Protein 7SVE (pdb70)

Radius of gyration: 34.38 Å; Cα contacts (8 Å, |Δi|>4): 3340; chains: 4; bounding box: 91×62×94 Å

InterPro domains:
  IPR029055 Nucleophile aminohydrolases, N-terminal [SSF56235] (2-325)
  IPR029132 Choloylglycine hydrolase/NAAA C-terminal [PF02275] (2-313)
  IPR047711 Conjugated bile acid hydrolase [NF038245] (1-311)
  IPR052193 Peptidase C59 family enzymes [PTHR35527] (1-323)

Solvent-accessible surface area: 45154 Å² total; per-residue (Å²): 3,0,0,0,3,5,53,17,66,30,32,2,4,2,2,0,5,3,53,48,104,35,175,25,19,12,0,0,0,0,0,62,49,34,26,0,143,18,115,98,47,106,53,30,146,132,13,60,0,0,0,0,0,0,52,89,49,98,116,22,0,15,24,40,4,4,2,1,47,87,1,0,0,0,0,6,0,46,0,52,69,27,20,38,32,35,74,89,93,177,143,84,8,14,0,0,7,34,2,0,9,1,14,0,0,3,59,2,22,56,12,74,76,0,85,98,29,0,75,136,3,10,1,0,89,32,46,40,42,170,181,67,125,33,68,37,35,0,2,0,0,0,6,94,98,23,69,2,0,0,0,0,0,4,150,119,21,54,60,63,52,93,11,93,6,4,0,2,0,11,7,3,48,3,42,37,1,49,39,19,5,14,16,45,9,24,3,8,13,106,73,35,159,61,63,0,10,136,145,8,151,28,46,60,18,5,89,2,7,4,0,36,44,3,15,2,0,5,0,0,8,2,2,0,1,15,0,0,0,3,23,37,28,12,46,97,25,172,63,38,87,89,3,0,14,14,0,5,8,3,0,24,16,0,6,0,16,65,5,0,1,37,50,19,135,96,36,53,10,40,2,10,0,2,1,0,4,0,5,56,102,8,29,2,10,0,1,5,18,27,4,22,13,18,0,4,0,20,0,93,124,35,90,16,81,27,63,106,29,35,54,55,108,15,37,65,125,34,68,52,36,131,37,58,4,0,0,0,5,7,48,15,117,27,30,2,3,3,0,0,6,2,47,50,126,48,81,61,18,34,0,0,0,0,0,61,49,21,39,0,137,20,112,98,52,105,43,27,147,128,13,68,0,0,0,0,0,0,37,57,53,132,95,27,0,20,22,38,4,4,2,1,36,87,0,0,0,0,0,5,0,46,0,56,70,33,20,35,29,28,151,93,81,169,103,72,26,14,0,0,6,34,3,0,8,1,14,0,0,2,69,3,22,54,11,84,79,0,88,77,14,2,66,106,7,6,1,0,92,26,66,46,54,121,108,73,81,27,64,36,35,0,1,0,0,0,7,87,103,26,66,3,0,0,0,0,0,10,153,122,22,53,55,65,51,93,11,93,6,5,0,1,0,12,6,3,60,3,45,38,1,48,46,17,4,14,18,42,10,26,3,7,14,119,77,43,70,56,65,0,12,137,142,5,142,27,43,57,18,5,84,2,10,7,0,37,52,2,16,2,0,5,0,0,9,2,2,0,0,16,0,0,0,4,24,32,28,13,56,98,24,123,62,40,98,88,2,0,18,15,0,6,10,3,0,22,15,0,6,0,13,62,3,1,1,29,48,18,128,100,37,59,12,27,3,8,1,2,1,0,4,0,5,58,107,6,31,2,10,0,1,5,16,26,8,26,28,11,0,6,0,42,0,87,115,27,90,14,79,28,62,110,28,35,64,48,103,18,66,68,166,38,123,24,41,133,39,52,4,0,0,0,3,8,52,16,105,28,31,1,3,3,0,0,7,2,54,63,114,34,167,45,23,50,0,0,0,0,0,65,44,18,53,0,144,19,117,92,50,104,48,31,155,114,14,61,0,0,0,0,0,0,44,39,66,128,99,20,0,20,21,50,4,3,3,2,50,92,0,0,0,0,0,6,0,39,0,52,81,41,20,44,30,28,150,94,93,164,153,82,7,16,0,0,7,36,1,0,8,1,12,0,0,3,63,2,25,52,14,86,80,0,90,101,26,1,74,129,3,5,1,0,91,28,50,26,47,102,98,58,112,35,65,36,37,0,2,0,0,0,6,90,99,25,66,3,0,0,0,0,0,3,93,120,23,56,58,68,50,97,12,95,5,4,0,1,0,12,7,3,51,3,45,41,1,50,43,18,4,14,12,42,8,24,3,6,15,120,78,39,148,46,47,0,12,142,139,8,132,28,39,59,20,5,90,3,9,5,0,39,52,2,15,2,0,5,0,0,8,2,2,0,0,15,0,0,0,3,23,32,29,13,56,115,21,119,49,43,94,91,1,0,16,17,0,6,9,3,0,22,16,0,5,0,15,66,5,1,0,30,46,21,122,143,31,64,10,33,3,9,1,2,1,0,3,0,6,52,107,9,29,2,10,0,1,4,17,26,9,22,17,11,0,8,0,24,1,87,141,33,91,18,78,35,58,108,29,36,56,52,95,17,61,53,157,35,45,44,45,88,38,3,165,4,0,0,0,3,6,51,17,118,22,33,1,4,2,0,0,6,2,58,52,102,38,160,56,19,42,0,0,0,0,0,60,52,26,45,0,152,17,114,99,48,107,40,28,144,129,11,63,0,0,0,0,0,0,36,55,68,139,113,20,0,21,22,42,4,3,3,1,52,85,2,0,0,0,0,5,0,47,0,54,84,42,22,45,30,29,144,95,81,169,101,74,26,14,0,0,6,34,1,0,8,0,11,0,0,4,71,3,22,56,11,83,77,0,87,80,11,2,70,107,9,6,1,1,88,30,52,35,44,100,102,35,125,33,62,36,34,0,2,0,0,0,5,93,99,26,65,4,0,0,0,0,0,3,91,120,21,56,59,66,50,93,12,96,6,5,0,1,0,13,6,3,50,4,47,39,2,46,42,16,5,15,18,42,11,36,2,9,12,109,80,41,67,56,67,0,11,139,128,11,136,28,44,57,19,5,84,2,9,5,0,38,48,3,15,2,0,5,0,0,8,2,2,0,0,16,0,0,0,3,24,37,29,13,57,94,18,125,63,41,99,90,2,0,19,19,0,7,10,3,0,21,17,0,6,0,15,60,3,1,1,35,50,21,133,137,31,44,12,25,2,10,0,4,2,0,4,0,7,57,104,9,30,2,10,0,2,6,15,30,8,24,12,10,1,5,0,25,1,91,144,32,93,17,85,34,56,108,35,37,56,51,94,18,65,60,158,36,103,54,47,89,37,65

Structure (mmCIF, N/CA/C/O backbone):
data_7SVE
#
_entry.id   7SVE
#
_cell.length_a   84.561
_cell.length_b   92.953
_cell.length_c   87.057
_cell.angle_alpha   90.000
_cell.angle_beta   107.220
_cell.angle_gamma   90.000
#
_symmetry.space_group_name_H-M   'P 1 21 1'
#
loop_
_entity.id
_entity.type
_entity.pdbx_description
1 polymer 'Choloylglycine hydrolase'
2 water water
#
loop_
_atom_site.group_PDB
_atom_site.id
_atom_site.type_symbol
_atom_site.label_atom_id
_atom_site.label_alt_id
_atom_site.label_comp_id
_atom_site.label_asym_id
_atom_site.label_entity_id
_atom_site.label_seq_id
_atom_site.pdbx_PDB_ins_code
_atom_site.Cartn_x
_atom_site.Cartn_y
_atom_site.Cartn_z
_atom_site.occupancy
_atom_site.B_iso_or_equiv
_atom_site.auth_seq_id
_atom_site.auth_comp_id
_atom_site.auth_asym_id
_atom_site.auth_atom_id
_atom_site.pdbx_PDB_model_num
ATOM 1 N N . CYS A 1 2 ? 21.44706 64.78900 45.47028 1.000 21.95226 2 CYS A N 1
ATOM 2 C CA . CYS A 1 2 ? 22.60973 64.18328 46.13893 1.000 25.40909 2 CYS A CA 1
ATOM 3 C C . CYS A 1 2 ? 22.45889 62.67791 46.20467 1.000 24.69192 2 CYS A C 1
ATOM 4 O O . CYS A 1 2 ? 21.35238 62.16755 46.39885 1.000 26.65883 2 CYS A O 1
ATOM 7 N N . THR A 1 3 ? 23.57330 61.97737 46.04056 1.000 17.93315 3 THR A N 1
ATOM 8 C CA . THR A 1 3 ? 23.63756 60.52783 46.17053 1.000 20.25043 3 THR A CA 1
ATOM 9 C C . THR A 1 3 ? 24.83868 60.17643 47.03065 1.000 25.85513 3 THR A C 1
ATOM 10 O O . THR A 1 3 ? 25.94617 60.65294 46.76261 1.000 23.82420 3 THR A O 1
ATOM 14 N N . SER A 1 4 ? 24.64638 59.32535 48.03139 1.000 22.50784 4 SER A N 1
ATOM 15 C CA . SER A 1 4 ? 25.76772 58.89726 48.85338 1.000 27.46651 4 SER A CA 1
ATOM 16 C C . SER A 1 4 ? 25.76436 57.37782 48.95792 1.000 22.41453 4 SER A C 1
ATOM 17 O O . SER A 1 4 ? 24.70389 56.75429 49.03505 1.000 22.98025 4 SER A O 1
ATOM 20 N N . ILE A 1 5 ? 26.95479 56.78060 48.92735 1.000 19.37420 5 ILE A N 1
ATOM 21 C CA . ILE A 1 5 ? 27.10038 55.32867 48.97822 1.000 23.89116 5 ILE A CA 1
ATOM 22 C C . ILE A 1 5 ? 28.28111 54.95698 49.86889 1.000 28.28435 5 ILE A C 1
ATOM 23 O O . ILE A 1 5 ? 29.16845 55.76781 50.13899 1.000 25.12962 5 ILE A O 1
ATOM 28 N N . ILE A 1 6 ? 28.29112 53.69898 50.30753 1.000 25.27884 6 ILE A N 1
ATOM 29 C CA . ILE A 1 6 ? 29.52850 53.01686 50.65326 1.000 26.88122 6 ILE A CA 1
ATOM 30 C C . ILE A 1 6 ? 29.71274 51.84877 49.68796 1.000 30.71347 6 ILE A C 1
ATOM 31 O O . ILE A 1 6 ? 28.75961 51.12717 49.36942 1.000 25.94514 6 ILE A O 1
ATOM 36 N N . PHE A 1 7 ? 30.94632 51.68315 49.21278 1.000 28.69339 7 PHE A N 1
ATOM 37 C CA . PHE A 1 7 ? 31.30807 50.68935 48.21290 1.000 25.73258 7 PHE A CA 1
ATOM 38 C C . PHE A 1 7 ? 32.46965 49.88691 48.77971 1.000 26.12455 7 PHE A C 1
ATOM 39 O O . PHE A 1 7 ? 33.50460 50.46067 49.12623 1.000 27.85623 7 PHE A O 1
ATOM 47 N N . SER A 1 8 ? 32.31531 48.56771 48.84687 1.000 28.36285 8 SER A N 1
ATOM 48 C CA . SER A 1 8 ? 33.18638 47.71412 49.65742 1.000 28.35652 8 SER A CA 1
ATOM 49 C C . SER A 1 8 ? 33.79855 46.57304 48.84394 1.000 26.39628 8 SER A C 1
ATOM 50 O O . SER A 1 8 ? 33.62077 45.40178 49.17890 1.000 31.07608 8 SER A O 1
ATOM 53 N N . PRO A 1 9 ? 34.56768 46.87626 47.78859 1.000 29.61155 9 PRO A N 1
ATOM 54 C CA . PRO A 1 9 ? 35.18481 45.77753 47.01921 1.000 26.65859 9 PRO A CA 1
ATOM 55 C C . PRO A 1 9 ? 36.27135 45.03084 47.78277 1.000 35.08310 9 PRO A C 1
ATOM 56 O O . PRO A 1 9 ? 36.34046 43.79701 47.71527 1.000 38.14289 9 PRO A O 1
ATOM 60 N N . LYS A 1 10 ? 37.15597 45.74936 48.46923 1.000 32.79755 10 LYS A N 1
ATOM 61 C CA . LYS A 1 10 ? 38.23219 45.15340 49.24765 1.000 29.99990 10 LYS A CA 1
ATOM 62 C C . LYS A 1 10 ? 38.47385 46.09509 50.42216 1.000 29.40089 10 LYS A C 1
ATOM 63 O O . LYS A 1 10 ? 38.11427 45.78232 51.55885 1.000 33.00964 10 LYS A O 1
ATOM 65 N N . ASP A 1 11 ? 39.05396 47.26385 50.15101 1.000 30.49259 11 ASP A N 1
ATOM 66 C CA . ASP A 1 11 ? 38.90975 48.39174 51.05585 1.000 30.91782 11 ASP A CA 1
ATOM 67 C C . ASP A 1 11 ? 37.49285 48.96390 50.93365 1.000 31.34731 11 ASP A C 1
ATOM 68 O O . ASP A 1 11 ? 36.67220 48.52051 50.12357 1.000 27.41295 11 ASP A O 1
ATOM 73 N N . HIS A 1 12 ? 37.19617 49.96741 51.74515 1.000 31.59285 12 HIS A N 1
ATOM 74 C CA . HIS A 1 12 ? 35.84797 50.49681 51.84942 1.000 32.80925 12 HIS A CA 1
ATOM 75 C C . HIS A 1 12 ? 35.87791 51.97591 51.51477 1.000 31.46730 12 HIS A C 1
ATOM 76 O O . HIS A 1 12 ? 36.70291 52.71288 52.05131 1.000 26.77148 12 HIS A O 1
ATOM 83 N N . TYR A 1 13 ? 34.98843 52.39934 50.61615 1.000 28.61511 13 TYR A N 1
ATOM 84 C CA . TYR A 1 13 ? 35.02290 53.73383 50.03747 1.000 26.11923 13 TYR A CA 1
ATOM 85 C C . TYR A 1 13 ? 33.69167 54.42700 50.28870 1.000 27.50032 13 TYR A C 1
ATOM 86 O O . TYR A 1 13 ? 32.63195 53.89374 49.94028 1.000 25.17183 13 TYR A O 1
ATOM 95 N N . PHE A 1 14 ? 33.74545 55.60890 50.89410 1.000 23.48046 14 PHE A N 1
ATOM 96 C CA . PHE A 1 14 ? 32.53630 56.32865 51.27255 1.000 28.52226 14 PHE A CA 1
ATOM 97 C C . PHE A 1 14 ? 32.56903 57.74914 50.72593 1.000 25.67205 14 PHE A C 1
ATOM 98 O O . PHE A 1 14 ? 33.58773 58.43660 50.83419 1.000 26.38428 14 PHE A O 1
ATOM 106 N N . GLY A 1 15 ? 31.44070 58.19520 50.17961 1.000 25.54163 15 GLY A N 1
ATOM 107 C CA . GLY A 1 15 ? 31.33825 59.56545 49.71086 1.000 23.56402 15 GLY A CA 1
ATOM 108 C C . GLY A 1 15 ? 30.01033 59.82618 49.02009 1.000 26.16364 15 GLY A C 1
ATOM 109 O O . GLY A 1 15 ? 29.03736 59.10116 49.21681 1.000 25.59297 15 GLY A O 1
ATOM 110 N N . ARG A 1 16 ? 29.98483 60.88261 48.21384 1.000 28.01072 16 ARG A N 1
ATOM 111 C CA . ARG A 1 16 ? 28.70157 61.34402 47.70643 1.000 25.23400 16 ARG A CA 1
ATOM 112 C C . ARG A 1 16 ? 28.90323 62.23602 46.49263 1.000 23.95006 16 ARG A C 1
ATOM 113 O O . ARG A 1 16 ? 29.97565 62.81127 46.29079 1.000 25.00511 16 ARG A O 1
ATOM 121 N N . ASN A 1 17 ? 27.84570 62.33182 45.68558 1.000 21.79674 17 ASN A N 1
ATOM 122 C CA . ASN A 1 17 ? 27.63989 63.43939 44.76782 1.000 21.47702 17 ASN A CA 1
ATOM 123 C C . ASN A 1 17 ? 26.92302 64.55590 45.51252 1.000 23.21518 17 ASN A C 1
ATOM 124 O O . ASN A 1 17 ? 25.97631 64.29923 46.25897 1.000 20.93587 17 ASN A O 1
ATOM 129 N N . LEU A 1 18 ? 27.36378 65.79341 45.30038 1.000 20.16828 18 LEU A N 1
ATOM 130 C CA . LEU A 1 18 ? 26.64806 66.96874 45.78764 1.000 24.16277 18 LEU A CA 1
ATOM 131 C C . LEU A 1 18 ? 25.92159 67.59059 44.60407 1.000 25.80605 18 LEU A C 1
ATOM 132 O O . LEU A 1 18 ? 26.56468 68.04067 43.64764 1.000 27.69255 18 LEU A O 1
ATOM 137 N N . ASP A 1 19 ? 24.59060 67.59688 44.66253 1.000 28.82839 19 ASP A N 1
ATOM 138 C CA . ASP A 1 19 ? 23.73528 68.10565 43.59422 1.000 24.31425 19 ASP A CA 1
ATOM 139 C C . ASP A 1 19 ? 23.06946 69.39643 44.06668 1.000 31.93596 19 ASP A C 1
ATOM 140 O O . ASP A 1 19 ? 22.30433 69.37760 45.03471 1.000 29.22318 19 ASP A O 1
ATOM 145 N N . LEU A 1 20 ? 23.35073 70.50888 43.38617 1.000 29.67503 20 LEU A N 1
ATOM 146 C CA . LEU A 1 20 ? 22.77783 71.80084 43.75771 1.000 32.51273 20 LEU A CA 1
ATOM 147 C C . LEU A 1 20 ? 22.58069 72.63229 42.50304 1.000 30.35634 20 LEU A C 1
ATOM 148 O O . LEU A 1 20 ? 23.22214 72.39818 41.47827 1.000 27.86044 20 LEU A O 1
ATOM 153 N N . GLU A 1 21 ? 21.69412 73.62928 42.59741 1.000 39.03464 21 GLU A N 1
ATOM 154 C CA . GLU A 1 21 ? 21.44437 74.50314 41.45419 1.000 41.98374 21 GLU A CA 1
ATOM 155 C C . GLU A 1 21 ? 22.37747 75.70420 41.41454 1.000 40.10077 21 GLU A C 1
ATOM 156 O O . GLU A 1 21 ? 22.49762 76.34194 40.36112 1.000 43.55055 21 GLU A O 1
ATOM 162 N N . ILE A 1 22 ? 23.03938 76.02493 42.52309 1.000 33.44634 22 ILE A N 1
ATOM 163 C CA . ILE A 1 22 ? 24.00107 77.12309 42.55403 1.000 42.54561 22 ILE A CA 1
ATOM 164 C C . ILE A 1 22 ? 25.01822 76.84790 43.65170 1.000 40.03257 22 ILE A C 1
ATOM 165 O O . ILE A 1 22 ? 24.65606 76.45919 44.76473 1.000 42.12597 22 ILE A O 1
ATOM 170 N N . THR A 1 23 ? 26.29190 77.00664 43.31192 1.000 42.42823 23 THR A N 1
ATOM 171 C CA . THR A 1 23 ? 27.40435 76.92800 44.24779 1.000 47.67578 23 THR A CA 1
ATOM 172 C C . THR A 1 23 ? 27.72125 78.30101 44.82778 1.000 50.38397 23 THR A C 1
ATOM 173 O O . THR A 1 23 ? 27.50124 79.33233 44.18762 1.000 56.20951 23 THR A O 1
ATOM 177 N N . PHE A 1 24 ? 28.27927 78.30575 46.03760 1.000 46.38199 24 PHE A N 1
ATOM 178 C CA . PHE A 1 24 ? 28.90886 79.49970 46.58662 1.000 47.46389 24 PHE A CA 1
ATOM 179 C C . PHE A 1 24 ? 30.35370 79.22474 46.97912 1.000 45.46401 24 PHE A C 1
ATOM 180 O O . PHE A 1 24 ? 30.93486 79.95135 47.79288 1.000 43.60327 24 PHE A O 1
ATOM 188 N N . GLY A 1 25 ? 30.94715 78.19333 46.39482 1.000 43.38468 25 GLY A N 1
ATOM 189 C CA . GLY A 1 25 ? 32.29744 77.80855 46.73195 1.000 39.83882 25 GLY A CA 1
ATOM 190 C C . GLY A 1 25 ? 32.32856 76.72658 47.79076 1.000 41.28819 25 GLY A C 1
ATOM 191 O O . GLY A 1 25 ? 31.51031 76.71008 48.72157 1.000 40.74021 25 GLY A O 1
ATOM 192 N N . GLN A 1 26 ? 33.26395 75.79918 47.63788 1.000 32.74998 26 GLN A N 1
ATOM 193 C CA . GLN A 1 26 ? 33.57558 74.84598 48.68678 1.000 39.86617 26 GLN A CA 1
ATOM 194 C C . GLN A 1 26 ? 35.05624 74.51348 48.56934 1.000 32.70207 26 GLN A C 1
ATOM 195 O O . GLN A 1 26 ? 35.72777 74.93273 47.62676 1.000 36.88205 26 GLN A O 1
ATOM 201 N N . GLN A 1 27 ? 35.55707 73.75341 49.53830 1.000 26.59062 27 GLN A N 1
ATOM 202 C CA . GLN A 1 27 ? 36.98575 73.48275 49.64792 1.000 35.02729 27 GLN A CA 1
ATOM 203 C C . GLN A 1 27 ? 37.18731 72.19778 50.44040 1.000 32.13025 27 GLN A C 1
ATOM 204 O O . GLN A 1 27 ? 36.32071 71.78766 51.21790 1.000 29.09915 27 GLN A O 1
ATOM 210 N N . VAL A 1 28 ? 38.34057 71.56378 50.23138 1.000 28.04176 28 VAL A N 1
ATOM 211 C CA . VAL A 1 28 ? 38.73655 70.40776 51.03444 1.000 27.44820 28 VAL A CA 1
ATOM 212 C C . VAL A 1 28 ? 39.27673 70.90836 52.36537 1.000 31.29546 28 VAL A C 1
ATOM 213 O O . VAL A 1 28 ? 40.10179 71.82926 52.39797 1.000 27.35410 28 VAL A O 1
ATOM 217 N N . VAL A 1 29 ? 38.82625 70.30486 53.46718 1.000 30.42914 29 VAL A N 1
ATOM 218 C CA . VAL A 1 29 ? 39.24368 70.73395 54.80383 1.000 28.58632 29 VAL A CA 1
ATOM 219 C C . VAL A 1 29 ? 39.60889 69.52314 55.65035 1.000 27.54947 29 VAL A C 1
ATOM 220 O O . VAL A 1 29 ? 38.76147 68.65809 55.91261 1.000 26.86551 29 VAL A O 1
ATOM 224 N N . ILE A 1 30 ? 40.85332 69.48638 56.10760 1.000 27.21012 30 ILE A N 1
ATOM 225 C CA . ILE A 1 30 ? 41.26977 68.59304 57.17820 1.000 25.07393 30 ILE A CA 1
ATOM 226 C C . ILE A 1 30 ? 41.10361 69.33474 58.49759 1.000 29.82630 30 ILE A C 1
ATOM 227 O O . ILE A 1 30 ? 41.68591 70.41080 58.68970 1.000 27.69787 30 ILE A O 1
ATOM 232 N N . THR A 1 31 ? 40.31509 68.76544 59.41150 1.000 27.24859 31 THR A N 1
ATOM 233 C CA . THR A 1 31 ? 40.27689 69.28700 60.76922 1.000 25.50606 31 THR A CA 1
ATOM 234 C C . THR A 1 31 ? 41.20238 68.44777 61.63783 1.000 28.46022 31 THR A C 1
ATOM 235 O O . THR A 1 31 ? 40.92095 67.25901 61.86192 1.000 25.71253 31 THR A O 1
ATOM 239 N N . PRO A 1 32 ? 42.30928 68.99881 62.12957 1.000 29.60633 32 PRO A N 1
ATOM 240 C CA . PRO A 1 32 ? 43.24400 68.19830 62.92909 1.000 30.26126 32 PRO A CA 1
ATOM 241 C C . PRO A 1 32 ? 42.67179 67.89559 64.30829 1.000 29.48356 32 PRO A C 1
ATOM 242 O O . PRO A 1 32 ? 41.61376 68.38688 64.70481 1.000 30.09271 32 PRO A O 1
ATOM 246 N N . ARG A 1 33 ? 43.41715 67.07446 65.05270 1.000 32.23905 33 ARG A N 1
ATOM 247 C CA . ARG A 1 33 ? 42.94235 66.56654 66.33652 1.000 32.15262 33 ARG A CA 1
ATOM 248 C C . ARG A 1 33 ? 42.74552 67.66371 67.37441 1.000 29.64167 33 ARG A C 1
ATOM 249 O O . ARG A 1 33 ? 41.86738 67.54830 68.23685 1.000 29.93571 33 ARG A O 1
ATOM 257 N N . ASN A 1 34 ? 43.54573 68.72193 67.31936 1.000 33.11632 34 ASN A N 1
ATOM 258 C CA . ASN A 1 34 ? 43.55318 69.72632 68.36988 1.000 36.60838 34 ASN A CA 1
ATOM 259 C C . ASN A 1 34 ? 42.83158 71.00417 67.96836 1.000 35.88917 34 ASN A C 1
ATOM 260 O O . ASN A 1 34 ? 42.92179 72.00045 68.69004 1.000 36.77497 34 ASN A O 1
ATOM 265 N N . TYR A 1 35 ? 42.10530 70.99173 66.84825 1.000 31.07485 35 TYR A N 1
ATOM 266 C CA . TYR A 1 35 ? 41.18212 72.07636 66.53762 1.000 29.31650 35 TYR A CA 1
ATOM 267 C C . TYR A 1 35 ? 39.96543 71.94440 67.44318 1.000 32.94368 35 TYR A C 1
ATOM 268 O O . TYR A 1 35 ? 39.20085 70.98189 67.32205 1.000 34.69789 35 TYR A O 1
ATOM 277 N N . THR A 1 36 ? 39.77467 72.90265 68.34454 1.000 35.06362 36 THR A N 1
ATOM 278 C CA . THR A 1 36 ? 38.66281 72.83233 69.28516 1.000 38.22393 36 THR A CA 1
ATOM 279 C C . THR A 1 36 ? 37.33562 72.98455 68.55361 1.000 31.02096 36 THR A C 1
ATOM 280 O O . THR A 1 36 ? 37.10077 73.99033 67.87702 1.000 35.75598 36 THR A O 1
ATOM 284 N N . PHE A 1 37 ? 36.47170 71.97942 68.69175 1.000 36.65935 37 PHE A N 1
ATOM 285 C CA . PHE A 1 37 ? 35.08561 72.05425 68.22975 1.000 34.28939 37 PHE A CA 1
ATOM 286 C C . PHE A 1 37 ? 34.24839 72.75300 69.29822 1.000 33.62238 37 PHE A C 1
ATOM 287 O O . PHE A 1 37 ? 34.05624 72.20704 70.38672 1.000 39.84165 37 PHE A O 1
ATOM 295 N N . LYS A 1 38 ? 33.74745 73.95338 69.00351 1.000 35.30327 38 LYS A N 1
ATOM 296 C CA . LYS A 1 38 ? 32.80778 74.63103 69.89099 1.000 30.32051 38 LYS A CA 1
ATOM 297 C C . LYS A 1 38 ? 31.37533 74.23967 69.53591 1.000 34.37857 38 LYS A C 1
ATOM 298 O O . LYS A 1 38 ? 31.05533 73.98993 68.36826 1.000 34.15550 38 LYS A O 1
ATOM 304 N N . PHE A 1 39 ? 30.50167 74.21548 70.55134 1.000 36.47110 39 PHE A N 1
ATOM 305 C CA . PHE A 1 39 ? 29.10573 73.82287 70.37008 1.000 30.92360 39 PHE A CA 1
ATOM 306 C C . PHE A 1 39 ? 28.18698 74.80056 71.09211 1.000 37.11806 39 PHE A C 1
ATOM 307 O O . PHE A 1 39 ? 28.48572 75.24399 72.20604 1.000 30.36912 39 PHE A O 1
ATOM 315 N N . ARG A 1 40 ? 27.06102 75.13213 70.45042 1.000 29.66394 40 ARG A N 1
ATOM 316 C CA . ARG A 1 40 ? 26.16588 76.13173 71.01671 1.000 35.60601 40 ARG A CA 1
ATOM 317 C C . ARG A 1 40 ? 25.65221 75.70327 72.38828 1.000 36.30526 40 ARG A C 1
ATOM 318 O O . ARG A 1 40 ? 25.56627 76.52374 73.30835 1.000 36.18465 40 ARG A O 1
ATOM 326 N N . LYS A 1 41 ? 25.33457 74.41351 72.55805 1.000 37.16747 41 LYS A N 1
ATOM 327 C CA . LYS A 1 41 ? 24.65135 73.95240 73.76172 1.000 34.61110 41 LYS A CA 1
ATOM 328 C C . LYS A 1 41 ? 25.36304 72.79540 74.45331 1.000 35.47188 41 LYS A C 1
ATOM 329 O O . LYS A 1 41 ? 24.76822 72.15129 75.32875 1.000 37.58977 41 LYS A O 1
ATOM 335 N N . MET A 1 42 ? 26.61210 72.52067 74.10580 1.000 33.27461 42 MET A N 1
ATOM 336 C CA . MET A 1 42 ? 27.36666 71.44328 74.72170 1.000 33.70357 42 MET A CA 1
ATOM 337 C C . MET A 1 42 ? 28.79629 71.90841 74.95217 1.000 33.98922 42 MET A C 1
ATOM 338 O O . MET A 1 42 ? 29.27959 72.80285 74.24945 1.000 40.47228 42 MET A O 1
ATOM 343 N N . PRO A 1 43 ? 29.48840 71.33689 75.93538 1.000 36.82923 43 PRO A N 1
ATOM 344 C CA . PRO A 1 43 ? 30.89987 71.68614 76.13564 1.000 35.54147 43 PRO A CA 1
ATOM 345 C C . PRO A 1 43 ? 31.72896 71.36981 74.89788 1.000 42.48866 43 PRO A C 1
ATOM 346 O O . PRO A 1 43 ? 31.40088 70.47764 74.11024 1.000 39.31330 43 PRO A O 1
ATOM 350 N N . SER A 1 44 ? 32.82673 72.10897 74.74956 1.000 40.53015 44 SER A N 1
ATOM 351 C CA . SER A 1 44 ? 33.70551 71.98093 73.59578 1.000 38.76693 44 SER A CA 1
ATOM 352 C C . SER A 1 44 ? 34.44422 70.64570 73.60070 1.000 40.03485 44 SER A C 1
ATOM 353 O O . SER A 1 44 ? 34.72156 70.07246 74.65362 1.000 42.08927 44 SER A O 1
ATOM 356 N N . LEU A 1 45 ? 34.76724 70.15147 72.40081 1.000 36.12545 45 LEU A N 1
ATOM 357 C CA . LEU A 1 45 ? 35.69297 69.03142 72.22551 1.000 36.95723 45 LEU A CA 1
ATOM 358 C C . LEU A 1 45 ? 37.05428 69.64548 71.93899 1.000 37.00756 45 LEU A C 1
ATOM 359 O O . LEU A 1 45 ? 37.31087 70.10859 70.82240 1.000 34.52082 45 LEU A O 1
ATOM 364 N N . LYS A 1 46 ? 37.91289 69.67430 72.96228 1.000 34.20440 46 LYS A N 1
ATOM 365 C CA . LYS A 1 46 ? 39.23954 70.26639 72.82522 1.000 31.77697 46 LYS A CA 1
ATOM 366 C C . LYS A 1 46 ? 40.14964 69.37874 72.00372 1.000 36.01481 46 LYS A C 1
ATOM 367 O O . LYS A 1 46 ? 41.01605 69.87983 71.27872 1.000 35.01822 46 LYS A O 1
ATOM 373 N N . LYS A 1 47 ? 39.98873 68.06145 72.13445 1.000 37.80385 47 LYS A N 1
ATOM 374 C CA . LYS A 1 47 ? 40.71225 67.08011 71.34514 1.000 32.80426 47 LYS A CA 1
ATOM 375 C C . LYS A 1 47 ? 39.71675 66.03501 70.86109 1.000 38.34111 47 LYS A C 1
ATOM 376 O O . LYS A 1 47 ? 38.76367 65.70591 71.57286 1.000 36.40293 47 LYS A O 1
ATOM 382 N N . HIS A 1 48 ? 39.92978 65.52993 69.64543 1.000 34.52013 48 HIS A N 1
ATOM 383 C CA . HIS A 1 48 ? 39.00135 64.61754 68.98240 1.000 28.86369 48 HIS A CA 1
ATOM 384 C C . HIS A 1 48 ? 39.74619 63.96193 67.82454 1.000 29.79885 48 HIS A C 1
ATOM 385 O O . HIS A 1 48 ? 40.89226 64.31162 67.52458 1.000 28.79328 48 HIS A O 1
ATOM 392 N N . TYR A 1 49 ? 39.06866 63.03951 67.14217 1.000 34.60479 49 TYR A N 1
ATOM 393 C CA . TYR A 1 49 ? 39.61722 62.45016 65.92205 1.000 29.31838 49 TYR A CA 1
ATOM 394 C C . TYR A 1 49 ? 39.75818 63.49872 64.82011 1.000 30.64214 49 TYR A C 1
ATOM 395 O O . TYR A 1 49 ? 38.92220 64.39369 64.67317 1.000 29.67913 49 TYR A O 1
ATOM 404 N N . ALA A 1 50 ? 40.81950 63.37232 64.02984 1.000 26.84443 50 ALA A N 1
ATOM 405 C CA . ALA A 1 50 ? 40.95872 64.17814 62.83429 1.000 26.89144 50 ALA A CA 1
ATOM 406 C C . ALA A 1 50 ? 39.99307 63.68717 61.75308 1.000 30.53216 50 ALA A C 1
ATOM 407 O O . ALA A 1 50 ? 39.60553 62.51385 61.71655 1.000 22.87946 50 ALA A O 1
ATOM 409 N N . MET A 1 51 ? 39.60654 64.59625 60.86253 1.000 27.96636 51 MET A N 1
ATOM 410 C CA . MET A 1 51 ? 38.68226 64.23272 59.79842 1.000 28.96010 51 MET A CA 1
ATOM 411 C C . MET A 1 51 ? 38.98423 65.05092 58.55378 1.000 27.92834 51 MET A C 1
ATOM 412 O O . MET A 1 51 ? 39.63680 66.09786 58.61718 1.000 27.37911 51 MET A O 1
ATOM 417 N N . ILE A 1 52 ? 38.49682 64.55151 57.41645 1.000 23.71407 52 ILE A N 1
ATOM 418 C CA . ILE A 1 52 ? 38.70819 65.17625 56.11753 1.000 23.47746 52 ILE A CA 1
ATOM 419 C C . ILE A 1 52 ? 37.41751 65.10080 55.31973 1.000 22.37790 52 ILE A C 1
ATOM 420 O O . ILE A 1 52 ? 36.73572 64.07185 55.30858 1.000 23.87422 52 ILE A O 1
ATOM 425 N N . GLY A 1 53 ? 37.08650 66.19545 54.64984 1.000 25.04153 53 GLY A N 1
ATOM 426 C CA . GLY A 1 53 ? 35.91535 66.22450 53.80159 1.000 25.50991 53 GLY A CA 1
ATOM 427 C C . GLY A 1 53 ? 35.86925 67.52895 53.04577 1.000 31.96768 53 GLY A C 1
ATOM 428 O O . GLY A 1 53 ? 36.84561 68.27718 53.00001 1.000 27.09831 53 GLY A O 1
ATOM 429 N N . ILE A 1 54 ? 34.71632 67.79771 52.45069 1.000 25.62497 54 ILE A N 1
ATOM 430 C CA . ILE A 1 54 ? 34.48432 69.04376 51.74500 1.000 26.21467 54 ILE A CA 1
ATOM 431 C C . ILE A 1 54 ? 33.48585 69.85381 52.55686 1.000 30.64276 54 ILE A C 1
ATOM 432 O O . ILE A 1 54 ? 32.46219 69.32535 53.01485 1.000 28.73964 54 ILE A O 1
ATOM 437 N N . SER A 1 55 ? 33.80634 71.12277 52.77908 1.000 27.92660 55 SER A N 1
ATOM 438 C CA . SER A 1 55 ? 32.96523 72.01083 53.55544 1.000 29.25513 55 SER A CA 1
ATOM 439 C C . SER A 1 55 ? 32.71635 73.27243 52.74483 1.000 33.77377 55 SER A C 1
ATOM 440 O O . SER A 1 55 ? 33.24135 73.43940 51.64302 1.000 30.38212 55 SER A O 1
ATOM 443 N N . LEU A 1 56 ? 31.92270 74.17435 53.31091 1.000 33.10912 56 LEU A N 1
ATOM 444 C CA . LEU A 1 56 ? 31.76177 75.49324 52.72498 1.000 34.77049 56 LEU A CA 1
ATOM 445 C C . LEU A 1 56 ? 33.09353 76.24375 52.73673 1.000 37.35150 56 LEU A C 1
ATOM 446 O O . LEU A 1 56 ? 33.98331 75.97158 53.55120 1.000 38.20484 56 LEU A O 1
ATOM 451 N N . ASP A 1 57 ? 33.22214 77.20236 51.81316 1.000 37.19720 57 ASP A N 1
ATOM 452 C CA . ASP A 1 57 ? 34.45369 77.97193 51.64246 1.000 39.70215 57 ASP A CA 1
ATOM 453 C C . ASP A 1 57 ? 34.61084 79.04773 52.72022 1.000 45.12386 57 ASP A C 1
ATOM 454 O O . ASP A 1 57 ? 34.78643 80.23352 52.41137 1.000 48.75413 57 ASP A O 1
ATOM 459 N N . MET A 1 58 ? 34.53642 78.63911 53.98898 1.000 42.67566 58 MET A N 1
ATOM 460 C CA . MET A 1 58 ? 34.79693 79.49244 55.14100 1.000 40.83175 58 MET A CA 1
ATOM 461 C C . MET A 1 58 ? 35.82555 78.81494 56.02346 1.000 43.78402 58 MET A C 1
ATOM 462 O O . MET A 1 58 ? 35.87845 77.58228 56.10455 1.000 44.19016 58 MET A O 1
ATOM 467 N N . ASP A 1 59 ? 36.62306 79.62272 56.71459 1.000 35.90220 59 ASP A N 1
ATOM 468 C CA . ASP A 1 59 ? 37.59749 79.08648 57.65964 1.000 39.78682 59 ASP A CA 1
ATOM 469 C C . ASP A 1 59 ? 37.26140 79.45340 59.10967 1.000 44.04165 59 ASP A C 1
ATOM 470 O O . ASP A 1 59 ? 38.05205 79.17271 60.01754 1.000 47.49204 59 ASP A O 1
ATOM 475 N N . ASP A 1 60 ? 36.09828 80.07633 59.33850 1.000 39.89737 60 ASP A N 1
ATOM 476 C CA . ASP A 1 60 ? 35.56383 80.24132 60.68922 1.000 43.50047 60 ASP A CA 1
ATOM 477 C C . ASP A 1 60 ? 35.40910 78.90257 61.39910 1.000 46.05755 60 ASP A C 1
ATOM 478 O O . ASP A 1 60 ? 35.70105 78.77461 62.59533 1.000 46.30825 60 ASP A O 1
ATOM 483 N N . TYR A 1 61 ? 34.92925 77.91213 60.68231 1.000 42.47960 61 TYR A N 1
ATOM 484 C CA . TYR A 1 61 ? 34.38206 76.68692 61.22690 1.000 33.49909 61 TYR A CA 1
ATOM 485 C C . TYR A 1 61 ? 34.21998 75.72865 60.05489 1.000 35.51811 61 TYR A C 1
ATOM 486 O O . TYR A 1 61 ? 33.80910 76.15612 58.96164 1.000 29.61535 61 TYR A O 1
ATOM 495 N N . PRO A 1 62 ? 34.56016 74.45704 60.20755 1.000 29.34650 62 PRO A N 1
ATOM 496 C CA . PRO A 1 62 ? 34.38024 73.53116 59.08178 1.000 29.77236 62 PRO A CA 1
ATOM 497 C C . PRO A 1 62 ? 32.93289 73.09387 58.98391 1.000 29.92233 62 PRO A C 1
ATOM 498 O O . PRO A 1 62 ? 32.49216 72.22478 59.74433 1.000 30.73517 62 PRO A O 1
ATOM 502 N N . LEU A 1 63 ? 32.18234 73.72245 58.07368 1.000 30.36763 63 LEU A N 1
ATOM 503 C CA . LEU A 1 63 ? 30.78546 73.36053 57.79639 1.000 31.45030 63 LEU A CA 1
ATOM 504 C C . LEU A 1 63 ? 30.75797 72.29047 56.70510 1.000 31.14932 63 LEU A C 1
ATOM 505 O O . LEU A 1 63 ? 30.51988 72.55889 55.52643 1.000 32.25103 63 LEU A O 1
ATOM 510 N N . TYR A 1 64 ? 30.99537 71.05140 57.12385 1.000 25.85112 64 TYR A N 1
ATOM 511 C CA . TYR A 1 64 ? 31.11709 69.93064 56.20267 1.000 24.23955 64 TYR A CA 1
ATOM 512 C C . TYR A 1 64 ? 29.80335 69.61381 55.49750 1.000 22.33752 64 TYR A C 1
ATOM 513 O O . TYR A 1 64 ? 28.73685 69.57024 56.11720 1.000 26.03536 64 TYR A O 1
ATOM 522 N N . PHE A 1 65 ? 29.89137 69.38890 54.18549 1.000 25.39701 65 PHE A N 1
ATOM 523 C CA . PHE A 1 65 ? 28.83687 68.66674 53.47132 1.000 25.68127 65 PHE A CA 1
ATOM 524 C C . PHE A 1 65 ? 28.87999 67.17420 53.77387 1.000 24.43541 65 PHE A C 1
ATOM 525 O O . PHE A 1 65 ? 27.83654 66.50262 53.74952 1.000 25.21767 65 PHE A O 1
ATOM 533 N N . ASP A 1 66 ? 30.07791 66.64690 54.03633 1.000 19.46762 66 ASP A N 1
ATOM 534 C CA . ASP A 1 66 ? 30.39688 65.24190 54.24338 1.000 24.95891 66 ASP A CA 1
ATOM 535 C C . ASP A 1 66 ? 31.85126 65.17376 54.68954 1.000 26.63989 66 ASP A C 1
ATOM 536 O O . ASP A 1 66 ? 32.65048 66.05167 54.35045 1.000 25.50027 66 ASP A O 1
ATOM 541 N N . ALA A 1 67 ? 32.19294 64.11491 55.42050 1.000 26.45347 67 ALA A N 1
ATOM 542 C CA . ALA A 1 67 ? 33.54798 63.96958 55.94098 1.000 28.59425 67 ALA A CA 1
ATOM 543 C C . ALA A 1 67 ? 33.74364 62.53840 56.42721 1.000 26.61299 67 ALA A C 1
ATOM 544 O O . ALA A 1 67 ? 32.78743 61.77399 56.57690 1.000 29.17012 67 ALA A O 1
ATOM 546 N N . THR A 1 68 ? 35.00792 62.20118 56.68770 1.000 22.21265 68 THR A N 1
ATOM 547 C CA . THR A 1 68 ? 35.45587 60.88710 57.12946 1.000 29.10117 68 THR A CA 1
ATOM 548 C C . THR A 1 68 ? 36.56939 61.07961 58.14150 1.000 26.36711 68 THR A C 1
ATOM 549 O O . THR A 1 68 ? 37.49991 61.84087 57.87622 1.000 28.90861 68 THR A O 1
ATOM 553 N N . ASN A 1 69 ? 36.51107 60.39282 59.27749 1.000 29.38939 69 ASN A N 1
ATOM 554 C CA . ASN A 1 69 ? 37.52865 60.63083 60.29131 1.000 27.58408 69 ASN A CA 1
ATOM 555 C C . ASN A 1 69 ? 38.64574 59.59162 60.16594 1.000 29.43045 69 ASN A C 1
ATOM 556 O O . ASN A 1 69 ? 38.58861 58.66300 59.35337 1.000 25.05338 69 ASN A O 1
ATOM 561 N N . GLU A 1 70 ? 39.69223 59.77303 60.97257 1.000 26.48582 70 GLU A N 1
ATOM 562 C CA . GLU A 1 70 ? 40.88327 58.93912 60.87971 1.000 27.77924 70 GLU A CA 1
ATOM 563 C C . GLU A 1 70 ? 40.65627 57.50430 61.33828 1.000 29.16743 70 GLU A C 1
ATOM 564 O O . GLU A 1 70 ? 41.55319 56.67099 61.16372 1.000 33.19105 70 GLU A O 1
ATOM 570 N N . LYS A 1 71 ? 39.50336 57.19551 61.92877 1.000 28.71624 71 LYS A N 1
ATOM 571 C CA . LYS A 1 71 ? 39.16887 55.83055 62.32207 1.000 31.38521 71 LYS A CA 1
ATOM 572 C C . LYS A 1 71 ? 38.37011 55.08593 61.25972 1.000 33.83887 71 LYS A C 1
ATOM 573 O O . LYS A 1 71 ? 37.95307 53.95357 61.50760 1.000 29.91966 71 LYS A O 1
ATOM 579 N N . GLY A 1 72 ? 38.13095 55.68530 60.09627 1.000 28.83047 72 GLY A N 1
ATOM 580 C CA . GLY A 1 72 ? 37.34659 54.99809 59.08509 1.000 29.86382 72 GLY A CA 1
ATOM 581 C C . GLY A 1 72 ? 35.84522 55.13451 59.21867 1.000 30.16506 72 GLY A C 1
ATOM 582 O O . GLY A 1 72 ? 35.10709 54.31980 58.65249 1.000 34.48480 72 GLY A O 1
ATOM 583 N N . LEU A 1 73 ? 35.36280 56.15586 59.92052 1.000 28.68207 73 LEU A N 1
ATOM 584 C CA . LEU A 1 73 ? 33.93176 56.44359 60.01716 1.000 31.54250 73 LEU A CA 1
ATOM 585 C C . LEU A 1 73 ? 33.58710 57.62453 59.11123 1.000 29.69839 73 LEU A C 1
ATOM 586 O O . LEU A 1 73 ? 34.25275 58.66045 59.16399 1.000 27.11747 73 LEU A O 1
ATOM 591 N N . GLY A 1 74 ? 32.56108 57.45999 58.27669 1.000 31.83548 74 GLY A N 1
ATOM 592 C CA . GLY A 1 74 ? 32.18228 58.47016 57.30599 1.000 28.37192 74 GLY A CA 1
ATOM 593 C C . GLY A 1 74 ? 30.74001 58.90384 57.49116 1.000 30.16331 74 GLY A C 1
ATOM 594 O O . GLY A 1 74 ? 29.88607 58.11592 57.90533 1.000 28.30846 74 GLY A O 1
ATOM 595 N N . MET A 1 75 ? 30.46739 60.16644 57.15700 1.000 26.71831 75 MET A N 1
ATOM 596 C CA . MET A 1 75 ? 29.14526 60.74124 57.36328 1.000 25.70591 75 MET A CA 1
ATOM 597 C C . MET A 1 75 ? 28.88183 61.82222 56.31623 1.000 27.18982 75 MET A C 1
ATOM 598 O O . MET A 1 75 ? 29.76066 62.64010 56.03375 1.000 24.51155 75 MET A O 1
ATOM 603 N N . ALA A 1 76 ? 27.66714 61.83212 55.74722 1.000 22.11137 76 ALA A N 1
ATOM 604 C CA . ALA A 1 76 ? 27.30295 62.82941 54.74672 1.000 23.97215 76 ALA A CA 1
ATOM 605 C C . ALA A 1 76 ? 25.86983 63.28211 54.96483 1.000 27.23136 76 ALA A C 1
ATOM 606 O O . ALA A 1 76 ? 24.98353 62.45986 55.21874 1.000 22.58107 76 ALA A O 1
ATOM 608 N N . GLY A 1 77 ? 25.64821 64.59062 54.84838 1.000 23.35757 77 GLY A N 1
ATOM 609 C CA . GLY A 1 77 ? 24.31697 65.15833 54.91974 1.000 23.19549 77 GLY A CA 1
ATOM 610 C C . GLY A 1 77 ? 23.80738 65.48442 53.52668 1.000 26.15514 77 GLY A C 1
ATOM 611 O O . GLY A 1 77 ? 24.47687 66.17193 52.75151 1.000 26.20543 77 GLY A O 1
ATOM 612 N N . LEU A 1 78 ? 22.61332 64.98577 53.22737 1.000 22.92245 78 LEU A N 1
ATOM 613 C CA . LEU A 1 78 ? 22.02094 65.06159 51.89440 1.000 23.15904 78 LEU A CA 1
ATOM 614 C C . LEU A 1 78 ? 20.65870 65.74374 51.96981 1.000 26.27083 78 LEU A C 1
ATOM 615 O O . LEU A 1 78 ? 19.90455 65.54002 52.93283 1.000 26.15257 78 LEU A O 1
ATOM 620 N N . ASN A 1 79 ? 20.33445 66.53462 50.94344 1.000 27.38840 79 ASN A N 1
ATOM 621 C CA . ASN A 1 79 ? 19.09947 67.31031 50.95186 1.000 25.15069 79 ASN A CA 1
ATOM 622 C C . ASN A 1 79 ? 17.88799 66.42215 51.24101 1.000 25.34798 79 ASN A C 1
ATOM 623 O O . ASN A 1 79 ? 17.74349 65.32191 50.69396 1.000 21.35449 79 ASN A O 1
ATOM 628 N N . TYR A 1 80 ? 17.04108 66.90484 52.14897 1.000 27.25550 80 TYR A N 1
ATOM 629 C CA . TYR A 1 80 ? 15.84999 66.19956 52.61915 1.000 22.78531 80 TYR A CA 1
ATOM 630 C C . TYR A 1 80 ? 14.68969 67.19357 52.62025 1.000 27.60291 80 TYR A C 1
ATOM 631 O O . TYR A 1 80 ? 14.09639 67.47181 53.66473 1.000 25.39376 80 TYR A O 1
ATOM 640 N N . PRO A 1 81 ? 14.35539 67.77047 51.45778 1.000 30.84634 81 PRO A N 1
ATOM 641 C CA . PRO A 1 81 ? 13.55783 69.00966 51.45328 1.000 30.82084 81 PRO A CA 1
ATOM 642 C C . PRO A 1 81 ? 12.14619 68.77054 51.96487 1.000 32.46696 81 PRO A C 1
ATOM 643 O O . PRO A 1 81 ? 11.47666 67.82385 51.55498 1.000 30.29541 81 PRO A O 1
ATOM 647 N N . GLY A 1 82 ? 11.70867 69.62933 52.88778 1.000 33.57051 82 GLY A N 1
ATOM 648 C CA . GLY A 1 82 ? 10.37726 69.55171 53.43629 1.000 28.67472 82 GLY A CA 1
ATOM 649 C C . GLY A 1 82 ? 10.17959 68.49874 54.49552 1.000 37.57346 82 GLY A C 1
ATOM 650 O O . GLY A 1 82 ? 9.24970 68.62382 55.29663 1.000 41.99027 82 GLY A O 1
ATOM 651 N N . ASN A 1 83 ? 11.01790 67.45689 54.53196 1.000 36.09296 83 ASN A N 1
ATOM 652 C CA . ASN A 1 83 ? 10.87363 66.41060 55.54243 1.000 34.93755 83 ASN A CA 1
ATOM 653 C C . ASN A 1 83 ? 11.69025 66.69161 56.79034 1.000 33.23286 83 ASN A C 1
ATOM 654 O O . ASN A 1 83 ? 11.27234 66.31852 57.89463 1.000 34.04455 83 ASN A O 1
ATOM 659 N N . ALA A 1 84 ? 12.84888 67.32477 56.63542 1.000 27.37757 84 ALA A N 1
ATOM 660 C CA . ALA A 1 84 ? 13.75740 67.48318 57.75761 1.000 30.63798 84 ALA A CA 1
ATOM 661 C C . ALA A 1 84 ? 13.14887 68.41176 58.79716 1.000 28.77268 84 ALA A C 1
ATOM 662 O O . ALA A 1 84 ? 12.70634 69.51714 58.47236 1.000 29.73190 84 ALA A O 1
ATOM 664 N N . THR A 1 85 ? 13.11353 67.94626 60.04364 1.000 28.53997 85 THR A N 1
ATOM 665 C CA . THR A 1 85 ? 12.56258 68.69328 61.16593 1.000 31.26684 85 THR A CA 1
ATOM 666 C C . THR A 1 85 ? 13.60978 68.73470 62.26638 1.000 30.84554 85 THR A C 1
ATOM 667 O O . THR A 1 85 ? 14.10265 67.68677 62.69741 1.000 30.38102 85 THR A O 1
ATOM 671 N N . TYR A 1 86 ? 13.96080 69.93002 62.71143 1.000 26.65468 86 TYR A N 1
ATOM 672 C CA . TYR A 1 86 ? 14.86325 70.07064 63.83785 1.000 24.99713 86 TYR A CA 1
ATOM 673 C C . TYR A 1 86 ? 14.05602 70.56295 65.03205 1.000 29.99368 86 TYR A C 1
ATOM 674 O O . TYR A 1 86 ? 13.08284 71.30304 64.88137 1.000 26.71687 86 TYR A O 1
ATOM 683 N N . TYR A 1 87 ? 14.44346 70.10650 66.21349 1.000 28.79597 87 TYR A N 1
ATOM 684 C CA . TYR A 1 87 ? 13.57572 70.13333 67.38112 1.000 30.23210 87 TYR A CA 1
ATOM 685 C C . TYR A 1 87 ? 13.96416 71.22815 68.36832 1.000 32.73912 87 TYR A C 1
ATOM 686 O O . TYR A 1 87 ? 15.08353 71.75753 68.35656 1.000 26.57443 87 TYR A O 1
ATOM 695 N N . GLU A 1 88 ? 12.98715 71.60098 69.19485 1.000 34.23921 88 GLU A N 1
ATOM 696 C CA . GLU A 1 88 ? 13.25174 72.47550 70.32733 1.000 35.68591 88 GLU A CA 1
ATOM 697 C C . GLU A 1 88 ? 14.28042 71.82485 71.24703 1.000 35.77322 88 GLU A C 1
ATOM 698 O O . GLU A 1 88 ? 14.38752 70.59686 71.31968 1.000 33.91470 88 GLU A O 1
ATOM 700 N N . GLU A 1 89 ? 15.04805 72.65713 71.94901 1.000 32.55565 89 GLU A N 1
ATOM 701 C CA . GLU A 1 89 ? 16.01086 72.14067 72.91843 1.000 35.57358 89 GLU A CA 1
ATOM 702 C C . GLU A 1 89 ? 15.33306 71.25660 73.96596 1.000 36.74932 89 GLU A C 1
ATOM 703 O O . GLU A 1 89 ? 14.26149 71.58395 74.48343 1.000 41.30419 89 GLU A O 1
ATOM 709 N N . LYS A 1 90 ? 15.97555 70.13264 74.27821 1.000 30.97450 90 LYS A N 1
ATOM 710 C CA . LYS A 1 90 ? 15.48803 69.15588 75.24623 1.000 37.25172 90 LYS A CA 1
ATOM 711 C C . LYS A 1 90 ? 16.45383 69.09936 76.42394 1.000 37.58282 90 LYS A C 1
ATOM 712 O O . LYS A 1 90 ? 17.66884 68.97308 76.23042 1.000 36.30898 90 LYS A O 1
ATOM 718 N N . GLU A 1 91 ? 15.91727 69.17926 77.64336 1.000 39.79109 91 GLU A N 1
ATOM 719 C CA . GLU A 1 91 ? 16.78025 69.19982 78.82378 1.000 40.86381 91 GLU A CA 1
ATOM 720 C C . GLU A 1 91 ? 17.55752 67.89631 78.97686 1.000 36.82906 91 GLU A C 1
ATOM 721 O O . GLU A 1 91 ? 18.75015 67.90931 79.30940 1.000 37.62767 91 GLU A O 1
ATOM 727 N N . ASN A 1 92 ? 16.91354 66.76211 78.71739 1.000 32.96294 92 ASN A N 1
ATOM 728 C CA . ASN A 1 92 ? 17.53497 65.45797 78.94800 1.000 34.86485 92 ASN A CA 1
ATOM 729 C C . ASN A 1 92 ? 18.14099 64.85717 77.68102 1.000 33.79428 92 ASN A C 1
ATOM 730 O O . ASN A 1 92 ? 18.09537 63.63933 77.48408 1.000 30.89223 92 ASN A O 1
ATOM 735 N N . LYS A 1 93 ? 18.73888 65.69810 76.82854 1.000 34.14928 93 LYS A N 1
ATOM 736 C CA . LYS A 1 93 ? 19.46767 65.27707 75.63583 1.000 31.02568 93 LYS A CA 1
ATOM 737 C C . LYS A 1 93 ? 20.67876 66.17605 75.42821 1.000 30.00309 93 LYS A C 1
ATOM 738 O O . LYS A 1 93 ? 20.75744 67.27515 75.97706 1.000 33.78367 93 LYS A O 1
ATOM 744 N N . ASP A 1 94 ? 21.62263 65.69940 74.61660 1.000 28.53084 94 ASP A N 1
ATOM 745 C CA . ASP A 1 94 ? 22.69073 66.54559 74.08136 1.000 26.99469 94 ASP A CA 1
ATOM 746 C C . ASP A 1 94 ? 22.12423 67.30744 72.89004 1.000 27.48465 94 ASP A C 1
ATOM 747 O O . ASP A 1 94 ? 21.77292 66.70526 71.86699 1.000 32.20933 94 ASP A O 1
ATOM 752 N N . ASN A 1 95 ? 21.99854 68.62160 73.01039 1.000 30.73510 95 ASN A N 1
ATOM 753 C CA . ASN A 1 95 ? 21.37971 69.41411 71.95116 1.000 30.26809 95 ASN A CA 1
ATOM 754 C C . ASN A 1 95 ? 22.45326 69.82163 70.95108 1.000 28.48014 95 ASN A C 1
ATOM 755 O O . ASN A 1 95 ? 23.38144 70.56238 71.28702 1.000 31.04832 95 ASN A O 1
ATOM 760 N N . ILE A 1 96 ? 22.32901 69.32599 69.72529 1.000 30.68625 96 ILE A N 1
ATOM 761 C CA . ILE A 1 96 ? 23.35456 69.47380 68.69837 1.000 28.47503 96 ILE A CA 1
ATOM 762 C C . ILE A 1 96 ? 22.69024 70.00918 67.44163 1.000 29.94388 96 ILE A C 1
ATOM 763 O O . ILE A 1 96 ? 21.67958 69.45766 66.99019 1.000 29.65603 96 ILE A O 1
ATOM 768 N N . ALA A 1 97 ? 23.23844 71.09095 66.89494 1.000 26.97864 97 ALA A N 1
ATOM 769 C CA . ALA A 1 97 ? 22.70125 71.66966 65.67141 1.000 28.35856 97 ALA A CA 1
ATOM 770 C C . ALA A 1 97 ? 22.96556 70.75993 64.47575 1.000 26.85093 97 ALA A C 1
ATOM 771 O O . ALA A 1 97 ? 23.89242 69.94809 64.47376 1.000 29.59005 97 ALA A O 1
ATOM 773 N N . SER A 1 98 ? 22.13530 70.91407 63.43718 1.000 22.89051 98 SER A N 1
ATOM 774 C CA . SER A 1 98 ? 22.34048 70.14572 62.21468 1.000 27.08584 98 SER A CA 1
ATOM 775 C C . SER A 1 98 ? 23.73168 70.38644 61.63164 1.000 26.65956 98 SER A C 1
ATOM 776 O O . SER A 1 98 ? 24.34097 69.46702 61.07163 1.000 26.42169 98 SER A O 1
ATOM 779 N N . PHE A 1 99 ? 24.25152 71.61293 61.74955 1.000 23.57503 99 PHE A N 1
ATOM 780 C CA . PHE A 1 99 ? 25.56994 71.92842 61.20367 1.000 27.54503 99 PHE A CA 1
ATOM 781 C C . PHE A 1 99 ? 26.70054 71.52692 62.14230 1.000 28.33142 99 PHE A C 1
ATOM 782 O O . PHE A 1 99 ? 27.86967 71.59283 61.74057 1.000 28.71526 99 PHE A O 1
ATOM 790 N N . GLU A 1 100 ? 26.38065 71.14084 63.38290 1.000 28.04448 100 GLU A N 1
ATOM 791 C CA . GLU A 1 100 ? 27.34547 70.56327 64.31337 1.000 29.91722 100 GLU A CA 1
ATOM 792 C C . GLU A 1 100 ? 27.29892 69.03886 64.33386 1.000 28.35486 100 GLU A C 1
ATOM 793 O O . GLU A 1 100 ? 28.12997 68.42164 65.00176 1.000 29.29672 100 GLU A O 1
ATOM 799 N N . PHE A 1 101 ? 26.34238 68.42842 63.62898 1.000 24.48843 101 PHE A N 1
ATOM 800 C CA . PHE A 1 101 ? 26.15779 66.97799 63.67580 1.000 26.83232 101 PHE A CA 1
ATOM 801 C C . PHE A 1 101 ? 27.42811 66.22743 63.25549 1.000 27.59464 101 PHE A C 1
ATOM 802 O O . PHE A 1 101 ? 27.90664 65.34708 63.97841 1.000 27.16472 101 PHE A O 1
ATOM 810 N N . ILE A 1 102 ? 28.00094 66.55671 62.09438 1.000 25.78937 102 ILE A N 1
ATOM 811 C CA . ILE A 1 102 ? 29.19169 65.82533 61.63709 1.000 26.64555 102 ILE A CA 1
ATOM 812 C C . ILE A 1 102 ? 30.35758 65.95519 62.61858 1.000 27.12827 102 ILE A C 1
ATOM 813 O O . ILE A 1 102 ? 30.91609 64.92008 63.01819 1.000 28.14282 102 ILE A O 1
ATOM 818 N N . PRO A 1 103 ? 30.75814 67.15289 63.06683 1.000 29.09548 103 PRO A N 1
ATOM 819 C CA . PRO A 1 103 ? 31.83963 67.20861 64.06796 1.000 27.89914 103 PRO A CA 1
ATOM 820 C C . PRO A 1 103 ? 31.52587 66.45388 65.34820 1.000 30.82472 103 PRO A C 1
ATOM 821 O O . PRO A 1 103 ? 32.41606 65.79386 65.91051 1.000 26.87423 103 PRO A O 1
ATOM 825 N N . TRP A 1 104 ? 30.27800 66.53987 65.82508 1.000 27.10422 104 TRP A N 1
ATOM 826 C CA . TRP A 1 104 ? 29.89413 65.86366 67.05959 1.000 26.56600 104 TRP A CA 1
ATOM 827 C C . TRP A 1 104 ? 30.07701 64.35636 66.94194 1.000 29.67904 104 TRP A C 1
ATOM 828 O O . TRP A 1 104 ? 30.63957 63.71032 67.83839 1.000 29.26247 104 TRP A O 1
ATOM 839 N N . ILE A 1 105 ? 29.59017 63.78010 65.84346 1.000 29.27451 105 ILE A N 1
ATOM 840 C CA . ILE A 1 105 ? 29.64958 62.33367 65.63623 1.000 21.71578 105 ILE A CA 1
ATOM 841 C C . ILE A 1 105 ? 31.06181 61.90409 65.26961 1.000 27.89027 105 ILE A C 1
ATOM 842 O O . ILE A 1 105 ? 31.67085 61.05491 65.93162 1.000 30.99363 105 ILE A O 1
ATOM 847 N N . LEU A 1 106 ? 31.59824 62.48429 64.19666 1.000 27.37764 106 LEU A N 1
ATOM 848 C CA . LEU A 1 106 ? 32.88436 62.04170 63.67924 1.000 28.99852 106 LEU A CA 1
ATOM 849 C C . LEU A 1 106 ? 34.02365 62.38664 64.61515 1.000 28.84618 106 LEU A C 1
ATOM 850 O O . LEU A 1 106 ? 35.07076 61.73470 64.55930 1.000 27.86913 106 LEU A O 1
ATOM 855 N N . GLY A 1 107 ? 33.84407 63.39468 65.46822 1.000 29.22294 107 GLY A N 1
ATOM 856 C CA . GLY A 1 107 ? 34.88247 63.74244 66.41606 1.000 29.04648 107 GLY A CA 1
ATOM 857 C C . GLY A 1 107 ? 35.06179 62.73452 67.52707 1.000 28.43292 107 GLY A C 1
ATOM 858 O O . GLY A 1 107 ? 36.15188 62.65744 68.10653 1.000 29.37160 107 GLY A O 1
ATOM 859 N N . GLN A 1 108 ? 34.02546 61.94921 67.83549 1.000 28.59513 108 GLN A N 1
ATOM 860 C CA . GLN A 1 108 ? 34.06195 61.08270 69.00481 1.000 29.68263 108 GLN A CA 1
ATOM 861 C C . GLN A 1 108 ? 33.84657 59.59997 68.72287 1.000 33.10954 108 GLN A C 1
ATOM 862 O O . GLN A 1 108 ? 34.06875 58.78956 69.62844 1.000 33.70935 108 GLN A O 1
ATOM 868 N N . CYS A 1 109 ? 33.43043 59.21360 67.51751 1.000 29.02168 109 CYS A N 1
ATOM 869 C CA . CYS A 1 109 ? 32.96161 57.85753 67.25327 1.000 29.02502 109 CYS A CA 1
ATOM 870 C C . CYS A 1 109 ? 33.84751 57.17729 66.22614 1.000 28.61204 109 CYS A C 1
ATOM 871 O O . CYS A 1 109 ? 34.32073 57.81166 65.27610 1.000 28.10360 109 CYS A O 1
ATOM 874 N N . SER A 1 110 ? 34.03623 55.86507 66.40634 1.000 30.93887 110 SER A N 1
ATOM 875 C CA . SER A 1 110 ? 34.84682 55.06054 65.50050 1.000 30.55801 110 SER A CA 1
ATOM 876 C C . SER A 1 110 ? 34.06899 53.98311 64.77945 1.000 31.30436 110 SER A C 1
ATOM 877 O O . SER A 1 110 ? 34.53560 53.49884 63.74379 1.000 36.80150 110 SER A O 1
ATOM 880 N N . THR A 1 111 ? 32.93588 53.56253 65.31382 1.000 26.89922 111 THR A N 1
ATOM 881 C CA . THR A 1 111 ? 32.18191 52.44553 64.79009 1.000 29.97975 111 THR A CA 1
ATOM 882 C C . THR A 1 111 ? 30.72797 52.85813 64.73335 1.000 29.92263 111 THR A C 1
ATOM 883 O O . THR A 1 111 ? 30.32207 53.84510 65.35193 1.000 33.77511 111 THR A O 1
ATOM 887 N N . ILE A 1 112 ? 29.93976 52.07322 63.99777 1.000 28.07160 112 ILE A N 1
ATOM 888 C CA . ILE A 1 112 ? 28.50363 52.29805 63.97141 1.000 26.50676 112 ILE A CA 1
ATOM 889 C C . ILE A 1 112 ? 27.90469 52.09394 65.36188 1.000 32.05768 112 ILE A C 1
ATOM 890 O O . ILE A 1 112 ? 26.94459 52.77466 65.74478 1.000 31.49474 112 ILE A O 1
ATOM 895 N N . SER A 1 113 ? 28.46494 51.17404 66.14382 1.000 28.59255 113 SER A N 1
ATOM 896 C CA . SER A 1 113 ? 27.91227 50.89965 67.46648 1.000 32.61652 113 SER A CA 1
ATOM 897 C C . SER A 1 113 ? 28.05174 52.10564 68.39270 1.000 32.80245 113 SER A C 1
ATOM 898 O O . SER A 1 113 ? 27.11866 52.43870 69.13519 1.000 27.34297 113 SER A O 1
ATOM 901 N N . GLU A 1 114 ? 29.20694 52.77772 68.35338 1.000 31.07781 114 GLU A N 1
ATOM 902 C CA . GLU A 1 114 ? 29.38971 54.00542 69.12313 1.000 30.55476 114 GLU A CA 1
ATOM 903 C C . GLU A 1 114 ? 28.49598 55.12493 68.60673 1.000 30.62380 114 GLU A C 1
ATOM 904 O O . GLU A 1 114 ? 28.01249 55.94918 69.38991 1.000 30.87721 114 GLU A O 1
ATOM 910 N N . VAL A 1 115 ? 28.26917 55.18081 67.29254 1.000 29.82145 115 VAL A N 1
ATOM 911 C CA . VAL A 1 115 ? 27.35773 56.18668 66.74936 1.000 31.51370 115 VAL A CA 1
ATOM 912 C C . VAL A 1 115 ? 25.97132 56.02741 67.36586 1.000 27.17273 115 VAL A C 1
ATOM 913 O O . VAL A 1 115 ? 25.35865 57.00008 67.82743 1.000 31.10688 115 VAL A O 1
ATOM 917 N N . LYS A 1 116 ? 25.46538 54.79221 67.39610 1.000 28.69292 116 LYS A N 1
ATOM 918 C CA . LYS A 1 116 ? 24.13710 54.53682 67.95369 1.000 30.62517 116 LYS A CA 1
ATOM 919 C C . LYS A 1 116 ? 24.05903 54.92355 69.42813 1.000 30.42876 116 LYS A C 1
ATOM 920 O O . LYS A 1 116 ? 23.03872 55.45323 69.88396 1.000 27.55494 116 LYS A O 1
ATOM 926 N N . ASP A 1 117 ? 25.12497 54.67149 70.19298 1.000 32.52869 117 ASP A N 1
ATOM 927 C CA . ASP A 1 117 ? 25.10994 55.04809 71.60552 1.000 29.33687 117 ASP A CA 1
ATOM 928 C C . ASP A 1 117 ? 24.99254 56.55503 71.76714 1.000 30.63262 117 ASP A C 1
ATOM 929 O O . ASP A 1 117 ? 24.18188 57.04499 72.56349 1.000 29.70526 117 ASP A O 1
ATOM 934 N N . LEU A 1 118 ? 25.77678 57.30802 70.99167 1.000 27.85218 118 LEU A N 1
ATOM 935 C CA . LEU A 1 118 ? 25.68272 58.76341 71.01847 1.000 25.81784 118 LEU A CA 1
ATOM 936 C C . LEU A 1 118 ? 24.33308 59.24638 70.48804 1.000 30.59836 118 LEU A C 1
ATOM 937 O O . LEU A 1 118 ? 23.77683 60.23636 70.98393 1.000 28.13134 118 LEU A O 1
ATOM 942 N N . LEU A 1 119 ? 23.77310 58.55291 69.49358 1.000 27.50476 119 LEU A N 1
ATOM 943 C CA . LEU A 1 119 ? 22.50634 59.00848 68.92659 1.000 24.10458 119 LEU A CA 1
ATOM 944 C C . LEU A 1 119 ? 21.35316 58.82723 69.90787 1.000 28.79276 119 LEU A C 1
ATOM 945 O O . LEU A 1 119 ? 20.37043 59.58191 69.86151 1.000 29.05615 119 LEU A O 1
ATOM 950 N N . SER A 1 120 ? 21.45230 57.84042 70.80380 1.000 30.66095 120 SER A N 1
ATOM 951 C CA . SER A 1 120 ? 20.38793 57.59698 71.77261 1.000 38.08747 120 SER A CA 1
ATOM 952 C C . SER A 1 120 ? 20.21244 58.74692 72.74868 1.000 32.47790 120 SER A C 1
ATOM 953 O O . SER A 1 120 ? 19.14087 58.87221 73.35357 1.000 31.61292 120 SER A O 1
ATOM 956 N N . ARG A 1 121 ? 21.22944 59.58626 72.92320 1.000 28.20906 121 ARG A N 1
ATOM 957 C CA . ARG A 1 121 ? 21.12212 60.72639 73.82581 1.000 34.32305 121 ARG A CA 1
ATOM 958 C C . ARG A 1 121 ? 21.19906 62.06573 73.10068 1.000 31.38184 121 ARG A C 1
ATOM 959 O O . ARG A 1 121 ? 21.37085 63.10072 73.75832 1.000 31.01656 121 ARG A O 1
ATOM 967 N N . ILE A 1 122 ? 21.07370 62.07647 71.76971 1.000 29.48005 122 ILE A N 1
ATOM 968 C CA . ILE A 1 122 ? 21.21521 63.30057 70.98819 1.000 29.98158 122 ILE A CA 1
ATOM 969 C C . ILE A 1 122 ? 19.84165 63.89897 70.73902 1.000 28.31436 122 ILE A C 1
ATOM 970 O O . ILE A 1 122 ? 18.82237 63.20196 70.72182 1.000 28.77645 122 ILE A O 1
ATOM 975 N N . ASN A 1 123 ? 19.82056 65.22142 70.54267 1.000 28.09363 123 ASN A N 1
ATOM 976 C CA . ASN A 1 123 ? 18.65368 65.93219 70.02823 1.000 31.63446 123 ASN A CA 1
ATOM 977 C C . ASN A 1 123 ? 19.14570 66.91717 68.97511 1.000 28.07323 123 ASN A C 1
ATOM 978 O O . ASN A 1 123 ? 19.88066 67.85578 69.30187 1.000 25.40098 123 ASN A O 1
ATOM 983 N N . ILE A 1 124 ? 18.74014 66.71785 67.72116 1.000 27.98374 124 ILE A N 1
ATOM 984 C CA . ILE A 1 124 ? 19.14018 67.61641 66.63402 1.000 25.94418 124 ILE A CA 1
ATOM 985 C C . ILE A 1 124 ? 18.30390 68.88662 66.76996 1.000 23.35801 124 ILE A C 1
ATOM 986 O O . ILE A 1 124 ? 17.13831 68.92867 66.37673 1.000 23.60706 124 ILE A O 1
ATOM 991 N N . ALA A 1 125 ? 18.89917 69.92330 67.33118 1.000 25.50180 125 ALA A N 1
ATOM 992 C CA . ALA A 1 125 ? 18.16817 71.11302 67.73485 1.000 30.93774 125 ALA A CA 1
ATOM 993 C C . ALA A 1 125 ? 18.05070 72.08806 66.57484 1.000 31.56969 125 ALA A C 1
ATOM 994 O O . ALA A 1 125 ? 18.92575 72.15255 65.70384 1.000 29.75394 125 ALA A O 1
ATOM 996 N N . ASP A 1 126 ? 16.96595 72.86919 66.58733 1.000 28.01271 126 ASP A N 1
ATOM 997 C CA . ASP A 1 126 ? 16.69262 73.86510 65.54596 1.000 31.72188 126 ASP A CA 1
ATOM 998 C C . ASP A 1 126 ? 17.49886 75.14069 65.81725 1.000 40.05329 126 ASP A C 1
ATOM 999 O O . ASP A 1 126 ? 16.97389 76.21077 66.12954 1.000 38.79571 126 ASP A O 1
ATOM 1004 N N . LEU A 1 127 ? 18.81717 75.01203 65.69604 1.000 34.59189 127 LEU A N 1
ATOM 1005 C CA . LEU A 1 127 ? 19.72489 76.13999 65.83787 1.000 31.02192 127 LEU A CA 1
ATOM 1006 C C . LEU A 1 127 ? 20.34119 76.46073 64.48117 1.000 35.22535 127 LEU A C 1
ATOM 1007 O O . LEU A 1 127 ? 20.62916 75.55443 63.69454 1.000 33.28554 127 LEU A O 1
ATOM 1012 N N . ASN A 1 128 ? 20.53961 77.74802 64.20853 1.000 37.60436 128 ASN A N 1
ATOM 1013 C CA . ASN A 1 128 ? 21.07933 78.21681 62.93935 1.000 33.25328 128 ASN A CA 1
ATOM 1014 C C . ASN A 1 128 ? 22.50461 78.70656 63.13378 1.000 34.01252 128 ASN A C 1
ATOM 1015 O O . ASN A 1 128 ? 22.82906 79.27385 64.18351 1.000 33.35481 128 ASN A O 1
ATOM 1020 N N . PHE A 1 129 ? 23.36482 78.45744 62.13103 1.000 27.32446 129 PHE A N 1
ATOM 1021 C CA . PHE A 1 129 ? 24.75581 78.90102 62.23448 1.000 30.89676 129 PHE A CA 1
ATOM 1022 C C . PHE A 1 129 ? 24.83337 80.41555 62.40489 1.000 31.32099 129 PHE A C 1
ATOM 1023 O O . PHE A 1 129 ? 25.68925 80.92569 63.13486 1.000 32.01111 129 PHE A O 1
ATOM 1031 N N . SER A 1 130 ? 23.95146 81.14515 61.72962 1.000 32.97727 130 SER A N 1
ATOM 1032 C CA . SER A 1 130 ? 23.81794 82.58451 61.88949 1.000 32.25167 130 SER A CA 1
ATOM 1033 C C . SER A 1 130 ? 22.39957 82.94059 61.48697 1.000 31.99914 130 SER A C 1
ATOM 1034 O O . SER A 1 130 ? 21.69100 82.13055 60.88758 1.000 35.21806 130 SER A O 1
ATOM 1037 N N . GLU A 1 131 ? 21.97987 84.16229 61.81659 1.000 32.94624 131 GLU A N 1
ATOM 1038 C CA . GLU A 1 131 ? 20.64236 84.58250 61.41034 1.000 41.86999 131 GLU A CA 1
ATOM 1039 C C . GLU A 1 131 ? 20.50253 84.59248 59.89223 1.000 37.78537 131 GLU A C 1
ATOM 1040 O O . GLU A 1 131 ? 19.40465 84.37851 59.36592 1.000 38.86066 131 GLU A O 1
ATOM 1046 N N . LYS A 1 132 ? 21.60065 84.82153 59.17226 1.000 36.54533 132 LYS A N 1
ATOM 1047 C CA . LYS A 1 132 ? 21.54636 84.81734 57.71443 1.000 35.32353 132 LYS A CA 1
ATOM 1048 C C . LYS A 1 132 ? 21.64155 83.40402 57.14824 1.000 37.01956 132 LYS A C 1
ATOM 1049 O O . LYS A 1 132 ? 20.98905 83.08971 56.14651 1.000 38.21219 132 LYS A O 1
ATOM 1055 N N . MET A 1 133 ? 22.46206 82.54564 57.76128 1.000 36.66894 133 MET A N 1
ATOM 1056 C CA . MET A 1 133 ? 22.69009 81.18792 57.26322 1.000 29.98494 133 MET A CA 1
ATOM 1057 C C . MET A 1 133 ? 21.74230 80.23040 57.98632 1.000 34.94912 133 MET A C 1
ATOM 1058 O O . MET A 1 133 ? 22.10326 79.53604 58.94154 1.000 31.98368 133 MET A O 1
ATOM 1063 N N . GLN A 1 134 ? 20.50069 80.21025 57.50477 1.000 34.65738 134 GLN A N 1
ATOM 1064 C CA . GLN A 1 134 ? 19.49351 79.28229 57.99863 1.000 39.04119 134 GLN A CA 1
ATOM 1065 C C . GLN A 1 134 ? 19.89526 77.84116 57.69770 1.000 41.40715 134 GLN A C 1
ATOM 1066 O O . GLN A 1 134 ? 20.39221 77.52861 56.60985 1.000 36.87963 134 GLN A O 1
ATOM 1072 N N . ALA A 1 135 ? 19.64292 76.95851 58.65980 1.000 34.61701 135 ALA A N 1
ATOM 1073 C CA . ALA A 1 135 ? 19.96765 75.54755 58.50140 1.000 36.08718 135 ALA A CA 1
ATOM 1074 C C . ALA A 1 135 ? 19.29448 74.95944 57.26677 1.000 32.26169 135 ALA A C 1
ATOM 1075 O O . ALA A 1 135 ? 18.11302 75.20453 57.01039 1.000 23.95907 135 ALA A O 1
ATOM 1077 N N . SER A 1 136 ? 20.04693 74.16497 56.51265 1.000 29.33772 136 SER A N 1
ATOM 1078 C CA . SER A 1 136 ? 19.45400 73.43410 55.40437 1.000 38.83709 136 SER A CA 1
ATOM 1079 C C . SER A 1 136 ? 18.79753 72.14774 55.90775 1.000 31.44884 136 SER A C 1
ATOM 1080 O O . SER A 1 136 ? 19.12856 71.62211 56.97953 1.000 26.08877 136 SER A O 1
ATOM 1083 N N . SER A 1 137 ? 17.83614 71.65316 55.12378 1.000 25.55347 137 SER A N 1
ATOM 1084 C CA . SER A 1 137 ? 17.11322 70.43503 55.46807 1.000 25.54401 137 SER A CA 1
ATOM 1085 C C . SER A 1 137 ? 17.89643 69.21667 55.00822 1.000 26.34096 137 SER A C 1
ATOM 1086 O O . SER A 1 137 ? 18.11303 69.03126 53.80322 1.000 23.00672 137 SER A O 1
ATOM 1089 N N . LEU A 1 138 ? 18.29999 68.37589 55.95926 1.000 24.48360 138 LEU A N 1
ATOM 1090 C CA . LEU A 1 138 ? 19.16637 67.24999 55.65340 1.000 23.52306 138 LEU A CA 1
ATOM 1091 C C . LEU A 1 138 ? 18.65920 65.96854 56.29833 1.000 21.66647 138 LEU A C 1
ATOM 1092 O O . LEU A 1 138 ? 17.92852 65.98748 57.28975 1.000 28.62654 138 LEU A O 1
ATOM 1097 N N . HIS A 1 139 ? 19.06633 64.84811 55.70946 1.000 27.16262 139 HIS A N 1
ATOM 1098 C CA . HIS A 1 139 ? 19.18653 63.57960 56.41078 1.000 22.77064 139 HIS A CA 1
ATOM 1099 C C . HIS A 1 139 ? 20.58396 63.05265 56.12357 1.000 21.76234 139 HIS A C 1
ATOM 1100 O O . HIS A 1 139 ? 21.30070 63.58854 55.27976 1.000 23.08714 139 HIS A O 1
ATOM 1107 N N . TRP A 1 140 ? 20.99037 62.00596 56.83367 1.000 22.48733 140 TRP A N 1
ATOM 1108 C CA . TRP A 1 140 ? 22.39560 61.64185 56.87080 1.000 19.75177 140 TRP A CA 1
ATOM 1109 C C . TRP A 1 140 ? 22.59077 60.15487 56.61694 1.000 23.68945 140 TRP A C 1
ATOM 1110 O O . TRP A 1 140 ? 21.79134 59.32938 57.06729 1.000 20.37282 140 TRP A O 1
ATOM 1121 N N . LEU A 1 141 ? 23.65228 59.83220 55.87304 1.000 21.34757 141 LEU A N 1
ATOM 1122 C CA . LEU A 1 141 ? 24.18804 58.48092 55.76056 1.000 23.46615 141 LEU A CA 1
ATOM 1123 C C . LEU A 1 141 ? 25.48677 58.40546 56.55958 1.000 22.51738 141 LEU A C 1
ATOM 1124 O O . LEU A 1 141 ? 26.37266 59.24728 56.38642 1.000 21.10842 141 LEU A O 1
ATOM 1129 N N . ILE A 1 142 ? 25.59897 57.39648 57.42257 1.000 25.79329 142 ILE A N 1
ATOM 1130 C CA . ILE A 1 142 ? 26.80332 57.13647 58.20593 1.000 25.52944 142 ILE A CA 1
ATOM 1131 C C . ILE A 1 142 ? 27.27393 55.71667 57.89929 1.000 28.28891 142 ILE A C 1
ATOM 1132 O O . ILE A 1 142 ? 26.45639 54.79863 57.80299 1.000 26.67811 142 ILE A O 1
ATOM 1137 N N . ALA A 1 143 ? 28.58731 55.54101 57.73950 1.000 26.85565 143 ALA A N 1
ATOM 1138 C CA . ALA A 1 143 ? 29.16710 54.24406 57.42051 1.000 24.63511 143 ALA A CA 1
ATOM 1139 C C . ALA A 1 143 ? 30.55251 54.15282 58.03578 1.000 27.33877 143 ALA A C 1
ATOM 1140 O O . ALA A 1 143 ? 31.26657 55.15664 58.13425 1.000 26.92084 143 ALA A O 1
ATOM 1142 N N . ASP A 1 144 ? 30.94250 52.94264 58.42175 1.000 29.89251 144 ASP A N 1
ATOM 1143 C CA . ASP A 1 144 ? 32.29985 52.70452 58.90687 1.000 32.52432 144 ASP A CA 1
ATOM 1144 C C . ASP A 1 144 ? 32.97508 51.64415 58.03781 1.000 37.10357 144 ASP A C 1
ATOM 1145 O O . ASP A 1 144 ? 32.39585 51.13090 57.07118 1.000 30.42989 144 ASP A O 1
ATOM 1150 N N . LYS A 1 145 ? 34.21898 51.32297 58.38215 1.000 28.17580 145 LYS A N 1
ATOM 1151 C CA . LYS A 1 145 ? 35.02716 50.50478 57.49450 1.000 30.22845 145 LYS A CA 1
ATOM 1152 C C . LYS A 1 145 ? 34.76025 49.00911 57.64646 1.000 29.69967 145 LYS A C 1
ATOM 1153 O O . LYS A 1 145 ? 35.53517 48.20142 57.12254 1.000 34.46527 145 LYS A O 1
ATOM 1159 N N . THR A 1 146 ? 33.70291 48.61481 58.35256 1.000 28.11637 146 THR A N 1
ATOM 1160 C CA . THR A 1 146 ? 33.20911 47.25315 58.21236 1.000 33.22744 146 THR A CA 1
ATOM 1161 C C . THR A 1 146 ? 32.26766 47.12132 57.02756 1.000 33.02272 146 THR A C 1
ATOM 1162 O O . THR A 1 146 ? 31.86560 46.00213 56.69574 1.000 33.11151 146 THR A O 1
ATOM 1166 N N . GLY A 1 147 ? 31.92792 48.23280 56.37918 1.000 29.10850 147 GLY A N 1
ATOM 1167 C CA . GLY A 1 147 ? 30.91650 48.24667 55.34785 1.000 29.96362 147 GLY A CA 1
ATOM 1168 C C . GLY A 1 147 ? 29.51131 48.46038 55.85745 1.000 26.12735 147 GLY A C 1
ATOM 1169 O O . GLY A 1 147 ? 28.59648 48.64508 55.04460 1.000 28.63171 147 GLY A O 1
ATOM 1170 N N . THR A 1 148 ? 29.31128 48.46105 57.17249 1.000 27.50678 148 THR A N 1
ATOM 1171 C CA . THR A 1 148 ? 27.98362 48.69279 57.74039 1.000 29.81676 148 THR A CA 1
ATOM 1172 C C . THR A 1 148 ? 27.62127 50.17023 57.63821 1.000 29.24060 148 THR A C 1
ATOM 1173 O O . THR A 1 148 ? 28.48674 51.04208 57.74731 1.000 30.07664 148 THR A O 1
ATOM 1177 N N . SER A 1 149 ? 26.33884 50.45983 57.40522 1.000 29.76726 149 SER A N 1
ATOM 1178 C CA . SER A 1 149 ? 25.89554 51.84517 57.31376 1.000 23.63784 149 SER A CA 1
ATOM 1179 C C . SER A 1 149 ? 24.52683 52.00240 57.95617 1.000 26.92289 149 SER A C 1
ATOM 1180 O O . SER A 1 149 ? 23.84120 51.02955 58.28655 1.000 26.35093 149 SER A O 1
ATOM 1183 N N . LEU A 1 150 ? 24.12307 53.26472 58.06284 1.000 23.74389 150 LEU A N 1
ATOM 1184 C CA . LEU A 1 150 ? 23.05593 53.71411 58.93492 1.000 28.77736 150 LEU A CA 1
ATOM 1185 C C . LEU A 1 150 ? 22.50452 55.02773 58.39442 1.000 23.78531 150 LEU A C 1
ATOM 1186 O O . LEU A 1 150 ? 23.27744 55.87338 57.93947 1.000 23.07685 150 LEU A O 1
ATOM 1191 N N . VAL A 1 151 ? 21.18684 55.21332 58.49028 1.000 19.35729 151 VAL A N 1
ATOM 1192 C CA . VAL A 1 151 ? 20.51416 56.41265 57.99648 1.000 22.80420 151 VAL A CA 1
ATOM 1193 C C . VAL A 1 151 ? 19.86857 57.12537 59.18162 1.000 27.61752 151 VAL A C 1
ATOM 1194 O O . VAL A 1 151 ? 19.24202 56.48008 60.03299 1.000 24.81232 151 VAL A O 1
ATOM 1198 N N . VAL A 1 152 ? 20.04904 58.44655 59.25779 1.000 25.18849 152 VAL A N 1
ATOM 1199 C CA . VAL A 1 152 ? 19.43944 59.26941 60.30785 1.000 24.23621 152 VAL A CA 1
ATOM 1200 C C . VAL A 1 152 ? 18.47553 60.24586 59.64437 1.000 23.40668 152 VAL A C 1
ATOM 1201 O O . VAL A 1 152 ? 18.86828 61.01687 58.75982 1.000 22.10305 152 VAL A O 1
ATOM 1205 N N . GLU A 1 153 ? 17.21884 60.21703 60.07299 1.000 22.45080 153 GLU A N 1
ATOM 1206 C CA . GLU A 1 153 ? 16.20855 61.12860 59.56332 1.000 26.19786 153 GLU A CA 1
ATOM 1207 C C . GLU A 1 153 ? 15.45304 61.72172 60.74252 1.000 26.39742 153 GLU A C 1
ATOM 1208 O O . GLU A 1 153 ? 14.94958 60.98593 61.59447 1.000 23.55005 153 GLU A O 1
ATOM 1214 N N . THR A 1 154 ? 15.40684 63.04905 60.80953 1.000 21.32307 154 THR A N 1
ATOM 1215 C CA . THR A 1 154 ? 14.64421 63.74315 61.83830 1.000 26.64288 154 THR A CA 1
ATOM 1216 C C . THR A 1 154 ? 13.33600 64.19410 61.19743 1.000 28.73154 154 THR A C 1
ATOM 1217 O O . THR A 1 154 ? 13.29226 65.20569 60.49020 1.000 26.73450 154 THR A O 1
ATOM 1221 N N . ASP A 1 155 ? 12.27146 63.42665 61.42619 1.000 25.45965 155 ASP A N 1
ATOM 1222 C CA . ASP A 1 155 ? 10.96716 63.72740 60.85630 1.000 31.03814 155 ASP A CA 1
ATOM 1223 C C . ASP A 1 155 ? 10.12041 64.47531 61.88781 1.000 37.71351 155 ASP A C 1
ATOM 1224 O O . ASP A 1 155 ? 10.55331 64.70507 63.01984 1.000 28.80731 155 ASP A O 1
ATOM 1229 N N . LYS A 1 156 ? 8.89713 64.86595 61.48626 1.000 30.16163 156 LYS A N 1
ATOM 1230 C CA . LYS A 1 156 ? 8.06224 65.68279 62.36706 1.000 40.60125 156 LYS A CA 1
ATOM 1231 C C . LYS A 1 156 ? 7.60163 64.91018 63.58942 1.000 31.93721 156 LYS A C 1
ATOM 1232 O O . LYS A 1 156 ? 7.34411 65.51046 64.63211 1.000 39.20473 156 LYS A O 1
ATOM 1238 N N . ASP A 1 157 ? 7.51834 63.59224 63.50477 1.000 35.34209 157 ASP A N 1
ATOM 1239 C CA . ASP A 1 157 ? 7.12986 62.80396 64.66593 1.000 32.37212 157 ASP A CA 1
ATOM 1240 C C . ASP A 1 157 ? 8.32341 62.29505 65.47094 1.000 38.40140 157 ASP A C 1
ATOM 1241 O O . ASP A 1 157 ? 8.13212 61.55885 66.44389 1.000 48.68913 157 ASP A O 1
ATOM 1246 N N . GLY A 1 158 ? 9.54545 62.66158 65.10379 1.000 35.73712 158 GLY A N 1
ATOM 1247 C CA . GLY A 1 158 ? 10.70680 62.28129 65.87648 1.000 32.25981 158 GLY A CA 1
ATOM 1248 C C . GLY A 1 158 ? 11.83901 61.79496 65.00165 1.000 32.27222 158 GLY A C 1
ATOM 1249 O O . GLY A 1 158 ? 11.72297 61.68011 63.78081 1.000 26.25252 158 GLY A O 1
ATOM 1250 N N . MET A 1 159 ? 12.96618 61.51494 65.65921 1.000 27.61017 159 MET A N 1
ATOM 1251 C CA . MET A 1 159 ? 14.16281 61.05786 64.97440 1.000 23.36848 159 MET A CA 1
ATOM 1252 C C . MET A 1 159 ? 14.07971 59.55178 64.77648 1.000 27.82691 159 MET A C 1
ATOM 1253 O O . MET A 1 159 ? 13.81379 58.80778 65.72465 1.000 34.25820 159 MET A O 1
ATOM 1258 N N . HIS A 1 160 ? 14.30889 59.10798 63.54319 1.000 32.50888 160 HIS A N 1
ATOM 1259 C CA . HIS A 1 160 ? 14.35653 57.69290 63.20858 1.000 24.88705 160 HIS A CA 1
ATOM 1260 C C . HIS A 1 160 ? 15.73915 57.33489 62.68226 1.000 26.81224 160 HIS A C 1
ATOM 1261 O O . HIS A 1 160 ? 16.34533 58.09044 61.91495 1.000 29.31494 160 HIS A O 1
ATOM 1268 N N . ILE A 1 161 ? 16.22283 56.17623 63.11276 1.000 25.17711 161 ILE A N 1
ATOM 1269 C CA . ILE A 1 161 ? 17.54461 55.65501 62.80107 1.000 23.66678 161 ILE A CA 1
ATOM 1270 C C . ILE A 1 161 ? 17.33820 54.28091 62.17675 1.000 27.43010 161 ILE A C 1
ATOM 1271 O O . ILE A 1 161 ? 16.64482 53.43743 62.75857 1.000 26.43054 161 ILE A O 1
ATOM 1276 N N . TYR A 1 162 ? 17.91494 54.05747 60.99258 1.000 26.05710 162 TYR A N 1
ATOM 1277 C CA . TYR A 1 162 ? 17.67949 52.83156 60.23041 1.000 25.25638 162 TYR A CA 1
ATOM 1278 C C . TYR A 1 162 ? 18.99105 52.15993 59.84687 1.000 25.91150 162 TYR A C 1
ATOM 1279 O O . TYR A 1 162 ? 19.89018 52.81761 59.31276 1.000 25.72578 162 TYR A O 1
ATOM 1288 N N . ASP A 1 163 ? 19.08254 50.84556 60.06137 1.000 23.41753 163 ASP A N 1
ATOM 1289 C CA . ASP A 1 163 ? 20.14754 50.07921 59.41961 1.000 28.97130 163 ASP A CA 1
ATOM 1290 C C . ASP A 1 163 ? 19.96037 50.11392 57.90848 1.000 25.73910 163 ASP A C 1
ATOM 1291 O O . ASP A 1 163 ? 18.83796 50.00875 57.40968 1.000 24.67261 163 ASP A O 1
ATOM 1296 N N . ASN A 1 164 ? 21.05811 50.28377 57.17006 1.000 26.82429 164 ASN A N 1
ATOM 1297 C CA . ASN A 1 164 ? 20.96027 50.41983 55.71548 1.000 27.29716 164 ASN A CA 1
ATOM 1298 C C . ASN A 1 164 ? 21.53855 49.18803 55.02649 1.000 27.91755 164 ASN A C 1
ATOM 1299 O O . ASN A 1 164 ? 22.76800 49.06873 54.89357 1.000 27.57890 164 ASN A O 1
ATOM 1304 N N . PRO A 1 165 ? 20.70841 48.24251 54.57581 1.000 27.66127 165 PRO A N 1
ATOM 1305 C CA . PRO A 1 165 ? 21.26146 47.01118 53.98649 1.000 31.48320 165 PRO A CA 1
ATOM 1306 C C . PRO A 1 165 ? 21.85224 47.20051 52.60262 1.000 29.03532 165 PRO A C 1
ATOM 1307 O O . PRO A 1 165 ? 22.62330 46.33976 52.16762 1.000 33.70855 165 PRO A O 1
ATOM 1311 N N . VAL A 1 166 ? 21.54725 48.29330 51.90470 1.000 30.61403 166 VAL A N 1
ATOM 1312 C CA . VAL A 1 166 ? 22.10579 48.52713 50.57706 1.000 31.04000 166 VAL A CA 1
ATOM 1313 C C . VAL A 1 166 ? 23.19493 49.58963 50.56583 1.000 29.47594 166 VAL A C 1
ATOM 1314 O O . VAL A 1 166 ? 23.83799 49.76768 49.52430 1.000 26.99724 166 VAL A O 1
ATOM 1318 N N . GLY A 1 167 ? 23.43204 50.29061 51.67409 1.000 25.38385 167 GLY A N 1
ATOM 1319 C CA . GLY A 1 167 ? 24.50912 51.26295 51.71915 1.000 21.25215 167 GLY A CA 1
ATOM 1320 C C . GLY A 1 167 ? 24.39378 52.40643 50.73074 1.000 29.47343 167 GLY A C 1
ATOM 1321 O O . GLY A 1 167 ? 25.41954 52.90335 50.25366 1.000 23.44106 167 GLY A O 1
ATOM 1322 N N . CYS A 1 168 ? 23.17411 52.85399 50.42451 1.000 26.54822 168 CYS A N 1
ATOM 1323 C CA . CYS A 1 168 ? 22.93552 53.96297 49.51054 1.000 22.73480 168 CYS A CA 1
ATOM 1324 C C . CYS A 1 168 ? 21.91990 54.90997 50.14162 1.000 28.63627 168 CYS A C 1
ATOM 1325 O O . CYS A 1 168 ? 21.07518 54.48976 50.93465 1.000 21.33376 168 CYS A O 1
ATOM 1328 N N . LEU A 1 169 ? 21.96307 56.18091 49.72680 1.000 21.15905 169 LEU A N 1
ATOM 1329 C CA . LEU A 1 169 ? 20.96620 57.16693 50.12977 1.000 22.16514 169 LEU A CA 1
ATOM 1330 C C . LEU A 1 169 ? 20.90492 58.28380 49.09658 1.000 23.66499 169 LEU A C 1
ATOM 1331 O O . LEU A 1 169 ? 21.94062 58.74861 48.62143 1.000 22.02711 169 LEU A O 1
ATOM 1336 N N . THR A 1 170 ? 19.69046 58.71495 48.75556 1.000 21.71433 170 THR A N 1
ATOM 1337 C CA . THR A 1 170 ? 19.54883 59.94927 47.98463 1.000 25.27629 170 THR A CA 1
ATOM 1338 C C . THR A 1 170 ? 18.76757 60.99591 48.78675 1.000 27.40181 170 THR A C 1
ATOM 1339 O O . THR A 1 170 ? 19.16307 61.33398 49.91611 1.000 21.60453 170 THR A O 1
ATOM 1343 N N . ASN A 1 171 ? 17.66624 61.50023 48.24237 1.000 21.81652 171 ASN A N 1
ATOM 1344 C CA . ASN A 1 171 ? 16.91336 62.59796 48.85447 1.000 26.45083 171 ASN A CA 1
ATOM 1345 C C . ASN A 1 171 ? 15.56823 62.05503 49.34793 1.000 24.85629 171 ASN A C 1
ATOM 1346 O O . ASN A 1 171 ? 15.56791 61.00251 49.99148 1.000 27.06083 171 ASN A O 1
ATOM 1351 N N . ASN A 1 172 ? 14.43134 62.71109 49.07789 1.000 23.06593 172 ASN A N 1
ATOM 1352 C CA . ASN A 1 172 ? 13.13927 62.17196 49.50926 1.000 24.31464 172 ASN A CA 1
ATOM 1353 C C . ASN A 1 172 ? 12.79635 60.89082 48.73946 1.000 24.84979 172 ASN A C 1
ATOM 1354 O O . ASN A 1 172 ? 13.36320 60.62392 47.68265 1.000 29.91220 172 ASN A O 1
ATOM 1359 N N . PRO A 1 173 ? 11.87109 60.06675 49.25291 1.000 24.01858 173 PRO A N 1
ATOM 1360 C CA . PRO A 1 173 ? 11.13431 60.19206 50.51427 1.000 23.34280 173 PRO A CA 1
ATOM 1361 C C . PRO A 1 173 ? 11.87960 59.60873 51.71173 1.000 24.65460 173 PRO A C 1
ATOM 1362 O O . PRO A 1 173 ? 13.08703 59.34104 51.63705 1.000 22.97193 173 PRO A O 1
ATOM 1366 N N . GLN A 1 174 ? 11.13640 59.45775 52.80818 1.000 20.90183 174 GLN A N 1
ATOM 1367 C CA A GLN A 1 174 ? 11.65599 58.81164 54.00880 0.494 25.93395 174 GLN A CA 1
ATOM 1368 C CA B GLN A 1 174 ? 11.64029 58.81125 54.00862 0.506 26.01402 174 GLN A CA 1
ATOM 1369 C C . GLN A 1 174 ? 12.19885 57.43256 53.66461 1.000 24.12042 174 GLN A C 1
ATOM 1370 O O . GLN A 1 174 ? 11.71976 56.76647 52.74515 1.000 20.13330 174 GLN A O 1
ATOM 1381 N N . PHE A 1 175 ? 13.22259 57.00699 54.41795 1.000 21.95916 175 PHE A N 1
ATOM 1382 C CA . PHE A 1 175 ? 13.97764 55.80921 54.05111 1.000 21.30890 175 PHE A CA 1
ATOM 1383 C C . PHE A 1 175 ? 13.16993 54.51030 53.96733 1.000 28.07780 175 PHE A C 1
ATOM 1384 O O . PHE A 1 175 ? 13.49990 53.67665 53.10102 1.000 21.62744 175 PHE A O 1
ATOM 1392 N N . PRO A 1 176 ? 12.17307 54.23342 54.82203 1.000 23.56434 176 PRO A N 1
ATOM 1393 C CA . PRO A 1 176 ? 11.41260 52.98363 54.61391 1.000 25.78617 176 PRO A CA 1
ATOM 1394 C C . PRO A 1 176 ? 10.73412 52.93855 53.25214 1.000 23.47984 176 PRO A C 1
ATOM 1395 O O . PRO A 1 176 ? 10.68418 51.87685 52.62581 1.000 23.66810 176 PRO A O 1
ATOM 1399 N N . LYS A 1 177 ? 10.25948 54.07320 52.74875 1.000 23.90739 177 LYS A N 1
ATOM 1400 C CA . LYS A 1 177 ? 9.62368 54.07823 51.42854 1.000 28.23305 177 LYS A CA 1
ATOM 1401 C C . LYS A 1 177 ? 10.66117 53.94272 50.31090 1.000 24.76356 177 LYS A C 1
ATOM 1402 O O . LYS A 1 177 ? 10.44163 53.23074 49.32149 1.000 21.88806 177 LYS A O 1
ATOM 1408 N N . GLN A 1 178 ? 11.79436 54.62148 50.46412 1.000 24.47002 178 GLN A N 1
ATOM 1409 C CA . GLN A 1 178 ? 12.85543 54.60322 49.46161 1.000 22.67732 178 GLN A CA 1
ATOM 1410 C C . GLN A 1 178 ? 13.43912 53.20822 49.30589 1.000 23.40167 178 GLN A C 1
ATOM 1411 O O . GLN A 1 178 ? 13.64774 52.72455 48.18348 1.000 28.17598 178 GLN A O 1
ATOM 1417 N N . LEU A 1 179 ? 13.71996 52.55245 50.42842 1.000 25.24201 179 LEU A N 1
ATOM 1418 C CA . LEU A 1 179 ? 14.24770 51.19086 50.41385 1.000 26.61937 179 LEU A CA 1
ATOM 1419 C C . LEU A 1 179 ? 13.22927 50.20907 49.84526 1.000 26.03521 179 LEU A C 1
ATOM 1420 O O . LEU A 1 179 ? 13.55258 49.39292 48.97190 1.000 25.89430 179 LEU A O 1
ATOM 1425 N N . PHE A 1 180 ? 11.98713 50.27770 50.32181 1.000 21.88498 180 PHE A N 1
ATOM 1426 C CA . PHE A 1 180 ? 10.98907 49.33391 49.83422 1.000 26.90907 180 PHE A CA 1
ATOM 1427 C C . PHE A 1 180 ? 10.78952 49.44559 48.33185 1.000 21.90649 180 PHE A C 1
ATOM 1428 O O . PHE A 1 180 ? 10.53681 48.43332 47.66646 1.000 27.67085 180 PHE A O 1
ATOM 1436 N N . ASN A 1 181 ? 10.89502 50.65270 47.77845 1.000 21.94997 181 ASN A N 1
ATOM 1437 C CA . ASN A 1 181 ? 10.66681 50.84344 46.35000 1.000 20.77051 181 ASN A CA 1
ATOM 1438 C C . ASN A 1 181 ? 11.64120 50.03418 45.49166 1.000 27.65301 181 ASN A C 1
ATOM 1439 O O . ASN A 1 181 ? 11.32185 49.71890 44.33979 1.000 24.22225 181 ASN A O 1
ATOM 1444 N N . LEU A 1 182 ? 12.80581 49.67275 46.03595 1.000 22.80862 182 LEU A N 1
ATOM 1445 C CA . LEU A 1 182 ? 13.76258 48.83281 45.31124 1.000 27.45635 182 LEU A CA 1
ATOM 1446 C C . LEU A 1 182 ? 13.18032 47.47409 44.93478 1.000 26.39640 182 LEU A C 1
ATOM 1447 O O . LEU A 1 182 ? 13.62026 46.86119 43.94606 1.000 23.92198 182 LEU A O 1
ATOM 1452 N N . ASN A 1 183 ? 12.23218 46.96473 45.73412 1.000 24.00022 183 ASN A N 1
ATOM 1453 C CA . ASN A 1 183 ? 11.63024 45.66254 45.45853 1.000 24.17831 183 ASN A CA 1
ATOM 1454 C C . ASN A 1 183 ? 10.95518 45.61581 44.08855 1.000 24.70885 183 ASN A C 1
ATOM 1455 O O . ASN A 1 183 ? 10.70026 44.52354 43.56707 1.000 26.66819 183 ASN A O 1
ATOM 1460 N N . ASN A 1 184 ? 10.66611 46.76612 43.49634 1.000 22.69938 184 ASN A N 1
ATOM 1461 C CA . ASN A 1 184 ? 9.98138 46.81193 42.20943 1.000 22.40325 184 ASN A CA 1
ATOM 1462 C C . ASN A 1 184 ? 10.91682 46.58120 41.03418 1.000 25.79672 184 ASN A C 1
ATOM 1463 O O . ASN A 1 184 ? 10.45418 46.51026 39.89164 1.000 24.44868 184 ASN A O 1
ATOM 1468 N N . TYR A 1 185 ? 12.21862 46.46724 41.28447 1.000 22.22659 185 TYR A N 1
ATOM 1469 C CA . TYR A 1 185 ? 13.19966 46.35585 40.21938 1.000 22.55233 185 TYR A CA 1
ATOM 1470 C C . TYR A 1 185 ? 13.96932 45.04294 40.28587 1.000 24.22017 185 TYR A C 1
ATOM 1471 O O . TYR A 1 185 ? 15.06589 44.94910 39.73173 1.000 24.14306 185 TYR A O 1
ATOM 1480 N N . ALA A 1 186 ? 13.40027 44.02271 40.93844 1.000 22.54875 186 ALA A N 1
ATOM 1481 C CA . ALA A 1 186 ? 14.06694 42.72767 41.04607 1.000 22.13732 186 ALA A CA 1
ATOM 1482 C C . ALA A 1 186 ? 14.55547 42.20742 39.69678 1.000 23.95667 186 ALA A C 1
ATOM 1483 O O . ALA A 1 186 ? 15.64189 41.63102 39.60939 1.000 23.43844 186 ALA A O 1
ATOM 1485 N N . ASP A 1 187 ? 13.77642 42.40145 38.62720 1.000 28.84545 187 ASP A N 1
ATOM 1486 C CA . ASP A 1 187 ? 14.08947 41.72491 37.37225 1.000 30.28061 187 ASP A CA 1
ATOM 1487 C C . ASP A 1 187 ? 15.02406 42.51285 36.45722 1.000 28.56683 187 ASP A C 1
ATOM 1488 O O . ASP A 1 187 ? 15.46153 41.96843 35.43420 1.000 25.78101 187 ASP A O 1
ATOM 1493 N N . VAL A 1 188 ? 15.33403 43.77057 36.78944 1.000 25.91033 188 VAL A N 1
ATOM 1494 C CA . VAL A 1 188 ? 16.35200 44.51121 36.04903 1.000 25.81906 188 VAL A CA 1
ATOM 1495 C C . VAL A 1 188 ? 17.66497 43.74470 36.12459 1.000 28.60856 188 VAL A C 1
ATOM 1496 O O . VAL A 1 188 ? 18.09728 43.33769 37.21031 1.000 24.84365 188 VAL A O 1
ATOM 1500 N N . SER A 1 189 ? 18.30046 43.53048 34.97149 1.000 23.86147 189 SER A N 1
ATOM 1501 C CA . SER A 1 189 ? 19.35826 42.53260 34.86275 1.000 26.80547 189 SER A CA 1
ATOM 1502 C C . SER A 1 189 ? 20.52843 43.05198 34.04321 1.000 29.63116 189 SER A C 1
ATOM 1503 O O . SER A 1 189 ? 20.33601 43.82027 33.08733 1.000 23.31481 189 SER A O 1
ATOM 1506 N N . PRO A 1 190 ? 21.75682 42.64252 34.39290 1.000 25.46227 190 PRO A N 1
ATOM 1507 C CA . PRO A 1 190 ? 22.88831 42.85437 33.47660 1.000 27.42623 190 PRO A CA 1
ATOM 1508 C C . PRO A 1 190 ? 22.91135 41.90309 32.28844 1.000 21.78310 190 PRO A C 1
ATOM 1509 O O . PRO A 1 190 ? 23.53872 42.23432 31.27615 1.000 26.37370 190 PRO A O 1
ATOM 1513 N N . LYS A 1 191 ? 22.23858 40.75660 32.36246 1.000 22.31004 191 LYS A N 1
ATOM 1514 C CA . LYS A 1 191 ? 22.17136 39.78697 31.27394 1.000 23.40169 191 LYS A CA 1
ATOM 1515 C C . LYS A 1 191 ? 20.89779 39.96253 30.44965 1.000 27.02343 191 LYS A C 1
ATOM 1516 O O . LYS A 1 191 ? 19.91687 40.55698 30.90343 1.000 23.92246 191 LYS A O 1
ATOM 1522 N N . MET A 1 192 ? 20.91259 39.38494 29.24504 1.000 27.60429 192 MET A N 1
ATOM 1523 C CA . MET A 1 192 ? 19.75857 39.44773 28.35649 1.000 28.16190 192 MET A CA 1
ATOM 1524 C C . MET A 1 192 ? 18.53034 38.83357 29.02728 1.000 29.79992 192 MET A C 1
ATOM 1525 O O . MET A 1 192 ? 18.64275 37.82542 29.73883 1.000 27.64296 192 MET A O 1
ATOM 1530 N N . PRO A 1 193 ? 17.34533 39.39613 28.80522 1.000 27.18706 193 PRO A N 1
ATOM 1531 C CA . PRO A 1 193 ? 16.14281 38.87314 29.46188 1.000 26.77072 193 PRO A CA 1
ATOM 1532 C C . PRO A 1 193 ? 15.72102 37.52351 28.89845 1.000 27.64340 193 PRO A C 1
ATOM 1533 O O . PRO A 1 193 ? 15.98138 37.19464 27.73826 1.000 25.90641 193 PRO A O 1
ATOM 1537 N N . LYS A 1 194 ? 15.07476 36.72804 29.74264 1.000 23.88473 194 LYS A N 1
ATOM 1538 C CA . LYS A 1 194 ? 14.38486 35.54600 29.25682 1.000 25.82088 194 LYS A CA 1
ATOM 1539 C C . LYS A 1 194 ? 13.08013 35.96804 28.60398 1.000 28.31019 194 LYS A C 1
ATOM 1540 O O . LYS A 1 194 ? 12.48142 36.97516 28.98283 1.000 23.50111 194 LYS A O 1
ATOM 1546 N N . ASN A 1 195 ? 12.64962 35.20479 27.60094 1.000 22.80747 195 ASN A N 1
ATOM 1547 C CA . ASN A 1 195 ? 11.31335 35.41122 27.04216 1.000 25.74716 195 ASN A CA 1
ATOM 1548 C C . ASN A 1 195 ? 10.32943 34.76232 28.00771 1.000 24.42328 195 ASN A C 1
ATOM 1549 O O . ASN A 1 195 ? 10.00455 33.58118 27.91013 1.000 24.52540 195 ASN A O 1
ATOM 1554 N N . ASN A 1 196 ? 9.86283 35.55049 28.96547 1.000 21.88667 196 ASN A N 1
ATOM 1555 C CA . ASN A 1 196 ? 8.78754 35.13460 29.84671 1.000 25.12071 196 ASN A CA 1
ATOM 1556 C C . ASN A 1 196 ? 7.41271 35.44304 29.26682 1.000 25.62375 196 ASN A C 1
ATOM 1557 O O . ASN A 1 196 ? 6.41875 34.85798 29.71420 1.000 24.24821 196 ASN A O 1
ATOM 1562 N N . PHE A 1 197 ? 7.35871 36.37044 28.30398 1.000 25.00101 197 PHE A N 1
ATOM 1563 C CA . PHE A 1 197 ? 6.11912 36.84149 27.68973 1.000 26.62844 197 PHE A CA 1
ATOM 1564 C C . PHE A 1 197 ? 5.27707 35.67970 27.17853 1.000 25.28535 197 PHE A C 1
ATOM 1565 O O . PHE A 1 197 ? 4.11312 35.51320 27.56690 1.000 26.77371 197 PHE A O 1
ATOM 1573 N N . SER A 1 198 ? 5.85943 34.87063 26.29346 1.000 25.28479 198 SER A N 1
ATOM 1574 C CA . SER A 1 198 ? 5.24071 33.66295 25.76573 1.000 23.79463 198 SER A CA 1
ATOM 1575 C C . SER A 1 198 ? 6.17965 32.95336 24.81428 1.000 26.54426 198 SER A C 1
ATOM 1576 O O . SER A 1 198 ? 6.71440 33.58080 23.89288 1.000 24.63088 198 SER A O 1
ATOM 1579 N N . ASP A 1 199 ? 6.32570 31.63548 24.97988 1.000 27.37256 199 ASP A N 1
ATOM 1580 C CA . ASP A 1 199 ? 7.13657 30.86611 24.04794 1.000 28.40761 199 ASP A CA 1
ATOM 1581 C C . ASP A 1 199 ? 6.45077 30.64885 22.71173 1.000 28.94788 199 ASP A C 1
ATOM 1582 O O . ASP A 1 199 ? 7.03032 29.99216 21.84793 1.000 33.32487 199 ASP A O 1
ATOM 1587 N N . LYS A 1 200 ? 5.24519 31.18441 22.51896 1.000 25.70660 200 LYS A N 1
ATOM 1588 C CA . LYS A 1 200 ? 4.62543 31.23998 21.20333 1.000 33.12515 200 LYS A CA 1
ATOM 1589 C C . LYS A 1 200 ? 4.88353 32.56402 20.49697 1.000 35.02493 200 LYS A C 1
ATOM 1590 O O . LYS A 1 200 ? 4.40517 32.75041 19.37553 1.000 33.03168 200 LYS A O 1
ATOM 1596 N N . VAL A 1 201 ? 5.60609 33.48929 21.13039 1.000 28.37898 201 VAL A N 1
ATOM 1597 C CA . VAL A 1 201 ? 5.96427 34.76901 20.53203 1.000 27.91872 201 VAL A CA 1
ATOM 1598 C C . VAL A 1 201 ? 7.47358 34.79817 20.34690 1.000 32.73241 201 VAL A C 1
ATOM 1599 O O . VAL A 1 201 ? 8.23023 34.52211 21.28518 1.000 33.69663 201 VAL A O 1
ATOM 1603 N N . ASN A 1 202 ? 7.91626 35.11182 19.13993 1.000 31.49009 202 ASN A N 1
ATOM 1604 C CA . ASN A 1 202 ? 9.34587 35.15956 18.88539 1.000 39.04414 202 ASN A CA 1
ATOM 1605 C C . ASN A 1 202 ? 9.86343 36.51763 19.32848 1.000 38.99097 202 ASN A C 1
ATOM 1606 O O . ASN A 1 202 ? 9.61239 37.53273 18.67239 1.000 44.98200 202 ASN A O 1
ATOM 1611 N N . MET A 1 203 ? 10.55775 36.53315 20.45660 1.000 33.95297 203 MET A N 1
ATOM 1612 C CA . MET A 1 203 ? 11.18065 37.72955 20.99063 1.000 30.37686 203 MET A CA 1
ATOM 1613 C C . MET A 1 203 ? 12.62822 37.75784 20.51688 1.000 38.01074 203 MET A C 1
ATOM 1614 O O . MET A 1 203 ? 13.37320 36.79713 20.73758 1.000 33.88409 203 MET A O 1
ATOM 1619 N N . ALA A 1 204 ? 13.01416 38.83172 19.83234 1.000 26.88076 204 ALA A N 1
ATOM 1620 C CA . ALA A 1 204 ? 14.37794 38.97743 19.34884 1.000 27.26408 204 ALA A CA 1
ATOM 1621 C C . ALA A 1 204 ? 15.21086 39.72041 20.38995 1.000 28.84304 204 ALA A C 1
ATOM 1622 O O . ALA A 1 204 ? 14.90296 40.86781 20.73179 1.000 32.70710 204 ALA A O 1
ATOM 1624 N N . GLY A 1 205 ? 16.27388 39.08443 20.87698 1.000 29.79002 205 GLY A N 1
ATOM 1625 C CA . GLY A 1 205 ? 17.25150 39.79173 21.69033 1.000 20.30742 205 GLY A CA 1
ATOM 1626 C C . GLY A 1 205 ? 18.08226 40.73916 20.84069 1.000 25.70488 205 GLY A C 1
ATOM 1627 O O . GLY A 1 205 ? 19.26579 40.48844 20.58998 1.000 25.65726 205 GLY A O 1
ATOM 1628 N N . TYR A 1 206 ? 17.47515 41.83913 20.38236 1.000 27.22066 206 TYR A N 1
ATOM 1629 C CA . TYR A 1 206 ? 18.06643 42.64613 19.31217 1.000 27.31583 206 TYR A CA 1
ATOM 1630 C C . TYR A 1 206 ? 19.15628 43.59528 19.78905 1.000 29.32689 206 TYR A C 1
ATOM 1631 O O . TYR A 1 206 ? 19.80749 44.23149 18.95192 1.000 22.12076 206 TYR A O 1
ATOM 1640 N N . SER A 1 207 ? 19.35638 43.74619 21.09898 1.000 23.80372 207 SER A N 1
ATOM 1641 C CA . SER A 1 207 ? 20.42673 44.62488 21.55257 1.000 22.59004 207 SER A CA 1
ATOM 1642 C C . SER A 1 207 ? 21.01055 44.08188 22.84124 1.000 26.78775 207 SER A C 1
ATOM 1643 O O . SER A 1 207 ? 20.26311 43.67986 23.73730 1.000 23.43730 207 SER A O 1
ATOM 1646 N N . ARG A 1 208 ? 22.33951 44.05502 22.92271 1.000 20.46513 208 ARG A N 1
ATOM 1647 C CA . ARG A 1 208 ? 22.99008 43.83596 24.20635 1.000 23.18098 208 ARG A CA 1
ATOM 1648 C C . ARG A 1 208 ? 22.50461 44.88275 25.20742 1.000 22.80589 208 ARG A C 1
ATOM 1649 O O . ARG A 1 208 ? 22.17596 46.01647 24.84384 1.000 22.62433 208 ARG A O 1
ATOM 1657 N N . GLY A 1 209 ? 22.43620 44.49761 26.48038 1.000 26.96755 209 GLY A N 1
ATOM 1658 C CA . GLY A 1 209 ? 21.99224 45.42211 27.50362 1.000 18.91301 209 GLY A CA 1
ATOM 1659 C C . GLY A 1 209 ? 20.49357 45.48893 27.69736 1.000 23.26243 209 GLY A C 1
ATOM 1660 O O . GLY A 1 209 ? 20.03365 46.26174 28.55160 1.000 24.83178 209 GLY A O 1
ATOM 1661 N N . LEU A 1 210 ? 19.71482 44.69501 26.94620 1.000 23.89465 210 LEU A N 1
ATOM 1662 C CA . LEU A 1 210 ? 18.25908 44.69589 27.09049 1.000 23.40031 210 LEU A CA 1
ATOM 1663 C C . LEU A 1 210 ? 17.81654 44.25188 28.48239 1.000 24.71278 210 LEU A C 1
ATOM 1664 O O . LEU A 1 210 ? 16.68256 44.54371 28.88640 1.000 24.79661 210 LEU A O 1
ATOM 1669 N N . GLY A 1 211 ? 18.68417 43.56060 29.23107 1.000 23.67775 211 GLY A N 1
ATOM 1670 C CA . GLY A 1 211 ? 18.34077 43.19851 30.59384 1.000 20.20667 211 GLY A CA 1
ATOM 1671 C C . GLY A 1 211 ? 18.01336 44.39517 31.47025 1.000 22.86037 211 GLY A C 1
ATOM 1672 O O . GLY A 1 211 ? 17.23873 44.27692 32.41874 1.000 21.05432 211 GLY A O 1
ATOM 1673 N N . SER A 1 212 ? 18.58729 45.56107 31.16158 1.000 26.42769 212 SER A N 1
ATOM 1674 C CA . SER A 1 212 ? 18.38829 46.77766 31.94111 1.000 24.83471 212 SER A CA 1
ATOM 1675 C C . SER A 1 212 ? 17.44288 47.76408 31.26332 1.000 22.52206 212 SER A C 1
ATOM 1676 O O . SER A 1 212 ? 17.43187 48.94307 31.62815 1.000 25.33204 212 SER A O 1
ATOM 1679 N N . HIS A 1 213 ? 16.61740 47.29613 30.31847 1.000 23.54378 213 HIS A N 1
ATOM 1680 C CA . HIS A 1 213 ? 15.64969 48.16473 29.63829 1.000 26.87955 213 HIS A CA 1
ATOM 1681 C C . HIS A 1 213 ? 14.79261 48.97449 30.61555 1.000 29.00896 213 HIS A C 1
ATOM 1682 O O . HIS A 1 213 ? 14.36970 50.08639 30.28948 1.000 28.81580 213 HIS A O 1
ATOM 1689 N N . ASN A 1 214 ? 14.53201 48.45697 31.81899 1.000 25.90679 214 ASN A N 1
ATOM 1690 C CA . ASN A 1 214 ? 13.68306 49.17391 32.77036 1.000 28.03259 214 ASN A CA 1
ATOM 1691 C C . ASN A 1 214 ? 14.47321 49.76227 33.93888 1.000 27.97439 214 ASN A C 1
ATOM 1692 O O . ASN A 1 214 ? 13.89059 50.09983 34.97211 1.000 26.74277 214 ASN A O 1
ATOM 1697 N N . LEU A 1 215 ? 15.77490 49.91510 33.79337 1.000 23.60908 215 LEU A N 1
ATOM 1698 C CA . LEU A 1 215 ? 16.53275 50.65734 34.78986 1.000 19.97430 215 LEU A CA 1
ATOM 1699 C C . LEU A 1 215 ? 16.18079 52.14271 34.69045 1.000 23.64953 215 LEU A C 1
ATOM 1700 O O . LEU A 1 215 ? 16.21231 52.70390 33.58765 1.000 22.22651 215 LEU A O 1
ATOM 1705 N N . PRO A 1 216 ? 15.83461 52.81000 35.80399 1.000 27.35123 216 PRO A N 1
ATOM 1706 C CA . PRO A 1 216 ? 15.43375 54.22771 35.73025 1.000 25.53052 216 PRO A CA 1
ATOM 1707 C C . PRO A 1 216 ? 16.61801 55.13473 35.42602 1.000 25.96048 216 PRO A C 1
ATOM 1708 O O . PRO A 1 216 ? 17.68815 55.00603 36.02522 1.000 24.66776 216 PRO A O 1
ATOM 1712 N N . GLY A 1 217 ? 16.40778 56.08038 34.51310 1.000 25.28620 217 GLY A N 1
ATOM 1713 C CA . GLY A 1 217 ? 17.45478 57.02440 34.16199 1.000 21.06408 217 GLY A CA 1
ATOM 1714 C C . GLY A 1 217 ? 17.19360 58.45688 34.60302 1.000 26.25739 217 GLY A C 1
ATOM 1715 O O . GLY A 1 217 ? 18.00039 59.35420 34.32413 1.000 23.58842 217 GLY A O 1
ATOM 1716 N N . GLY A 1 218 ? 16.09353 58.67775 35.31994 1.000 20.60860 218 GLY A N 1
ATOM 1717 C CA . GLY A 1 218 ? 15.70112 60.03097 35.66088 1.000 21.80226 218 GLY A CA 1
ATOM 1718 C C . GLY A 1 218 ? 16.67908 60.71987 36.59479 1.000 22.66743 218 GLY A C 1
ATOM 1719 O O . GLY A 1 218 ? 17.55443 60.10670 37.21150 1.000 23.28231 218 GLY A O 1
ATOM 1720 N N . MET A 1 219 ? 16.53294 62.04261 36.66702 1.000 22.54630 219 MET A N 1
ATOM 1721 C CA . MET A 1 219 ? 17.31360 62.86391 37.58151 1.000 21.11182 219 MET A CA 1
ATOM 1722 C C . MET A 1 219 ? 16.75011 62.86528 38.98925 1.000 24.65755 219 MET A C 1
ATOM 1723 O O . MET A 1 219 ? 17.40687 63.39238 39.89754 1.000 24.16180 219 MET A O 1
ATOM 1728 N N . ASP A 1 220 ? 15.54724 62.31903 39.18690 1.000 20.38641 220 ASP A N 1
ATOM 1729 C CA . ASP A 1 220 ? 14.85775 62.45145 40.46025 1.000 24.17489 220 ASP A CA 1
ATOM 1730 C C . ASP A 1 220 ? 15.44332 61.49212 41.50678 1.000 25.76858 220 ASP A C 1
ATOM 1731 O O . ASP A 1 220 ? 16.27622 60.63621 41.21771 1.000 24.14861 220 ASP A O 1
ATOM 1736 N N . SER A 1 221 ? 14.95183 61.63691 42.74166 1.000 26.53924 221 SER A N 1
ATOM 1737 C CA . SER A 1 221 ? 15.53934 60.98730 43.91406 1.000 26.54873 221 SER A CA 1
ATOM 1738 C C . SER A 1 221 ? 15.40967 59.46755 43.86676 1.000 25.03483 221 SER A C 1
ATOM 1739 O O . SER A 1 221 ? 16.37719 58.74828 44.14990 1.000 19.28614 221 SER A O 1
ATOM 1742 N N . GLU A 1 222 ? 14.20736 58.95214 43.59749 1.000 22.70888 222 GLU A N 1
ATOM 1743 C CA . GLU A 1 222 ? 14.02735 57.49841 43.56686 1.000 24.90707 222 GLU A CA 1
ATOM 1744 C C . GLU A 1 222 ? 14.76240 56.87229 42.38182 1.000 23.68800 222 GLU A C 1
ATOM 1745 O O . GLU A 1 222 ? 15.34424 55.79670 42.50878 1.000 21.85718 222 GLU A O 1
ATOM 1751 N N . SER A 1 223 ? 14.75462 57.53560 41.22780 1.000 22.62205 223 SER A N 1
ATOM 1752 C CA . SER A 1 223 ? 15.47288 57.00680 40.06844 1.000 27.87762 223 SER A CA 1
ATOM 1753 C C . SER A 1 223 ? 16.96039 56.83589 40.37837 1.000 22.25912 223 SER A C 1
ATOM 1754 O O . SER A 1 223 ? 17.54997 55.78694 40.08538 1.000 23.86154 223 SER A O 1
ATOM 1757 N N . ARG A 1 224 ? 17.57566 57.84269 41.00191 1.000 20.27402 224 ARG A N 1
ATOM 1758 C CA . ARG A 1 224 ? 19.00152 57.77152 41.30378 1.000 22.06692 224 ARG A CA 1
ATOM 1759 C C . ARG A 1 224 ? 19.28779 56.74659 42.38676 1.000 20.34752 224 ARG A C 1
ATOM 1760 O O . ARG A 1 224 ? 20.35989 56.12791 42.38278 1.000 22.71407 224 ARG A O 1
ATOM 1768 N N . PHE A 1 225 ? 18.34069 56.53090 43.30063 1.000 22.23704 225 PHE A N 1
ATOM 1769 C CA . PHE A 1 225 ? 18.55024 55.54285 44.35717 1.000 20.76456 225 PHE A CA 1
ATOM 1770 C C . PHE A 1 225 ? 18.61087 54.14430 43.76666 1.000 21.14278 225 PHE A C 1
ATOM 1771 O O . PHE A 1 225 ? 19.51534 53.36523 44.08346 1.000 21.23030 225 PHE A O 1
ATOM 1779 N N . VAL A 1 226 ? 17.63974 53.81821 42.90592 1.000 19.56629 226 VAL A N 1
ATOM 1780 C CA . VAL A 1 226 ? 17.60444 52.52702 42.21628 1.000 19.72245 226 VAL A CA 1
ATOM 1781 C C . VAL A 1 226 ? 18.80202 52.37990 41.27843 1.000 20.33945 226 VAL A C 1
ATOM 1782 O O . VAL A 1 226 ? 19.43770 51.32229 41.21490 1.000 20.32333 226 VAL A O 1
ATOM 1786 N N . ARG A 1 227 ? 19.10317 53.42927 40.50974 1.000 18.68442 227 ARG A N 1
ATOM 1787 C CA . ARG A 1 227 ? 20.19391 53.35553 39.53933 1.000 22.24531 227 ARG A CA 1
ATOM 1788 C C . ARG A 1 227 ? 21.55490 53.22907 40.22745 1.000 17.94057 227 ARG A C 1
ATOM 1789 O O . ARG A 1 227 ? 22.42391 52.49678 39.75352 1.000 21.51521 227 ARG A O 1
ATOM 1797 N N . VAL A 1 228 ? 21.76992 53.92323 41.34205 1.000 23.01640 228 VAL A N 1
ATOM 1798 C CA . VAL A 1 228 ? 23.08722 53.80815 41.97455 1.000 24.53043 228 VAL A CA 1
ATOM 1799 C C . VAL A 1 228 ? 23.23390 52.45456 42.65998 1.000 25.12303 228 VAL A C 1
ATOM 1800 O O . VAL A 1 228 ? 24.34141 51.91006 42.73467 1.000 22.07648 228 VAL A O 1
ATOM 1804 N N . ALA A 1 229 ? 22.13165 51.88574 43.16693 1.000 22.36940 229 ALA A N 1
ATOM 1805 C CA . ALA A 1 229 ? 22.19838 50.55539 43.76230 1.000 24.43085 229 ALA A CA 1
ATOM 1806 C C . ALA A 1 229 ? 22.50208 49.49396 42.70706 1.000 25.42663 229 ALA A C 1
ATOM 1807 O O . ALA A 1 229 ? 23.30892 48.58163 42.94188 1.000 24.87113 229 ALA A O 1
ATOM 1809 N N . PHE A 1 230 ? 21.85227 49.58439 41.54398 1.000 23.41411 230 PHE A N 1
ATOM 1810 C CA . PHE A 1 230 ? 22.18703 48.67735 40.44816 1.000 24.86996 230 PHE A CA 1
ATOM 1811 C C . PHE A 1 230 ? 23.65635 48.81077 40.06494 1.000 23.95006 230 PHE A C 1
ATOM 1812 O O . PHE A 1 230 ? 24.34151 47.80639 39.84570 1.000 22.52790 230 PHE A O 1
ATOM 1820 N N . ASN A 1 231 ? 24.15413 50.04834 39.97712 1.000 18.26475 231 ASN A N 1
ATOM 1821 C CA . ASN A 1 231 ? 25.55029 50.27104 39.60309 1.000 26.90234 231 ASN A CA 1
ATOM 1822 C C . ASN A 1 231 ? 26.50737 49.76697 40.67241 1.000 27.80683 231 ASN A C 1
ATOM 1823 O O . ASN A 1 231 ? 27.57140 49.22272 40.35758 1.000 26.86261 231 ASN A O 1
ATOM 1828 N N . LYS A 1 232 ? 26.16097 49.96195 41.94063 1.000 24.09715 232 LYS A N 1
ATOM 1829 C CA . LYS A 1 232 ? 27.07867 49.58122 43.00459 1.000 29.44974 232 LYS A CA 1
ATOM 1830 C C . LYS A 1 232 ? 27.18694 48.06412 43.12828 1.000 28.80879 232 LYS A C 1
ATOM 1831 O O . LYS A 1 232 ? 28.29242 47.51700 43.24455 1.000 26.24522 232 LYS A O 1
ATOM 1837 N N . PHE A 1 233 ? 26.05427 47.36532 43.11854 1.000 25.13300 233 PHE A N 1
ATOM 1838 C CA . PHE A 1 233 ? 26.10492 45.93508 43.38164 1.000 31.06082 233 PHE A CA 1
ATOM 1839 C C . PHE A 1 233 ? 26.47342 45.11257 42.15409 1.000 30.42765 233 PHE A C 1
ATOM 1840 O O . PHE A 1 233 ? 26.64378 43.89608 42.27991 1.000 30.49324 233 PHE A O 1
ATOM 1848 N N . ASN A 1 234 ? 26.59824 45.73323 40.98190 1.000 29.24486 234 ASN A N 1
ATOM 1849 C CA . ASN A 1 234 ? 27.06596 45.04255 39.79147 1.000 26.77727 234 ASN A CA 1
ATOM 1850 C C . ASN A 1 234 ? 28.42054 45.54328 39.30999 1.000 26.97872 234 ASN A C 1
ATOM 1851 O O . ASN A 1 234 ? 28.93753 45.03129 38.30860 1.000 27.42179 234 ASN A O 1
ATOM 1856 N N . ALA A 1 235 ? 28.99919 46.52651 39.99132 1.000 30.06701 235 ALA A N 1
ATOM 1857 C CA . ALA A 1 235 ? 30.32392 47.02419 39.64274 1.000 30.17507 235 ALA A CA 1
ATOM 1858 C C . ALA A 1 235 ? 31.37135 45.93579 39.87883 1.000 25.67728 235 ALA A C 1
ATOM 1859 O O . ALA A 1 235 ? 31.26822 45.17949 40.84943 1.000 24.51454 235 ALA A O 1
ATOM 1861 N N . PRO A 1 236 ? 32.39466 45.83227 39.03210 1.000 29.60062 236 PRO A N 1
ATOM 1862 C CA . PRO A 1 236 ? 33.41253 44.79503 39.23663 1.000 29.27682 236 PRO A CA 1
ATOM 1863 C C . PRO A 1 236 ? 34.21296 45.03561 40.50628 1.000 29.44320 236 PRO A C 1
ATOM 1864 O O . PRO A 1 236 ? 34.31402 46.15739 41.00941 1.000 32.41185 236 PRO A O 1
ATOM 1868 N N . ILE A 1 237 ? 34.77453 43.94459 41.02527 1.000 28.00708 237 ILE A N 1
ATOM 1869 C CA . ILE A 1 237 ? 35.63437 43.94481 42.20689 1.000 33.10943 237 ILE A CA 1
ATOM 1870 C C . ILE A 1 237 ? 37.07064 43.71016 41.75321 1.000 39.39999 237 ILE A C 1
ATOM 1871 O O . ILE A 1 237 ? 37.34728 42.74184 41.03394 1.000 38.59304 237 ILE A O 1
ATOM 1876 N N . ALA A 1 238 ? 37.98534 44.57333 42.18365 1.000 30.09158 238 ALA A N 1
ATOM 1877 C CA . ALA A 1 238 ? 39.37070 44.51265 41.74303 1.000 32.90130 238 ALA A CA 1
ATOM 1878 C C . ALA A 1 238 ? 40.29480 44.44137 42.95536 1.000 37.40232 238 ALA A C 1
ATOM 1879 O O . ALA A 1 238 ? 39.85300 44.44570 44.10798 1.000 33.26166 238 ALA A O 1
ATOM 1881 N N . GLU A 1 239 ? 41.60107 44.37358 42.68469 1.000 42.08946 239 GLU A N 1
ATOM 1882 C CA . GLU A 1 239 ? 42.58953 44.19537 43.74026 1.000 44.04166 239 GLU A CA 1
ATOM 1883 C C . GLU A 1 239 ? 43.41270 45.43721 44.03698 1.000 44.46775 239 GLU A C 1
ATOM 1884 O O . GLU A 1 239 ? 43.93107 45.55834 45.14985 1.000 47.96070 239 GLU A O 1
ATOM 1890 N N . THR A 1 240 ? 43.53499 46.36261 43.09715 1.000 39.54262 240 THR A N 1
ATOM 1891 C CA . THR A 1 240 ? 44.33500 47.55389 43.32373 1.000 36.62789 240 THR A CA 1
ATOM 1892 C C . THR A 1 240 ? 43.46343 48.72771 43.76576 1.000 38.71096 240 THR A C 1
ATOM 1893 O O . THR A 1 240 ? 42.25811 48.78656 43.49563 1.000 36.40819 240 THR A O 1
ATOM 1897 N N . GLU A 1 241 ? 44.10148 49.66389 44.47441 1.000 33.74293 241 GLU A N 1
ATOM 1898 C CA . GLU A 1 241 ? 43.43622 50.90721 44.84354 1.000 32.14855 241 GLU A CA 1
ATOM 1899 C C . GLU A 1 241 ? 43.02105 51.69898 43.61073 1.000 30.78078 241 GLU A C 1
ATOM 1900 O O . GLU A 1 241 ? 41.90929 52.24036 43.55340 1.000 27.01037 241 GLU A O 1
ATOM 1906 N N . GLU A 1 242 ? 43.90093 51.76497 42.60870 1.000 30.87361 242 GLU A N 1
ATOM 1907 C CA . GLU A 1 242 ? 43.62076 52.56040 41.41960 1.000 34.40347 242 GLU A CA 1
ATOM 1908 C C . GLU A 1 242 ? 42.40783 52.02676 40.67667 1.000 33.21913 242 GLU A C 1
ATOM 1909 O O . GLU A 1 242 ? 41.60624 52.80362 40.14694 1.000 33.16875 242 GLU A O 1
ATOM 1915 N N . GLU A 1 243 ? 42.24968 50.70276 40.62949 1.000 31.43605 243 GLU A N 1
ATOM 1916 C CA . GLU A 1 243 ? 41.11886 50.14345 39.90030 1.000 30.76294 243 GLU A CA 1
ATOM 1917 C C . GLU A 1 243 ? 39.82375 50.31055 40.67592 1.000 30.37678 243 GLU A C 1
ATOM 1918 O O . GLU A 1 243 ? 38.76692 50.55801 40.08283 1.000 32.08669 243 GLU A O 1
ATOM 1924 N N . ASN A 1 244 ? 39.87579 50.16452 41.99904 1.000 26.30227 244 ASN A N 1
ATOM 1925 C CA . ASN A 1 244 ? 38.63717 50.24080 42.75721 1.000 28.69679 244 ASN A CA 1
ATOM 1926 C C . ASN A 1 244 ? 38.14981 51.67363 42.90833 1.000 27.84942 244 ASN A C 1
ATOM 1927 O O . ASN A 1 244 ? 36.93552 51.90530 42.95302 1.000 27.49248 244 ASN A O 1
ATOM 1932 N N . ILE A 1 245 ? 39.05781 52.64489 42.95578 1.000 23.76501 245 ILE A N 1
ATOM 1933 C CA . ILE A 1 245 ? 38.59134 54.02427 43.03433 1.000 27.13206 245 ILE A CA 1
ATOM 1934 C C . ILE A 1 245 ? 38.11005 54.52174 41.66751 1.000 28.69887 245 ILE A C 1
ATOM 1935 O O . ILE A 1 245 ? 37.19785 55.35409 41.59778 1.000 28.82454 245 ILE A O 1
ATOM 1940 N N . ASP A 1 246 ? 38.69570 54.02593 40.57257 1.000 27.21401 246 ASP A N 1
ATOM 1941 C CA . ASP A 1 246 ? 38.13303 54.26990 39.24904 1.000 29.84216 246 ASP A CA 1
ATOM 1942 C C . ASP A 1 246 ? 36.69477 53.76301 39.17289 1.000 24.52960 246 ASP A C 1
ATOM 1943 O O . ASP A 1 246 ? 35.79127 54.49508 38.75818 1.000 27.35454 246 ASP A O 1
ATOM 1948 N N . THR A 1 247 ? 36.46941 52.50733 39.58081 1.000 27.61463 247 THR A N 1
ATOM 1949 C CA . THR A 1 247 ? 35.12566 51.92793 39.61623 1.000 27.78161 247 THR A CA 1
ATOM 1950 C C . THR A 1 247 ? 34.18412 52.75462 40.48052 1.000 27.59701 247 THR A C 1
ATOM 1951 O O . THR A 1 247 ? 33.03403 53.01101 40.09878 1.000 27.43577 247 THR A O 1
ATOM 1955 N N . TYR A 1 248 ? 34.66308 53.17686 41.65244 1.000 26.57566 248 TYR A N 1
ATOM 1956 C CA . TYR A 1 248 ? 33.86236 53.98728 42.56111 1.000 25.06961 248 TYR A CA 1
ATOM 1957 C C . TYR A 1 248 ? 33.35672 55.26649 41.89590 1.000 26.63604 248 TYR A C 1
ATOM 1958 O O . TYR A 1 248 ? 32.21687 55.69266 42.13111 1.000 24.03130 248 TYR A O 1
ATOM 1967 N N . PHE A 1 249 ? 34.18812 55.91598 41.08966 1.000 22.71171 249 PHE A N 1
ATOM 1968 C CA . PHE A 1 249 ? 33.70329 57.13162 40.45691 1.000 21.15207 249 PHE A CA 1
ATOM 1969 C C . PHE A 1 249 ? 32.79953 56.84050 39.27335 1.000 23.16617 249 PHE A C 1
ATOM 1970 O O . PHE A 1 249 ? 31.96582 57.68534 38.93448 1.000 27.28544 249 PHE A O 1
ATOM 1978 N N . HIS A 1 250 ? 32.89685 55.64925 38.67557 1.000 25.68357 250 HIS A N 1
ATOM 1979 C CA . HIS A 1 250 ? 31.91690 55.26642 37.66273 1.000 24.40401 250 HIS A CA 1
ATOM 1980 C C . HIS A 1 250 ? 30.53966 55.03463 38.27845 1.000 23.17959 250 HIS A C 1
ATOM 1981 O O . HIS A 1 250 ? 29.51640 55.34291 37.65229 1.000 27.68399 250 HIS A O 1
ATOM 1988 N N . ILE A 1 251 ? 30.49677 54.50111 39.50175 1.000 22.75506 251 ILE A N 1
ATOM 1989 C CA . ILE A 1 251 ? 29.22922 54.33292 40.21350 1.000 24.00356 251 ILE A CA 1
ATOM 1990 C C . ILE A 1 251 ? 28.59245 55.68971 40.49469 1.000 25.00533 251 ILE A C 1
ATOM 1991 O O . ILE A 1 251 ? 27.41214 55.91713 40.20341 1.000 26.82325 251 ILE A O 1
ATOM 1996 N N . LEU A 1 252 ? 29.36476 56.61446 41.06596 1.000 23.97104 252 LEU A N 1
ATOM 1997 C CA . LEU A 1 252 ? 28.81392 57.93123 41.37276 1.000 21.12762 252 LEU A CA 1
ATOM 1998 C C . LEU A 1 252 ? 28.46710 58.70659 40.10929 1.000 22.75450 252 LEU A C 1
ATOM 1999 O O . LEU A 1 252 ? 27.42412 59.36901 40.05880 1.000 25.40779 252 LEU A O 1
ATOM 2004 N N . HIS A 1 253 ? 29.31191 58.63662 39.07148 1.000 22.56019 253 HIS A N 1
ATOM 2005 C CA . HIS A 1 253 ? 29.00047 59.35168 37.83097 1.000 25.96061 253 HIS A CA 1
ATOM 2006 C C . HIS A 1 253 ? 27.78948 58.77911 37.10502 1.000 23.92669 253 HIS A C 1
ATOM 2007 O O . HIS A 1 253 ? 27.20944 59.46486 36.24850 1.000 23.74816 253 HIS A O 1
ATOM 2014 N N . SER A 1 254 ? 27.39049 57.54832 37.42682 1.000 20.89562 254 SER A N 1
ATOM 2015 C CA . SER A 1 254 ? 26.24153 56.94375 36.77074 1.000 22.13877 254 SER A CA 1
ATOM 2016 C C . SER A 1 254 ? 24.93453 57.61084 37.19656 1.000 25.27456 254 SER A C 1
ATOM 2017 O O . SER A 1 254 ? 23.91970 57.46093 36.50514 1.000 20.95091 254 SER A O 1
ATOM 2020 N N . VAL A 1 255 ? 24.94203 58.34936 38.30628 1.000 23.12825 255 VAL A N 1
ATOM 2021 C CA . VAL A 1 255 ? 23.78539 59.10449 38.78173 1.000 18.69703 255 VAL A CA 1
ATOM 2022 C C . VAL A 1 255 ? 24.07621 60.60811 38.83835 1.000 22.09288 255 VAL A C 1
ATOM 2023 O O . VAL A 1 255 ? 23.40437 61.35979 39.56024 1.000 18.59802 255 VAL A O 1
ATOM 2027 N N . GLU A 1 256 ? 25.07734 61.05332 38.08817 1.000 19.36615 256 GLU A N 1
ATOM 2028 C CA . GLU A 1 256 ? 25.31735 62.47656 37.91640 1.000 24.70181 256 GLU A CA 1
ATOM 2029 C C . GLU A 1 256 ? 24.09162 63.16055 37.31138 1.000 25.53813 256 GLU A C 1
ATOM 2030 O O . GLU A 1 256 ? 23.41742 62.61187 36.43261 1.000 19.85995 256 GLU A O 1
ATOM 2036 N N . GLN A 1 257 ? 23.80817 64.37602 37.77314 1.000 22.74315 257 GLN A N 1
ATOM 2037 C CA . GLN A 1 257 ? 22.76888 65.20076 37.16483 1.000 24.83253 257 GLN A CA 1
ATOM 2038 C C . GLN A 1 257 ? 23.43923 66.17125 36.20553 1.000 27.40578 257 GLN A C 1
ATOM 2039 O O . GLN A 1 257 ? 24.20058 67.04433 36.63088 1.000 26.58695 257 GLN A O 1
ATOM 2045 N N . GLN A 1 258 ? 23.16877 65.99531 34.91148 1.000 26.41687 258 GLN A N 1
ATOM 2046 C CA . GLN A 1 258 ? 23.75173 66.82980 33.87101 1.000 26.34771 258 GLN A CA 1
ATOM 2047 C C . GLN A 1 258 ? 23.04604 68.17558 33.84355 1.000 28.99945 258 GLN A C 1
ATOM 2048 O O . GLN A 1 258 ? 21.83021 68.25847 34.05464 1.000 28.49952 258 GLN A O 1
ATOM 2054 N N . LYS A 1 259 ? 23.82085 69.23082 33.61086 1.000 23.84324 259 LYS A N 1
ATOM 2055 C CA . LYS A 1 259 ? 23.25514 70.56288 33.44954 1.000 26.58794 259 LYS A CA 1
ATOM 2056 C C . LYS A 1 259 ? 22.17964 70.57463 32.36764 1.000 28.21636 259 LYS A C 1
ATOM 2057 O O . LYS A 1 259 ? 22.38316 70.07073 31.25689 1.000 25.65938 259 LYS A O 1
ATOM 2063 N N . GLY A 1 260 ? 21.04154 71.17200 32.69713 1.000 24.66410 260 GLY A N 1
ATOM 2064 C CA . GLY A 1 260 ? 19.93739 71.31010 31.79002 1.000 24.82686 260 GLY A CA 1
ATOM 2065 C C . GLY A 1 260 ? 18.84499 70.28235 31.96992 1.000 27.31857 260 GLY A C 1
ATOM 2066 O O . GLY A 1 260 ? 17.73503 70.49062 31.46343 1.000 27.94135 260 GLY A O 1
ATOM 2067 N N . LEU A 1 261 ? 19.12459 69.17814 32.67068 1.000 26.87344 261 LEU A N 1
ATOM 2068 C CA . LEU A 1 261 ? 18.18697 68.06086 32.75197 1.000 24.98033 261 LEU A CA 1
ATOM 2069 C C . LEU A 1 261 ? 17.28851 68.11731 33.98042 1.000 30.06622 261 LEU A C 1
ATOM 2070 O O . LEU A 1 261 ? 16.26278 67.42330 34.01281 1.000 28.57352 261 LEU A O 1
ATOM 2075 N N . ASP A 1 262 ? 17.62637 68.93293 34.97745 1.000 27.29258 262 ASP A N 1
ATOM 2076 C CA . ASP A 1 262 ? 16.82083 69.06382 36.19643 1.000 29.96153 262 ASP A CA 1
ATOM 2077 C C . ASP A 1 262 ? 16.60902 70.55700 36.44893 1.000 31.31877 262 ASP A C 1
ATOM 2078 O O . ASP A 1 262 ? 17.40485 71.19722 37.14621 1.000 25.39184 262 ASP A O 1
ATOM 2083 N N . GLU A 1 263 ? 15.52210 71.09760 35.89095 1.000 25.12330 263 GLU A N 1
ATOM 2084 C CA . GLU A 1 263 ? 15.24441 72.52919 35.93281 1.000 36.16063 263 GLU A CA 1
ATOM 2085 C C . GLU A 1 263 ? 14.46991 72.88099 37.20084 1.000 37.44906 263 GLU A C 1
ATOM 2086 O O . GLU A 1 263 ? 13.34290 72.41297 37.40826 1.000 37.65699 263 GLU A O 1
ATOM 2092 N N . VAL A 1 264 ? 15.07700 73.70291 38.05027 1.000 36.22240 264 VAL A N 1
ATOM 2093 C CA . VAL A 1 264 ? 14.41293 74.14894 39.26446 1.000 35.90462 264 VAL A CA 1
ATOM 2094 C C . VAL A 1 264 ? 13.80957 75.53696 39.08914 1.000 43.63847 264 VAL A C 1
ATOM 2095 O O . VAL A 1 264 ? 12.85614 75.87575 39.80300 1.000 43.53829 264 VAL A O 1
ATOM 2099 N N . GLY A 1 265 ? 14.31748 76.33469 38.14803 1.000 48.87573 265 GLY A N 1
ATOM 2100 C CA . GLY A 1 265 ? 13.75254 77.62055 37.82270 1.000 48.15062 265 GLY A CA 1
ATOM 2101 C C . GLY A 1 265 ? 14.23104 78.09462 36.46554 1.000 55.00684 265 GLY A C 1
ATOM 2102 O O . GLY A 1 265 ? 14.93033 77.37520 35.74162 1.000 48.91879 265 GLY A O 1
ATOM 2103 N N . PRO A 1 266 ? 13.85530 79.32246 36.08417 1.000 63.25878 266 PRO A N 1
ATOM 2104 C CA . PRO A 1 266 ? 14.28582 79.84845 34.77636 1.000 51.11770 266 PRO A CA 1
ATOM 2105 C C . PRO A 1 266 ? 15.80355 79.87080 34.62073 1.000 52.28294 266 PRO A C 1
ATOM 2106 O O . PRO A 1 266 ? 16.50765 80.59528 35.33287 1.000 56.58953 266 PRO A O 1
ATOM 2110 N N . ASN A 1 267 ? 16.31311 79.06028 33.68969 1.000 50.67083 267 ASN A N 1
ATOM 2111 C CA . ASN A 1 267 ? 17.75650 78.90316 33.46456 1.000 54.45121 267 ASN A CA 1
ATOM 2112 C C . ASN A 1 267 ? 18.51105 78.54421 34.75177 1.000 54.27794 267 ASN A C 1
ATOM 2113 O O . ASN A 1 267 ? 19.68587 78.88582 34.91305 1.000 55.19964 267 ASN A O 1
ATOM 2115 N N . SER A 1 268 ? 17.85505 77.82534 35.66795 1.000 50.31921 268 SER A N 1
ATOM 2116 C CA . SER A 1 268 ? 18.45290 77.40110 36.93504 1.000 45.97780 268 SER A CA 1
ATOM 2117 C C . SER A 1 268 ? 18.32041 75.88749 37.07719 1.000 41.76976 268 SER A C 1
ATOM 2118 O O . SER A 1 268 ? 17.20513 75.36532 37.20276 1.000 38.33198 268 SER A O 1
ATOM 2121 N N . PHE A 1 269 ? 19.45526 75.18927 37.09157 1.000 34.03419 269 PHE A N 1
ATOM 2122 C CA . PHE A 1 269 ? 19.47271 73.73831 37.00459 1.000 29.19281 269 PHE A CA 1
ATOM 2123 C C . PHE A 1 269 ? 20.28428 73.13548 38.14079 1.000 30.92126 269 PHE A C 1
ATOM 2124 O O . PHE A 1 269 ? 21.43249 73.52179 38.36435 1.000 35.70622 269 PHE A O 1
ATOM 2132 N N . GLU A 1 270 ? 19.68879 72.17818 38.84118 1.000 28.48062 270 GLU A N 1
ATOM 2133 C CA . GLU A 1 270 ? 20.43020 71.36022 39.78562 1.000 28.65875 270 GLU A CA 1
ATOM 2134 C C . GLU A 1 270 ? 21.33278 70.38422 39.03024 1.000 29.77262 270 GLU A C 1
ATOM 2135 O O . GLU A 1 270 ? 20.86906 69.65638 38.14601 1.000 24.27086 270 GLU A O 1
ATOM 2141 N N . TYR A 1 271 ? 22.62654 70.38330 39.36611 1.000 25.04367 271 TYR A N 1
ATOM 2142 C CA . TYR A 1 271 ? 23.60777 69.53055 38.71288 1.000 25.83615 271 TYR A CA 1
ATOM 2143 C C . TYR A 1 271 ? 24.60827 69.03755 39.75820 1.000 29.00906 271 TYR A C 1
ATOM 2144 O O . TYR A 1 271 ? 24.66814 69.55140 40.87687 1.000 29.73011 271 TYR A O 1
ATOM 2153 N N . THR A 1 272 ? 25.38391 68.01232 39.40208 1.000 26.10150 272 THR A N 1
ATOM 2154 C CA . THR A 1 272 ? 26.32391 67.40032 40.34062 1.000 27.02473 272 THR A CA 1
ATOM 2155 C C . THR A 1 272 ? 27.56440 68.28108 40.42895 1.000 25.69602 272 THR A C 1
ATOM 2156 O O . THR A 1 272 ? 28.41734 68.27748 39.53767 1.000 27.08816 272 THR A O 1
ATOM 2160 N N . ILE A 1 273 ? 27.66628 69.04403 41.51852 1.000 29.74453 273 ILE A N 1
ATOM 2161 C CA . ILE A 1 273 ? 28.80469 69.93977 41.70324 1.000 30.00865 273 ILE A CA 1
ATOM 2162 C C . ILE A 1 273 ? 30.09309 69.14175 41.77642 1.000 27.37814 273 ILE A C 1
ATOM 2163 O O . ILE A 1 273 ? 31.08523 69.46522 41.11681 1.000 28.04999 273 ILE A O 1
ATOM 2168 N N . TYR A 1 274 ? 30.10813 68.10837 42.61076 1.000 29.56921 274 TYR A N 1
ATOM 2169 C CA . TYR A 1 274 ? 31.30872 67.31089 42.76757 1.000 28.83656 274 TYR A CA 1
ATOM 2170 C C . TYR A 1 274 ? 30.91647 65.89719 43.18372 1.000 25.00755 274 TYR A C 1
ATOM 2171 O O . TYR A 1 274 ? 29.80067 65.64742 43.64752 1.000 23.85264 274 TYR A O 1
ATOM 2180 N N . SER A 1 275 ? 31.85222 64.97462 42.98679 1.000 19.53103 275 SER A N 1
ATOM 2181 C CA . SER A 1 275 ? 31.78125 63.60520 43.48474 1.000 27.11912 275 SER A CA 1
ATOM 2182 C C . SER A 1 275 ? 33.01668 63.36542 44.33452 1.000 24.61950 275 SER A C 1
ATOM 2183 O O . SER A 1 275 ? 34.12981 63.69140 43.90978 1.000 25.33610 275 SER A O 1
ATOM 2186 N N . ASP A 1 276 ? 32.83929 62.81067 45.52703 1.000 25.35399 276 ASP A N 1
ATOM 2187 C CA . ASP A 1 276 ? 34.00657 62.49359 46.33269 1.000 25.47573 276 ASP A CA 1
ATOM 2188 C C . ASP A 1 276 ? 33.89106 61.09574 46.92196 1.000 27.99436 276 ASP A C 1
ATOM 2189 O O . ASP A 1 276 ? 32.80702 60.51015 47.00816 1.000 30.08501 276 ASP A O 1
ATOM 2194 N N . GLY A 1 277 ? 35.04800 60.55460 47.28077 1.000 27.41099 277 GLY A N 1
ATOM 2195 C CA . GLY A 1 277 ? 35.14130 59.24405 47.87801 1.000 28.78061 277 GLY A CA 1
ATOM 2196 C C . GLY A 1 277 ? 36.36613 59.16982 48.77071 1.000 28.92258 277 GLY A C 1
ATOM 2197 O O . GLY A 1 277 ? 37.42183 59.69532 48.40254 1.000 29.28932 277 GLY A O 1
ATOM 2198 N N . THR A 1 278 ? 36.22088 58.55462 49.93894 1.000 29.10424 278 THR A N 1
ATOM 2199 C CA . THR A 1 278 ? 37.29776 58.36355 50.89821 1.000 29.80186 278 THR A CA 1
ATOM 2200 C C . THR A 1 278 ? 37.55954 56.87469 51.07950 1.000 29.03696 278 THR A C 1
ATOM 2201 O O . THR A 1 278 ? 36.63600 56.09912 51.32725 1.000 27.98639 278 THR A O 1
ATOM 2205 N N . ASN A 1 279 ? 38.82038 56.47502 50.96958 1.000 31.40955 279 ASN A N 1
ATOM 2206 C CA . ASN A 1 279 ? 39.19786 55.13907 51.40917 1.000 29.96483 279 ASN A CA 1
ATOM 2207 C C . ASN A 1 279 ? 39.21055 55.14020 52.93487 1.000 33.05795 279 ASN A C 1
ATOM 2208 O O . ASN A 1 279 ? 40.15416 55.62608 53.56381 1.000 34.26423 279 ASN A O 1
ATOM 2213 N N . LEU A 1 280 ? 38.14955 54.59428 53.54035 1.000 30.10274 280 LEU A N 1
ATOM 2214 C CA . LEU A 1 280 ? 38.03225 54.60186 54.99762 1.000 33.16279 280 LEU A CA 1
ATOM 2215 C C . LEU A 1 280 ? 39.20326 53.87997 55.66392 1.000 35.57375 280 LEU A C 1
ATOM 2216 O O . LEU A 1 280 ? 39.64599 54.27879 56.74725 1.000 36.84651 280 LEU A O 1
ATOM 2221 N N . ASP A 1 281 ? 39.72393 52.83419 55.01815 1.000 31.69160 281 ASP A N 1
ATOM 2222 C CA . ASP A 1 281 ? 40.81468 52.04822 55.58192 1.000 36.30243 281 ASP A CA 1
ATOM 2223 C C . ASP A 1 281 ? 42.13733 52.80113 55.56711 1.000 38.43877 281 ASP A C 1
ATOM 2224 O O . ASP A 1 281 ? 42.98751 52.55836 56.42836 1.000 36.90578 281 ASP A O 1
ATOM 2229 N N . LYS A 1 282 ? 42.33298 53.71208 54.60746 1.000 35.62437 282 LYS A N 1
ATOM 2230 C CA . LYS A 1 282 ? 43.61739 54.36652 54.42161 1.000 32.73472 282 LYS A CA 1
ATOM 2231 C C . LYS A 1 282 ? 43.61265 55.86936 54.66727 1.000 32.55504 282 LYS A C 1
ATOM 2232 O O . LYS A 1 282 ? 44.68680 56.47514 54.63190 1.000 33.36817 282 LYS A O 1
ATOM 2238 N N . GLY A 1 283 ? 42.45798 56.49416 54.88981 1.000 31.18615 283 GLY A N 1
ATOM 2239 C CA . GLY A 1 283 ? 42.41921 57.93897 55.06670 1.000 30.55371 283 GLY A CA 1
ATOM 2240 C C . GLY A 1 283 ? 42.80460 58.74768 53.84096 1.000 34.78025 283 GLY A C 1
ATOM 2241 O O . GLY A 1 283 ? 43.37165 59.83411 53.98371 1.000 32.63548 283 GLY A O 1
ATOM 2242 N N . ILE A 1 284 ? 42.51888 58.24769 52.63777 1.000 29.16621 284 ILE A N 1
ATOM 2243 C CA . ILE A 1 284 ? 42.84752 58.93199 51.38952 1.000 26.38899 284 ILE A CA 1
ATOM 2244 C C . ILE A 1 284 ? 41.55934 59.48592 50.80373 1.000 27.07046 284 ILE A C 1
ATOM 2245 O O . ILE A 1 284 ? 40.60153 58.73951 50.57982 1.000 29.31885 284 ILE A O 1
ATOM 2250 N N . PHE A 1 285 ? 41.53973 60.78812 50.55194 1.000 30.16815 285 PHE A N 1
ATOM 2251 C CA . PHE A 1 285 ? 40.37836 61.49640 50.03053 1.000 29.61905 285 PHE A CA 1
ATOM 2252 C C . PHE A 1 285 ? 40.55053 61.76097 48.53704 1.000 30.36147 285 PHE A C 1
ATOM 2253 O O . PHE A 1 285 ? 41.63640 62.14590 48.08539 1.000 27.40170 285 PHE A O 1
ATOM 2261 N N . TYR A 1 286 ? 39.46585 61.55787 47.77723 1.000 25.85193 286 TYR A N 1
ATOM 2262 C CA . TYR A 1 286 ? 39.45890 61.64728 46.32206 1.000 27.03897 286 TYR A CA 1
ATOM 2263 C C . TYR A 1 286 ? 38.26364 62.47176 45.86636 1.000 26.02650 286 TYR A C 1
ATOM 2264 O O . TYR A 1 286 ? 37.18830 62.39256 46.46224 1.000 25.93488 286 TYR A O 1
ATOM 2273 N N . TYR A 1 287 ? 38.42654 63.24284 44.78599 1.000 28.90405 287 TYR A N 1
ATOM 2274 C CA . TYR A 1 287 ? 37.25274 63.91725 44.23719 1.000 25.55529 287 TYR A CA 1
ATOM 2275 C C . TYR A 1 287 ? 37.42180 64.22279 42.75224 1.000 25.81085 287 TYR A C 1
ATOM 2276 O O . TYR A 1 287 ? 38.54001 64.34343 42.22617 1.000 24.77801 287 TYR A O 1
ATOM 2285 N N . THR A 1 288 ? 36.27931 64.31859 42.08436 1.000 20.89000 288 THR A N 1
ATOM 2286 C CA . THR A 1 288 ? 36.12227 64.98630 40.80500 1.000 22.63751 288 THR A CA 1
ATOM 2287 C C . THR A 1 288 ? 35.11320 66.11879 40.98159 1.000 27.82013 288 THR A C 1
ATOM 2288 O O . THR A 1 288 ? 34.38537 66.18725 41.98002 1.000 25.10144 288 THR A O 1
ATOM 2292 N N . THR A 1 289 ? 35.07473 67.01853 40.00215 1.000 23.23095 289 THR A N 1
ATOM 2293 C CA . THR A 1 289 ? 34.02414 68.01768 39.90942 1.000 31.02606 289 THR A CA 1
ATOM 2294 C C . THR A 1 289 ? 33.37652 67.90864 38.53730 1.000 26.76155 289 THR A C 1
ATOM 2295 O O . THR A 1 289 ? 33.85081 67.17738 37.66603 1.000 24.91985 289 THR A O 1
ATOM 2299 N N . TYR A 1 290 ? 32.27607 68.64518 38.36121 1.000 29.85426 290 TYR A N 1
ATOM 2300 C CA . TYR A 1 290 ? 31.50048 68.55305 37.12722 1.000 32.00997 290 TYR A CA 1
ATOM 2301 C C . TYR A 1 290 ? 32.37960 68.73330 35.89031 1.000 31.26042 290 TYR A C 1
ATOM 2302 O O . TYR A 1 290 ? 32.32619 67.92500 34.95614 1.000 30.15440 290 TYR A O 1
ATOM 2311 N N . SER A 1 291 ? 33.22828 69.76331 35.88286 1.000 32.31593 291 SER A N 1
ATOM 2312 C CA . SER A 1 291 ? 34.03515 70.08892 34.70979 1.000 30.87266 291 SER A CA 1
ATOM 2313 C C . SER A 1 291 ? 35.45438 69.53272 34.74922 1.000 33.45092 291 SER A C 1
ATOM 2314 O O . SER A 1 291 ? 36.20011 69.73104 33.78519 1.000 33.79033 291 SER A O 1
ATOM 2317 N N . ASN A 1 292 ? 35.86794 68.87346 35.82983 1.000 32.89920 292 ASN A N 1
ATOM 2318 C CA . ASN A 1 292 ? 37.21334 68.29584 35.89652 1.000 26.92450 292 ASN A CA 1
ATOM 2319 C C . ASN A 1 292 ? 37.07407 66.89366 36.47312 1.000 28.54857 292 ASN A C 1
ATOM 2320 O O . ASN A 1 292 ? 36.99075 66.72523 37.69489 1.000 29.89495 292 ASN A O 1
ATOM 2325 N N . LYS A 1 293 ? 37.07980 65.89258 35.60098 1.000 27.62392 293 LYS A N 1
ATOM 2326 C CA . LYS A 1 293 ? 36.89004 64.51352 36.02347 1.000 29.54993 293 LYS A CA 1
ATOM 2327 C C . LYS A 1 293 ? 38.19741 63.73263 36.05926 1.000 31.45652 293 LYS A C 1
ATOM 2328 O O . LYS A 1 293 ? 38.17891 62.50528 36.21308 1.000 30.56822 293 LYS A O 1
ATOM 2334 N N . GLN A 1 294 ? 39.33238 64.41690 35.95007 1.000 29.22226 294 GLN A N 1
ATOM 2335 C CA . GLN A 1 294 ? 40.55862 63.85766 36.49893 1.000 31.91187 294 GLN A CA 1
ATOM 2336 C C . GLN A 1 294 ? 40.39841 63.75763 38.00613 1.000 32.65484 294 GLN A C 1
ATOM 2337 O O . GLN A 1 294 ? 39.88614 64.67897 38.64027 1.000 31.60582 294 GLN A O 1
ATOM 2343 N N . ILE A 1 295 ? 40.81997 62.63669 38.58420 1.000 27.69125 295 ILE A N 1
ATOM 2344 C CA . ILE A 1 295 ? 40.62671 62.42725 40.01370 1.000 29.23397 295 ILE A CA 1
ATOM 2345 C C . ILE A 1 295 ? 41.72583 63.14718 40.78340 1.000 30.52364 295 ILE A C 1
ATOM 2346 O O . ILE A 1 295 ? 42.91888 63.00613 40.47665 1.000 34.80594 295 ILE A O 1
ATOM 2351 N N . ASN A 1 296 ? 41.32177 63.94231 41.76986 1.000 29.08901 296 ASN A N 1
ATOM 2352 C CA . ASN A 1 296 ? 42.24095 64.66419 42.63986 1.000 26.70271 296 ASN A CA 1
ATOM 2353 C C . ASN A 1 296 ? 42.33214 63.95956 43.98588 1.000 31.32488 296 ASN A C 1
ATOM 2354 O O . ASN A 1 296 ? 41.32874 63.44997 44.49538 1.000 32.88887 296 ASN A O 1
ATOM 2359 N N . VAL A 1 297 ? 43.54585 63.89234 44.53397 1.000 29.20132 297 VAL A N 1
ATOM 2360 C CA . VAL A 1 297 ? 43.84104 63.12350 45.73879 1.000 30.53168 297 VAL A CA 1
ATOM 2361 C C . VAL A 1 297 ? 44.34810 64.05671 46.82970 1.000 34.86910 297 VAL A C 1
ATOM 2362 O O . VAL A 1 297 ? 45.18702 64.92905 46.57770 1.000 35.14466 297 VAL A O 1
ATOM 2366 N N . VAL A 1 298 ? 43.84377 63.86444 48.04416 1.000 32.35188 298 VAL A N 1
ATOM 2367 C CA . VAL A 1 298 ? 44.39270 64.47935 49.24964 1.000 28.97903 298 VAL A CA 1
ATOM 2368 C C . VAL A 1 298 ? 44.50910 63.36775 50.29616 1.000 33.14173 298 VAL A C 1
ATOM 2369 O O . VAL A 1 298 ? 43.49177 62.80223 50.71675 1.000 28.52680 298 VAL A O 1
ATOM 2373 N N . ASP A 1 299 ? 45.74606 63.03062 50.68369 1.000 29.08121 299 ASP A N 1
ATOM 2374 C CA . ASP A 1 299 ? 46.02347 62.00562 51.68951 1.000 33.06195 299 ASP A CA 1
ATOM 2375 C C . ASP A 1 299 ? 46.06802 62.67915 53.05799 1.000 35.12464 299 ASP A C 1
ATOM 2376 O O . ASP A 1 299 ? 46.96819 63.47968 53.32727 1.000 36.08776 299 ASP A O 1
ATOM 2381 N N . MET A 1 300 ? 45.09644 62.34496 53.92123 1.000 35.28013 300 MET A N 1
ATOM 2382 C CA . MET A 1 300 ? 45.00320 62.95433 55.24693 1.000 39.64826 300 MET A CA 1
ATOM 2383 C C . MET A 1 300 ? 46.22846 62.63555 56.10294 1.000 40.03241 300 MET A C 1
ATOM 2384 O O . MET A 1 300 ? 46.66250 63.46817 56.91095 1.000 38.34376 300 MET A O 1
ATOM 2389 N N . ASN A 1 301 ? 46.81109 61.45104 55.92866 1.000 36.84212 301 ASN A N 1
ATOM 2390 C CA . ASN A 1 301 ? 47.95168 61.06019 56.74482 1.000 42.16423 301 ASN A CA 1
ATOM 2391 C C . ASN A 1 301 ? 49.23563 61.78507 56.36478 1.000 44.28096 301 ASN A C 1
ATOM 2392 O O . ASN A 1 301 ? 50.21827 61.68152 57.10371 1.000 44.41798 301 ASN A O 1
ATOM 2397 N N . LYS A 1 302 ? 49.25719 62.52122 55.25666 1.000 37.09401 302 LYS A N 1
ATOM 2398 C CA . LYS A 1 302 ? 50.41263 63.35326 54.94316 1.000 36.89660 302 LYS A CA 1
ATOM 2399 C C . LYS A 1 302 ? 50.38013 64.71860 55.63690 1.000 44.38444 302 LYS A C 1
ATOM 2400 O O . LYS A 1 302 ? 51.25988 65.55128 55.37907 1.000 39.98928 302 LYS A O 1
ATOM 2406 N N . GLU A 1 303 ? 49.41327 64.96931 56.51615 1.000 37.90359 303 GLU A N 1
ATOM 2407 C CA . GLU A 1 303 ? 49.29631 66.24018 57.21335 1.000 35.02749 303 GLU A CA 1
ATOM 2408 C C . GLU A 1 303 ? 49.61513 66.06278 58.69191 1.000 35.65056 303 GLU A C 1
ATOM 2409 O O . GLU A 1 303 ? 49.64628 64.95052 59.22105 1.000 33.96680 303 GLU A O 1
ATOM 2415 N N . ASP A 1 304 ? 49.84239 67.18750 59.36431 1.000 38.60205 304 ASP A N 1
ATOM 2416 C CA . ASP A 1 304 ? 50.11594 67.17970 60.80288 1.000 40.23737 304 ASP A CA 1
ATOM 2417 C C . ASP A 1 304 ? 48.79638 67.07170 61.55912 1.000 32.05140 304 ASP A C 1
ATOM 2418 O O . ASP A 1 304 ? 48.16611 68.07239 61.91054 1.000 33.54095 304 ASP A O 1
ATOM 2423 N N . LEU A 1 305 ? 48.38715 65.83607 61.84105 1.000 28.12514 305 LEU A N 1
ATOM 2424 C CA . LEU A 1 305 ? 47.09523 65.61647 62.48200 1.000 33.24703 305 LEU A CA 1
ATOM 2425 C C . LEU A 1 305 ? 47.05666 66.09322 63.93506 1.000 38.07615 305 LEU A C 1
ATOM 2426 O O . LEU A 1 305 ? 45.96418 66.14425 64.52192 1.000 32.00151 305 LEU A O 1
ATOM 2431 N N . ASP A 1 306 ? 48.19714 66.45531 64.52893 1.000 29.15915 306 ASP A N 1
ATOM 2432 C CA . ASP A 1 306 ? 48.19495 67.02282 65.87028 1.000 33.35057 306 ASP A CA 1
ATOM 2433 C C . ASP A 1 306 ? 48.12684 68.54523 65.85323 1.000 34.92345 306 ASP A C 1
ATOM 2434 O O . ASP A 1 306 ? 48.20619 69.17499 66.91292 1.000 37.51486 306 ASP A O 1
ATOM 2439 N N . SER A 1 307 ? 47.95085 69.14061 64.67882 1.000 34.42195 307 SER A N 1
ATOM 2440 C CA . SER A 1 307 ? 47.80569 70.57924 64.54401 1.000 36.06597 307 SER A CA 1
ATOM 2441 C C . SER A 1 307 ? 46.54096 71.07142 65.25582 1.000 33.27585 307 SER A C 1
ATOM 2442 O O . SER A 1 307 ? 45.64833 70.30151 65.62076 1.000 31.79107 307 SER A O 1
ATOM 2445 N N . SER A 1 308 ? 46.47360 72.39170 65.43633 1.000 36.22383 308 SER A N 1
ATOM 2446 C CA . SER A 1 308 ? 45.32245 73.06010 66.02242 1.000 33.51528 308 SER A CA 1
ATOM 2447 C C . SER A 1 308 ? 44.52054 73.87617 65.02223 1.000 34.22574 308 SER A C 1
ATOM 2448 O O . SER A 1 308 ? 43.51190 74.48113 65.40606 1.000 31.64007 308 SER A O 1
ATOM 2451 N N . ASN A 1 309 ? 44.94954 73.94109 63.76657 1.000 35.08281 309 ASN A N 1
ATOM 2452 C CA . ASN A 1 309 ? 44.34352 74.82843 62.78784 1.000 29.90999 309 ASN A CA 1
ATOM 2453 C C . ASN A 1 309 ? 43.82318 74.01292 61.61706 1.000 32.07780 309 ASN A C 1
ATOM 2454 O O . ASN A 1 309 ? 44.40468 72.98920 61.25157 1.000 32.47596 309 ASN A O 1
ATOM 2459 N N . LEU A 1 310 ? 42.71944 74.47947 61.03454 1.000 29.53328 310 LEU A N 1
ATOM 2460 C CA . LEU A 1 310 ? 42.19084 73.84607 59.83697 1.000 31.80005 310 LEU A CA 1
ATOM 2461 C C . LEU A 1 310 ? 43.25183 73.83003 58.74209 1.000 30.69193 310 LEU A C 1
ATOM 2462 O O . LEU A 1 310 ? 43.99561 74.79914 58.56291 1.000 34.39176 310 LEU A O 1
ATOM 2467 N N . ILE A 1 311 ? 43.33789 72.71045 58.02821 1.000 28.84972 311 ILE A N 1
ATOM 2468 C CA . ILE A 1 311 ? 44.21328 72.55809 56.86559 1.000 26.60794 311 ILE A CA 1
ATOM 2469 C C . ILE A 1 311 ? 43.32457 72.48731 55.62866 1.000 30.81475 311 ILE A C 1
ATOM 2470 O O . ILE A 1 311 ? 42.48134 71.58947 55.52507 1.000 32.74025 311 ILE A O 1
ATOM 2475 N N . THR A 1 312 ? 43.49256 73.43249 54.69154 1.000 33.41688 312 THR A N 1
ATOM 2476 C CA . THR A 1 312 ? 42.58848 73.54625 53.54700 1.000 35.07619 312 THR A CA 1
ATOM 2477 C C . THR A 1 312 ? 43.29512 73.36632 52.19597 1.000 35.02988 312 THR A C 1
ATOM 2478 O O . THR A 1 312 ? 44.49919 73.59402 52.04828 1.000 31.84307 312 THR A O 1
ATOM 2482 N N . TYR A 1 313 ? 42.51800 72.95115 51.20113 1.000 29.84953 313 TYR A N 1
ATOM 2483 C CA . TYR A 1 313 ? 43.00246 72.75129 49.84057 1.000 29.63127 313 TYR A CA 1
ATOM 2484 C C . TYR A 1 313 ? 41.90554 73.17081 48.87815 1.000 32.13496 313 TYR A C 1
ATOM 2485 O O . TYR A 1 313 ? 40.72651 72.88438 49.11072 1.000 32.22469 313 TYR A O 1
ATOM 2494 N N . ASP A 1 314 ? 42.28852 73.86730 47.81221 1.000 33.88226 314 ASP A N 1
ATOM 2495 C CA . ASP A 1 314 ? 41.31264 74.27986 46.81437 1.000 37.22369 314 ASP A CA 1
ATOM 2496 C C . ASP A 1 314 ? 40.70206 73.06184 46.12788 1.000 34.42679 314 ASP A C 1
ATOM 2497 O O . ASP A 1 314 ? 41.37621 72.05170 45.90628 1.000 35.35817 314 ASP A O 1
ATOM 2502 N N . MET A 1 315 ? 39.40695 73.14406 45.82409 1.000 32.64969 315 MET A N 1
ATOM 2503 C CA . MET A 1 315 ? 38.78401 72.18832 44.91713 1.000 34.88063 315 MET A CA 1
ATOM 2504 C C . MET A 1 315 ? 39.10672 72.62044 43.49736 1.000 35.23939 315 MET A C 1
ATOM 2505 O O . MET A 1 315 ? 38.70216 73.70891 43.07479 1.000 37.26507 315 MET A O 1
ATOM 2510 N N . LEU A 1 316 ? 39.86073 71.79364 42.77641 1.000 35.11391 316 LEU A N 1
ATOM 2511 C CA . LEU A 1 316 ? 40.26878 72.11453 41.41008 1.000 37.52390 316 LEU A CA 1
ATOM 2512 C C . LEU A 1 316 ? 39.11811 71.73826 40.48607 1.000 37.47899 316 LEU A C 1
ATOM 2513 O O . LEU A 1 316 ? 38.91675 70.56393 40.16546 1.000 40.12794 316 LEU A O 1
ATOM 2518 N N . ASP A 1 317 ? 38.34080 72.73668 40.06991 1.000 30.62422 317 ASP A N 1
ATOM 2519 C CA . ASP A 1 317 ? 37.10104 72.48587 39.35150 1.000 38.37238 317 ASP A CA 1
ATOM 2520 C C . ASP A 1 317 ? 37.12774 72.99068 37.91113 1.000 42.64068 317 ASP A C 1
ATOM 2521 O O . ASP A 1 317 ? 36.06844 73.11189 37.29194 1.000 43.54730 317 ASP A O 1
ATOM 2526 N N . LYS A 1 318 ? 38.29639 73.28602 37.35973 1.000 38.73309 318 LYS A N 1
ATOM 2527 C CA . LYS A 1 318 ? 38.38050 73.75190 35.98600 1.000 41.35733 318 LYS A CA 1
ATOM 2528 C C . LYS A 1 318 ? 38.92796 72.63892 35.10317 1.000 39.34520 318 LYS A C 1
ATOM 2529 O O . LYS A 1 318 ? 39.76791 71.84037 35.52508 1.000 40.04651 318 LYS A O 1
ATOM 2535 N N . THR A 1 319 ? 38.42158 72.57984 33.87645 1.000 41.77762 319 THR A N 1
ATOM 2536 C CA . THR A 1 319 ? 38.75902 71.48193 32.97809 1.000 45.18931 319 THR A CA 1
ATOM 2537 C C . THR A 1 319 ? 40.24506 71.48857 32.63257 1.000 44.49115 319 THR A C 1
ATOM 2538 O O . THR A 1 319 ? 40.77709 72.49423 32.15392 1.000 43.31581 319 THR A O 1
ATOM 2542 N N . LYS A 1 320 ? 40.90866 70.35542 32.87036 1.000 46.16380 320 LYS A N 1
ATOM 2543 C CA . LYS A 1 320 ? 42.33703 70.19450 32.61896 1.000 43.66493 320 LYS A CA 1
ATOM 2544 C C . LYS A 1 320 ? 42.51580 69.37085 31.34636 1.000 44.32433 320 LYS A C 1
ATOM 2545 O O . LYS A 1 320 ? 42.10125 68.20647 31.29605 1.000 45.33685 320 LYS A O 1
ATOM 2551 N N . PHE A 1 321 ? 43.13935 69.96385 30.33241 1.000 36.61458 321 PHE A N 1
ATOM 2552 C CA . PHE A 1 321 ? 43.37204 69.29917 29.05957 1.000 35.05460 321 PHE A CA 1
ATOM 2553 C C . PHE A 1 321 ? 44.81012 68.79720 28.98050 1.000 36.75146 321 PHE A C 1
ATOM 2554 O O . PHE A 1 321 ? 45.73866 69.42893 29.48802 1.000 34.73002 321 PHE A O 1
ATOM 2562 N N . ASN A 1 322 ? 44.99165 67.65348 28.33466 1.000 34.31168 322 ASN A N 1
ATOM 2563 C CA . ASN A 1 322 ? 46.32085 67.09996 28.11369 1.000 40.78250 322 ASN A CA 1
ATOM 2564 C C . ASN A 1 322 ? 46.59684 67.09509 26.61376 1.000 37.87688 322 ASN A C 1
ATOM 2565 O O . ASN A 1 322 ? 46.01390 66.29573 25.87103 1.000 38.96909 322 ASN A O 1
ATOM 2570 N N . HIS A 1 323 ? 47.47343 67.98737 26.15846 1.000 40.87428 323 HIS A N 1
ATOM 2571 C CA . HIS A 1 323 ? 47.75957 68.10148 24.72987 1.000 34.69669 323 HIS A CA 1
ATOM 2572 C C . HIS A 1 323 ? 48.84618 67.11157 24.34768 1.000 37.26229 323 HIS A C 1
ATOM 2573 O O . HIS A 1 323 ? 49.91006 67.07199 24.97114 1.000 37.00340 323 HIS A O 1
ATOM 2580 N N . GLN A 1 324 ? 48.57345 66.30873 23.32628 1.000 34.79584 324 GLN A N 1
ATOM 2581 C CA . GLN A 1 324 ? 49.44638 65.20138 22.97665 1.000 36.00014 324 GLN A CA 1
ATOM 2582 C C . GLN A 1 324 ? 50.35285 65.48771 21.77969 1.000 40.56883 324 GLN A C 1
ATOM 2583 O O . GLN A 1 324 ? 51.21616 64.66142 21.47395 1.000 42.45619 324 GLN A O 1
ATOM 2589 N N . ASN A 1 325 ? 50.19570 66.62437 21.09979 1.000 37.85595 325 ASN A N 1
ATOM 2590 C CA . ASN A 1 325 ? 51.09143 66.95250 19.97032 1.000 44.88104 325 ASN A CA 1
ATOM 2591 C C . ASN A 1 325 ? 51.24494 68.45290 19.69099 1.000 42.45829 325 ASN A C 1
ATOM 2592 O O . ASN A 1 325 ? 51.02754 69.29172 20.57646 1.000 49.74184 325 ASN A O 1
ATOM 2597 N N . CYS B 1 2 ? -6.71212 41.67728 45.25283 1.000 27.33441 2 CYS B N 1
ATOM 2598 C CA . CYS B 1 2 ? -7.93940 42.34214 45.67802 1.000 25.15340 2 CYS B CA 1
ATOM 2599 C C . CYS B 1 2 ? -7.84407 43.84253 45.46713 1.000 25.18944 2 CYS B C 1
ATOM 2600 O O . CYS B 1 2 ? -6.78933 44.43523 45.65325 1.000 25.28387 2 CYS B O 1
ATOM 2603 N N . THR B 1 3 ? -8.95211 44.45864 45.06029 1.000 24.33401 3 THR B N 1
ATOM 2604 C CA . THR B 1 3 ? -9.04498 45.90702 44.94236 1.000 23.04415 3 THR B CA 1
ATOM 2605 C C . THR B 1 3 ? -10.37895 46.33008 45.53271 1.000 25.45160 3 THR B C 1
ATOM 2606 O O . THR B 1 3 ? -11.40585 45.71437 45.23858 1.000 23.56639 3 THR B O 1
ATOM 2610 N N . SER B 1 4 ? -10.36673 47.36229 46.37016 1.000 24.55145 4 SER B N 1
ATOM 2611 C CA . SER B 1 4 ? -11.59477 47.83776 46.99626 1.000 21.05491 4 SER B CA 1
ATOM 2612 C C . SER B 1 4 ? -11.62757 49.34879 46.86987 1.000 27.76831 4 SER B C 1
ATOM 2613 O O . SER B 1 4 ? -10.58916 50.00472 47.00444 1.000 24.51656 4 SER B O 1
ATOM 2616 N N . ILE B 1 5 ? -12.81148 49.89970 46.58436 1.000 22.21529 5 ILE B N 1
ATOM 2617 C CA . ILE B 1 5 ? -12.98703 51.33843 46.44777 1.000 25.35769 5 ILE B CA 1
ATOM 2618 C C . ILE B 1 5 ? -14.31050 51.74992 47.07557 1.000 25.90204 5 ILE B C 1
ATOM 2619 O O . ILE B 1 5 ? -15.23652 50.94705 47.21949 1.000 22.87505 5 ILE B O 1
ATOM 2624 N N . ILE B 1 6 ? -14.40225 53.03975 47.40412 1.000 24.57190 6 ILE B N 1
ATOM 2625 C CA . ILE B 1 6 ? -15.67638 53.74328 47.47510 1.000 27.08627 6 ILE B CA 1
ATOM 2626 C C . ILE B 1 6 ? -15.72307 54.70649 46.29209 1.000 26.55029 6 ILE B C 1
ATOM 2627 O O . ILE B 1 6 ? -14.73456 55.38666 45.99581 1.000 28.18348 6 ILE B O 1
ATOM 2632 N N . PHE B 1 7 ? -16.84695 54.72757 45.58734 1.000 25.65924 7 PHE B N 1
ATOM 2633 C CA . PHE B 1 7 ? -17.03310 55.57580 44.41434 1.000 30.74948 7 PHE B CA 1
ATOM 2634 C C . PHE B 1 7 ? -18.24835 56.44898 44.68409 1.000 27.84014 7 PHE B C 1
ATOM 2635 O O . PHE B 1 7 ? -19.32508 55.92826 44.97546 1.000 30.34980 7 PHE B O 1
ATOM 2643 N N . SER B 1 8 ? -18.08282 57.77088 44.61181 1.000 27.74448 8 SER B N 1
ATOM 2644 C CA . SER B 1 8 ? -19.09531 58.70131 45.11796 1.000 33.90812 8 SER B CA 1
ATOM 2645 C C . SER B 1 8 ? -19.57245 59.70347 44.06330 1.000 29.36754 8 SER B C 1
ATOM 2646 O O . SER B 1 8 ? -19.47692 60.92168 44.25634 1.000 29.74363 8 SER B O 1
ATOM 2649 N N . PRO B 1 9 ? -20.11713 59.22715 42.94125 1.000 30.66629 9 PRO B N 1
ATOM 2650 C CA . PRO B 1 9 ? -20.59991 60.18309 41.92949 1.000 31.26759 9 PRO B CA 1
ATOM 2651 C C . PRO B 1 9 ? -21.78000 61.00857 42.40928 1.000 33.13883 9 PRO B C 1
ATOM 2652 O O . PRO B 1 9 ? -21.85038 62.20795 42.12188 1.000 31.71728 9 PRO B O 1
ATOM 2656 N N . LYS B 1 10 ? -22.71192 60.38858 43.12860 1.000 33.82973 10 LYS B N 1
ATOM 2657 C CA . LYS B 1 10 ? -23.91843 61.02914 43.64015 1.000 35.29624 10 LYS B CA 1
ATOM 2658 C C . LYS B 1 10 ? -24.34572 60.25753 44.87749 1.000 31.65705 10 LYS B C 1
ATOM 2659 O O . LYS B 1 10 ? -24.13906 60.70858 46.00717 1.000 32.40024 10 LYS B O 1
ATOM 2665 N N . ASP B 1 11 ? -24.90951 59.07188 44.67820 1.000 33.70908 11 ASP B N 1
ATOM 2666 C CA . ASP B 1 11 ? -24.90726 58.10288 45.75855 1.000 33.80623 11 ASP B CA 1
ATOM 2667 C C . ASP B 1 11 ? -23.49145 57.55643 45.92558 1.000 37.88978 11 ASP B C 1
ATOM 2668 O O . ASP B 1 11 ? -22.56412 57.92496 45.19266 1.000 33.04950 11 ASP B O 1
ATOM 2673 N N . HIS B 1 12 ? -23.32006 56.66109 46.89880 1.000 33.02581 12 HIS B N 1
ATOM 2674 C CA . HIS B 1 12 ? -22.00747 56.15643 47.27730 1.000 34.11737 12 HIS B CA 1
ATOM 2675 C C . HIS B 1 12 ? -21.99248 54.64512 47.13428 1.000 30.69811 12 HIS B C 1
ATOM 2676 O O . HIS B 1 12 ? -22.89968 53.96078 47.61787 1.000 32.28483 12 HIS B O 1
ATOM 2683 N N . TYR B 1 13 ? -20.97785 54.13360 46.44629 1.000 29.34846 13 TYR B N 1
ATOM 2684 C CA . TYR B 1 13 ? -20.88863 52.72118 46.09960 1.000 32.06462 13 TYR B CA 1
ATOM 2685 C C . TYR B 1 13 ? -19.59695 52.16352 46.68648 1.000 32.88998 13 TYR B C 1
ATOM 2686 O O . TYR B 1 13 ? -18.50759 52.65642 46.37314 1.000 27.31163 13 TYR B O 1
ATOM 2695 N N . PHE B 1 14 ? -19.71745 51.14985 47.54327 1.000 26.97967 14 PHE B N 1
ATOM 2696 C CA . PHE B 1 14 ? -18.56293 50.50720 48.16115 1.000 28.86973 14 PHE B CA 1
ATOM 2697 C C . PHE B 1 14 ? -18.53059 49.03250 47.79076 1.000 26.87750 14 PHE B C 1
ATOM 2698 O O . PHE B 1 14 ? -19.57109 48.36604 47.78329 1.000 27.50516 14 PHE B O 1
ATOM 2706 N N . GLY B 1 15 ? -17.33567 48.51803 47.51572 1.000 26.25652 15 GLY B N 1
ATOM 2707 C CA . GLY B 1 15 ? -17.19882 47.10999 47.17632 1.000 24.83782 15 GLY B CA 1
ATOM 2708 C C . GLY B 1 15 ? -15.77338 46.75530 46.80162 1.000 26.52392 15 GLY B C 1
ATOM 2709 O O . GLY B 1 15 ? -14.83578 47.48993 47.11875 1.000 27.69317 15 GLY B O 1
ATOM 2710 N N . ARG B 1 16 ? -15.60937 45.60965 46.13678 1.000 22.58899 16 ARG B N 1
ATOM 2711 C CA . ARG B 1 16 ? -14.26651 45.09871 45.88150 1.000 24.48773 16 ARG B CA 1
ATOM 2712 C C . ARG B 1 16 ? -14.27762 44.06428 44.76465 1.000 27.16318 16 ARG B C 1
ATOM 2713 O O . ARG B 1 16 ? -15.31557 43.48204 44.43071 1.000 21.93243 16 ARG B O 1
ATOM 2721 N N . ASN B 1 17 ? -13.08582 43.85706 44.19427 1.000 24.24143 17 ASN B N 1
ATOM 2722 C CA . ASN B 1 17 ? -12.71362 42.63636 43.49894 1.000 18.12701 17 ASN B CA 1
ATOM 2723 C C . ASN B 1 17 ? -12.11942 41.66580 44.50735 1.000 27.12076 17 ASN B C 1
ATOM 2724 O O . ASN B 1 17 ? -11.30180 42.05728 45.34179 1.000 26.64597 17 ASN B O 1
ATOM 2729 N N . LEU B 1 18 ? -12.49307 40.39446 44.40678 1.000 23.30287 18 LEU B N 1
ATOM 2730 C CA . LEU B 1 18 ? -11.84061 39.34391 45.17360 1.000 24.72661 18 LEU B CA 1
ATOM 2731 C C . LEU B 1 18 ? -10.96788 38.54360 44.21731 1.000 29.86262 18 LEU B C 1
ATOM 2732 O O . LEU B 1 18 ? -11.49006 37.88811 43.30103 1.000 24.00752 18 LEU B O 1
ATOM 2737 N N . ASP B 1 19 ? -9.64326 38.61130 44.42912 1.000 25.34815 19 ASP B N 1
ATOM 2738 C CA . ASP B 1 19 ? -8.63534 37.98952 43.56825 1.000 23.37459 19 ASP B CA 1
ATOM 2739 C C . ASP B 1 19 ? -8.01848 36.79853 44.30484 1.000 26.54594 19 ASP B C 1
ATOM 2740 O O . ASP B 1 19 ? -7.21645 36.97407 45.22629 1.000 26.38157 19 ASP B O 1
ATOM 2745 N N . LEU B 1 20 ? -8.38049 35.58314 43.89766 1.000 28.89385 20 LEU B N 1
ATOM 2746 C CA . LEU B 1 20 ? -7.81530 34.36894 44.48968 1.000 32.98041 20 LEU B CA 1
ATOM 2747 C C . LEU B 1 20 ? -7.63395 33.31844 43.40601 1.000 33.98061 20 LEU B C 1
ATOM 2748 O O . LEU B 1 20 ? -8.12650 33.46130 42.28146 1.000 26.99764 20 LEU B O 1
ATOM 2753 N N . GLU B 1 21 ? -6.94563 32.23152 43.75865 1.000 32.85777 21 GLU B N 1
ATOM 2754 C CA . GLU B 1 21 ? -6.73622 31.16098 42.79271 1.000 41.27113 21 GLU B CA 1
ATOM 2755 C C . GLU B 1 21 ? -7.77487 30.04468 42.87201 1.000 44.64594 21 GLU B C 1
ATOM 2756 O O . GLU B 1 21 ? -7.90556 29.27808 41.91045 1.000 46.78384 21 GLU B O 1
ATOM 2762 N N . ILE B 1 22 ? -8.54486 29.95983 43.95670 1.000 52.24389 22 ILE B N 1
ATOM 2763 C CA . ILE B 1 22 ? -9.52272 28.89240 44.16232 1.000 54.28788 22 ILE B CA 1
ATOM 2764 C C . ILE B 1 22 ? -10.83751 29.51216 44.62041 1.000 58.41370 22 ILE B C 1
ATOM 2765 O O . ILE B 1 22 ? -10.84722 30.41793 45.46153 1.000 56.03970 22 ILE B O 1
ATOM 2770 N N . THR B 1 23 ? -11.95232 29.00913 44.08313 1.000 54.66866 23 THR B N 1
ATOM 2771 C CA . THR B 1 23 ? -13.23054 29.69409 44.25124 1.000 53.82778 23 THR B CA 1
ATOM 2772 C C . THR B 1 23 ? -13.94298 29.35777 45.55314 1.000 59.86611 23 THR B C 1
ATOM 2773 O O . THR B 1 23 ? -14.79462 30.14193 45.98024 1.000 63.81448 23 THR B O 1
ATOM 2777 N N . PHE B 1 24 ? -13.62974 28.22963 46.19439 1.000 55.61392 24 PHE B N 1
ATOM 2778 C CA . PHE B 1 24 ? -14.32663 27.80353 47.41458 1.000 61.50939 24 PHE B CA 1
ATOM 2779 C C . PHE B 1 24 ? -15.79152 27.60883 47.03602 1.000 61.40423 24 PHE B C 1
ATOM 2780 O O . PHE B 1 24 ? -16.06946 26.78404 46.14765 1.000 72.09895 24 PHE B O 1
ATOM 2782 N N . GLY B 1 25 ? -16.74050 28.32049 47.63873 1.000 53.53887 25 GLY B N 1
ATOM 2783 C CA . GLY B 1 25 ? -18.12097 28.24919 47.19342 1.000 44.91392 25 GLY B CA 1
ATOM 2784 C C . GLY B 1 25 ? -18.98770 29.34012 47.79532 1.000 51.64951 25 GLY B C 1
ATOM 2785 O O . GLY B 1 25 ? -20.06597 29.06920 48.33289 1.000 50.17324 25 GLY B O 1
ATOM 2786 N N . GLN B 1 26 ? -18.53591 30.58560 47.69296 1.000 43.24702 26 GLN B N 1
ATOM 2787 C CA . GLN B 1 26 ? -19.15022 31.66881 48.43995 1.000 40.30216 26 GLN B CA 1
ATOM 2788 C C . GLN B 1 26 ? -20.55711 31.96310 47.92673 1.000 37.64795 26 GLN B C 1
ATOM 2789 O O . GLN B 1 26 ? -20.95337 31.56807 46.82797 1.000 35.55948 26 GLN B O 1
ATOM 2795 N N . GLN B 1 27 ? -21.31359 32.69959 48.73240 1.000 31.98384 27 GLN B N 1
ATOM 2796 C CA . GLN B 1 27 ? -22.64932 33.10226 48.31452 1.000 38.26189 27 GLN B CA 1
ATOM 2797 C C . GLN B 1 27 ? -22.98431 34.45793 48.91757 1.000 33.44987 27 GLN B C 1
ATOM 2798 O O . GLN B 1 27 ? -22.28124 34.96348 49.80210 1.000 30.14066 27 GLN B O 1
ATOM 2804 N N . VAL B 1 28 ? -24.05946 35.04562 48.40059 1.000 27.33785 28 VAL B N 1
ATOM 2805 C CA . VAL B 1 28 ? -24.61888 36.28250 48.92701 1.000 28.70139 28 VAL B CA 1
ATOM 2806 C C . VAL B 1 28 ? -25.35652 35.95607 50.21164 1.000 35.27137 28 VAL B C 1
ATOM 2807 O O . VAL B 1 28 ? -26.21738 35.07461 50.22777 1.000 37.52339 28 VAL B O 1
ATOM 2811 N N . VAL B 1 29 ? -25.02363 36.65672 51.29339 1.000 32.89461 29 VAL B N 1
ATOM 2812 C CA . VAL B 1 29 ? -25.62349 36.38968 52.59235 1.000 31.76512 29 VAL B CA 1
ATOM 2813 C C . VAL B 1 29 ? -26.12654 37.69472 53.17983 1.000 37.01384 29 VAL B C 1
ATOM 2814 O O . VAL B 1 29 ? -25.34454 38.63328 53.38665 1.000 32.50579 29 VAL B O 1
ATOM 2818 N N . ILE B 1 30 ? -27.43103 37.75539 53.43723 1.000 31.75978 30 ILE B N 1
ATOM 2819 C CA . ILE B 1 30 ? -28.02096 38.79532 54.27208 1.000 31.87365 30 ILE B CA 1
ATOM 2820 C C . ILE B 1 30 ? -28.10572 38.25884 55.69515 1.000 32.94711 30 ILE B C 1
ATOM 2821 O O . ILE B 1 30 ? -28.73291 37.21818 55.93224 1.000 32.84127 30 ILE B O 1
ATOM 2826 N N . THR B 1 31 ? -27.46262 38.95517 56.63487 1.000 34.54003 31 THR B N 1
ATOM 2827 C CA . THR B 1 31 ? -27.58329 38.62920 58.04606 1.000 30.95793 31 THR B CA 1
ATOM 2828 C C . THR B 1 31 ? -28.58483 39.58507 58.67853 1.000 39.68679 31 THR B C 1
ATOM 2829 O O . THR B 1 31 ? -28.27775 40.78378 58.82241 1.000 32.42377 31 THR B O 1
ATOM 2833 N N . PRO B 1 32 ? -29.78687 39.12059 59.06582 1.000 38.52581 32 PRO B N 1
ATOM 2834 C CA . PRO B 1 32 ? -30.78837 40.03350 59.64564 1.000 39.75739 32 PRO B CA 1
ATOM 2835 C C . PRO B 1 32 ? -30.43809 40.49225 61.05325 1.000 41.05631 32 PRO B C 1
ATOM 2836 O O . PRO B 1 32 ? -29.45996 40.02875 61.64234 1.000 42.30576 32 PRO B O 1
ATOM 2840 N N . ARG B 1 33 ? -31.24225 41.40295 61.60272 1.000 41.28885 33 ARG B N 1
ATOM 2841 C CA . ARG B 1 33 ? -30.88474 42.06268 62.85200 1.000 42.24218 33 ARG B CA 1
ATOM 2842 C C . ARG B 1 33 ? -30.80731 41.09048 64.01972 1.000 41.20160 33 ARG B C 1
ATOM 2843 O O . ARG B 1 33 ? -30.00676 41.29589 64.94027 1.000 36.29308 33 ARG B O 1
ATOM 2851 N N . ASN B 1 34 ? -31.63014 40.04072 64.01608 1.000 43.38360 34 ASN B N 1
ATOM 2852 C CA . ASN B 1 34 ? -31.74042 39.15420 65.16914 1.000 45.57509 34 ASN B CA 1
ATOM 2853 C C . ASN B 1 34 ? -31.13056 37.78447 64.91923 1.000 39.79089 34 ASN B C 1
ATOM 2854 O O . ASN B 1 34 ? -31.53337 36.80483 65.55296 1.000 40.02156 34 ASN B O 1
ATOM 2859 N N . TYR B 1 35 ? -30.18530 37.69248 63.99107 1.000 37.63983 35 TYR B N 1
ATOM 2860 C CA . TYR B 1 35 ? -29.27632 36.56098 63.96298 1.000 36.99298 35 TYR B CA 1
ATOM 2861 C C . TYR B 1 35 ? -28.15615 36.84659 64.95718 1.000 39.30749 35 TYR B C 1
ATOM 2862 O O . TYR B 1 35 ? -27.53254 37.90945 64.89731 1.000 42.58413 35 TYR B O 1
ATOM 2871 N N . THR B 1 36 ? -27.90481 35.91037 65.87367 1.000 36.13882 36 THR B N 1
ATOM 2872 C CA . THR B 1 36 ? -26.94313 36.13967 66.94846 1.000 38.91635 36 THR B CA 1
ATOM 2873 C C . THR B 1 36 ? -25.52214 35.93335 66.43716 1.000 42.24663 36 THR B C 1
ATOM 2874 O O . THR B 1 36 ? -25.18567 34.85198 65.94404 1.000 36.13706 36 THR B O 1
ATOM 2878 N N . PHE B 1 37 ? -24.69036 36.96798 66.57129 1.000 44.04213 37 PHE B N 1
ATOM 2879 C CA . PHE B 1 37 ? -23.26137 36.88342 66.28242 1.000 39.29357 37 PHE B CA 1
ATOM 2880 C C . PHE B 1 37 ? -22.53266 36.41128 67.53362 1.000 37.22968 37 PHE B C 1
ATOM 2881 O O . PHE B 1 37 ? -22.59499 37.06960 68.57669 1.000 34.46594 37 PHE B O 1
ATOM 2889 N N . LYS B 1 38 ? -21.82862 35.28779 67.42549 1.000 40.73273 38 LYS B N 1
ATOM 2890 C CA . LYS B 1 38 ? -21.03359 34.76144 68.52658 1.000 38.56589 38 LYS B CA 1
ATOM 2891 C C . LYS B 1 38 ? -19.57138 35.15230 68.34436 1.000 36.38437 38 LYS B C 1
ATOM 2892 O O . LYS B 1 38 ? -19.06238 35.20329 67.22003 1.000 37.89018 38 LYS B O 1
ATOM 2898 N N . PHE B 1 39 ? -18.90991 35.45284 69.45676 1.000 33.54126 39 PHE B N 1
ATOM 2899 C CA . PHE B 1 39 ? -17.49938 35.80054 69.46678 1.000 34.27000 39 PHE B CA 1
ATOM 2900 C C . PHE B 1 39 ? -16.77394 34.88948 70.45096 1.000 35.03393 39 PHE B C 1
ATOM 2901 O O . PHE B 1 39 ? -17.35307 34.42523 71.43539 1.000 32.57541 39 PHE B O 1
ATOM 2909 N N . ARG B 1 40 ? -15.50710 34.59781 70.14869 1.000 31.57751 40 ARG B N 1
ATOM 2910 C CA . ARG B 1 40 ? -14.73891 33.69588 70.99739 1.000 36.30556 40 ARG B CA 1
ATOM 2911 C C . ARG B 1 40 ? -14.45787 34.31606 72.36089 1.000 41.81077 40 ARG B C 1
ATOM 2912 O O . ARG B 1 40 ? -14.46501 33.61306 73.37745 1.000 40.85520 40 ARG B O 1
ATOM 2920 N N . LYS B 1 41 ? -14.21782 35.63316 72.41144 1.000 36.74550 41 LYS B N 1
ATOM 2921 C CA . LYS B 1 41 ? -13.77886 36.27172 73.64851 1.000 36.33790 41 LYS B CA 1
ATOM 2922 C C . LYS B 1 41 ? -14.61082 37.49606 74.01083 1.000 35.32119 41 LYS B C 1
ATOM 2923 O O . LYS B 1 41 ? -14.14763 38.34061 74.78946 1.000 33.73124 41 LYS B O 1
ATOM 2929 N N . MET B 1 42 ? -15.81658 37.61959 73.47380 1.000 29.10511 42 MET B N 1
ATOM 2930 C CA . MET B 1 42 ? -16.70268 38.71155 73.84637 1.000 37.06245 42 MET B CA 1
ATOM 2931 C C . MET B 1 42 ? -18.12668 38.19205 73.96944 1.000 35.59216 42 MET B C 1
ATOM 2932 O O . MET B 1 42 ? -18.47632 37.16909 73.37020 1.000 28.06394 42 MET B O 1
ATOM 2937 N N . PRO B 1 43 ? -18.97059 38.87515 74.74787 1.000 36.53292 43 PRO B N 1
ATOM 2938 C CA . PRO B 1 43 ? -20.39197 38.50839 74.79670 1.000 35.75426 43 PRO B CA 1
ATOM 2939 C C . PRO B 1 43 ? -21.02820 38.57115 73.41817 1.000 38.42576 43 PRO B C 1
ATOM 2940 O O . PRO B 1 43 ? -20.66463 39.39812 72.57614 1.000 40.71268 43 PRO B O 1
ATOM 2944 N N . SER B 1 44 ? -22.00114 37.69103 73.20145 1.000 33.32263 44 SER B N 1
ATOM 2945 C CA . SER B 1 44 ? -22.69082 37.63100 71.91773 1.000 39.24106 44 SER B CA 1
ATOM 2946 C C . SER B 1 44 ? -23.39073 38.95084 71.59570 1.000 38.72418 44 SER B C 1
ATOM 2947 O O . SER B 1 44 ? -23.74401 39.73049 72.48635 1.000 37.48352 44 SER B O 1
ATOM 2950 N N . LEU B 1 45 ? -23.57847 39.19998 70.29855 1.000 36.50512 45 LEU B N 1
ATOM 2951 C CA . LEU B 1 45 ? -24.31695 40.36243 69.79359 1.000 35.38694 45 LEU B CA 1
ATOM 2952 C C . LEU B 1 45 ? -25.67497 39.85674 69.32387 1.000 36.24884 45 LEU B C 1
ATOM 2953 O O . LEU B 1 45 ? -25.83484 39.44982 68.17512 1.000 38.26913 45 LEU B O 1
ATOM 2958 N N . LYS B 1 46 ? -26.66316 39.89242 70.21952 1.000 36.18829 46 LYS B N 1
ATOM 2959 C CA . LYS B 1 46 ? -27.95044 39.26522 69.93460 1.000 35.11938 46 LYS B CA 1
ATOM 2960 C C . LYS B 1 46 ? -28.83719 40.12948 69.04604 1.000 36.47375 46 LYS B C 1
ATOM 2961 O O . LYS B 1 46 ? -29.68896 39.59735 68.32648 1.000 37.41385 46 LYS B O 1
ATOM 2967 N N . LYS B 1 47 ? -28.67714 41.44698 69.09325 1.000 33.55545 47 LYS B N 1
ATOM 2968 C CA . LYS B 1 47 ? -29.33176 42.33874 68.14996 1.000 40.88424 47 LYS B CA 1
ATOM 2969 C C . LYS B 1 47 ? -28.28616 43.29190 67.58682 1.000 30.70058 47 LYS B C 1
ATOM 2970 O O . LYS B 1 47 ? -27.40624 43.75773 68.31627 1.000 36.47809 47 LYS B O 1
ATOM 2976 N N . HIS B 1 48 ? -28.37942 43.57079 66.29129 1.000 31.42543 48 HIS B N 1
ATOM 2977 C CA . HIS B 1 48 ? -27.32398 44.28970 65.58222 1.000 35.31792 48 HIS B CA 1
ATOM 2978 C C . HIS B 1 48 ? -27.88269 44.75838 64.24583 1.000 33.35832 48 HIS B C 1
ATOM 2979 O O . HIS B 1 48 ? -28.95355 44.32188 63.82080 1.000 35.09587 48 HIS B O 1
ATOM 2986 N N . TYR B 1 49 ? -27.12236 45.61981 63.56141 1.000 33.35565 49 TYR B N 1
ATOM 2987 C CA . TYR B 1 49 ? -27.54686 46.09566 62.24901 1.000 32.16411 49 TYR B CA 1
ATOM 2988 C C . TYR B 1 49 ? -27.55441 44.95545 61.23609 1.000 30.90647 49 TYR B C 1
ATOM 2989 O O . TYR B 1 49 ? -26.71348 44.05451 61.27912 1.000 33.09696 49 TYR B O 1
ATOM 2998 N N . ALA B 1 50 ? -28.52356 44.99314 60.32764 1.000 34.76579 50 ALA B N 1
ATOM 2999 C CA . ALA B 1 50 ? -28.55135 44.05112 59.22093 1.000 32.58561 50 ALA B CA 1
ATOM 3000 C C . ALA B 1 50 ? -27.42894 44.37053 58.23746 1.000 32.08828 50 ALA B C 1
ATOM 3001 O O . ALA B 1 50 ? -27.00127 45.51983 58.11563 1.000 35.22082 50 ALA B O 1
ATOM 3003 N N . MET B 1 51 ? -26.96034 43.34846 57.51635 1.000 34.45443 51 MET B N 1
ATOM 3004 C CA . MET B 1 51 ? -25.85774 43.54443 56.57857 1.000 31.36730 51 MET B CA 1
ATOM 3005 C C . MET B 1 51 ? -25.94597 42.54236 55.43436 1.000 34.04561 51 MET B C 1
ATOM 3006 O O . MET B 1 51 ? -26.55234 41.46799 55.55736 1.000 32.10188 51 MET B O 1
ATOM 3011 N N . ILE B 1 52 ? -25.30739 42.90681 54.31542 1.000 30.99465 52 ILE B N 1
ATOM 3012 C CA . ILE B 1 52 ? -25.29857 42.09901 53.09979 1.000 32.65494 52 ILE B CA 1
ATOM 3013 C C . ILE B 1 52 ? -23.88722 42.08852 52.51612 1.000 27.81949 52 ILE B C 1
ATOM 3014 O O . ILE B 1 52 ? -23.17501 43.09569 52.56653 1.000 28.79016 52 ILE B O 1
ATOM 3019 N N . GLY B 1 53 ? -23.48993 40.95360 51.95363 1.000 26.30749 53 GLY B N 1
ATOM 3020 C CA . GLY B 1 53 ? -22.16050 40.81380 51.39149 1.000 27.88461 53 GLY B CA 1
ATOM 3021 C C . GLY B 1 53 ? -21.92198 39.38418 50.95511 1.000 32.77598 53 GLY B C 1
ATOM 3022 O O . GLY B 1 53 ? -22.82114 38.53806 50.99825 1.000 30.17719 53 GLY B O 1
ATOM 3023 N N . ILE B 1 54 ? -20.68458 39.12861 50.52400 1.000 30.29007 54 ILE B N 1
ATOM 3024 C CA . ILE B 1 54 ? -20.27130 37.79987 50.08536 1.000 32.77891 54 ILE B CA 1
ATOM 3025 C C . ILE B 1 54 ? -19.61482 37.07314 51.24865 1.000 34.55482 54 ILE B C 1
ATOM 3026 O O . ILE B 1 54 ? -18.75167 37.62522 51.94217 1.000 32.19056 54 ILE B O 1
ATOM 3031 N N . SER B 1 55 ? -19.99027 35.81486 51.43568 1.000 30.02954 55 SER B N 1
ATOM 3032 C CA . SER B 1 55 ? -19.52545 35.03504 52.56975 1.000 32.74982 55 SER B CA 1
ATOM 3033 C C . SER B 1 55 ? -19.29695 33.58738 52.15777 1.000 33.78225 55 SER B C 1
ATOM 3034 O O . SER B 1 55 ? -20.03360 33.04785 51.33158 1.000 37.43418 55 SER B O 1
ATOM 3037 N N . LEU B 1 56 ? -18.26292 32.96688 52.71346 1.000 39.98091 56 LEU B N 1
ATOM 3038 C CA . LEU B 1 56 ? -18.29747 31.51995 52.86047 1.000 41.02224 56 LEU B CA 1
ATOM 3039 C C . LEU B 1 56 ? -19.39350 31.16958 53.85319 1.000 48.54070 56 LEU B C 1
ATOM 3040 O O . LEU B 1 56 ? -19.81030 32.00346 54.66003 1.000 55.31391 56 LEU B O 1
ATOM 3045 N N . ASP B 1 57 ? -19.86957 29.93195 53.82128 1.000 54.70788 57 ASP B N 1
ATOM 3046 C CA . ASP B 1 57 ? -20.74228 29.48740 54.90125 1.000 61.08307 57 ASP B CA 1
ATOM 3047 C C . ASP B 1 57 ? -20.15771 28.24789 55.55017 1.000 62.37608 57 ASP B C 1
ATOM 3048 O O . ASP B 1 57 ? -19.85481 27.26219 54.86882 1.000 65.74612 57 ASP B O 1
ATOM 3053 N N . MET B 1 58 ? -19.98702 28.32012 56.86868 1.000 60.49090 58 MET B N 1
ATOM 3054 C CA . MET B 1 58 ? -19.30342 27.30618 57.66039 1.000 64.80555 58 MET B CA 1
ATOM 3055 C C . MET B 1 58 ? -20.22293 27.01861 58.83936 1.000 70.24871 58 MET B C 1
ATOM 3056 O O . MET B 1 58 ? -20.13212 27.67763 59.87941 1.000 66.33158 58 MET B O 1
ATOM 3061 N N . ASP B 1 59 ? -21.09156 26.02266 58.64933 1.000 72.73209 59 ASP B N 1
ATOM 3062 C CA . ASP B 1 59 ? -22.21967 25.68597 59.51361 1.000 72.30921 59 ASP B CA 1
ATOM 3063 C C . ASP B 1 59 ? -22.80541 26.91577 60.21428 1.000 62.75876 59 ASP B C 1
ATOM 3064 O O . ASP B 1 59 ? -22.46489 27.24145 61.35708 1.000 60.30774 59 ASP B O 1
ATOM 3069 N N . ASP B 1 60 ? -23.67879 27.62310 59.49853 1.000 62.41250 60 ASP B N 1
ATOM 3070 C CA . ASP B 1 60 ? -24.54556 28.68254 60.00474 1.000 56.68183 60 ASP B CA 1
ATOM 3071 C C . ASP B 1 60 ? -23.79754 29.95718 60.39728 1.000 60.61951 60 ASP B C 1
ATOM 3072 O O . ASP B 1 60 ? -24.44961 30.92975 60.80099 1.000 58.19821 60 ASP B O 1
ATOM 3077 N N . TYR B 1 61 ? -22.44437 30.00038 60.29581 1.000 52.34638 61 TYR B N 1
ATOM 3078 C CA . TYR B 1 61 ? -21.79563 31.26348 60.64632 1.000 55.53101 61 TYR B CA 1
ATOM 3079 C C . TYR B 1 61 ? -21.37912 32.01105 59.38892 1.000 50.77038 61 TYR B C 1
ATOM 3080 O O . TYR B 1 61 ? -20.70066 31.43486 58.52548 1.000 48.60772 61 TYR B O 1
ATOM 3089 N N . PRO B 1 62 ? -21.75721 33.28244 59.24271 1.000 46.89178 62 PRO B N 1
ATOM 3090 C CA . PRO B 1 62 ? -21.35502 34.04763 58.05420 1.000 46.70937 62 PRO B CA 1
ATOM 3091 C C . PRO B 1 62 ? -19.90191 34.48921 58.17850 1.000 39.98140 62 PRO B C 1
ATOM 3092 O O . PRO B 1 62 ? -19.54837 35.24114 59.08789 1.000 46.05606 62 PRO B O 1
ATOM 3096 N N . LEU B 1 63 ? -19.05289 34.00423 57.27977 1.000 34.45178 63 LEU B N 1
ATOM 3097 C CA . LEU B 1 63 ? -17.66389 34.45428 57.19987 1.000 39.23215 63 LEU B CA 1
ATOM 3098 C C . LEU B 1 63 ? -17.54364 35.37810 55.99443 1.000 35.10631 63 LEU B C 1
ATOM 3099 O O . LEU B 1 63 ? -17.23815 34.94476 54.88233 1.000 32.66769 63 LEU B O 1
ATOM 3104 N N . TYR B 1 64 ? -17.74135 36.67094 56.23633 1.000 33.49340 64 TYR B N 1
ATOM 3105 C CA . TYR B 1 64 ? -17.78298 37.63810 55.14929 1.000 31.96556 64 TYR B CA 1
ATOM 3106 C C . TYR B 1 64 ? -16.39080 37.94987 54.60493 1.000 28.53935 64 TYR B C 1
ATOM 3107 O O . TYR B 1 64 ? -15.42872 38.13764 55.35946 1.000 27.61517 64 TYR B O 1
ATOM 3116 N N . PHE B 1 65 ? -16.29508 37.99832 53.27626 1.000 28.75597 65 PHE B N 1
ATOM 3117 C CA . PHE B 1 65 ? -15.15154 38.63498 52.62608 1.000 27.42345 65 PHE B CA 1
ATOM 3118 C C . PHE B 1 65 ? -15.26190 40.15309 52.71181 1.000 27.18978 65 PHE B C 1
ATOM 3119 O O . PHE B 1 65 ? -14.25892 40.85946 52.87937 1.000 27.10335 65 PHE B O 1
ATOM 3127 N N . ASP B 1 66 ? -16.48410 40.66289 52.59777 1.000 29.39657 66 ASP B N 1
ATOM 3128 C CA . ASP B 1 66 ? -16.80924 42.07975 52.59783 1.000 25.88422 66 ASP B CA 1
ATOM 3129 C C . ASP B 1 66 ? -18.29946 42.17374 52.87757 1.000 26.62183 66 ASP B C 1
ATOM 3130 O O . ASP B 1 66 ? -19.04805 41.24513 52.56377 1.000 28.82637 66 ASP B O 1
ATOM 3135 N N . ALA B 1 67 ? -18.73445 43.29325 53.44583 1.000 25.57478 67 ALA B N 1
ATOM 3136 C CA . ALA B 1 67 ? -20.16960 43.47726 53.65385 1.000 32.06172 67 ALA B CA 1
ATOM 3137 C C . ALA B 1 67 ? -20.47296 44.95627 53.86331 1.000 27.97458 67 ALA B C 1
ATOM 3138 O O . ALA B 1 67 ? -19.57318 45.78450 53.99802 1.000 27.00124 67 ALA B O 1
ATOM 3140 N N . THR B 1 68 ? -21.76761 45.27182 53.88133 1.000 30.04272 68 THR B N 1
ATOM 3141 C CA . THR B 1 68 ? -22.27195 46.62328 54.09344 1.000 26.14955 68 THR B CA 1
ATOM 3142 C C . THR B 1 68 ? -23.52911 46.52149 54.94187 1.000 28.39586 68 THR B C 1
ATOM 3143 O O . THR B 1 68 ? -24.38025 45.66672 54.67660 1.000 30.14629 68 THR B O 1
ATOM 3147 N N . ASN B 1 69 ? -23.66272 47.37818 55.95018 1.000 29.57657 69 ASN B N 1
ATOM 3148 C CA . ASN B 1 69 ? -24.82079 47.25997 56.82289 1.000 33.23221 69 ASN B CA 1
ATOM 3149 C C . ASN B 1 69 ? -25.92246 48.22995 56.39457 1.000 34.35922 69 ASN B C 1
ATOM 3150 O O . ASN B 1 69 ? -25.75965 49.05096 55.48706 1.000 32.72560 69 ASN B O 1
ATOM 3155 N N . GLU B 1 70 ? -27.06006 48.14135 57.07879 1.000 30.44355 70 GLU B N 1
ATOM 3156 C CA . GLU B 1 70 ? -28.23656 48.89917 56.67643 1.000 33.00754 70 GLU B CA 1
ATOM 3157 C C . GLU B 1 70 ? -28.09847 50.38530 56.95481 1.000 35.03748 70 GLU B C 1
ATOM 3158 O O . GLU B 1 70 ? -28.96719 51.15799 56.54225 1.000 37.61823 70 GLU B O 1
ATOM 3164 N N . LYS B 1 71 ? -27.04622 50.80284 57.65574 1.000 31.65641 71 LYS B N 1
ATOM 3165 C CA . LYS B 1 71 ? -26.81845 52.21292 57.93206 1.000 29.54668 71 LYS B CA 1
ATOM 3166 C C . LYS B 1 71 ? -25.87016 52.85633 56.92563 1.000 31.86212 71 LYS B C 1
ATOM 3167 O O . LYS B 1 71 ? -25.55497 54.04197 57.06015 1.000 31.98911 71 LYS B O 1
ATOM 3173 N N . GLY B 1 72 ? -25.43469 52.11086 55.90667 1.000 31.14626 72 GLY B N 1
ATOM 3174 C CA . GLY B 1 72 ? -24.51916 52.63664 54.90786 1.000 34.29602 72 GLY B CA 1
ATOM 3175 C C . GLY B 1 72 ? -23.05059 52.58861 55.27596 1.000 36.30344 72 GLY B C 1
ATOM 3176 O O . GLY B 1 72 ? -22.26483 53.38250 54.74160 1.000 36.44876 72 GLY B O 1
ATOM 3177 N N . LEU B 1 73 ? -22.65369 51.69640 56.18362 1.000 29.23878 73 LEU B N 1
ATOM 3178 C CA . LEU B 1 73 ? -21.25362 51.47160 56.51077 1.000 29.43687 73 LEU B CA 1
ATOM 3179 C C . LEU B 1 73 ? -20.80162 50.18395 55.84005 1.000 31.02082 73 LEU B C 1
ATOM 3180 O O . LEU B 1 73 ? -21.47190 49.15351 55.96160 1.000 31.46461 73 LEU B O 1
ATOM 3185 N N . GLY B 1 74 ? -19.67336 50.24745 55.13645 1.000 29.05091 74 GLY B N 1
ATOM 3186 C CA . GLY B 1 74 ? -19.16185 49.11290 54.38648 1.000 27.53703 74 GLY B CA 1
ATOM 3187 C C . GLY B 1 74 ? -17.75248 48.76102 54.82289 1.000 30.54470 74 GLY B C 1
ATOM 3188 O O . GLY B 1 74 ? -17.00140 49.61476 55.29694 1.000 29.20106 74 GLY B O 1
ATOM 3189 N N . MET B 1 75 ? -17.39254 47.48999 54.64499 1.000 30.37937 75 MET B N 1
ATOM 3190 C CA . MET B 1 75 ? -16.12664 46.96815 55.14049 1.000 30.01998 75 MET B CA 1
ATOM 3191 C C . MET B 1 75 ? -15.69418 45.79192 54.27288 1.000 27.28530 75 MET B C 1
ATOM 3192 O O . MET B 1 75 ? -16.53367 44.98197 53.86715 1.000 28.58561 75 MET B O 1
ATOM 3197 N N . ALA B 1 76 ? -14.38779 45.69695 53.99400 1.000 27.00066 76 ALA B N 1
ATOM 3198 C CA . ALA B 1 76 ? -13.86003 44.64702 53.12346 1.000 28.85460 76 ALA B CA 1
ATOM 3199 C C . ALA B 1 76 ? -12.50403 44.17186 53.62159 1.000 27.40033 76 ALA B C 1
ATOM 3200 O O . ALA B 1 76 ? -11.61816 44.98147 53.89067 1.000 25.83108 76 ALA B O 1
ATOM 3202 N N . GLY B 1 77 ? -12.33538 42.84580 53.71076 1.000 25.55472 77 GLY B N 1
ATOM 3203 C CA . GLY B 1 77 ? -11.04955 42.26115 54.02545 1.000 22.21591 77 GLY B CA 1
ATOM 3204 C C . GLY B 1 77 ? -10.29205 41.87042 52.76568 1.000 23.07402 77 GLY B C 1
ATOM 3205 O O . GLY B 1 77 ? -10.80187 41.12105 51.93350 1.000 23.64889 77 GLY B O 1
ATOM 3206 N N . LEU B 1 78 ? -9.06162 42.37496 52.64078 1.000 23.03652 78 LEU B N 1
ATOM 3207 C CA . LEU B 1 78 ? -8.23991 42.24583 51.44404 1.000 25.01923 78 LEU B CA 1
ATOM 3208 C C . LEU B 1 78 ? -6.91907 41.60094 51.83023 1.000 27.70576 78 LEU B C 1
ATOM 3209 O O . LEU B 1 78 ? -6.36162 41.91463 52.88259 1.000 23.59388 78 LEU B O 1
ATOM 3214 N N . ASN B 1 79 ? -6.40799 40.71875 50.97574 1.000 23.23269 79 ASN B N 1
ATOM 3215 C CA . ASN B 1 79 ? -5.22006 39.96455 51.34234 1.000 30.18579 79 ASN B CA 1
ATOM 3216 C C . ASN B 1 79 ? -4.03753 40.89413 51.61513 1.000 27.01520 79 ASN B C 1
ATOM 3217 O O . ASN B 1 79 ? -3.81656 41.89351 50.92057 1.000 24.56842 79 ASN B O 1
ATOM 3222 N N . TYR B 1 80 ? -3.28355 40.54453 52.65108 1.000 28.30394 80 TYR B N 1
ATOM 3223 C CA . TYR B 1 80 ? -2.19686 41.36640 53.18739 1.000 29.25343 80 TYR B CA 1
ATOM 3224 C C . TYR B 1 80 ? -1.05051 40.41223 53.53076 1.000 31.67773 80 TYR B C 1
ATOM 3225 O O . TYR B 1 80 ? -0.63000 40.30612 54.68884 1.000 28.15291 80 TYR B O 1
ATOM 3234 N N . PRO B 1 81 ? -0.53035 39.68460 52.52642 1.000 30.63768 81 PRO B N 1
ATOM 3235 C CA . PRO B 1 81 ? 0.23454 38.45541 52.80783 1.000 36.55265 81 PRO B CA 1
ATOM 3236 C C . PRO B 1 81 ? 1.60300 38.74841 53.40994 1.000 36.64314 81 PRO B C 1
ATOM 3237 O O . PRO B 1 81 ? 2.34929 39.60232 52.91973 1.000 34.13463 81 PRO B O 1
ATOM 3241 N N . GLY B 1 82 ? 1.92925 38.01503 54.47844 1.000 33.57704 82 GLY B N 1
ATOM 3242 C CA . GLY B 1 82 ? 3.17404 38.18445 55.19758 1.000 23.89158 82 GLY B CA 1
ATOM 3243 C C . GLY B 1 82 ? 3.21582 39.39163 56.10224 1.000 35.04123 82 GLY B C 1
ATOM 3244 O O . GLY B 1 82 ? 4.10614 39.48123 56.95307 1.000 45.10077 82 GLY B O 1
ATOM 3245 N N . ASN B 1 83 ? 2.27081 40.31694 55.95564 1.000 33.64973 83 ASN B N 1
ATOM 3246 C CA . ASN B 1 83 ? 2.28237 41.60338 56.64026 1.000 35.31048 83 ASN B CA 1
ATOM 3247 C C . ASN B 1 83 ? 1.38840 41.62342 57.86263 1.000 35.14444 83 ASN B C 1
ATOM 3248 O O . ASN B 1 83 ? 1.68512 42.33968 58.82340 1.000 39.93669 83 ASN B O 1
ATOM 3253 N N . ALA B 1 84 ? 0.30271 40.85661 57.83299 1.000 27.13412 84 ALA B N 1
ATOM 3254 C CA . ALA B 1 84 ? -0.69410 40.91690 58.88823 1.000 30.15741 84 ALA B CA 1
ATOM 3255 C C . ALA B 1 84 ? -0.19739 40.21297 60.14535 1.000 32.23104 84 ALA B C 1
ATOM 3256 O O . ALA B 1 84 ? 0.24969 39.06513 60.09514 1.000 32.70427 84 ALA B O 1
ATOM 3258 N N . THR B 1 85 ? -0.28114 40.91143 61.27264 1.000 30.27043 85 THR B N 1
ATOM 3259 C CA . THR B 1 85 ? 0.01633 40.35989 62.58721 1.000 31.16040 85 THR B CA 1
ATOM 3260 C C . THR B 1 85 ? -1.23815 40.46089 63.43759 1.000 28.18718 85 THR B C 1
ATOM 3261 O O . THR B 1 85 ? -1.84387 41.53454 63.52531 1.000 26.36632 85 THR B O 1
ATOM 3265 N N . TYR B 1 86 ? -1.65841 39.33792 64.01349 1.000 25.19159 86 TYR B N 1
ATOM 3266 C CA . TYR B 1 86 ? -2.71777 39.33178 65.01141 1.000 26.96388 86 TYR B CA 1
ATOM 3267 C C . TYR B 1 86 ? -2.08369 39.06326 66.37169 1.000 27.50208 86 TYR B C 1
ATOM 3268 O O . TYR B 1 86 ? -1.04437 38.40832 66.46384 1.000 31.67895 86 TYR B O 1
ATOM 3277 N N . TYR B 1 87 ? -2.68838 39.60863 67.42179 1.000 29.15952 87 TYR B N 1
ATOM 3278 C CA . TYR B 1 87 ? -1.99955 39.83350 68.68437 1.000 33.60911 87 TYR B CA 1
ATOM 3279 C C . TYR B 1 87 ? -2.47299 38.88044 69.77369 1.000 32.86961 87 TYR B C 1
ATOM 3280 O O . TYR B 1 87 ? -3.55582 38.29075 69.69658 1.000 29.49173 87 TYR B O 1
ATOM 3289 N N . GLU B 1 88 ? -1.62419 38.73461 70.79184 1.000 35.74773 88 GLU B N 1
ATOM 3290 C CA . GLU B 1 88 ? -2.02683 38.07113 72.02202 1.000 34.32329 88 GLU B CA 1
ATOM 3291 C C . GLU B 1 88 ? -3.20984 38.80781 72.64396 1.000 33.88595 88 GLU B C 1
ATOM 3292 O O . GLU B 1 88 ? -3.37350 40.01910 72.47366 1.000 34.29207 88 GLU B O 1
ATOM 3298 N N . GLU B 1 89 ? -4.02849 38.07282 73.38877 1.000 32.97499 89 GLU B N 1
ATOM 3299 C CA . GLU B 1 89 ? -5.16428 38.69294 74.05686 1.000 30.81965 89 GLU B CA 1
ATOM 3300 C C . GLU B 1 89 ? -4.69356 39.74496 75.05562 1.000 32.69921 89 GLU B C 1
ATOM 3301 O O . GLU B 1 89 ? -3.64372 39.60338 75.69188 1.000 26.72962 89 GLU B O 1
ATOM 3307 N N . LYS B 1 90 ? -5.46567 40.81866 75.17370 1.000 31.00523 90 LYS B N 1
ATOM 3308 C CA . LYS B 1 90 ? -5.15594 41.89943 76.09921 1.000 35.80626 90 LYS B CA 1
ATOM 3309 C C . LYS B 1 90 ? -6.28106 42.02814 77.11659 1.000 34.29968 90 LYS B C 1
ATOM 3310 O O . LYS B 1 90 ? -7.46578 41.95960 76.76637 1.000 31.66174 90 LYS B O 1
ATOM 3316 N N . GLU B 1 91 ? -5.89118 42.21035 78.38032 1.000 28.80334 91 GLU B N 1
ATOM 3317 C CA . GLU B 1 91 ? -6.83638 42.22665 79.48441 1.000 34.46453 91 GLU B CA 1
ATOM 3318 C C . GLU B 1 91 ? -7.71275 43.46579 79.48253 1.000 29.47472 91 GLU B C 1
ATOM 3319 O O . GLU B 1 91 ? -8.73178 43.48418 80.17812 1.000 38.10625 91 GLU B O 1
ATOM 3325 N N . ASN B 1 92 ? -7.34025 44.50220 78.73266 1.000 25.65607 92 ASN B N 1
ATOM 3326 C CA . ASN B 1 92 ? -8.04421 45.77803 78.76472 1.000 34.59971 92 ASN B CA 1
ATOM 3327 C C . ASN B 1 92 ? -8.73423 46.11010 77.43992 1.000 33.73956 92 ASN B C 1
ATOM 3328 O O . ASN B 1 92 ? -9.08211 47.27397 77.21317 1.000 29.95944 92 ASN B O 1
ATOM 3333 N N . LYS B 1 93 ? -8.93933 45.11881 76.56332 1.000 30.38857 93 LYS B N 1
ATOM 3334 C CA . LYS B 1 93 ? -9.44052 45.36962 75.21542 1.000 31.57337 93 LYS B CA 1
ATOM 3335 C C . LYS B 1 93 ? -10.51770 44.35296 74.86862 1.000 30.22043 93 LYS B C 1
ATOM 3336 O O . LYS B 1 93 ? -10.57513 43.26278 75.43837 1.000 37.60641 93 LYS B O 1
ATOM 3342 N N . ASP B 1 94 ? -11.38128 44.72471 73.92366 1.000 31.23805 94 ASP B N 1
ATOM 3343 C CA . ASP B 1 94 ? -12.24119 43.75525 73.24541 1.000 34.82140 94 ASP B CA 1
ATOM 3344 C C . ASP B 1 94 ? -11.37788 42.91129 72.31637 1.000 35.84908 94 ASP B C 1
ATOM 3345 O O . ASP B 1 94 ? -10.90844 43.40594 71.28641 1.000 31.18509 94 ASP B O 1
ATOM 3350 N N . ASN B 1 95 ? -11.16509 41.64716 72.67081 1.000 31.20171 95 ASN B N 1
ATOM 3351 C CA . ASN B 1 95 ? -10.35239 40.74690 71.86877 1.000 28.74603 95 ASN B CA 1
ATOM 3352 C C . ASN B 1 95 ? -11.23384 40.09332 70.80585 1.000 31.54907 95 ASN B C 1
ATOM 3353 O O . ASN B 1 95 ? -12.09644 39.26837 71.11893 1.000 30.05917 95 ASN B O 1
ATOM 3358 N N . ILE B 1 96 ? -11.00613 40.46472 69.54950 1.000 29.30425 96 ILE B N 1
ATOM 3359 C CA . ILE B 1 96 ? -11.86262 40.10489 68.42336 1.000 27.71838 96 ILE B CA 1
ATOM 3360 C C . ILE B 1 96 ? -11.00935 39.41072 67.37289 1.000 30.12694 96 ILE B C 1
ATOM 3361 O O . ILE B 1 96 ? -9.93580 39.90892 67.01561 1.000 29.79954 96 ILE B O 1
ATOM 3366 N N . ALA B 1 97 ? -11.48214 38.27366 66.87064 1.000 30.56787 97 ALA B N 1
ATOM 3367 C CA . ALA B 1 97 ? -10.71985 37.55627 65.85686 1.000 33.89443 97 ALA B CA 1
ATOM 3368 C C . ALA B 1 97 ? -10.78821 38.28863 64.51197 1.000 34.94718 97 ALA B C 1
ATOM 3369 O O . ALA B 1 97 ? -11.72380 39.04331 64.23695 1.000 30.77506 97 ALA B O 1
ATOM 3371 N N . SER B 1 98 ? -9.76898 38.06606 63.67067 1.000 31.17749 98 SER B N 1
ATOM 3372 C CA . SER B 1 98 ? -9.74682 38.70074 62.35635 1.000 30.74708 98 SER B CA 1
ATOM 3373 C C . SER B 1 98 ? -10.94765 38.29740 61.50895 1.000 29.61475 98 SER B C 1
ATOM 3374 O O . SER B 1 98 ? -11.41037 39.08913 60.68054 1.000 29.32307 98 SER B O 1
ATOM 3377 N N . PHE B 1 99 ? -11.46701 37.08185 61.70265 1.000 28.58527 99 PHE B N 1
ATOM 3378 C CA . PHE B 1 99 ? -12.67341 36.64018 61.01210 1.000 30.74082 99 PHE B CA 1
ATOM 3379 C C . PHE B 1 99 ? -13.95370 37.09474 61.71206 1.000 32.87523 99 PHE B C 1
ATOM 3380 O O . PHE B 1 99 ? -15.03414 36.99948 61.12265 1.000 33.86757 99 PHE B O 1
ATOM 3388 N N . GLU B 1 100 ? -13.86349 37.59327 62.94536 1.000 31.53377 100 GLU B N 1
ATOM 3389 C CA . GLU B 1 100 ? -14.99539 38.21887 63.61481 1.000 34.21117 100 GLU B CA 1
ATOM 3390 C C . GLU B 1 100 ? -15.06845 39.72260 63.36686 1.000 36.09220 100 GLU B C 1
ATOM 3391 O O . GLU B 1 100 ? -16.04475 40.35442 63.79141 1.000 33.20873 100 GLU B O 1
ATOM 3397 N N . PHE B 1 101 ? -14.07103 40.29262 62.67146 1.000 27.74980 101 PHE B N 1
ATOM 3398 C CA . PHE B 1 101 ? -13.89688 41.74537 62.60655 1.000 28.30333 101 PHE B CA 1
ATOM 3399 C C . PHE B 1 101 ? -15.05827 42.43247 61.88227 1.000 30.21969 101 PHE B C 1
ATOM 3400 O O . PHE B 1 101 ? -15.58601 43.44394 62.35822 1.000 29.61424 101 PHE B O 1
ATOM 3408 N N . ILE B 1 102 ? -15.46960 41.91301 60.72853 1.000 25.51540 102 ILE B N 1
ATOM 3409 C CA . ILE B 1 102 ? -16.56120 42.55404 59.98698 1.000 27.63542 102 ILE B CA 1
ATOM 3410 C C . ILE B 1 102 ? -17.87706 42.53214 60.76546 1.000 29.17801 102 ILE B C 1
ATOM 3411 O O . ILE B 1 102 ? -18.49391 43.59959 60.91942 1.000 28.33163 102 ILE B O 1
ATOM 3416 N N . PRO B 1 103 ? -18.35020 41.39488 61.30272 1.000 28.51261 103 PRO B N 1
ATOM 3417 C CA . PRO B 1 103 ? -19.56797 41.45334 62.14279 1.000 29.56181 103 PRO B CA 1
ATOM 3418 C C . PRO B 1 103 ? -19.43829 42.37944 63.33980 1.000 30.95421 103 PRO B C 1
ATOM 3419 O O . PRO B 1 103 ? -20.39657 43.08463 63.68238 1.000 29.13784 103 PRO B O 1
ATOM 3423 N N . TRP B 1 104 ? -18.26708 42.40575 63.98075 1.000 28.91898 104 TRP B N 1
ATOM 3424 C CA . TRP B 1 104 ? -18.08107 43.24330 65.15957 1.000 27.76324 104 TRP B CA 1
ATOM 3425 C C . TRP B 1 104 ? -18.28280 44.71186 64.82630 1.000 27.31201 104 TRP B C 1
ATOM 3426 O O . TRP B 1 104 ? -18.95893 45.43902 65.55920 1.000 27.64666 104 TRP B O 1
ATOM 3437 N N . ILE B 1 105 ? -17.68560 45.17104 63.72758 1.000 30.32456 105 ILE B N 1
ATOM 3438 C CA . ILE B 1 105 ? -17.78205 46.57679 63.34782 1.000 27.77668 105 ILE B CA 1
ATOM 3439 C C . ILE B 1 105 ? -19.14849 46.87869 62.73981 1.000 26.80347 105 ILE B C 1
ATOM 3440 O O . ILE B 1 105 ? -19.87749 47.76516 63.20193 1.000 33.15647 105 ILE B O 1
ATOM 3445 N N . LEU B 1 106 ? -19.52011 46.14680 61.69423 1.000 19.81951 106 LEU B N 1
ATOM 3446 C CA . LEU B 1 106 ? -20.74660 46.48990 60.98847 1.000 27.07626 106 LEU B CA 1
ATOM 3447 C C . LEU B 1 106 ? -21.99252 46.17160 61.80936 1.000 31.70122 106 LEU B C 1
ATOM 3448 O O . LEU B 1 106 ? -23.05181 46.76331 61.56275 1.000 30.92438 106 LEU B O 1
ATOM 3453 N N . GLY B 1 107 ? -21.88818 45.25134 62.77217 1.000 31.66483 107 GLY B N 1
ATOM 3454 C CA . GLY B 1 107 ? -22.99998 44.99857 63.67244 1.000 33.30928 107 GLY B CA 1
ATOM 3455 C C . GLY B 1 107 ? -23.35660 46.17269 64.56849 1.000 31.57674 107 GLY B C 1
ATOM 3456 O O . GLY B 1 107 ? -24.53233 46.36202 64.89209 1.000 34.10728 107 GLY B O 1
ATOM 3457 N N . GLN B 1 108 ? -22.36154 46.98842 64.97224 1.000 27.41272 108 GLN B N 1
ATOM 3458 C CA . GLN B 1 108 ? -22.56870 48.00480 66.00763 1.000 31.42396 108 GLN B CA 1
ATOM 3459 C C . GLN B 1 108 ? -22.34209 49.45328 65.58925 1.000 33.28502 108 GLN B C 1
ATOM 3460 O O . GLN B 1 108 ? -22.71279 50.34621 66.35937 1.000 32.01479 108 GLN B O 1
ATOM 3466 N N . CYS B 1 109 ? -21.71135 49.72645 64.44259 1.000 31.36803 109 CYS B N 1
ATOM 3467 C CA . CYS B 1 109 ? -21.39867 51.09516 64.03592 1.000 31.50380 109 CYS B CA 1
ATOM 3468 C C . CYS B 1 109 ? -22.17066 51.50282 62.78663 1.000 32.64512 109 CYS B C 1
ATOM 3469 O O . CYS B 1 109 ? -22.47218 50.67585 61.91998 1.000 29.54949 109 CYS B O 1
ATOM 3472 N N . SER B 1 110 ? -22.47785 52.79565 62.69804 1.000 29.09144 110 SER B N 1
ATOM 3473 C CA . SER B 1 110 ? -23.18096 53.33771 61.54742 1.000 36.56583 110 SER B CA 1
ATOM 3474 C C . SER B 1 110 ? -22.37414 54.37414 60.77887 1.000 33.08777 110 SER B C 1
ATOM 3475 O O . SER B 1 110 ? -22.75993 54.71885 59.66089 1.000 38.86153 110 SER B O 1
ATOM 3478 N N . THR B 1 111 ? -21.27037 54.86893 61.33719 1.000 34.35813 111 THR B N 1
ATOM 3479 C CA . THR B 1 111 ? -20.47539 55.92979 60.73969 1.000 35.61687 111 THR B CA 1
ATOM 3480 C C . THR B 1 111 ? -19.00057 55.65238 60.99513 1.000 35.56112 111 THR B C 1
ATOM 3481 O O . THR B 1 111 ? -18.63569 54.86110 61.86988 1.000 31.41249 111 THR B O 1
ATOM 3485 N N . ILE B 1 112 ? -18.14789 56.35859 60.25153 1.000 34.55529 112 ILE B N 1
ATOM 3486 C CA . ILE B 1 112 ? -16.70549 56.21496 60.44012 1.000 35.84900 112 ILE B CA 1
ATOM 3487 C C . ILE B 1 112 ? -16.30693 56.66462 61.84132 1.000 35.05632 112 ILE B C 1
ATOM 3488 O O . ILE B 1 112 ? -15.43478 56.06083 62.48468 1.000 35.29922 112 ILE B O 1
ATOM 3493 N N . SER B 1 113 ? -16.94248 57.72482 62.34528 1.000 36.51105 113 SER B N 1
ATOM 3494 C CA . SER B 1 113 ? -16.61525 58.18744 63.69250 1.000 42.64830 113 SER B CA 1
ATOM 3495 C C . SER B 1 113 ? -16.96615 57.14163 64.74702 1.000 30.71882 113 SER B C 1
ATOM 3496 O O . SER B 1 113 ? -16.19298 56.91584 65.68507 1.000 36.61137 113 SER B O 1
ATOM 3499 N N . GLU B 1 114 ? -18.13131 56.50605 64.62281 1.000 31.79978 114 GLU B N 1
ATOM 3500 C CA . GLU B 1 114 ? -18.44032 55.38841 65.51239 1.000 31.23600 114 GLU B CA 1
ATOM 3501 C C . GLU B 1 114 ? -17.42101 54.25982 65.35749 1.000 33.54833 114 GLU B C 1
ATOM 3502 O O . GLU B 1 114 ? -17.00958 53.65725 66.35680 1.000 29.53337 114 GLU B O 1
ATOM 3508 N N . VAL B 1 115 ? -16.98750 53.96801 64.11493 1.000 29.11451 115 VAL B N 1
ATOM 3509 C CA . VAL B 1 115 ? -15.96231 52.94057 63.90134 1.000 21.06641 115 VAL B CA 1
ATOM 3510 C C . VAL B 1 115 ? -14.69599 53.29251 64.66856 1.000 24.17751 115 VAL B C 1
ATOM 3511 O O . VAL B 1 115 ? -14.09922 52.44657 65.34482 1.000 24.71367 115 VAL B O 1
ATOM 3515 N N . LYS B 1 116 ? -14.26572 54.55053 64.56264 1.000 27.54054 116 LYS B N 1
ATOM 3516 C CA . LYS B 1 116 ? -13.04661 54.98966 65.23023 1.000 29.58501 116 LYS B CA 1
ATOM 3517 C C . LYS B 1 116 ? -13.16367 54.89783 66.74847 1.000 34.82396 116 LYS B C 1
ATOM 3518 O O . LYS B 1 116 ? -12.16741 54.62553 67.42690 1.000 32.26538 116 LYS B O 1
ATOM 3524 N N . ASP B 1 117 ? -14.36441 55.11584 67.30311 1.000 31.87291 117 ASP B N 1
ATOM 3525 C CA . ASP B 1 117 ? -14.53016 54.95628 68.74680 1.000 30.31969 117 ASP B CA 1
ATOM 3526 C C . ASP B 1 117 ? -14.41644 53.49279 69.15903 1.000 29.95401 117 ASP B C 1
ATOM 3527 O O . ASP B 1 117 ? -13.76031 53.17342 70.15656 1.000 32.21124 117 ASP B O 1
ATOM 3532 N N . LEU B 1 118 ? -15.03238 52.58726 68.39849 1.000 30.95961 118 LEU B N 1
ATOM 3533 C CA . LEU B 1 118 ? -14.96127 51.16660 68.73663 1.000 30.19739 118 LEU B CA 1
ATOM 3534 C C . LEU B 1 118 ? -13.54489 50.62145 68.59915 1.000 34.31468 118 LEU B C 1
ATOM 3535 O O . LEU B 1 118 ? -13.08530 49.85544 69.45868 1.000 34.68039 118 LEU B O 1
ATOM 3540 N N . LEU B 1 119 ? -12.84799 50.98608 67.51485 1.000 30.66057 119 LEU B N 1
ATOM 3541 C CA . LEU B 1 119 ? -11.47483 50.54001 67.31332 1.000 28.41181 119 LEU B CA 1
ATOM 3542 C C . LEU B 1 119 ? -10.55515 50.96054 68.44632 1.000 29.98482 119 LEU B C 1
ATOM 3543 O O . LEU B 1 119 ? -9.53043 50.30688 68.65316 1.000 29.61971 119 LEU B O 1
ATOM 3548 N N . SER B 1 120 ? -10.89012 52.03690 69.17985 1.000 30.82048 120 SER B N 1
ATOM 3549 C CA . SER B 1 120 ? -10.06395 52.45837 70.31046 1.000 34.01030 120 SER B CA 1
ATOM 3550 C C . SER B 1 120 ? -10.09130 51.45048 71.45333 1.000 33.71035 120 SER B C 1
ATOM 3551 O O . SER B 1 120 ? -9.20167 51.49217 72.31189 1.000 34.98032 120 SER B O 1
ATOM 3554 N N . ARG B 1 121 ? -11.08420 50.55166 71.47517 1.000 31.91811 121 ARG B N 1
ATOM 3555 C CA A ARG B 1 121 ? -11.14114 49.52365 72.50847 0.587 32.36485 121 ARG B CA 1
ATOM 3556 C CA B ARG B 1 121 ? -11.27220 49.50034 72.47061 0.413 32.43208 121 ARG B CA 1
ATOM 3557 C C . ARG B 1 121 ? -10.85355 48.12192 71.96898 1.000 35.01772 121 ARG B C 1
ATOM 3558 O O . ARG B 1 121 ? -10.98109 47.14401 72.71316 1.000 33.03664 121 ARG B O 1
ATOM 3573 N N . ILE B 1 122 ? -10.42529 47.99219 70.71205 1.000 29.02403 122 ILE B N 1
ATOM 3574 C CA . ILE B 1 122 ? -10.29649 46.66825 70.10112 1.000 27.38047 122 ILE B CA 1
ATOM 3575 C C . ILE B 1 122 ? -8.87088 46.13160 70.18209 1.000 31.28154 122 ILE B C 1
ATOM 3576 O O . ILE B 1 122 ? -7.88184 46.87128 70.26464 1.000 32.02277 122 ILE B O 1
ATOM 3581 N N . ASN B 1 123 ? -8.77587 44.79974 70.14675 1.000 31.30409 123 ASN B N 1
ATOM 3582 C CA . ASN B 1 123 ? -7.52353 44.06943 69.96654 1.000 29.89338 123 ASN B CA 1
ATOM 3583 C C . ASN B 1 123 ? -7.82264 42.92156 69.00792 1.000 30.18121 123 ASN B C 1
ATOM 3584 O O . ASN B 1 123 ? -8.54273 41.98454 69.37423 1.000 32.43664 123 ASN B O 1
ATOM 3589 N N . ILE B 1 124 ? -7.30687 43.00610 67.77681 1.000 32.86134 124 ILE B N 1
ATOM 3590 C CA . ILE B 1 124 ? -7.42347 41.93024 66.78717 1.000 32.64781 124 ILE B CA 1
ATOM 3591 C C . ILE B 1 124 ? -6.51894 40.77662 67.20540 1.000 30.08255 124 ILE B C 1
ATOM 3592 O O . ILE B 1 124 ? -5.30115 40.83007 67.00670 1.000 30.49921 124 ILE B O 1
ATOM 3597 N N . ALA B 1 125 ? -7.10018 39.72198 67.76997 1.000 33.53870 125 ALA B N 1
ATOM 3598 C CA . ALA B 1 125 ? -6.33137 38.67759 68.43448 1.000 30.93276 125 ALA B CA 1
ATOM 3599 C C . ALA B 1 125 ? -6.07503 37.47778 67.52557 1.000 34.08203 125 ALA B C 1
ATOM 3600 O O . ALA B 1 125 ? -6.83376 37.18495 66.59281 1.000 32.37707 125 ALA B O 1
ATOM 3602 N N . ASP B 1 126 ? -4.99959 36.75189 67.84851 1.000 33.02717 126 ASP B N 1
ATOM 3603 C CA . ASP B 1 126 ? -4.53602 35.61122 67.05308 1.000 32.93207 126 ASP B CA 1
ATOM 3604 C C . ASP B 1 126 ? -5.35372 34.35801 67.37606 1.000 36.38008 126 ASP B C 1
ATOM 3605 O O . ASP B 1 126 ? -4.88510 33.41279 68.00981 1.000 44.75471 126 ASP B O 1
ATOM 3610 N N . LEU B 1 127 ? -6.60496 34.36562 66.92131 1.000 33.82821 127 LEU B N 1
ATOM 3611 C CA . LEU B 1 127 ? -7.52071 33.24312 67.08251 1.000 35.26390 127 LEU B CA 1
ATOM 3612 C C . LEU B 1 127 ? -7.86303 32.65829 65.71557 1.000 37.98672 127 LEU B C 1
ATOM 3613 O O . LEU B 1 127 ? -8.33901 33.37624 64.82666 1.000 38.24030 127 LEU B O 1
ATOM 3618 N N . ASN B 1 128 ? -7.64978 31.35802 65.55346 1.000 38.59491 128 ASN B N 1
ATOM 3619 C CA . ASN B 1 128 ? -8.01387 30.70239 64.30896 1.000 43.50252 128 ASN B CA 1
ATOM 3620 C C . ASN B 1 128 ? -9.41536 30.12418 64.39492 1.000 43.61453 128 ASN B C 1
ATOM 3621 O O . ASN B 1 128 ? -9.88623 29.74508 65.47056 1.000 40.17528 128 ASN B O 1
ATOM 3626 N N . PHE B 1 129 ? -10.09050 30.08381 63.24072 1.000 44.63090 129 PHE B N 1
ATOM 3627 C CA . PHE B 1 129 ? -11.47720 29.63061 63.21825 1.000 48.18292 129 PHE B CA 1
ATOM 3628 C C . PHE B 1 129 ? -11.58585 28.15637 63.58890 1.000 43.24396 129 PHE B C 1
ATOM 3629 O O . PHE B 1 129 ? -12.55995 27.75546 64.23511 1.000 46.52454 129 PHE B O 1
ATOM 3637 N N . SER B 1 130 ? -10.60396 27.34298 63.20636 1.000 43.24452 130 SER B N 1
ATOM 3638 C CA . SER B 1 130 ? -10.63465 25.92178 63.53389 1.000 49.67292 130 SER B CA 1
ATOM 3639 C C . SER B 1 130 ? -9.21908 25.37112 63.42592 1.000 46.44471 130 SER B C 1
ATOM 3640 O O . SER B 1 130 ? -8.33832 26.00309 62.84174 1.000 51.13010 130 SER B O 1
ATOM 3643 N N . GLU B 1 131 ? -9.01019 24.18962 64.01956 1.000 47.33318 131 GLU B N 1
ATOM 3644 C CA . GLU B 1 131 ? -7.66024 23.64796 64.17776 1.000 49.05988 131 GLU B CA 1
ATOM 3645 C C . GLU B 1 131 ? -6.90974 23.58581 62.85369 1.000 51.81781 131 GLU B C 1
ATOM 3646 O O . GLU B 1 131 ? -5.73195 23.96143 62.77831 1.000 50.45356 131 GLU B O 1
ATOM 3648 N N . LYS B 1 132 ? -7.57099 23.12328 61.79395 1.000 41.04314 132 LYS B N 1
ATOM 3649 C CA . LYS B 1 132 ? -6.92617 22.96900 60.49596 1.000 44.54738 132 LYS B CA 1
ATOM 3650 C C . LYS B 1 132 ? -7.35747 24.05363 59.50962 1.000 45.84515 132 LYS B C 1
ATOM 3651 O O . LYS B 1 132 ? -7.38546 23.82732 58.29828 1.000 44.74568 132 LYS B O 1
ATOM 3653 N N . MET B 1 133 ? -7.69777 25.23896 60.01299 1.000 40.07666 133 MET B N 1
ATOM 3654 C CA . MET B 1 133 ? -7.99208 26.38491 59.15284 1.000 43.26795 133 MET B CA 1
ATOM 3655 C C . MET B 1 133 ? -7.41154 27.62680 59.82537 1.000 41.87956 133 MET B C 1
ATOM 3656 O O . MET B 1 133 ? -8.07804 28.27928 60.63811 1.000 43.13912 133 MET B O 1
ATOM 3661 N N . GLN B 1 134 ? -6.16189 27.93711 59.48751 1.000 38.73192 134 GLN B N 1
ATOM 3662 C CA . GLN B 1 134 ? -5.52627 29.13765 60.00496 1.000 42.12059 134 GLN B CA 1
ATOM 3663 C C . GLN B 1 134 ? -6.24221 30.36827 59.46992 1.000 34.27045 134 GLN B C 1
ATOM 3664 O O . GLN B 1 134 ? -6.83088 30.34685 58.38449 1.000 33.56667 134 GLN B O 1
ATOM 3666 N N . ALA B 1 135 ? -6.21375 31.43644 60.26452 1.000 32.06268 135 ALA B N 1
ATOM 3667 C CA . ALA B 1 135 ? -6.76233 32.71559 59.83582 1.000 33.69464 135 ALA B CA 1
ATOM 3668 C C . ALA B 1 135 ? -5.98932 33.25699 58.63971 1.000 31.80665 135 ALA B C 1
ATOM 3669 O O . ALA B 1 135 ? -4.76852 33.11539 58.55263 1.000 33.66798 135 ALA B O 1
ATOM 3671 N N . SER B 1 136 ? -6.70894 33.87819 57.71052 1.000 33.09122 136 SER B N 1
ATOM 3672 C CA . SER B 1 136 ? -6.07644 34.51727 56.56486 1.000 31.91715 136 SER B CA 1
ATOM 3673 C C . SER B 1 136 ? -5.49055 35.86784 56.97777 1.000 33.81051 136 SER B C 1
ATOM 3674 O O . SER B 1 136 ? -5.96299 36.51289 57.92272 1.000 28.72744 136 SER B O 1
ATOM 3677 N N . SER B 1 137 ? -4.46258 36.29098 56.24793 1.000 32.46167 137 SER B N 1
ATOM 3678 C CA . SER B 1 137 ? -3.73616 37.52221 56.52284 1.000 28.53431 137 SER B CA 1
ATOM 3679 C C . SER B 1 137 ? -4.41839 38.65111 55.75950 1.000 31.17339 137 SER B C 1
ATOM 3680 O O . SER B 1 137 ? -4.40871 38.65852 54.52897 1.000 23.50151 137 SER B O 1
ATOM 3683 N N . LEU B 1 138 ? -4.99837 39.61507 56.48558 1.000 26.93283 138 LEU B N 1
ATOM 3684 C CA . LEU B 1 138 ? -5.85241 40.63597 55.88965 1.000 28.67846 138 LEU B CA 1
ATOM 3685 C C . LEU B 1 138 ? -5.52111 42.02011 56.43660 1.000 28.35155 138 LEU B C 1
ATOM 3686 O O . LEU B 1 138 ? -4.96420 42.16833 57.52862 1.000 26.39899 138 LEU B O 1
ATOM 3691 N N . HIS B 1 139 ? -5.86178 43.03339 55.63822 1.000 24.92287 139 HIS B N 1
ATOM 3692 C CA . HIS B 1 139 ? -6.08500 44.39772 56.10228 1.000 27.11255 139 HIS B CA 1
ATOM 3693 C C . HIS B 1 139 ? -7.41499 44.85859 55.51419 1.000 28.16351 139 HIS B C 1
ATOM 3694 O O . HIS B 1 139 ? -7.95717 44.21462 54.60907 1.000 23.90396 139 HIS B O 1
ATOM 3701 N N . TRP B 1 140 ? -7.97307 45.94617 56.06091 1.000 25.26950 140 TRP B N 1
ATOM 3702 C CA . TRP B 1 140 ? -9.36754 46.28787 55.78913 1.000 24.70151 140 TRP B CA 1
ATOM 3703 C C . TRP B 1 140 ? -9.51289 47.71503 55.29035 1.000 27.24033 140 TRP B C 1
ATOM 3704 O O . TRP B 1 140 ? -8.81375 48.62499 55.74592 1.000 27.52491 140 TRP B O 1
ATOM 3715 N N . LEU B 1 141 ? -10.43401 47.89158 54.34949 1.000 26.07169 141 LEU B N 1
ATOM 3716 C CA . LEU B 1 141 ? -10.94175 49.19395 53.94929 1.000 28.17712 141 LEU B CA 1
ATOM 3717 C C . LEU B 1 141 ? -12.35653 49.34647 54.49829 1.000 26.93111 141 LEU B C 1
ATOM 3718 O O . LEU B 1 141 ? -13.17242 48.42704 54.37327 1.000 25.83121 141 LEU B O 1
ATOM 3723 N N . ILE B 1 142 ? -12.63909 50.49511 55.11702 1.000 25.21670 142 ILE B N 1
ATOM 3724 C CA . ILE B 1 142 ? -13.94217 50.79282 55.70910 1.000 25.54734 142 ILE B CA 1
ATOM 3725 C C . ILE B 1 142 ? -14.38384 52.15083 55.18051 1.000 33.03994 142 ILE B C 1
ATOM 3726 O O . ILE B 1 142 ? -13.57180 53.08174 55.09671 1.000 26.33705 142 ILE B O 1
ATOM 3731 N N . ALA B 1 143 ? -15.66501 52.26470 54.82313 1.000 24.87932 143 ALA B N 1
ATOM 3732 C CA . ALA B 1 143 ? -16.20304 53.49776 54.26197 1.000 27.34511 143 ALA B CA 1
ATOM 3733 C C . ALA B 1 143 ? -17.67285 53.63142 54.65019 1.000 30.60570 143 ALA B C 1
ATOM 3734 O O . ALA B 1 143 ? -18.35391 52.62837 54.88949 1.000 26.13896 143 ALA B O 1
ATOM 3736 N N . ASP B 1 144 ? -18.15995 54.87672 54.71707 1.000 31.04269 144 ASP B N 1
ATOM 3737 C CA . ASP B 1 144 ? -19.58236 55.12232 54.95499 1.000 34.34336 144 ASP B CA 1
ATOM 3738 C C . ASP B 1 144 ? -20.13190 56.05097 53.87142 1.000 36.36555 144 ASP B C 1
ATOM 3739 O O . ASP B 1 144 ? -19.40237 56.49139 52.97135 1.000 26.55431 144 ASP B O 1
ATOM 3744 N N . LYS B 1 145 ? -21.44464 56.33291 53.95616 1.000 33.88904 145 LYS B N 1
ATOM 3745 C CA . LYS B 1 145 ? -22.16394 57.13406 52.96217 1.000 31.91234 145 LYS B CA 1
ATOM 3746 C C . LYS B 1 145 ? -21.75513 58.59807 52.92907 1.000 31.26287 145 LYS B C 1
ATOM 3747 O O . LYS B 1 145 ? -22.30891 59.32879 52.11060 1.000 36.23790 145 LYS B O 1
ATOM 3753 N N . THR B 1 146 ? -20.88153 59.07622 53.80980 1.000 29.12676 146 THR B N 1
ATOM 3754 C CA . THR B 1 146 ? -20.37605 60.43107 53.60905 1.000 33.01912 146 THR B CA 1
ATOM 3755 C C . THR B 1 146 ? -19.29953 60.48893 52.53346 1.000 35.84770 146 THR B C 1
ATOM 3756 O O . THR B 1 146 ? -18.86686 61.59015 52.16932 1.000 32.31211 146 THR B O 1
ATOM 3760 N N . GLY B 1 147 ? -18.86970 59.33273 52.01917 1.000 29.45520 147 GLY B N 1
ATOM 3761 C CA . GLY B 1 147 ? -17.73649 59.24394 51.12478 1.000 37.19882 147 GLY B CA 1
ATOM 3762 C C . GLY B 1 147 ? -16.41583 58.96766 51.81052 1.000 31.43826 147 GLY B C 1
ATOM 3763 O O . GLY B 1 147 ? -15.43612 58.64187 51.12953 1.000 33.24744 147 GLY B O 1
ATOM 3764 N N . THR B 1 148 ? -16.37175 59.06087 53.13390 1.000 32.38915 148 THR B N 1
ATOM 3765 C CA . THR B 1 148 ? -15.13698 58.95175 53.89626 1.000 31.31553 148 THR B CA 1
ATOM 3766 C C . THR B 1 148 ? -14.74148 57.48963 54.08739 1.000 34.39761 148 THR B C 1
ATOM 3767 O O . THR B 1 148 ? -15.59808 56.61508 54.24926 1.000 31.97881 148 THR B O 1
ATOM 3771 N N . SER B 1 149 ? -13.43327 57.22362 54.05558 1.000 29.31581 149 SER B N 1
ATOM 3772 C CA . SER B 1 149 ? -12.92827 55.86451 54.21133 1.000 33.47638 149 SER B CA 1
ATOM 3773 C C . SER B 1 149 ? -11.68830 55.86428 55.09985 1.000 30.42887 149 SER B C 1
ATOM 3774 O O . SER B 1 149 ? -11.02500 56.88808 55.27175 1.000 26.36609 149 SER B O 1
ATOM 3777 N N . LEU B 1 150 ? -11.37093 54.69510 55.65418 1.000 26.72051 150 LEU B N 1
ATOM 3778 C CA . LEU B 1 150 ? -10.15111 54.53447 56.43303 1.000 29.41608 150 LEU B CA 1
ATOM 3779 C C . LEU B 1 150 ? -9.61006 53.12409 56.25797 1.000 31.62181 150 LEU B C 1
ATOM 3780 O O . LEU B 1 150 ? -10.34382 52.19200 55.91392 1.000 28.60288 150 LEU B O 1
ATOM 3785 N N . VAL B 1 151 ? -8.31836 52.97114 56.54898 1.000 29.03853 151 VAL B N 1
ATOM 3786 C CA . VAL B 1 151 ? -7.61092 51.70457 56.39790 1.000 26.70829 151 VAL B CA 1
ATOM 3787 C C . VAL B 1 151 ? -7.22167 51.19382 57.78181 1.000 29.60255 151 VAL B C 1
ATOM 3788 O O . VAL B 1 151 ? -6.76353 51.96624 58.63157 1.000 25.89893 151 VAL B O 1
ATOM 3792 N N . VAL B 1 152 ? -7.43274 49.90048 58.02367 1.000 25.19561 152 VAL B N 1
ATOM 3793 C CA . VAL B 1 152 ? -6.97546 49.25592 59.25109 1.000 23.46818 152 VAL B CA 1
ATOM 3794 C C . VAL B 1 152 ? -5.90974 48.25365 58.86375 1.000 28.21755 152 VAL B C 1
ATOM 3795 O O . VAL B 1 152 ? -6.16676 47.34766 58.06535 1.000 24.09274 152 VAL B O 1
ATOM 3799 N N . GLU B 1 153 ? -4.71630 48.41188 59.42857 1.000 25.45354 153 GLU B N 1
ATOM 3800 C CA . GLU B 1 153 ? -3.62517 47.47562 59.20767 1.000 26.74539 153 GLU B CA 1
ATOM 3801 C C . GLU B 1 153 ? -3.06849 47.08974 60.56683 1.000 26.08678 153 GLU B C 1
ATOM 3802 O O . GLU B 1 153 ? -2.77262 47.96495 61.38636 1.000 26.02303 153 GLU B O 1
ATOM 3808 N N . THR B 1 154 ? -2.95040 45.78317 60.81352 1.000 21.73536 154 THR B N 1
ATOM 3809 C CA . THR B 1 154 ? -2.37763 45.27660 62.06065 1.000 30.07784 154 THR B CA 1
ATOM 3810 C C . THR B 1 154 ? -0.96911 44.76557 61.74744 1.000 29.27888 154 THR B C 1
ATOM 3811 O O . THR B 1 154 ? -0.78944 43.67865 61.19253 1.000 28.46127 154 THR B O 1
ATOM 3815 N N . ASP B 1 155 ? 0.02638 45.57420 62.07265 1.000 27.52333 155 ASP B N 1
ATOM 3816 C CA . ASP B 1 155 ? 1.41896 45.26823 61.78190 1.000 28.48977 155 ASP B CA 1
ATOM 3817 C C . ASP B 1 155 ? 2.12299 44.75998 63.03876 1.000 30.17295 155 ASP B C 1
ATOM 3818 O O . ASP B 1 155 ? 1.54879 44.73759 64.13558 1.000 26.54945 155 ASP B O 1
ATOM 3823 N N . LYS B 1 156 ? 3.39826 44.37881 62.87753 1.000 27.69416 156 LYS B N 1
ATOM 3824 C CA . LYS B 1 156 ? 4.12987 43.76926 63.98598 1.000 36.71150 156 LYS B CA 1
ATOM 3825 C C . LYS B 1 156 ? 4.17809 44.68940 65.19706 1.000 31.98751 156 LYS B C 1
ATOM 3826 O O . LYS B 1 156 ? 4.10990 44.22357 66.34005 1.000 34.31663 156 LYS B O 1
ATOM 3832 N N . ASP B 1 157 ? 4.26907 45.99465 64.97169 1.000 32.08533 157 ASP B N 1
ATOM 3833 C CA . ASP B 1 157 ? 4.35985 46.95271 66.06425 1.000 37.69200 157 ASP B CA 1
ATOM 3834 C C . ASP B 1 157 ? 3.01226 47.56128 66.45026 1.000 36.32707 157 ASP B C 1
ATOM 3835 O O . ASP B 1 157 ? 2.99269 48.57065 67.15627 1.000 34.51300 157 ASP B O 1
ATOM 3840 N N . GLY B 1 158 ? 1.89661 46.99988 65.99577 1.000 32.80203 158 GLY B N 1
ATOM 3841 C CA . GLY B 1 158 ? 0.58727 47.41907 66.46187 1.000 27.89997 158 GLY B CA 1
ATOM 3842 C C . GLY B 1 158 ? -0.38930 47.67543 65.32723 1.000 30.36969 158 GLY B C 1
ATOM 3843 O O . GLY B 1 158 ? -0.05284 47.64018 64.14563 1.000 31.21834 158 GLY B O 1
ATOM 3844 N N . MET B 1 159 ? -1.63896 47.90989 65.72632 1.000 31.87948 159 MET B N 1
ATOM 3845 C CA . MET B 1 159 ? -2.67419 48.29503 64.77923 1.000 31.28289 159 MET B CA 1
ATOM 3846 C C . MET B 1 159 ? -2.47010 49.74825 64.35839 1.000 29.39469 159 MET B C 1
ATOM 3847 O O . MET B 1 159 ? -2.18657 50.61214 65.18674 1.000 31.73649 159 MET B O 1
ATOM 3852 N N . HIS B 1 160 ? -2.58300 50.01982 63.06075 1.000 34.03223 160 HIS B N 1
ATOM 3853 C CA . HIS B 1 160 ? -2.48811 51.38914 62.56670 1.000 30.85992 160 HIS B CA 1
ATOM 3854 C C . HIS B 1 160 ? -3.72349 51.71062 61.75038 1.000 32.35885 160 HIS B C 1
ATOM 3855 O O . HIS B 1 160 ? -4.13148 50.92598 60.88987 1.000 29.14210 160 HIS B O 1
ATOM 3862 N N . ILE B 1 161 ? -4.30451 52.86828 62.02597 1.000 27.93199 161 ILE B N 1
ATOM 3863 C CA . ILE B 1 161 ? -5.52813 53.32825 61.39613 1.000 31.48933 161 ILE B CA 1
ATOM 3864 C C . ILE B 1 161 ? -5.19840 54.58858 60.60492 1.000 31.65709 161 ILE B C 1
ATOM 3865 O O . ILE B 1 161 ? -4.56180 55.50349 61.13563 1.000 32.18805 161 ILE B O 1
ATOM 3870 N N . TYR B 1 162 ? -5.61357 54.63366 59.33659 1.000 25.83146 162 TYR B N 1
ATOM 3871 C CA . TYR B 1 162 ? -5.29474 55.76258 58.47047 1.000 25.50500 162 TYR B CA 1
ATOM 3872 C C . TYR B 1 162 ? -6.54146 56.27839 57.78038 1.000 26.36072 162 TYR B C 1
ATOM 3873 O O . TYR B 1 162 ? -7.31090 55.49049 57.22096 1.000 30.86326 162 TYR B O 1
ATOM 3882 N N . ASP B 1 163 ? -6.70898 57.59829 57.76417 1.000 30.11202 163 ASP B N 1
ATOM 3883 C CA . ASP B 1 163 ? -7.67513 58.19670 56.85176 1.000 27.74244 163 ASP B CA 1
ATOM 3884 C C . ASP B 1 163 ? -7.22307 57.94537 55.41593 1.000 29.93591 163 ASP B C 1
ATOM 3885 O O . ASP B 1 163 ? -6.03043 57.98395 55.10614 1.000 30.26977 163 ASP B O 1
ATOM 3890 N N . ASN B 1 164 ? -8.17432 57.65321 54.53947 1.000 27.50917 164 ASN B N 1
ATOM 3891 C CA . ASN B 1 164 ? -7.82763 57.23854 53.18684 1.000 25.40852 164 ASN B CA 1
ATOM 3892 C C . ASN B 1 164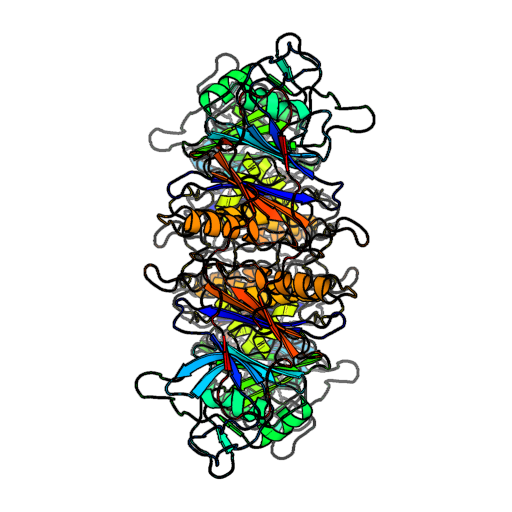 ? -8.29073 58.31069 52.22031 1.000 29.50510 164 ASN B C 1
ATOM 3893 O O . ASN B 1 164 ? -9.48103 58.35728 51.86847 1.000 28.72618 164 ASN B O 1
ATOM 3898 N N . PRO B 1 165 ? -7.39456 59.18930 51.75750 1.000 29.50069 165 PRO B N 1
ATOM 3899 C CA . PRO B 1 165 ? -7.82749 60.32502 50.93287 1.000 26.39503 165 PRO B CA 1
ATOM 3900 C C . PRO B 1 165 ? -8.17561 59.94851 49.51371 1.000 28.61171 165 PRO B C 1
ATOM 3901 O O . PRO B 1 165 ? -8.70030 60.79762 48.78061 1.000 29.22717 165 PRO B O 1
ATOM 3905 N N . VAL B 1 166 ? -7.88296 58.72379 49.08380 1.000 25.92005 166 VAL B N 1
ATOM 3906 C CA . VAL B 1 166 ? -8.18914 58.31516 47.71809 1.000 30.03413 166 VAL B CA 1
ATOM 3907 C C . VAL B 1 166 ? -9.25732 57.24417 47.66145 1.000 29.00757 166 VAL B C 1
ATOM 3908 O O . VAL B 1 166 ? -9.70389 56.89866 46.55453 1.000 32.26588 166 VAL B O 1
ATOM 3912 N N . GLY B 1 167 ? -9.69038 56.71880 48.80355 1.000 26.83626 167 GLY B N 1
ATOM 3913 C CA . GLY B 1 167 ? -10.77443 55.75029 48.82316 1.000 25.29747 167 GLY B CA 1
ATOM 3914 C C . GLY B 1 167 ? -10.48279 54.48292 48.05019 1.000 27.11269 167 GLY B C 1
ATOM 3915 O O . GLY B 1 167 ? -11.39912 53.91037 47.45105 1.000 28.13518 167 GLY B O 1
ATOM 3916 N N . CYS B 1 168 ? -9.22134 54.02749 48.05560 1.000 26.82542 168 CYS B N 1
ATOM 3917 C CA . CYS B 1 168 ? -8.77283 52.85210 47.31521 1.000 24.40091 168 CYS B CA 1
ATOM 3918 C C . CYS B 1 168 ? -7.89392 51.98781 48.21226 1.000 24.77550 168 CYS B C 1
ATOM 3919 O O . CYS B 1 168 ? -7.12874 52.50224 49.03330 1.000 24.41222 168 CYS B O 1
ATOM 3922 N N . LEU B 1 169 ? -7.97892 50.66930 48.03284 1.000 22.43714 169 LEU B N 1
ATOM 3923 C CA . LEU B 1 169 ? -7.04278 49.77983 48.70598 1.000 20.74530 169 LEU B CA 1
ATOM 3924 C C . LEU B 1 169 ? -6.79392 48.56148 47.83146 1.000 21.56971 169 LEU B C 1
ATOM 3925 O O . LEU B 1 169 ? -7.68488 48.11061 47.10250 1.000 21.76143 169 LEU B O 1
ATOM 3930 N N . THR B 1 170 ? -5.56726 48.04250 47.89794 1.000 21.82798 170 THR B N 1
ATOM 3931 C CA . THR B 1 170 ? -5.25882 46.74727 47.28845 1.000 25.74248 170 THR B CA 1
ATOM 3932 C C . THR B 1 170 ? -4.61341 45.83187 48.32883 1.000 25.07987 170 THR B C 1
ATOM 3933 O O . THR B 1 170 ? -5.22406 45.54409 49.36808 1.000 24.84787 170 THR B O 1
ATOM 3937 N N . ASN B 1 171 ? -3.38803 45.37186 48.07396 1.000 27.64914 171 ASN B N 1
ATOM 3938 C CA . ASN B 1 171 ? -2.74018 44.43290 48.98087 1.000 24.48309 171 ASN B CA 1
ATOM 3939 C C . ASN B 1 171 ? -1.48678 45.04886 49.60210 1.000 24.24281 171 ASN B C 1
ATOM 3940 O O . ASN B 1 171 ? -1.57783 46.14179 50.17151 1.000 25.30400 171 ASN B O 1
ATOM 3945 N N . ASN B 1 172 ? -0.32696 44.37761 49.52742 1.000 24.33397 172 ASN B N 1
ATOM 3946 C CA . ASN B 1 172 ? 0.90531 44.95762 50.07518 1.000 27.89694 172 ASN B CA 1
ATOM 3947 C C . ASN B 1 172 ? 1.39832 46.09969 49.18257 1.000 27.11283 172 ASN B C 1
ATOM 3948 O O . ASN B 1 172 ? 1.06052 46.15902 47.99880 1.000 25.51707 172 ASN B O 1
ATOM 3953 N N . PRO B 1 173 ? 2.20927 47.02957 49.72973 1.000 23.90647 173 PRO B N 1
ATOM 3954 C CA . PRO B 1 173 ? 2.75198 47.10313 51.09073 1.000 26.37999 173 PRO B CA 1
ATOM 3955 C C . PRO B 1 173 ? 1.82672 47.86035 52.05195 1.000 25.76602 173 PRO B C 1
ATOM 3956 O O . PRO B 1 173 ? 0.66779 48.10475 51.70357 1.000 27.34935 173 PRO B O 1
ATOM 3960 N N . GLN B 1 174 ? 2.34015 48.22840 53.22891 1.000 23.6613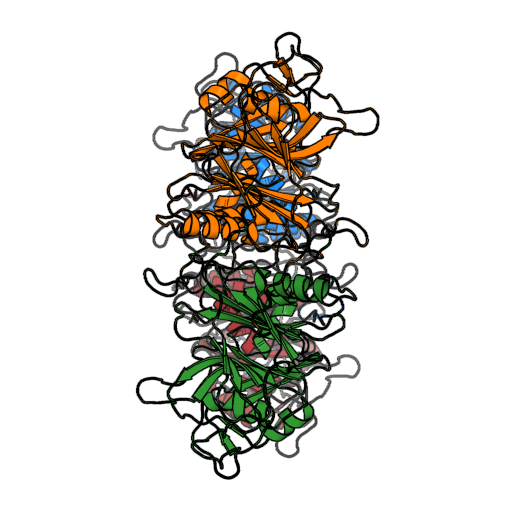4 174 GLN B N 1
ATOM 3961 C CA . GLN B 1 174 ? 1.58980 49.05224 54.16705 1.000 27.58387 174 GLN B CA 1
ATOM 3962 C C . GLN B 1 174 ? 1.07983 50.31403 53.48936 1.000 25.63403 174 GLN B C 1
ATOM 3963 O O . GLN B 1 174 ? 1.71045 50.85252 52.57661 1.000 27.00664 174 GLN B O 1
ATOM 3969 N N . PHE B 1 175 ? -0.05603 50.80528 53.97767 1.000 22.64375 175 PHE B N 1
ATOM 3970 C CA . PHE B 1 175 ? -0.73300 51.91734 53.31286 1.000 25.35656 175 PHE B CA 1
ATOM 3971 C C . PHE B 1 175 ? 0.12485 53.16520 53.12255 1.000 22.90979 175 PHE B C 1
ATOM 3972 O O . PHE B 1 175 ? 0.05468 53.75598 52.03119 1.000 20.87908 175 PHE B O 1
ATOM 3980 N N . PRO B 1 176 ? 0.92047 53.63524 54.10009 1.000 27.00380 176 PRO B N 1
ATOM 3981 C CA . PRO B 1 176 ? 1.76123 54.81881 53.82869 1.000 26.63169 176 PRO B CA 1
ATOM 3982 C C . PRO B 1 176 ? 2.62370 54.69668 52.58110 1.000 25.99655 176 PRO B C 1
ATOM 3983 O O . PRO B 1 176 ? 2.76306 55.68459 51.84194 1.000 27.19057 176 PRO B O 1
ATOM 3987 N N . LYS B 1 177 ? 3.19661 53.51767 52.31067 1.000 21.66312 177 LYS B N 1
ATOM 3988 C CA . LYS B 1 177 ? 4.03578 53.36695 51.11698 1.000 25.21298 177 LYS B CA 1
ATOM 3989 C C . LYS B 1 177 ? 3.19104 53.23365 49.85951 1.000 24.70191 177 LYS B C 1
ATOM 3990 O O . LYS B 1 177 ? 3.54753 53.77215 48.80110 1.000 21.59694 177 LYS B O 1
ATOM 3996 N N . GLN B 1 178 ? 2.07353 52.51072 49.96201 1.000 27.58132 178 GLN B N 1
ATOM 3997 C CA . GLN B 1 178 ? 1.15347 52.38231 48.83293 1.000 24.72224 178 GLN B CA 1
ATOM 3998 C C . GLN B 1 178 ? 0.64985 53.75023 48.38444 1.000 22.57065 178 GLN B C 1
ATOM 3999 O O . GLN B 1 178 ? 0.72999 54.09814 47.20159 1.000 28.82416 178 GLN B O 1
ATOM 4005 N N . LEU B 1 179 ? 0.15174 54.55067 49.32932 1.000 24.45196 179 LEU B N 1
ATOM 4006 C CA . LEU B 1 179 ? -0.36483 55.88460 49.00955 1.000 24.97374 179 LEU B CA 1
ATOM 4007 C C . LEU B 1 179 ? 0.71690 56.77921 48.41521 1.000 28.02409 179 LEU B C 1
ATOM 4008 O O . LEU B 1 179 ? 0.49805 57.44472 47.39587 1.000 24.98478 179 LEU B O 1
ATOM 4013 N N . PHE B 1 180 ? 1.89338 56.81605 49.04151 1.000 24.51888 180 PHE B N 1
ATOM 4014 C CA . PHE B 1 180 ? 2.92045 57.74932 48.58697 1.000 24.30971 180 PHE B CA 1
ATOM 4015 C C . PHE B 1 180 ? 3.38675 57.42168 47.17476 1.000 25.03712 180 PHE B C 1
ATOM 4016 O O . PHE B 1 180 ? 3.78499 58.31545 46.41938 1.000 24.91855 180 PHE B O 1
ATOM 4024 N N . ASN B 1 181 ? 3.37196 56.14508 46.81099 1.000 26.60134 181 ASN B N 1
ATOM 4025 C CA . ASN B 1 181 ? 3.77548 55.74218 45.47373 1.000 21.95014 181 ASN B CA 1
ATOM 4026 C C . ASN B 1 181 ? 2.92254 56.39695 44.38375 1.000 26.27323 181 ASN B C 1
ATOM 4027 O O . ASN B 1 181 ? 3.39377 56.55461 43.25315 1.000 25.07412 181 ASN B O 1
ATOM 4032 N N . LEU B 1 182 ? 1.68162 56.78664 44.70434 1.000 22.60716 182 LEU B N 1
ATOM 4033 C CA . LEU B 1 182 ? 0.84341 57.51889 43.75882 1.000 27.02021 182 LEU B CA 1
ATOM 4034 C C . LEU B 1 182 ? 1.54212 58.75591 43.21523 1.000 28.10420 182 LEU B C 1
ATOM 4035 O O . LEU B 1 182 ? 1.28403 59.15848 42.07121 1.000 24.70366 182 LEU B O 1
ATOM 4040 N N . ASN B 1 183 ? 2.42392 59.37363 44.01672 1.000 23.64254 183 ASN B N 1
ATOM 4041 C CA . ASN B 1 183 ? 3.07753 60.61747 43.60597 1.000 28.94053 183 ASN B CA 1
ATOM 4042 C C . ASN B 1 183 ? 3.95577 60.43434 42.37546 1.000 27.85792 183 ASN B C 1
ATOM 4043 O O . ASN B 1 183 ? 4.28562 61.41606 41.70083 1.000 29.08304 183 ASN B O 1
ATOM 4048 N N . ASN B 1 184 ? 4.36312 59.20839 42.07872 1.000 23.92022 184 ASN B N 1
ATOM 4049 C CA . ASN B 1 184 ? 5.21048 58.97458 40.92339 1.000 26.93637 184 ASN B CA 1
ATOM 4050 C C . ASN B 1 184 ? 4.44231 59.02036 39.60521 1.000 24.96690 184 ASN B C 1
ATOM 4051 O O . ASN B 1 184 ? 5.05172 58.84079 38.54680 1.000 27.91014 184 ASN B O 1
ATOM 4056 N N . TYR B 1 185 ? 3.13358 59.25606 39.63456 1.000 19.49347 185 TYR B N 1
ATOM 4057 C CA . TYR B 1 185 ? 2.31192 59.18193 38.43164 1.000 23.48807 185 TYR B CA 1
ATOM 4058 C C . TYR B 1 185 ? 1.53293 60.46967 38.15982 1.000 21.97478 185 TYR B C 1
ATOM 4059 O O . TYR B 1 185 ? 0.51433 60.44013 37.46530 1.000 25.59549 185 TYR B O 1
ATOM 4068 N N . ALA B 1 186 ? 2.00327 61.60928 38.68393 1.000 30.63871 186 ALA B N 1
ATOM 4069 C CA . ALA B 1 186 ? 1.29107 62.87371 38.48560 1.000 28.12762 186 ALA B CA 1
ATOM 4070 C C . ALA B 1 186 ? 1.05910 63.16338 37.00757 1.000 30.89142 186 ALA B C 1
ATOM 4071 O O . ALA B 1 186 ? -0.01478 63.65097 36.62448 1.000 28.98963 186 ALA B O 1
ATOM 4073 N N . ASP B 1 187 ? 2.03811 62.84003 36.15593 1.000 24.87628 187 ASP B N 1
ATOM 4074 C CA . ASP B 1 187 ? 1.92381 63.19851 34.74716 1.000 28.95929 187 ASP B CA 1
ATOM 4075 C C . ASP B 1 187 ? 1.05437 62.24774 33.93425 1.000 28.82616 187 ASP B C 1
ATOM 4076 O O . ASP B 1 187 ? 0.73416 62.58492 32.79099 1.000 31.13268 187 ASP B O 1
ATOM 4081 N N . VAL B 1 188 ? 0.67175 61.07984 34.46532 1.000 28.86029 188 VAL B N 1
ATOM 4082 C CA . VAL B 1 188 ? -0.24547 60.20562 33.73033 1.000 25.73568 188 VAL B CA 1
ATOM 4083 C C . VAL B 1 188 ? -1.55018 60.95410 33.49586 1.000 31.69479 188 VAL B C 1
ATOM 4084 O O . VAL B 1 188 ? -2.13626 61.51496 34.42882 1.000 28.50158 188 VAL B O 1
ATOM 4088 N N . SER B 1 189 ? -1.99488 60.99699 32.24165 1.000 29.59483 189 SER B N 1
ATOM 4089 C CA . SER B 1 189 ? -2.99257 61.97338 31.82984 1.000 27.43999 189 SER B CA 1
ATOM 4090 C C . SER B 1 189 ? -3.99912 61.37367 30.86437 1.000 26.65995 189 SER B C 1
ATOM 4091 O O . SER B 1 189 ? -3.63708 60.55885 30.00363 1.000 28.06366 189 SER B O 1
ATOM 4094 N N . PRO B 1 190 ? -5.26188 61.80549 30.94662 1.000 25.31661 190 PRO B N 1
ATOM 4095 C CA . PRO B 1 190 ? -6.22026 61.48064 29.87521 1.000 23.28331 190 PRO B CA 1
ATOM 4096 C C . PRO B 1 190 ? -5.95944 62.23538 28.58003 1.000 25.33873 190 PRO B C 1
ATOM 4097 O O . PRO B 1 190 ? -6.46229 61.82189 27.52669 1.000 26.93123 190 PRO B O 1
ATOM 4101 N N . LYS B 1 191 ? -5.22110 63.33681 28.63060 1.000 30.56451 191 LYS B N 1
ATOM 4102 C CA . LYS B 1 191 ? -4.98545 64.22320 27.49920 1.000 27.75686 191 LYS B CA 1
ATOM 4103 C C . LYS B 1 191 ? -3.62727 63.93121 26.87555 1.000 26.81946 191 LYS B C 1
ATOM 4104 O O . LYS B 1 191 ? -2.70329 63.46386 27.54573 1.000 28.41423 191 LYS B O 1
ATOM 4110 N N . MET B 1 192 ? -3.50681 64.25420 25.59117 1.000 20.83450 192 MET B N 1
ATOM 4111 C CA . MET B 1 192 ? -2.24087 64.09132 24.88929 1.000 28.28205 192 MET B CA 1
ATOM 4112 C C . MET B 1 192 ? -1.14073 64.92025 25.55747 1.000 29.98969 192 MET B C 1
ATOM 4113 O O . MET B 1 192 ? -1.39594 66.03362 26.03504 1.000 26.32790 192 MET B O 1
ATOM 4118 N N . PRO B 1 193 ? 0.09232 64.42346 25.60100 1.000 27.67862 193 PRO B N 1
ATOM 4119 C CA . PRO B 1 193 ? 1.15283 65.15838 26.29955 1.000 27.47128 193 PRO B CA 1
ATOM 4120 C C . PRO B 1 193 ? 1.63487 66.36912 25.51339 1.000 25.96387 193 PRO B C 1
ATOM 4121 O O . PRO B 1 193 ? 1.53219 66.43452 24.28703 1.000 29.70264 193 PRO B O 1
ATOM 4125 N N . LYS B 1 194 ? 2.16410 67.34730 26.24088 1.000 25.22909 194 LYS B N 1
ATOM 4126 C CA . LYS B 1 194 ? 2.93061 68.38060 25.56468 1.000 29.51765 194 LYS B CA 1
ATOM 4127 C C . LYS B 1 194 ? 4.33328 67.84727 25.28965 1.000 28.56929 194 LYS B C 1
ATOM 4128 O O . LYS B 1 194 ? 4.81783 66.94225 25.97304 1.000 26.85729 194 LYS B O 1
ATOM 4130 N N . ASN B 1 195 ? 4.97987 68.40376 24.26681 1.000 27.09340 195 ASN B N 1
ATOM 4131 C CA . ASN B 1 195 ? 6.36841 68.06055 23.96382 1.000 24.69796 195 ASN B CA 1
ATOM 4132 C C . ASN B 1 195 ? 7.24543 68.85200 24.91862 1.000 27.28495 195 ASN B C 1
ATOM 4133 O O . ASN B 1 195 ? 7.60223 70.00156 24.66048 1.000 31.58583 195 ASN B O 1
ATOM 4138 N N . ASN B 1 196 ? 7.59873 68.22527 26.04249 1.000 27.72580 196 ASN B N 1
ATOM 4139 C CA . ASN B 1 196 ? 8.54977 68.79007 26.99223 1.000 25.26453 196 ASN B CA 1
ATOM 4140 C C . ASN B 1 196 ? 9.96577 68.26962 26.78921 1.000 28.06055 196 ASN B C 1
ATOM 4141 O O . ASN B 1 196 ? 10.89751 68.76739 27.43662 1.000 29.66533 196 ASN B O 1
ATOM 4146 N N . PHE B 1 197 ? 10.12720 67.24993 25.94822 1.000 25.64139 197 PHE B N 1
ATOM 4147 C CA . PHE B 1 197 ? 11.43200 66.65205 25.69927 1.000 26.83394 197 PHE B CA 1
ATOM 4148 C C . PHE B 1 197 ? 12.37783 67.68247 25.10103 1.000 27.07551 197 PHE B C 1
ATOM 4149 O O . PHE B 1 197 ? 13.48160 67.90821 25.62017 1.000 24.54325 197 PHE B O 1
ATOM 4157 N N . SER B 1 198 ? 11.94921 68.32075 24.00197 1.000 26.67904 198 SER B N 1
ATOM 4158 C CA . SER B 1 198 ? 12.62869 69.46788 23.40977 1.000 26.88415 198 SER B CA 1
ATOM 4159 C C . SER B 1 198 ? 11.87070 69.93062 22.17918 1.000 28.10959 198 SER B C 1
ATOM 4160 O O . SER B 1 198 ? 11.44423 69.09601 21.37217 1.000 29.51197 198 SER B O 1
ATOM 4163 N N . ASP B 1 199 ? 11.70626 71.24587 22.00124 1.000 31.20049 199 ASP B N 1
ATOM 4164 C CA . ASP B 1 199 ? 11.01819 71.73020 20.80473 1.000 35.54310 199 ASP B CA 1
ATOM 4165 C C . ASP B 1 199 ? 11.92048 71.77224 19.57578 1.000 34.82045 199 ASP B C 1
ATOM 4166 O O . ASP B 1 199 ? 11.44379 72.12218 18.49333 1.000 38.29687 199 ASP B O 1
ATOM 4171 N N . LYS B 1 200 ? 13.19865 71.42257 19.70742 1.000 31.02598 200 LYS B N 1
ATOM 4172 C CA . LYS B 1 200 ? 14.02489 71.17280 18.53323 1.000 33.98260 200 LYS B CA 1
ATOM 4173 C C . LYS B 1 200 ? 13.81010 69.77714 17.96578 1.000 35.77990 200 LYS B C 1
ATOM 4174 O O . LYS B 1 200 ? 14.39658 69.44840 16.92930 1.000 34.55601 200 LYS B O 1
ATOM 4180 N N . VAL B 1 201 ? 13.02098 68.94884 18.64642 1.000 32.23278 201 VAL B N 1
ATOM 4181 C CA . VAL B 1 201 ? 12.73321 67.57769 18.24995 1.000 31.31544 201 VAL B CA 1
ATOM 4182 C C . VAL B 1 201 ? 11.24958 67.49617 17.91746 1.000 29.29311 201 VAL B C 1
ATOM 4183 O O . VAL B 1 201 ? 10.39987 67.88530 18.72795 1.000 30.74786 201 VAL B O 1
ATOM 4187 N N . ASN B 1 202 ? 10.92960 66.98203 16.74343 1.000 30.27800 202 ASN B N 1
ATOM 4188 C CA . ASN B 1 202 ? 9.52619 66.89617 16.34375 1.000 36.75281 202 ASN B CA 1
ATOM 4189 C C . ASN B 1 202 ? 8.88973 65.63001 16.91746 1.000 34.21191 202 ASN B C 1
ATOM 4190 O O . ASN B 1 202 ? 9.19975 64.52010 16.46768 1.000 43.36299 202 ASN B O 1
ATOM 4195 N N . MET B 1 203 ? 7.99093 65.79030 17.89163 1.000 35.32543 203 MET B N 1
ATOM 4196 C CA . MET B 1 203 ? 7.30903 64.67352 18.54453 1.000 31.19124 203 MET B CA 1
ATOM 4197 C C . MET B 1 203 ? 5.91909 64.51078 17.92982 1.000 39.37820 203 MET B C 1
ATOM 4198 O O . MET B 1 203 ? 5.05802 65.38081 18.09739 1.000 38.26268 203 MET B O 1
ATOM 4203 N N . ALA B 1 204 ? 5.68425 63.38934 17.25048 1.000 27.61435 204 ALA B N 1
ATOM 4204 C CA . ALA B 1 204 ? 4.41005 63.15096 16.58282 1.000 28.20294 204 ALA B CA 1
ATOM 4205 C C . ALA B 1 204 ? 3.40301 62.55020 17.56361 1.000 31.18523 204 ALA B C 1
ATOM 4206 O O . ALA B 1 204 ? 3.65826 61.50044 18.16249 1.000 29.56926 204 ALA B O 1
ATOM 4208 N N . GLY B 1 205 ? 2.25132 63.20147 17.71170 1.000 32.55946 205 GLY B N 1
ATOM 4209 C CA . GLY B 1 205 ? 1.21160 62.67583 18.57624 1.000 27.01739 205 GLY B CA 1
ATOM 4210 C C . GLY B 1 205 ? 0.46096 61.57367 17.87173 1.000 23.35347 205 GLY B C 1
ATOM 4211 O O . GLY B 1 205 ? -0.71010 61.73554 17.54141 1.000 27.79989 205 GLY B O 1
ATOM 4212 N N . TYR B 1 206 ? 1.13543 60.44719 17.63299 1.000 30.32420 206 TYR B N 1
ATOM 4213 C CA . TYR B 1 206 ? 0.68720 59.45364 16.66479 1.000 29.42596 206 TYR B CA 1
ATOM 4214 C C . TYR B 1 206 ? -0.46976 58.60264 17.17441 1.000 28.49869 206 TYR B C 1
ATOM 4215 O O . TYR B 1 206 ? -1.09855 57.90479 16.37573 1.000 24.47535 206 TYR B O 1
ATOM 4224 N N . SER B 1 207 ? -0.78082 58.63845 18.46655 1.000 26.34648 207 SER B N 1
ATOM 4225 C CA . SER B 1 207 ? -1.89800 57.84551 18.94892 1.000 23.01887 207 SER B CA 1
ATOM 4226 C C . SER B 1 207 ? -2.67079 58.62723 19.99574 1.000 25.23607 207 SER B C 1
ATOM 4227 O O . SER B 1 207 ? -2.07622 59.23943 20.88807 1.000 25.58061 207 SER B O 1
ATOM 4230 N N . ARG B 1 208 ? -3.99313 58.61303 19.87897 1.000 26.86394 208 ARG B N 1
ATOM 4231 C CA . ARG B 1 208 ? -4.82845 59.03231 20.99141 1.000 23.41344 208 ARG B CA 1
ATOM 4232 C C . ARG B 1 208 ? -4.52504 58.16674 22.21692 1.000 27.35231 208 ARG B C 1
ATOM 4233 O O . ARG B 1 208 ? -4.20557 56.97179 22.10900 1.000 26.33026 208 ARG B O 1
ATOM 4241 N N . GLY B 1 209 ? -4.62467 58.77042 23.39358 1.000 22.00926 209 GLY B N 1
ATOM 4242 C CA . GLY B 1 209 ? -4.33755 58.04440 24.61652 1.000 21.60715 209 GLY B CA 1
ATOM 4243 C C . GLY B 1 209 ? -2.87969 58.03674 25.04001 1.000 23.50312 209 GLY B C 1
ATOM 4244 O O . GLY B 1 209 ? -2.56825 57.47899 26.10176 1.000 22.83812 209 GLY B O 1
ATOM 4245 N N . LEU B 1 210 ? -1.97362 58.65353 24.26302 1.000 23.02338 210 LEU B N 1
ATOM 4246 C CA . LEU B 1 210 ? -0.56110 58.67498 24.65961 1.000 26.96099 210 LEU B CA 1
ATOM 4247 C C . LEU B 1 210 ? -0.35407 59.33589 26.02115 1.000 25.20332 210 LEU B C 1
ATOM 4248 O O . LEU B 1 210 ? 0.68212 59.10849 26.65753 1.000 23.89051 210 LEU B O 1
ATOM 4253 N N . GLY B 1 211 ? -1.32306 60.13277 26.48685 1.000 21.53099 211 GLY B N 1
ATOM 4254 C CA . GLY B 1 211 ? -1.24692 60.67541 27.82929 1.000 21.76371 211 GLY B CA 1
ATOM 4255 C C . GLY B 1 211 ? -1.16919 59.63378 28.94036 1.000 22.52198 211 GLY B C 1
ATOM 4256 O O . GLY B 1 211 ? -0.59951 59.90012 29.99855 1.000 20.74639 211 GLY B O 1
ATOM 4257 N N . SER B 1 212 ? -1.76408 58.45853 28.74050 1.000 20.87337 212 SER B N 1
ATOM 4258 C CA . SER B 1 212 ? -1.72937 57.38522 29.72957 1.000 23.94410 212 SER B CA 1
ATOM 4259 C C . SER B 1 212 ? -0.67391 56.31974 29.42941 1.000 22.50654 212 SER B C 1
ATOM 4260 O O . SER B 1 212 ? -0.70834 55.25463 30.04515 1.000 25.12014 212 SER B O 1
ATOM 4263 N N . HIS B 1 213 ? 0.26540 56.59143 28.51500 1.000 23.63455 213 HIS B N 1
ATOM 4264 C CA . HIS B 1 213 ? 1.30742 55.62991 28.13659 1.000 28.62244 213 HIS B CA 1
ATOM 4265 C C . HIS B 1 213 ? 2.00459 54.97967 29.33964 1.000 28.26010 213 HIS B C 1
ATOM 4266 O O . HIS B 1 213 ? 2.48811 53.85029 29.22989 1.000 29.07010 213 HIS B O 1
ATOM 4273 N N . ASN B 1 214 ? 2.08381 55.66311 30.48300 1.000 27.17798 214 ASN B N 1
ATOM 4274 C CA . ASN B 1 214 ? 2.78397 55.12673 31.65320 1.000 27.94996 214 ASN B CA 1
ATOM 4275 C C . ASN B 1 214 ? 1.83196 54.71146 32.76760 1.000 27.10305 214 ASN B C 1
ATOM 4276 O O . ASN B 1 214 ? 2.27412 54.47912 33.89822 1.000 26.21626 214 ASN B O 1
ATOM 4281 N N . LEU B 1 215 ? 0.54346 54.63008 32.48925 1.000 22.82636 215 LEU B N 1
ATOM 4282 C CA . LEU B 1 215 ? -0.36618 53.98140 33.40912 1.000 22.46494 215 LEU B CA 1
ATOM 4283 C C . LEU B 1 215 ? 0.07483 52.53498 33.59846 1.000 24.46311 215 LEU B C 1
ATOM 4284 O O . LEU B 1 215 ? 0.21253 51.80732 32.60369 1.000 27.21532 215 LEU B O 1
ATOM 4289 N N . PRO B 1 216 ? 0.31074 52.08185 34.83231 1.000 27.56625 216 PRO B N 1
ATOM 4290 C CA . PRO B 1 216 ? 0.68047 50.67432 35.05194 1.000 25.37260 216 PRO B CA 1
ATOM 4291 C C . PRO B 1 216 ? -0.43764 49.72475 34.63479 1.000 25.17519 216 PRO B C 1
ATOM 4292 O O . PRO B 1 216 ? -1.60295 49.90761 35.00531 1.000 24.04127 216 PRO B O 1
ATOM 4296 N N . GLY B 1 217 ? -0.06598 48.68139 33.88757 1.000 24.62124 217 GLY B N 1
ATOM 4297 C CA . GLY B 1 217 ? -1.00664 47.64523 33.50050 1.000 23.34201 217 GLY B CA 1
ATOM 4298 C C . GLY B 1 217 ? -0.86781 46.29530 34.18733 1.000 20.70126 217 GLY B C 1
ATOM 4299 O O . GLY B 1 217 ? -1.60580 45.36292 33.85494 1.000 22.96538 217 GLY B O 1
ATOM 4300 N N . GLY B 1 218 ? 0.03428 46.17122 35.15136 1.000 18.35625 218 GLY B N 1
ATOM 4301 C CA . GLY B 1 218 ? 0.31874 44.87813 35.74313 1.000 23.05592 218 GLY B CA 1
ATOM 4302 C C . GLY B 1 218 ? -0.77705 44.32895 36.65612 1.000 21.55029 218 GLY B C 1
ATOM 4303 O O . GLY B 1 218 ? -1.72640 45.00549 37.06388 1.000 19.35029 218 GLY B O 1
ATOM 4304 N N . MET B 1 219 ? -0.62572 43.04333 36.96329 1.000 19.44951 219 MET B N 1
ATOM 4305 C CA . MET B 1 219 ? -1.53080 42.34025 37.85561 1.000 24.97995 219 MET B CA 1
ATOM 4306 C C . MET B 1 219 ? -1.20252 42.57303 39.32297 1.000 26.00937 219 MET B C 1
ATOM 4307 O O . MET B 1 219 ? -2.01172 42.20455 40.17581 1.000 24.00878 219 MET B O 1
ATOM 4312 N N . ASP B 1 220 ? -0.05066 43.17489 39.62651 1.000 21.65666 220 ASP B N 1
ATOM 4313 C CA . ASP B 1 220 ? 0.45499 43.24916 40.98582 1.000 23.41476 220 ASP B CA 1
ATOM 4314 C C . ASP B 1 220 ? -0.26537 44.33466 41.78122 1.000 25.33255 220 ASP B C 1
ATOM 4315 O O . ASP B 1 220 ? -0.97860 45.18815 41.23512 1.000 20.83337 220 ASP B O 1
ATOM 4320 N N . SER B 1 221 ? 0.00764 44.32539 43.09214 1.000 20.93482 221 SER B N 1
ATOM 4321 C CA . SER B 1 221 ? -0.73765 45.13509 44.04643 1.000 22.24414 221 SER B CA 1
ATOM 4322 C C . SER B 1 221 ? -0.53516 46.63114 43.81016 1.000 23.28318 221 SER B C 1
ATOM 4323 O O . SER B 1 221 ? -1.49556 47.41053 43.87560 1.000 22.88732 221 SER B O 1
ATOM 4326 N N . GLU B 1 222 ? 0.70066 47.06334 43.55863 1.000 18.07845 222 GLU B N 1
ATOM 4327 C CA . GLU B 1 222 ? 0.92496 48.49705 43.38976 1.000 23.45709 222 GLU B CA 1
ATOM 4328 C C . GLU B 1 222 ? 0.37334 48.98508 42.05101 1.000 24.78502 222 GLU B C 1
ATOM 4329 O O . GLU B 1 222 ? -0.18627 50.08632 41.97126 1.000 25.76711 222 GLU B O 1
ATOM 4335 N N . SER B 1 223 ? 0.50199 48.17056 40.99755 1.000 22.10534 223 SER B N 1
ATOM 4336 C CA . SER B 1 223 ? -0.03007 48.54178 39.68767 1.000 24.43792 223 SER B CA 1
ATOM 4337 C C . SER B 1 223 ? -1.54319 48.70922 39.73748 1.000 23.78525 223 SER B C 1
ATOM 4338 O O . SER B 1 223 ? -2.09219 49.65812 39.16709 1.000 24.34507 223 SER B O 1
ATOM 4341 N N . ARG B 1 224 ? -2.23623 47.78483 40.39743 1.000 20.95389 224 ARG B N 1
ATOM 4342 C CA . ARG B 1 224 ? -3.68864 47.89807 40.48069 1.000 24.40112 224 ARG B CA 1
ATOM 4343 C C . ARG B 1 224 ? -4.10780 49.08339 41.34527 1.000 23.86133 224 ARG B C 1
ATOM 4344 O O . ARG B 1 224 ? -5.11460 49.72801 41.04818 1.000 23.17187 224 ARG B O 1
ATOM 4352 N N . PHE B 1 225 ? -3.35572 49.39324 42.40682 1.000 21.92378 225 PHE B N 1
ATOM 4353 C CA . PHE B 1 225 ? -3.68464 50.56532 43.21856 1.000 20.70770 225 PHE B CA 1
ATOM 4354 C C . PHE B 1 225 ? -3.64623 51.83071 42.37200 1.000 22.31823 225 PHE B C 1
ATOM 4355 O O . PHE B 1 225 ? -4.57710 52.64473 42.40226 1.000 25.06115 225 PHE B O 1
ATOM 4363 N N . VAL B 1 226 ? -2.58083 52.00209 41.59218 1.000 23.40584 226 VAL B N 1
ATOM 4364 C CA . VAL B 1 226 ? -2.44902 53.18885 40.75395 1.000 22.34110 226 VAL B CA 1
ATOM 4365 C C . VAL B 1 226 ? -3.51011 53.18701 39.66572 1.000 25.10314 226 VAL B C 1
ATOM 4366 O O . VAL B 1 226 ? -4.13495 54.21782 39.38202 1.000 21.94553 226 VAL B O 1
ATOM 4370 N N . ARG B 1 227 ? -3.73229 52.02888 39.04073 1.000 23.54490 227 ARG B N 1
ATOM 4371 C CA . ARG B 1 227 ? -4.66374 51.96371 37.92523 1.000 24.89069 227 ARG B CA 1
ATOM 4372 C C . ARG B 1 227 ? -6.11160 52.17800 38.38414 1.000 23.49723 227 ARG B C 1
ATOM 4373 O O . ARG B 1 227 ? -6.86857 52.90366 37.73052 1.000 25.27643 227 ARG B O 1
ATOM 4381 N N . VAL B 1 228 ? -6.52369 51.56436 39.49870 1.000 23.37232 228 VAL B N 1
ATOM 4382 C CA . VAL B 1 228 ? -7.89600 51.78504 39.96087 1.000 22.51825 228 VAL B CA 1
ATOM 4383 C C . VAL B 1 228 ? -8.10047 53.23937 40.37947 1.000 25.84323 228 VAL B C 1
ATOM 4384 O O . VAL B 1 228 ? -9.21049 53.77264 40.25776 1.000 22.99600 228 VAL B O 1
ATOM 4388 N N . ALA B 1 229 ? -7.04961 53.90742 40.87379 1.000 21.85910 229 ALA B N 1
ATOM 4389 C CA . ALA B 1 229 ? -7.19966 55.30607 41.26697 1.000 25.17349 229 ALA B CA 1
ATOM 4390 C C . ALA B 1 229 ? -7.35490 56.20376 40.04769 1.000 24.91589 229 ALA B C 1
ATOM 4391 O O . ALA B 1 229 ? -8.18721 57.12249 40.04478 1.000 27.63120 229 ALA B O 1
ATOM 4393 N N . PHE B 1 230 ? -6.53877 55.97353 39.01546 1.000 21.20718 230 PHE B N 1
ATOM 4394 C CA . PHE B 1 230 ? -6.68204 56.72975 37.77400 1.000 28.54620 230 PHE B CA 1
ATOM 4395 C C . PHE B 1 230 ? -8.06287 56.52092 37.16534 1.000 24.76197 230 PHE B C 1
ATOM 4396 O O . PHE B 1 230 ? -8.69451 57.47508 36.69640 1.000 22.57764 230 PHE B O 1
ATOM 4404 N N . ASN B 1 231 ? -8.54588 55.27448 37.16717 1.000 21.91027 231 ASN B N 1
ATOM 4405 C CA . ASN B 1 231 ? -9.87710 54.98541 36.64032 1.000 28.69980 231 ASN B CA 1
ATOM 4406 C C . ASN B 1 231 ? -10.97734 55.63095 37.47871 1.000 26.76524 231 ASN B C 1
ATOM 4407 O O . ASN B 1 231 ? -11.98384 56.10097 36.93845 1.000 25.19591 231 ASN B O 1
ATOM 4412 N N . LYS B 1 232 ? -10.80784 55.64558 38.80036 1.000 25.26704 232 LYS B N 1
ATOM 4413 C CA . LYS B 1 232 ? -11.85979 56.11455 39.70398 1.000 28.09555 232 LYS B CA 1
ATOM 4414 C C . LYS B 1 232 ? -12.03406 57.62758 39.62398 1.000 24.17636 232 LYS B C 1
ATOM 4415 O O . LYS B 1 232 ? -13.16165 58.12653 39.54215 1.000 24.38558 232 LYS B O 1
ATOM 4421 N N . PHE B 1 233 ? -10.93733 58.36981 39.60263 1.000 23.92956 233 PHE B N 1
ATOM 4422 C CA . PHE B 1 233 ? -11.00353 59.82291 39.61704 1.000 26.79251 233 PHE B CA 1
ATOM 4423 C C . PHE B 1 233 ? -11.15915 60.44167 38.23275 1.000 32.00536 233 PHE B C 1
ATOM 4424 O O . PHE B 1 233 ? -11.39009 61.65178 38.13636 1.000 27.79950 233 PHE B O 1
ATOM 4432 N N . ASN B 1 234 ? -11.04421 59.66201 37.15996 1.000 24.07419 234 ASN B N 1
ATOM 4433 C CA . ASN B 1 234 ? -11.35003 60.17832 35.83534 1.000 22.72447 234 ASN B CA 1
ATOM 4434 C C . ASN B 1 234 ? -12.63645 59.59937 35.25750 1.000 24.80329 234 ASN B C 1
ATOM 4435 O O . ASN B 1 234 ? -12.98940 59.91927 34.11729 1.000 29.09283 234 ASN B O 1
ATOM 4440 N N . ALA B 1 235 ? -13.33646 58.76096 36.01335 1.000 24.07844 235 ALA B N 1
ATOM 4441 C CA . ALA B 1 235 ? -14.59726 58.19719 35.57823 1.000 23.15099 235 ALA B CA 1
ATOM 4442 C C . ALA B 1 235 ? -15.68231 59.27698 35.51184 1.000 28.03887 235 ALA B C 1
ATOM 4443 O O . ALA B 1 235 ? -15.71664 60.18596 36.34565 1.000 26.11265 235 ALA B O 1
ATOM 4445 N N . PRO B 1 236 ? -16.59964 59.18308 34.54646 1.000 28.34580 236 PRO B N 1
ATOM 4446 C CA . PRO B 1 236 ? -17.66323 60.18686 34.44530 1.000 30.04183 236 PRO B CA 1
ATOM 4447 C C . PRO B 1 236 ? -18.62293 60.07951 35.61363 1.000 34.09940 236 PRO B C 1
ATOM 4448 O O . PRO B 1 236 ? -18.76786 59.03455 36.25151 1.000 31.31968 236 PRO B O 1
ATOM 4452 N N . ILE B 1 237 ? -19.28853 61.19591 35.89014 1.000 38.09814 237 ILE B N 1
ATOM 4453 C CA . ILE B 1 237 ? -20.27280 61.29411 36.96445 1.000 32.71706 237 ILE B CA 1
ATOM 4454 C C . ILE B 1 237 ? -21.63041 61.55831 36.33111 1.000 40.78233 237 ILE B C 1
ATOM 4455 O O . ILE B 1 237 ? -21.74917 62.42104 35.45004 1.000 37.85931 237 ILE B O 1
ATOM 4460 N N . ALA B 1 238 ? -22.64268 60.80505 36.75589 1.000 33.64872 238 ALA B N 1
ATOM 4461 C CA . ALA B 1 238 ? -23.96486 60.85131 36.13928 1.000 33.32917 238 ALA B CA 1
ATOM 4462 C C . ALA B 1 238 ? -25.03351 61.03158 37.21848 1.000 38.04799 238 ALA B C 1
ATOM 4463 O O . ALA B 1 238 ? -24.73999 61.04717 38.41638 1.000 36.85666 238 ALA B O 1
ATOM 4465 N N . GLU B 1 239 ? -26.28848 61.14716 36.78371 1.000 41.61609 239 GLU B N 1
ATOM 4466 C CA . GLU B 1 239 ? -27.39456 61.45967 37.67865 1.000 39.26860 239 GLU B CA 1
ATOM 4467 C C . GLU B 1 239 ? -28.17029 60.24209 38.14226 1.000 38.60527 239 GLU B C 1
ATOM 4468 O O . GLU B 1 239 ? -28.79704 60.29851 39.20342 1.000 47.07828 239 GLU B O 1
ATOM 4474 N N . THR B 1 240 ? -28.15051 59.15688 37.38620 1.000 35.24194 240 THR B N 1
ATOM 4475 C CA . THR B 1 240 ? -29.00925 58.01607 37.64907 1.000 38.10262 240 THR B CA 1
ATOM 4476 C C . THR B 1 240 ? -28.21206 56.83450 38.18739 1.000 40.42131 240 THR B C 1
ATOM 4477 O O . THR B 1 240 ? -26.98053 56.75986 38.05444 1.000 36.99496 240 THR B O 1
ATOM 4481 N N . GLU B 1 241 ? -28.95726 55.89032 38.77283 1.000 36.87196 241 GLU B N 1
ATOM 4482 C CA . GLU B 1 241 ? -28.36091 54.69716 39.37112 1.000 35.69620 241 GLU B CA 1
ATOM 4483 C C . GLU B 1 241 ? -27.77479 53.77573 38.30905 1.000 37.17525 241 GLU B C 1
ATOM 4484 O O . GLU B 1 241 ? -26.64628 53.28955 38.45859 1.000 38.67790 241 GLU B O 1
ATOM 4490 N N . GLU B 1 242 ? -28.54211 53.49755 37.24229 1.000 30.72569 242 GLU B N 1
ATOM 4491 C CA . GLU B 1 242 ? -28.06089 52.62883 36.16793 1.000 36.58896 242 GLU B CA 1
ATOM 4492 C C . GLU B 1 242 ? -26.71926 53.10746 35.61821 1.000 32.10613 242 GLU B C 1
ATOM 4493 O O . GLU B 1 242 ? -25.80882 52.30286 35.39863 1.000 33.14531 242 GLU B O 1
ATOM 4499 N N . GLU B 1 243 ? -26.58817 54.42155 35.38235 1.000 29.20634 243 GLU B N 1
ATOM 4500 C CA . GLU B 1 243 ? -25.36861 54.97780 34.79283 1.000 30.95410 243 GLU B CA 1
ATOM 4501 C C . GLU B 1 243 ? -24.19371 54.91439 35.75853 1.000 31.08911 243 GLU B C 1
ATOM 4502 O O . GLU B 1 243 ? -23.06585 54.60956 35.35405 1.000 27.51285 243 GLU B O 1
ATOM 4508 N N . ASN B 1 244 ? -24.43320 55.21597 37.03474 1.000 26.90139 244 ASN B N 1
ATOM 4509 C CA . ASN B 1 244 ? -23.33090 55.27263 37.98713 1.000 26.43024 244 ASN B CA 1
ATOM 4510 C C . ASN B 1 244 ? -22.85632 53.87561 38.37568 1.000 26.72267 244 ASN B C 1
ATOM 4511 O O . ASN B 1 244 ? -21.65678 53.65725 38.57523 1.000 28.87085 244 ASN B O 1
ATOM 4516 N N . ILE B 1 245 ? -23.77120 52.90964 38.47529 1.000 30.23413 245 ILE B N 1
ATOM 4517 C CA . ILE B 1 245 ? -23.33920 51.54035 38.75650 1.000 30.69338 245 ILE B CA 1
ATOM 4518 C C . ILE B 1 245 ? -22.63855 50.91691 37.54900 1.000 28.51882 245 ILE B C 1
ATOM 4519 O O . ILE B 1 245 ? -21.76892 50.05063 37.71526 1.000 25.75222 245 ILE B O 1
ATOM 4524 N N . ASP B 1 246 ? -23.02052 51.31466 36.32711 1.000 29.51212 246 ASP B N 1
ATOM 4525 C CA . ASP B 1 246 ? -22.27887 50.91980 35.12422 1.000 31.94057 246 ASP B CA 1
ATOM 4526 C C . ASP B 1 246 ? -20.84725 51.44539 35.18346 1.000 29.66685 246 ASP B C 1
ATOM 4527 O O . ASP B 1 246 ? -19.88414 50.69340 35.00029 1.000 26.65916 246 ASP B O 1
ATOM 4532 N N . THR B 1 247 ? -20.69103 52.73634 35.47173 1.000 25.23087 247 THR B N 1
ATOM 4533 C CA . THR B 1 247 ? -19.35806 53.29600 35.64788 1.000 27.58214 247 THR B CA 1
ATOM 4534 C C . THR B 1 247 ? -18.58934 52.56357 36.74596 1.000 28.12455 247 THR B C 1
ATOM 4535 O O . THR B 1 247 ? -17.39200 52.28976 36.59985 1.000 29.82244 247 THR B O 1
ATOM 4539 N N . TYR B 1 248 ? -19.27085 52.22468 37.84722 1.000 24.65019 248 TYR B N 1
ATOM 4540 C CA . TYR B 1 248 ? -18.60887 51.60188 38.99075 1.000 24.74000 248 TYR B CA 1
ATOM 4541 C C . TYR B 1 248 ? -17.94183 50.28485 38.61472 1.000 28.07743 248 TYR B C 1
ATOM 4542 O O . TYR B 1 248 ? -16.81865 50.00468 39.05285 1.000 26.56713 248 TYR B O 1
ATOM 4551 N N . PHE B 1 249 ? -18.60669 49.46259 37.80204 1.000 27.55783 249 PHE B N 1
ATOM 4552 C CA . PHE B 1 249 ? -18.01965 48.17812 37.43617 1.000 26.22519 249 PHE B CA 1
ATOM 4553 C C . PHE B 1 249 ? -16.93687 48.31800 36.37239 1.000 29.58540 249 PHE B C 1
ATOM 4554 O O . PHE B 1 249 ? -16.01433 47.49550 36.33343 1.000 27.50117 249 PHE B O 1
ATOM 4562 N N . HIS B 1 250 ? -17.00884 49.35330 35.52792 1.000 25.46233 250 HIS B N 1
ATOM 4563 C CA . HIS B 1 250 ? -15.88403 49.65381 34.64564 1.000 28.75177 250 HIS B CA 1
ATOM 4564 C C . HIS B 1 250 ? -14.62116 49.99288 35.44035 1.000 25.64464 250 HIS B C 1
ATOM 4565 O O . HIS B 1 250 ? -13.50919 49.61462 35.04325 1.000 25.68963 250 HIS B O 1
ATOM 4572 N N . ILE B 1 251 ? -14.77405 50.69049 36.57182 1.000 23.34621 251 ILE B N 1
ATOM 4573 C CA . ILE B 1 251 ? -13.62598 50.97377 37.43729 1.000 22.74410 251 ILE B CA 1
ATOM 4574 C C . ILE B 1 251 ? -13.03396 49.67858 37.98419 1.000 26.00671 251 ILE B C 1
ATOM 4575 O O . ILE B 1 251 ? -11.82218 49.45026 37.89285 1.000 28.86561 251 ILE B O 1
ATOM 4580 N N . LEU B 1 252 ? -13.87056 48.81358 38.56978 1.000 21.19224 252 LEU B N 1
ATOM 4581 C CA . LEU B 1 252 ? -13.34604 47.56722 39.12479 1.000 20.82891 252 LEU B CA 1
ATOM 4582 C C . LEU B 1 252 ? -12.81731 46.64188 38.03028 1.000 24.23526 252 LEU B C 1
ATOM 4583 O O . LEU B 1 252 ? -11.79237 45.97521 38.22178 1.000 25.57196 252 LEU B O 1
ATOM 4588 N N . HIS B 1 253 ? -13.49168 46.58081 36.87785 1.000 19.34906 253 HIS B N 1
ATOM 4589 C CA . HIS B 1 253 ? -13.02537 45.68024 35.83106 1.000 24.09642 253 HIS B CA 1
ATOM 4590 C C . HIS B 1 253 ? -11.72875 46.16080 35.19892 1.000 21.95337 253 HIS B C 1
ATOM 4591 O O . HIS B 1 253 ? -11.00831 45.35073 34.61528 1.000 24.02176 253 HIS B O 1
ATOM 4598 N N . SER B 1 254 ? -11.41555 47.45175 35.30348 1.000 23.93158 254 SER B N 1
ATOM 4599 C CA . SER B 1 254 ? -10.15977 47.95228 34.76263 1.000 23.31187 254 SER B CA 1
ATOM 4600 C C . SER B 1 254 ? -8.94744 47.38530 35.49191 1.000 24.68428 254 SER B C 1
ATOM 4601 O O . SER B 1 254 ? -7.83368 47.51673 34.98408 1.000 22.38615 254 SER B O 1
ATOM 4604 N N . VAL B 1 255 ? -9.13418 46.80737 36.68549 1.000 24.20080 255 VAL B N 1
ATOM 4605 C CA . VAL B 1 255 ? -8.08219 46.17009 37.47073 1.000 24.13915 255 VAL B CA 1
ATOM 4606 C C . VAL B 1 255 ? -8.37041 44.67981 37.68428 1.000 24.23499 255 VAL B C 1
ATOM 4607 O O . VAL B 1 255 ? -7.81847 44.05376 38.58871 1.000 23.58532 255 VAL B O 1
ATOM 4611 N N . GLU B 1 256 ? -9.24085 44.10572 36.86203 1.000 20.51726 256 GLU B N 1
ATOM 4612 C CA . GLU B 1 256 ? -9.45842 42.66741 36.90798 1.000 24.74265 256 GLU B CA 1
ATOM 4613 C C . GLU B 1 256 ? -8.16449 41.92697 36.57789 1.000 27.52362 256 GLU B C 1
ATOM 4614 O O . GLU B 1 256 ? -7.40337 42.33815 35.69849 1.000 25.67539 256 GLU B O 1
ATOM 4620 N N . GLN B 1 257 ? -7.90119 40.83956 37.30272 1.000 23.31216 257 GLN B N 1
ATOM 4621 C CA . GLN B 1 257 ? -6.77729 39.95777 36.98606 1.000 28.33555 257 GLN B CA 1
ATOM 4622 C C . GLN B 1 257 ? -7.28877 38.85095 36.07382 1.000 24.06555 257 GLN B C 1
ATOM 4623 O O . GLN B 1 257 ? -8.13588 38.04880 36.47633 1.000 22.32205 257 GLN B O 1
ATOM 4629 N N . GLN B 1 258 ? -6.80805 38.83175 34.83529 1.000 26.54114 258 GLN B N 1
ATOM 4630 C CA . GLN B 1 258 ? -7.25410 37.83545 33.87334 1.000 26.21283 258 GLN B CA 1
ATOM 4631 C C . GLN B 1 258 ? -6.59092 36.50303 34.17640 1.000 27.32134 258 GLN B C 1
ATOM 4632 O O . GLN B 1 258 ? -5.43147 36.46137 34.59577 1.000 30.49068 258 GLN B O 1
ATOM 4638 N N . LYS B 1 259 ? -7.34243 35.41801 33.99808 1.000 22.23797 259 LYS B N 1
ATOM 4639 C CA . LYS B 1 259 ? -6.79025 34.07529 34.17602 1.000 25.70668 259 LYS B CA 1
ATOM 4640 C C . LYS B 1 259 ? -5.56277 33.84942 33.29119 1.000 27.80955 259 LYS B C 1
ATOM 4641 O O . LYS B 1 259 ? -5.58275 34.13976 32.09114 1.000 25.32556 259 LYS B O 1
ATOM 4647 N N . GLY B 1 260 ? -4.49213 33.31528 33.88750 1.000 28.51181 260 GLY B N 1
ATOM 4648 C CA . GLY B 1 260 ? -3.26023 33.04742 33.17227 1.000 24.86895 260 GLY B CA 1
ATOM 4649 C C . GLY B 1 260 ? -2.20802 34.13301 33.28491 1.000 26.95377 260 GLY B C 1
ATOM 4650 O O . GLY B 1 260 ? -1.06234 33.91100 32.86918 1.000 22.39334 260 GLY B O 1
ATOM 4651 N N . LEU B 1 261 ? -2.55238 35.28983 33.84950 1.000 27.38689 261 LEU B N 1
ATOM 4652 C CA . LEU B 1 261 ? -1.62550 36.41005 33.89500 1.000 25.05517 261 LEU B CA 1
ATOM 4653 C C . LEU B 1 261 ? -0.90587 36.54659 35.22497 1.000 25.96114 261 LEU B C 1
ATOM 4654 O O . LEU B 1 261 ? 0.13259 37.21747 35.27945 1.000 24.74470 261 LEU B O 1
ATOM 4659 N N . ASP B 1 262 ? -1.43207 35.93495 36.28664 1.000 28.27574 262 ASP B N 1
ATOM 4660 C CA . ASP B 1 262 ? -0.84372 35.96606 37.62990 1.000 27.95964 262 ASP B CA 1
ATOM 4661 C C . ASP B 1 262 ? -0.73107 34.51148 38.08686 1.000 30.01549 262 ASP B C 1
ATOM 4662 O O . ASP B 1 262 ? -1.66165 33.96178 38.69096 1.000 25.40620 262 ASP B O 1
ATOM 4667 N N . GLU B 1 263 ? 0.41276 33.89531 37.78882 1.000 26.02403 263 GLU B N 1
ATOM 4668 C CA . GLU B 1 263 ? 0.66197 32.50563 38.13598 1.000 32.77907 263 GLU B CA 1
ATOM 4669 C C . GLU B 1 263 ? 1.22591 32.43265 39.54851 1.000 33.20944 263 GLU B C 1
ATOM 4670 O O . GLU B 1 263 ? 2.26552 33.03244 39.85357 1.000 30.54848 263 GLU B O 1
ATOM 4676 N N . VAL B 1 264 ? 0.53130 31.70428 40.41205 1.000 33.81641 264 VAL B N 1
ATOM 4677 C CA . VAL B 1 264 ? 0.98016 31.50938 41.78257 1.000 35.73929 264 VAL B CA 1
ATOM 4678 C C . VAL B 1 264 ? 1.50749 30.10872 42.00921 1.000 36.37240 264 VAL B C 1
ATOM 4679 O O . VAL B 1 264 ? 2.10806 29.85211 43.06080 1.000 40.02227 264 VAL B O 1
ATOM 4683 N N . GLY B 1 265 ? 1.35237 29.21517 41.04004 1.000 41.35583 265 GLY B N 1
ATOM 4684 C CA . GLY B 1 265 ? 1.84135 27.86512 41.13313 1.000 35.37430 265 GLY B CA 1
ATOM 4685 C C . GLY B 1 265 ? 1.60294 27.16623 39.81475 1.000 44.73137 265 GLY B C 1
ATOM 4686 O O . GLY B 1 265 ? 0.97429 27.71549 38.90093 1.000 44.27679 265 GLY B O 1
ATOM 4687 N N . PRO B 1 266 ? 2.09659 25.93704 39.68680 1.000 46.07415 266 PRO B N 1
ATOM 4688 C CA . PRO B 1 266 ? 1.90885 25.19130 38.42947 1.000 47.50287 266 PRO B CA 1
ATOM 4689 C C . PRO B 1 266 ? 0.43034 25.05152 38.08625 1.000 45.86963 266 PRO B C 1
ATOM 4690 O O . PRO B 1 266 ? -0.36882 24.53802 38.87834 1.000 47.90404 266 PRO B O 1
ATOM 4694 N N . ASN B 1 267 ? 0.06369 25.56611 36.90869 1.000 47.69908 267 ASN B N 1
ATOM 4695 C CA . ASN B 1 267 ? -1.31923 25.52761 36.40616 1.000 44.67750 267 ASN B CA 1
ATOM 4696 C C . ASN B 1 267 ? -2.32152 26.10291 37.41202 1.000 47.17102 267 ASN B C 1
ATOM 4697 O O . ASN B 1 267 ? -3.48837 25.69467 37.45804 1.000 48.92253 267 ASN B O 1
ATOM 4699 N N . SER B 1 268 ? -1.88659 27.06505 38.22822 1.000 39.62664 268 SER B N 1
ATOM 4700 C CA . SER B 1 268 ? -2.73793 27.67311 39.24947 1.000 33.02656 268 SER B CA 1
ATOM 4701 C C . SER B 1 268 ? -2.56026 29.18014 39.17816 1.000 30.38413 268 SER B C 1
ATOM 4702 O O . SER B 1 268 ? -1.44753 29.68408 39.36434 1.000 33.30633 268 SER B O 1
ATOM 4705 N N . PHE B 1 269 ? -3.64777 29.89878 38.92153 1.000 30.80948 269 PHE B N 1
ATOM 4706 C CA . PHE B 1 269 ? -3.57495 31.33349 38.67247 1.000 30.76467 269 PHE B CA 1
ATOM 4707 C C . PHE B 1 269 ? -4.52531 32.07027 39.60153 1.000 28.43815 269 PHE B C 1
ATOM 4708 O O . PHE B 1 269 ? -5.64316 31.61132 39.85118 1.000 30.77558 269 PHE B O 1
ATOM 4716 N N . GLU B 1 270 ? -4.07989 33.22224 40.08938 1.000 30.24072 270 GLU B N 1
ATOM 4717 C CA . GLU B 1 270 ? -4.94231 34.13334 40.82082 1.000 27.94323 270 GLU B CA 1
ATOM 4718 C C . GLU B 1 270 ? -5.71033 35.01401 39.83325 1.000 28.11847 270 GLU B C 1
ATOM 4719 O O . GLU B 1 270 ? -5.11293 35.61759 38.93480 1.000 28.01183 270 GLU B O 1
ATOM 4725 N N . TYR B 1 271 ? -7.03327 35.09776 40.00383 1.000 26.47484 271 TYR B N 1
ATOM 4726 C CA . TYR B 1 271 ? -7.87969 35.86006 39.08914 1.000 26.25665 271 TYR B CA 1
ATOM 4727 C C . TYR B 1 271 ? -9.03244 36.48275 39.87213 1.000 25.40621 271 TYR B C 1
ATOM 4728 O O . TYR B 1 271 ? -9.24957 36.17407 41.04464 1.000 27.60061 271 TYR B O 1
ATOM 4737 N N . THR B 1 272 ? -9.77657 37.37612 39.21589 1.000 26.05417 272 THR B N 1
ATOM 4738 C CA . THR B 1 272 ? -10.86792 38.10216 39.87942 1.000 26.44334 272 THR B CA 1
ATOM 4739 C C . THR B 1 272 ? -12.11028 37.22684 39.88343 1.000 26.62076 272 THR B C 1
ATOM 4740 O O . THR B 1 272 ? -12.84204 37.14155 38.89122 1.000 30.67216 272 THR B O 1
ATOM 4744 N N . ILE B 1 273 ? -12.34918 36.57364 41.01675 1.000 24.51065 273 ILE B N 1
ATOM 4745 C CA . ILE B 1 273 ? -13.49652 35.68478 41.14340 1.000 28.68993 273 ILE B CA 1
ATOM 4746 C C . ILE B 1 273 ? -14.79572 36.46580 41.02274 1.000 29.07636 273 ILE B C 1
ATOM 4747 O O . ILE B 1 273 ? -15.73066 36.05286 40.32316 1.000 26.31335 273 ILE B O 1
ATOM 4752 N N . TYR B 1 274 ? -14.87168 37.61560 41.67708 1.000 24.81242 274 TYR B N 1
ATOM 4753 C CA . TYR B 1 274 ? -16.06277 38.43662 41.53202 1.000 23.84480 274 TYR B CA 1
ATOM 4754 C C . TYR B 1 274 ? -15.68539 39.88344 41.76613 1.000 28.20856 274 TYR B C 1
ATOM 4755 O O . TYR B 1 274 ? -14.62911 40.19079 42.34000 1.000 24.06876 274 TYR B O 1
ATOM 4764 N N . SER B 1 275 ? -16.58212 40.75626 41.33098 1.000 24.59678 275 SER B N 1
ATOM 4765 C CA . SER B 1 275 ? -16.59446 42.16724 41.66321 1.000 25.73301 275 SER B CA 1
ATOM 4766 C C . SER B 1 275 ? -17.94101 42.48434 42.29457 1.000 27.50644 275 SER B C 1
ATOM 4767 O O . SER B 1 275 ? -18.98690 42.09029 41.77317 1.000 25.56405 275 SER B O 1
ATOM 4770 N N . ASP B 1 276 ? -17.94162 43.22349 43.39404 1.000 27.26234 276 ASP B N 1
ATOM 4771 C CA . ASP B 1 276 ? -19.21549 43.65049 43.93579 1.000 27.02612 276 ASP B CA 1
ATOM 4772 C C . ASP B 1 276 ? -19.16189 45.11764 44.30303 1.000 29.14086 276 ASP B C 1
ATOM 4773 O O . ASP B 1 276 ? -18.08821 45.71877 44.44107 1.000 25.22319 276 ASP B O 1
ATOM 4778 N N . GLY B 1 277 ? -20.35064 45.68849 44.41923 1.000 27.91164 277 GLY B N 1
ATOM 4779 C CA . GLY B 1 277 ? -20.51090 47.02878 44.95174 1.000 24.39194 277 GLY B CA 1
ATOM 4780 C C . GLY B 1 277 ? -21.88273 47.14279 45.57125 1.000 30.28271 277 GLY B C 1
ATOM 4781 O O . GLY B 1 277 ? -22.84022 46.50562 45.12080 1.000 28.51993 277 GLY B O 1
ATOM 4782 N N . THR B 1 278 ? -21.97181 47.94844 46.62234 1.000 28.07277 278 THR B N 1
ATOM 4783 C CA . THR B 1 278 ? -23.22025 48.21626 47.31315 1.000 30.51348 278 THR B CA 1
ATOM 4784 C C . THR B 1 278 ? -23.48947 49.71798 47.26607 1.000 29.63592 278 THR B C 1
ATOM 4785 O O . THR B 1 278 ? -22.58068 50.52524 47.47296 1.000 31.07650 278 THR B O 1
ATOM 4789 N N . ASN B 1 279 ? -24.72476 50.09218 46.93551 1.000 32.52758 279 ASN B N 1
ATOM 4790 C CA . ASN B 1 279 ? -25.15714 51.48050 47.08161 1.000 30.96996 279 ASN B CA 1
ATOM 4791 C C . ASN B 1 279 ? -25.33282 51.74126 48.56890 1.000 29.73131 279 ASN B C 1
ATOM 4792 O O . ASN B 1 279 ? -26.27308 51.22871 49.17830 1.000 31.00194 279 ASN B O 1
ATOM 4797 N N . LEU B 1 280 ? -24.41789 52.51245 49.16626 1.000 33.29033 280 LEU B N 1
ATOM 4798 C CA . LEU B 1 280 ? -24.45629 52.70053 50.61943 1.000 35.01681 280 LEU B CA 1
ATOM 4799 C C . LEU B 1 280 ? -25.71553 53.44082 51.05914 1.000 41.18783 280 LEU B C 1
ATOM 4800 O O . LEU B 1 280 ? -26.25747 53.16405 52.13481 1.000 37.40626 280 LEU B O 1
ATOM 4805 N N . ASP B 1 281 ? -26.19044 54.38220 50.24143 1.000 36.03506 281 ASP B N 1
ATOM 4806 C CA . ASP B 1 281 ? -27.35217 55.17073 50.61683 1.000 44.30553 281 ASP B CA 1
ATOM 4807 C C . ASP B 1 281 ? -28.63864 54.37774 50.52633 1.000 36.26823 281 ASP B C 1
ATOM 4808 O O . ASP B 1 281 ? -29.61832 54.75810 51.16328 1.000 37.68757 281 ASP B O 1
ATOM 4813 N N . LYS B 1 282 ? -28.65572 53.28613 49.76136 1.000 37.73177 282 LYS B N 1
ATOM 4814 C CA . LYS B 1 282 ? -29.89593 52.58506 49.45744 1.000 35.67482 282 LYS B CA 1
ATOM 4815 C C . LYS B 1 282 ? -29.90058 51.11112 49.82854 1.000 37.74465 282 LYS B C 1
ATOM 4816 O O . LYS B 1 282 ? -30.97326 50.49357 49.79036 1.000 38.92845 282 LYS B O 1
ATOM 4822 N N . GLY B 1 283 ? -28.75936 50.52857 50.19289 1.000 36.18505 283 GLY B N 1
ATOM 4823 C CA . GLY B 1 283 ? -28.74178 49.13264 50.59434 1.000 33.35052 283 GLY B CA 1
ATOM 4824 C C . GLY B 1 283 ? -28.94560 48.14459 49.46814 1.000 35.22838 283 GLY B C 1
ATOM 4825 O O . GLY B 1 283 ? -29.41214 47.02407 49.71179 1.000 38.15707 283 GLY B O 1
ATOM 4826 N N . ILE B 1 284 ? -28.59480 48.51858 48.23555 1.000 29.85030 284 ILE B N 1
ATOM 4827 C CA . ILE B 1 284 ? -28.72718 47.63831 47.07821 1.000 31.64628 284 ILE B CA 1
ATOM 4828 C C . ILE B 1 284 ? -27.36793 47.02682 46.76211 1.000 32.91222 284 ILE B C 1
ATOM 4829 O O . ILE B 1 284 ? -26.37596 47.75280 46.58145 1.000 31.22525 284 ILE B O 1
ATOM 4834 N N . PHE B 1 285 ? -27.32402 45.69430 46.68059 1.000 28.31189 285 PHE B N 1
ATOM 4835 C CA . PHE B 1 285 ? -26.08438 44.95583 46.47102 1.000 30.74972 285 PHE B CA 1
ATOM 4836 C C . PHE B 1 285 ? -25.99532 44.52521 45.01340 1.000 30.65536 285 PHE B C 1
ATOM 4837 O O . PHE B 1 285 ? -26.96041 43.98403 44.46403 1.000 33.43190 285 PHE B O 1
ATOM 4845 N N . TYR B 1 286 ? -24.84013 44.77324 44.39068 1.000 28.51106 286 TYR B N 1
ATOM 4846 C CA . TYR B 1 286 ? -24.59258 44.46665 42.98411 1.000 26.13064 286 TYR B CA 1
ATOM 4847 C C . TYR B 1 286 ? -23.34804 43.59561 42.87056 1.000 29.55314 286 TYR B C 1
ATOM 4848 O O . TYR B 1 286 ? -22.39989 43.75982 43.64408 1.000 26.26293 286 TYR B O 1
ATOM 4857 N N . TYR B 1 287 ? -23.32624 42.68844 41.89132 1.000 29.07608 287 TYR B N 1
ATOM 4858 C CA . TYR B 1 287 ? -22.09158 41.93901 41.66385 1.000 28.35146 287 TYR B CA 1
ATOM 4859 C C . TYR B 1 287 ? -22.03246 41.38801 40.24354 1.000 29.92083 287 TYR B C 1
ATOM 4860 O O . TYR B 1 287 ? -23.06658 41.09740 39.63179 1.000 30.85874 287 TYR B O 1
ATOM 4869 N N . THR B 1 288 ? -20.80146 41.23691 39.74007 1.000 24.62411 288 THR B N 1
ATOM 4870 C CA . THR B 1 288 ? -20.46295 40.40158 38.58743 1.000 29.30734 288 THR B CA 1
ATOM 4871 C C . THR B 1 288 ? -19.54379 39.28199 39.06476 1.000 28.11219 288 THR B C 1
ATOM 4872 O O . THR B 1 288 ? -19.00673 39.32921 40.17108 1.000 29.74150 288 THR B O 1
ATOM 4876 N N . THR B 1 289 ? -19.34806 38.27122 38.21791 1.000 28.24643 289 THR B N 1
ATOM 4877 C CA . THR B 1 289 ? -18.33998 37.24245 38.44243 1.000 28.15673 289 THR B CA 1
ATOM 4878 C C . THR B 1 289 ? -17.48748 37.11739 37.18407 1.000 31.89481 289 THR B C 1
ATOM 4879 O O . THR B 1 289 ? -17.86140 37.61118 36.11963 1.000 29.23622 289 THR B O 1
ATOM 4883 N N . TYR B 1 290 ? -16.33898 36.43640 37.31144 1.000 26.78635 290 TYR B N 1
ATOM 4884 C CA . TYR B 1 290 ? -15.40011 36.33932 36.19488 1.000 28.90411 290 TYR B CA 1
ATOM 4885 C C . TYR B 1 290 ? -16.09877 35.93500 34.90032 1.000 28.74332 290 TYR B C 1
ATOM 4886 O O . TYR B 1 290 ? -15.90355 36.56216 33.85751 1.000 27.93397 290 TYR B O 1
ATOM 4895 N N . SER B 1 291 ? -16.94566 34.91182 34.95141 1.000 29.33508 291 SER B N 1
ATOM 4896 C CA . SER B 1 291 ? -17.52294 34.35471 33.73286 1.000 30.84907 291 SER B CA 1
ATOM 4897 C C . SER B 1 291 ? -18.90880 34.90161 33.41006 1.000 27.01389 291 SER B C 1
ATOM 4898 O O . SER B 1 291 ? -19.46868 34.54403 32.37316 1.000 34.01208 291 SER B O 1
ATOM 4901 N N . ASN B 1 292 ? -19.46674 35.76994 34.24903 1.000 29.67852 292 ASN B N 1
ATOM 4902 C CA . ASN B 1 292 ? -20.81317 36.31136 34.03146 1.000 33.18351 292 ASN B CA 1
ATOM 4903 C C . ASN B 1 292 ? -20.79207 37.79536 34.38392 1.000 32.75006 292 ASN B C 1
ATOM 4904 O O . ASN B 1 292 ? -20.84671 38.16790 35.56211 1.000 29.24780 292 ASN B O 1
ATOM 4909 N N . LYS B 1 293 ? -20.74592 38.63797 33.35999 1.000 31.76412 293 LYS B N 1
ATOM 4910 C CA . LYS B 1 293 ? -20.59369 40.07332 33.54122 1.000 30.32995 293 LYS B CA 1
ATOM 4911 C C . LYS B 1 293 ? -21.91949 40.83137 33.46778 1.000 32.41676 293 LYS B C 1
ATOM 4912 O O . LYS B 1 293 ? -21.91193 42.06185 33.48545 1.000 35.78815 293 LYS B O 1
ATOM 4918 N N . GLN B 1 294 ? -23.05505 40.13583 33.37721 1.000 30.60555 294 GLN B N 1
ATOM 4919 C CA . GLN B 1 294 ? -24.32843 40.77982 33.67461 1.000 25.79242 294 GLN B CA 1
ATOM 4920 C C . GLN B 1 294 ? -24.36902 41.14009 35.15950 1.000 32.57825 294 GLN B C 1
ATOM 4921 O O . GLN B 1 294 ? -24.01451 40.32455 36.01803 1.000 30.77950 294 GLN B O 1
ATOM 4927 N N . ILE B 1 295 ? -24.77769 42.36598 35.46705 1.000 31.50719 295 ILE B N 1
ATOM 4928 C CA . ILE B 1 295 ? -24.82585 42.82302 36.85278 1.000 30.03509 295 ILE B CA 1
ATOM 4929 C C . ILE B 1 295 ? -26.01613 42.17520 37.54513 1.000 38.74037 295 ILE B C 1
ATOM 4930 O O . ILE B 1 295 ? -27.16414 42.31490 37.10411 1.000 35.65941 295 ILE B O 1
ATOM 4935 N N . ASN B 1 296 ? -25.74442 41.46351 38.62659 1.000 31.76704 296 ASN B N 1
ATOM 4936 C CA . ASN B 1 296 ? -26.78251 40.85497 39.43631 1.000 32.00090 296 ASN B CA 1
ATOM 4937 C C . ASN B 1 296 ? -27.08626 41.74599 40.62863 1.000 34.94258 296 ASN B C 1
ATOM 4938 O O . ASN B 1 296 ? -26.18257 42.35785 41.20648 1.000 34.36160 296 ASN B O 1
ATOM 4943 N N . VAL B 1 297 ? -28.36874 41.84428 40.97179 1.000 37.03882 297 VAL B N 1
ATOM 4944 C CA . VAL B 1 297 ? -28.84958 42.82080 41.94142 1.000 30.46049 297 VAL B CA 1
ATOM 4945 C C . VAL B 1 297 ? -29.59174 42.07680 43.04358 1.000 34.71466 297 VAL B C 1
ATOM 4946 O O . VAL B 1 297 ? -30.44888 41.23347 42.75842 1.000 38.37488 297 VAL B O 1
ATOM 4950 N N . VAL B 1 298 ? -29.23904 42.36621 44.29654 1.000 38.68894 298 VAL B N 1
ATOM 4951 C CA . VAL B 1 298 ? -29.96621 41.88132 45.46521 1.000 39.16308 298 VAL B CA 1
ATOM 4952 C C . VAL B 1 298 ? -30.29365 43.08485 46.33574 1.000 39.10113 298 VAL B C 1
ATOM 4953 O O . VAL B 1 298 ? -29.38904 43.81710 46.75775 1.000 39.03078 298 VAL B O 1
ATOM 4957 N N . ASP B 1 299 ? -31.58253 43.30177 46.59095 1.000 36.46052 299 ASP B N 1
ATOM 4958 C CA . ASP B 1 299 ? -32.02891 44.41189 47.42849 1.000 40.14090 299 ASP B CA 1
ATOM 4959 C C . ASP B 1 299 ? -32.15298 43.89903 48.85903 1.000 47.19033 299 ASP B C 1
ATOM 4960 O O . ASP B 1 299 ? -33.07050 43.13247 49.17445 1.000 44.72336 299 ASP B O 1
ATOM 4965 N N . MET B 1 300 ? -31.21229 44.30505 49.71848 1.000 40.92451 300 MET B N 1
ATOM 4966 C CA . MET B 1 300 ? -31.25395 43.89438 51.11930 1.000 40.24594 300 MET B CA 1
ATOM 4967 C C . MET B 1 300 ? -32.56813 44.30938 51.77927 1.000 42.01808 300 MET B C 1
ATOM 4968 O O . MET B 1 300 ? -33.13582 43.55601 52.58204 1.000 43.57702 300 MET B O 1
ATOM 4973 N N . ASN B 1 301 ? -33.08592 45.48909 51.42307 1.000 34.97427 301 ASN B N 1
ATOM 4974 C CA . ASN B 1 301 ? -34.24667 46.06938 52.09330 1.000 46.96347 301 ASN B CA 1
ATOM 4975 C C . ASN B 1 301 ? -35.56515 45.42140 51.68318 1.000 48.66001 301 ASN B C 1
ATOM 4976 O O . ASN B 1 301 ? -36.58539 45.66725 52.33614 1.000 46.65103 301 ASN B O 1
ATOM 4981 N N . LYS B 1 302 ? -35.56775 44.60337 50.63084 1.000 46.05019 302 LYS B N 1
ATOM 4982 C CA . LYS B 1 302 ? -36.73997 43.81831 50.27857 1.000 47.04256 302 LYS B CA 1
ATOM 4983 C C . LYS B 1 302 ? -36.82960 42.54131 51.11661 1.000 48.12194 302 LYS B C 1
ATOM 4984 O O . LYS B 1 302 ? -37.84864 41.84538 51.07307 1.000 51.00922 302 LYS B O 1
ATOM 4990 N N . GLU B 1 303 ? -35.82589 42.25447 51.93896 1.000 45.49958 303 GLU B N 1
ATOM 4991 C CA . GLU B 1 303 ? -35.88792 41.10958 52.83514 1.000 46.59344 303 GLU B CA 1
ATOM 4992 C C . GLU B 1 303 ? -36.42358 41.52630 54.20472 1.000 51.55686 303 GLU B C 1
ATOM 4993 O O . GLU B 1 303 ? -36.56130 42.71173 54.52293 1.000 48.19462 303 GLU B O 1
ATOM 4999 N N . ASP B 1 304 ? -36.72209 40.52991 55.03239 1.000 51.09895 304 ASP B N 1
ATOM 5000 C CA . ASP B 1 304 ? -37.24583 40.78728 56.37289 1.000 51.28040 304 ASP B CA 1
ATOM 5001 C C . ASP B 1 304 ? -36.06805 40.99088 57.32054 1.000 49.51345 304 ASP B C 1
ATOM 5002 O O . ASP B 1 304 ? -35.52294 40.03171 57.87292 1.000 45.39188 304 ASP B O 1
ATOM 5007 N N . LEU B 1 305 ? -35.69185 42.25031 57.53559 1.000 47.29270 305 LEU B N 1
ATOM 5008 C CA . LEU B 1 305 ? -34.48544 42.53463 58.30029 1.000 46.92789 305 LEU B CA 1
ATOM 5009 C C . LEU B 1 305 ? -34.64319 42.30279 59.80286 1.000 51.21234 305 LEU B C 1
ATOM 5010 O O . LEU B 1 305 ? -33.65220 42.44664 60.53030 1.000 47.83421 305 LEU B O 1
ATOM 5015 N N . ASP B 1 306 ? -35.83277 41.94740 60.29073 1.000 47.74209 306 ASP B N 1
ATOM 5016 C CA . ASP B 1 306 ? -36.02140 41.61567 61.69941 1.000 48.89885 306 ASP B CA 1
ATOM 5017 C C . ASP B 1 306 ? -35.97375 40.11759 61.95780 1.000 46.00563 306 ASP B C 1
ATOM 5018 O O . ASP B 1 306 ? -36.05419 39.69690 63.11780 1.000 55.99025 306 ASP B O 1
ATOM 5023 N N . SER B 1 307 ? -35.82624 39.31399 60.90603 1.000 42.84334 307 SER B N 1
ATOM 5024 C CA . SER B 1 307 ? -35.73982 37.86230 60.98239 1.000 41.55947 307 SER B CA 1
ATOM 5025 C C . SER B 1 307 ? -34.54116 37.40715 61.80824 1.000 41.40834 307 SER B C 1
ATOM 5026 O O . SER B 1 307 ? -33.76862 38.23101 62.30725 1.000 44.98723 307 SER B O 1
ATOM 5029 N N . SER B 1 308 ? -34.37571 36.09428 61.95717 1.000 47.84260 308 SER B N 1
ATOM 5030 C CA . SER B 1 308 ? -33.29597 35.52739 62.75376 1.000 43.91416 308 SER B CA 1
ATOM 5031 C C . SER B 1 308 ? -32.40224 34.55796 62.00088 1.000 40.74060 308 SER B C 1
ATOM 5032 O O . SER B 1 308 ? -31.40082 34.10391 62.56995 1.000 47.74367 308 SER B O 1
ATOM 5035 N N . ASN B 1 309 ? -32.72836 34.20486 60.76309 1.000 46.13081 309 ASN B N 1
ATOM 5036 C CA . ASN B 1 309 ? -31.90910 33.27295 59.99790 1.000 46.00646 309 ASN B CA 1
ATOM 5037 C C . ASN B 1 309 ? -31.21621 33.97884 58.84228 1.000 43.51142 309 ASN B C 1
ATOM 5038 O O . ASN B 1 309 ? -31.74961 34.93471 58.26182 1.000 41.01439 309 ASN B O 1
ATOM 5043 N N . LEU B 1 310 ? -30.02135 33.48615 58.51580 1.000 38.91269 310 LEU B N 1
ATOM 5044 C CA . LEU B 1 310 ? -29.32919 33.92916 57.31615 1.000 39.36649 310 LEU B CA 1
ATOM 5045 C C . LEU B 1 310 ? -30.21454 33.72863 56.09155 1.000 46.19531 310 LEU B C 1
ATOM 5046 O O . LEU B 1 310 ? -30.95612 32.74541 55.98835 1.000 45.49266 310 LEU B O 1
ATOM 5051 N N . ILE B 1 311 ? -30.15832 34.69389 55.17940 1.000 45.41543 311 ILE B N 1
ATOM 5052 C CA . ILE B 1 311 ? -30.84144 34.63379 53.89379 1.000 37.98196 311 ILE B CA 1
ATOM 5053 C C . ILE B 1 311 ? -29.76154 34.55028 52.82705 1.000 38.68563 311 ILE B C 1
ATOM 5054 O O . ILE B 1 311 ? -28.95209 35.47413 52.69125 1.000 40.77680 311 ILE B O 1
ATOM 5059 N N . THR B 1 312 ? -29.73440 33.44368 52.08190 1.000 37.86623 312 THR B N 1
ATOM 5060 C CA . THR B 1 312 ? -28.62612 33.12886 51.19553 1.000 37.82828 312 THR B CA 1
ATOM 5061 C C . THR B 1 312 ? -29.10402 33.00414 49.75444 1.000 48.46123 312 THR B C 1
ATOM 5062 O O . THR B 1 312 ? -30.13600 32.37673 49.48357 1.000 43.34321 312 THR B O 1
ATOM 5066 N N . TYR B 1 313 ? -28.35203 33.62121 48.84250 1.000 38.56173 313 TYR B N 1
ATOM 5067 C CA . TYR B 1 313 ? -28.54379 33.51349 47.40478 1.000 37.57336 313 TYR B CA 1
ATOM 5068 C C . TYR B 1 313 ? -27.25525 33.00824 46.77149 1.000 42.71293 313 TYR B C 1
ATOM 5069 O O . TYR B 1 313 ? -26.15439 33.40325 47.17702 1.000 34.78258 313 TYR B O 1
ATOM 5078 N N . ASP B 1 314 ? -27.38689 32.12644 45.78643 1.000 41.72764 314 ASP B N 1
ATOM 5079 C CA . ASP B 1 314 ? -26.20576 31.62595 45.09672 1.000 43.56712 314 ASP B CA 1
ATOM 5080 C C . ASP B 1 314 ? -25.62939 32.70268 44.18955 1.000 39.06660 314 ASP B C 1
ATOM 5081 O O . ASP B 1 314 ? -26.36252 33.46581 43.55881 1.000 40.47276 314 ASP B O 1
ATOM 5086 N N . MET B 1 315 ? -24.30714 32.76685 44.12319 1.000 40.60011 315 MET B N 1
ATOM 5087 C CA . MET B 1 315 ? -23.66997 33.64435 43.15493 1.000 37.69654 315 MET B CA 1
ATOM 5088 C C . MET B 1 315 ? -23.83074 33.05384 41.75999 1.000 32.88626 315 MET B C 1
ATOM 5089 O O . MET B 1 315 ? -23.43968 31.90994 41.51080 1.000 36.43446 315 MET B O 1
ATOM 5094 N N . LEU B 1 316 ? -24.42403 33.82520 40.85645 1.000 32.11878 316 LEU B N 1
ATOM 5095 C CA . LEU B 1 316 ? -24.62022 33.40855 39.46765 1.000 30.86501 316 LEU B CA 1
ATOM 5096 C C . LEU B 1 316 ? -23.30290 33.59488 38.73380 1.000 36.87815 316 LEU B C 1
ATOM 5097 O O . LEU B 1 316 ? -23.00925 34.66351 38.19068 1.000 36.46530 316 LEU B O 1
ATOM 5102 N N . ASP B 1 317 ? -22.48822 32.53944 38.72731 1.000 35.85337 317 ASP B N 1
ATOM 5103 C CA . ASP B 1 317 ? -21.11003 32.62772 38.26000 1.000 38.08170 317 ASP B CA 1
ATOM 5104 C C . ASP B 1 317 ? -20.86197 31.87922 36.95648 1.000 36.21033 317 ASP B C 1
ATOM 5105 O O . ASP B 1 317 ? -19.70191 31.69715 36.57106 1.000 39.83743 317 ASP B O 1
ATOM 5110 N N . LYS B 1 318 ? -21.90611 31.43881 36.26559 1.000 38.03754 318 LYS B N 1
ATOM 5111 C CA . LYS B 1 318 ? -21.72693 30.76764 34.98480 1.000 44.02461 318 LYS B CA 1
ATOM 5112 C C . LYS B 1 318 ? -22.16765 31.69910 33.85895 1.000 36.93276 318 LYS B C 1
ATOM 5113 O O . LYS B 1 318 ? -23.00878 32.57842 34.06218 1.000 37.15175 318 LYS B O 1
ATOM 5119 N N . THR B 1 319 ? -21.55565 31.55042 32.68368 1.000 38.34905 319 THR B N 1
ATOM 5120 C CA . THR B 1 319 ? -21.87656 32.46649 31.59512 1.000 42.08154 319 THR B CA 1
ATOM 5121 C C . THR B 1 319 ? -23.31774 32.24570 31.16113 1.000 45.31006 319 THR B C 1
ATOM 5122 O O . THR B 1 319 ? -23.74503 31.10510 30.96084 1.000 45.64670 319 THR B O 1
ATOM 5126 N N . LYS B 1 320 ? -24.07754 33.33284 31.03849 1.000 45.19069 320 LYS B N 1
ATOM 5127 C CA . LYS B 1 320 ? -25.43562 33.27315 30.50764 1.000 51.53315 320 LYS B CA 1
ATOM 5128 C C . LYS B 1 320 ? -25.49201 34.18624 29.29152 1.000 49.05696 320 LYS B C 1
ATOM 5129 O O . LYS B 1 320 ? -25.25077 35.39371 29.40957 1.000 43.95747 320 LYS B O 1
ATOM 5135 N N . PHE B 1 321 ? -25.78524 33.59722 28.12953 1.000 42.17804 321 PHE B N 1
ATOM 5136 C CA . PHE B 1 321 ? -25.80613 34.27354 26.84130 1.000 37.54888 321 PHE B CA 1
ATOM 5137 C C . PHE B 1 321 ? -27.20384 34.78756 26.52616 1.000 38.94783 321 PHE B C 1
ATOM 5138 O O . PHE B 1 321 ? -28.20861 34.27777 27.02454 1.000 36.91162 321 PHE B O 1
ATOM 5146 N N . ASN B 1 322 ? -27.25974 35.80482 25.68002 1.000 33.91058 322 ASN B N 1
ATOM 5147 C CA . ASN B 1 322 ? -28.51836 36.30916 25.15312 1.000 33.17743 322 ASN B CA 1
ATOM 5148 C C . ASN B 1 322 ? -28.55112 36.03186 23.64979 1.000 33.21325 322 ASN B C 1
ATOM 5149 O O . ASN B 1 322 ? -27.80350 36.64792 22.88356 1.000 35.57666 322 ASN B O 1
ATOM 5154 N N . HIS B 1 323 ? -29.40748 35.10059 23.22820 1.000 37.17734 323 HIS B N 1
ATOM 5155 C CA . HIS B 1 323 ? -29.55909 34.75152 21.81504 1.000 38.07564 323 HIS B CA 1
ATOM 5156 C C . HIS B 1 323 ? -30.59909 35.66824 21.18256 1.000 39.03314 323 HIS B C 1
ATOM 5157 O O . HIS B 1 323 ? -31.78130 35.60066 21.52807 1.000 39.33827 323 HIS B O 1
ATOM 5164 N N . GLN B 1 324 ? -30.16400 36.50719 20.23686 1.000 39.67357 324 GLN B N 1
ATOM 5165 C CA . GLN B 1 324 ? -31.04988 37.47359 19.59154 1.000 41.53607 324 GLN B CA 1
ATOM 5166 C C . GLN B 1 324 ? -31.82736 36.91197 18.41087 1.000 41.65675 324 GLN B C 1
ATOM 5167 O O . GLN B 1 324 ? -32.84812 37.49852 18.03044 1.000 44.58364 324 GLN B O 1
ATOM 5173 N N . ASN B 1 325 ? -31.36504 35.82818 17.79388 1.000 45.17972 325 ASN B N 1
ATOM 5174 C CA . ASN B 1 325 ? -32.16307 35.18653 16.75206 1.000 46.64992 325 ASN B CA 1
ATOM 5175 C C . ASN B 1 325 ? -32.23822 33.67817 16.98764 1.000 53.30671 325 ASN B C 1
ATOM 5176 O O . ASN B 1 325 ? -32.25120 32.88823 16.04527 1.000 59.86950 325 ASN B O 1
ATOM 5181 N N . CYS C 1 2 ? -8.86600 51.11001 18.68762 1.000 23.20939 2 CYS C N 1
ATOM 5182 C CA . CYS C 1 2 ? -9.29799 49.81431 18.14399 1.000 23.90860 2 CYS C CA 1
ATOM 5183 C C . CYS C 1 2 ? -8.26482 48.70247 18.38006 1.000 25.97584 2 CYS C C 1
ATOM 5184 O O . CYS C 1 2 ? -7.04831 48.92146 18.29607 1.000 24.90950 2 CYS C O 1
ATOM 5187 N N . THR C 1 3 ? -8.76694 47.50147 18.64169 1.000 24.75502 3 THR C N 1
ATOM 5188 C CA . THR C 1 3 ? -7.95088 46.32082 18.86543 1.000 27.113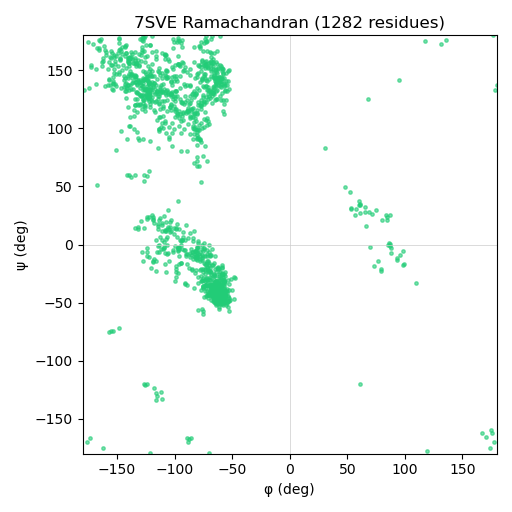89 3 THR C CA 1
ATOM 5189 C C . THR C 1 3 ? -8.64030 45.14014 18.22356 1.000 28.13459 3 THR C C 1
ATOM 5190 O O . THR C 1 3 ? -9.80083 44.86761 18.53290 1.000 27.40123 3 THR C O 1
ATOM 5194 N N . SER C 1 4 ? -7.93053 44.42553 17.36245 1.000 22.08437 4 SER C N 1
ATOM 5195 C CA . SER C 1 4 ? -8.52279 43.27190 16.69552 1.000 27.40642 4 SER C CA 1
ATOM 5196 C C . SER C 1 4 ? -7.58837 42.08528 16.87189 1.000 25.46175 4 SER C C 1
ATOM 5197 O O . SER C 1 4 ? -6.36527 42.25461 16.82375 1.000 23.41026 4 SER C O 1
ATOM 5200 N N . ILE C 1 5 ? -8.15714 40.89757 17.11126 1.000 19.68949 5 ILE C N 1
ATOM 5201 C CA . ILE C 1 5 ? -7.37465 39.67597 17.28094 1.000 24.85858 5 ILE C CA 1
ATOM 5202 C C . ILE C 1 5 ? -8.02233 38.51794 16.52961 1.000 26.00320 5 ILE C C 1
ATOM 5203 O O . ILE C 1 5 ? -9.22058 38.52122 16.24328 1.000 24.60439 5 ILE C O 1
ATOM 5208 N N . ILE C 1 6 ? -7.21440 37.49487 16.24676 1.000 24.82496 6 ILE C N 1
ATOM 5209 C CA . ILE C 1 6 ? -7.71321 36.13407 16.07640 1.000 22.47450 6 ILE C CA 1
ATOM 5210 C C . ILE C 1 6 ? -7.19886 35.31229 17.25391 1.000 23.40712 6 ILE C C 1
ATOM 5211 O O . ILE C 1 6 ? -6.01720 35.38650 17.60729 1.000 29.12279 6 ILE C O 1
ATOM 5216 N N . PHE C 1 7 ? -8.09678 34.56673 17.88463 1.000 26.84052 7 PHE C N 1
ATOM 5217 C CA . PHE C 1 7 ? -7.79935 33.74752 19.05400 1.000 28.14097 7 PHE C CA 1
ATOM 5218 C C . PHE C 1 7 ? -8.18441 32.32617 18.70147 1.000 27.87114 7 PHE C C 1
ATOM 5219 O O . PHE C 1 7 ? -9.30998 32.08810 18.24395 1.000 29.44541 7 PHE C O 1
ATOM 5227 N N . SER C 1 8 ? -7.24987 31.38731 18.87381 1.000 26.30801 8 SER C N 1
ATOM 5228 C CA . SER C 1 8 ? -7.36819 30.06975 18.23896 1.000 30.58635 8 SER C CA 1
ATOM 5229 C C . SER C 1 8 ? -7.23316 28.91619 19.23852 1.000 32.13064 8 SER C C 1
ATOM 5230 O O . SER C 1 8 ? -6.40603 28.02260 19.05798 1.000 31.50977 8 SER C O 1
ATOM 5233 N N . PRO C 1 9 ? -8.04355 28.89292 20.30700 1.000 32.77095 9 PRO C N 1
ATOM 5234 C CA . PRO C 1 9 ? -7.84132 27.84838 21.32505 1.000 33.14510 9 PRO C CA 1
ATOM 5235 C C . PRO C 1 9 ? -8.23116 26.46102 20.85093 1.000 34.98162 9 PRO C C 1
ATOM 5236 O O . PRO C 1 9 ? -7.61060 25.47348 21.27033 1.000 28.88202 9 PRO C O 1
ATOM 5240 N N . LYS C 1 10 ? -9.27687 26.36024 20.03052 1.000 33.81386 10 LYS C N 1
ATOM 5241 C CA . LYS C 1 10 ? -9.69699 25.11485 19.40525 1.000 32.04317 10 LYS C CA 1
ATOM 5242 C C . LYS C 1 10 ? -10.44852 25.47993 18.13438 1.000 32.47717 10 LYS C C 1
ATOM 5243 O O . LYS C 1 10 ? -9.91268 25.34941 17.03391 1.000 29.92743 10 LYS C O 1
ATOM 5249 N N . ASP C 1 11 ? -11.67821 25.97017 18.27421 1.000 33.83992 11 ASP C N 1
ATOM 5250 C CA . ASP C 1 11 ? -12.23789 26.77149 17.20326 1.000 35.04837 11 ASP C CA 1
ATOM 5251 C C . ASP C 1 11 ? -11.47524 28.09442 17.13780 1.000 32.66186 11 ASP C C 1
ATOM 5252 O O . ASP C 1 11 ? -10.58007 28.37047 17.94515 1.000 35.77452 11 ASP C O 1
ATOM 5257 N N . HIS C 1 12 ? -11.82321 28.92168 16.15956 1.000 29.56679 12 HIS C N 1
ATOM 5258 C CA . HIS C 1 12 ? -11.09995 30.15249 15.87671 1.000 28.35157 12 HIS C CA 1
ATOM 5259 C C . HIS C 1 12 ? -12.06357 31.32431 15.97758 1.000 31.56462 12 HIS C C 1
ATOM 5260 O O . HIS C 1 12 ? -13.15823 31.28371 15.39906 1.000 31.57138 12 HIS C O 1
ATOM 5267 N N . TYR C 1 13 ? -11.66938 32.35020 16.73506 1.000 28.84125 13 TYR C N 1
ATOM 5268 C CA . TYR C 1 13 ? -12.53144 33.48421 17.05654 1.000 27.36395 13 TYR C CA 1
ATOM 5269 C C . TYR C 1 13 ? -11.88062 34.77296 16.57269 1.000 27.04582 13 TYR C C 1
ATOM 5270 O O . TYR C 1 13 ? -10.71246 35.03885 16.87978 1.000 30.57097 13 TYR C O 1
ATOM 5279 N N . PHE C 1 14 ? -12.62786 35.56804 15.80855 1.000 24.24038 14 PHE C N 1
ATOM 5280 C CA . PHE C 1 14 ? -12.08528 36.78502 15.21835 1.000 26.42344 14 PHE C CA 1
ATOM 5281 C C . PHE C 1 14 ? -13.00029 37.97298 15.47706 1.000 24.54781 14 PHE C C 1
ATOM 5282 O O . PHE C 1 14 ? -14.22704 37.85444 15.38305 1.000 26.73251 14 PHE C O 1
ATOM 5290 N N . GLY C 1 15 ? -12.39914 39.12356 15.76771 1.000 22.85256 15 GLY C N 1
ATOM 5291 C CA . GLY C 1 15 ? -13.18240 40.31685 16.02556 1.000 19.84920 15 GLY C CA 1
ATOM 5292 C C . GLY C 1 15 ? -12.34127 41.41594 16.64185 1.000 23.05391 15 GLY C C 1
ATOM 5293 O O . GLY C 1 15 ? -11.10863 41.38528 16.57659 1.000 25.39862 15 GLY C O 1
ATOM 5294 N N . ARG C 1 16 ? -13.03010 42.38654 17.24871 1.000 24.10919 16 ARG C N 1
ATOM 5295 C CA . ARG C 1 16 ? -12.36381 43.62979 17.59985 1.000 23.70289 16 ARG C CA 1
ATOM 5296 C C . ARG C 1 16 ? -13.16059 44.41915 18.62914 1.000 26.28924 16 ARG C C 1
ATOM 5297 O O . ARG C 1 16 ? -14.37766 44.25525 18.77581 1.000 28.38812 16 ARG C O 1
ATOM 5305 N N . ASN C 1 17 ? -12.43439 45.27850 19.34587 1.000 24.19970 17 ASN C N 1
ATOM 5306 C CA . ASN C 1 17 ? -12.99619 46.44678 20.01272 1.000 23.74131 17 ASN C CA 1
ATOM 5307 C C . ASN C 1 17 ? -13.02421 47.59530 19.02612 1.000 27.78410 17 ASN C C 1
ATOM 5308 O O . ASN C 1 17 ? -12.04637 47.81914 18.30484 1.000 21.63694 17 ASN C O 1
ATOM 5313 N N . LEU C 1 18 ? -14.13894 48.32437 19.00922 1.000 23.09313 18 LEU C N 1
ATOM 5314 C CA . LEU C 1 18 ? -14.24715 49.58600 18.29702 1.000 23.62545 18 LEU C CA 1
ATOM 5315 C C . LEU C 1 18 ? -14.09081 50.70359 19.31374 1.000 26.00294 18 LEU C C 1
ATOM 5316 O O . LEU C 1 18 ? -14.87551 50.79611 20.26436 1.000 28.60521 18 LEU C O 1
ATOM 5321 N N . ASP C 1 19 ? -13.06895 51.52432 19.12877 1.000 25.96716 19 ASP C N 1
ATOM 5322 C CA . ASP C 1 19 ? -12.75475 52.62540 20.02675 1.000 32.08458 19 ASP C CA 1
ATOM 5323 C C . ASP C 1 19 ? -13.00575 53.91252 19.25401 1.000 28.64333 19 ASP C C 1
ATOM 5324 O O . ASP C 1 19 ? -12.26660 54.23005 18.31671 1.000 31.89862 19 ASP C O 1
ATOM 5329 N N . LEU C 1 20 ? -14.05383 54.63611 19.63909 1.000 27.67445 20 LEU C N 1
ATOM 5330 C CA . LEU C 1 20 ? -14.39816 55.92068 19.04205 1.000 30.56250 20 LEU C CA 1
ATOM 5331 C C . LEU C 1 20 ? -15.03452 56.77410 20.12121 1.000 31.03301 20 LEU C C 1
ATOM 5332 O O . LEU C 1 20 ? -15.26524 56.31483 21.23886 1.000 31.88196 20 LEU C O 1
ATOM 5337 N N . GLU C 1 21 ? -15.35519 58.01640 19.77655 1.000 34.91980 21 GLU C N 1
ATOM 5338 C CA . GLU C 1 21 ? -15.97667 58.90209 20.74271 1.000 38.27282 21 GLU C CA 1
ATOM 5339 C C . GLU C 1 21 ? -17.48659 59.05172 20.56742 1.000 45.61645 21 GLU C C 1
ATOM 5340 O O . GLU C 1 21 ? -18.12160 59.70235 21.40479 1.000 47.98080 21 GLU C O 1
ATOM 5346 N N . ILE C 1 22 ? -18.07968 58.46617 19.52713 1.000 51.21769 22 ILE C N 1
ATOM 5347 C CA . ILE C 1 22 ? -19.49657 58.68556 19.21219 1.000 53.06679 22 ILE C CA 1
ATOM 5348 C C . ILE C 1 22 ? -20.02403 57.46557 18.46523 1.000 60.70187 22 ILE C C 1
ATOM 5349 O O . ILE C 1 22 ? -19.34727 56.90856 17.59062 1.000 54.96003 22 ILE C O 1
ATOM 5354 N N . THR C 1 23 ? -21.23588 57.05796 18.80922 1.000 56.88049 23 THR C N 1
ATOM 5355 C CA . THR C 1 23 ? -21.85021 55.84136 18.27674 1.000 53.16685 23 THR C CA 1
ATOM 5356 C C . THR C 1 23 ? -23.01803 56.23045 17.38730 1.000 53.87553 23 THR C C 1
ATOM 5357 O O . THR C 1 23 ? -22.82908 57.04817 16.47565 1.000 59.06030 23 THR C O 1
ATOM 5361 N N . PHE C 1 24 ? -24.22233 55.68731 17.60407 1.000 67.41045 24 PHE C N 1
ATOM 5362 C CA . PHE C 1 24 ? -25.43603 55.92561 16.82599 1.000 60.97545 24 PHE C CA 1
ATOM 5363 C C . PHE C 1 24 ? -25.31547 55.33847 15.42696 1.000 50.36647 24 PHE C C 1
ATOM 5364 O O . PHE C 1 24 ? -24.36871 55.62417 14.68891 1.000 50.77490 24 PHE C O 1
ATOM 5372 N N . GLY C 1 25 ? -26.27911 54.49462 15.06785 1.000 46.84951 25 GLY C N 1
ATOM 5373 C CA . GLY C 1 25 ? -26.43783 54.00273 13.72489 1.000 48.60956 25 GLY C CA 1
ATOM 5374 C C . GLY C 1 25 ? -26.10568 52.53864 13.56047 1.000 41.64933 25 GLY C C 1
ATOM 5375 O O . GLY C 1 25 ? -26.72631 51.86790 12.72708 1.000 45.47317 25 GLY C O 1
ATOM 5376 N N . GLN C 1 26 ? -25.14200 52.02444 14.32092 1.000 36.45537 26 GLN C N 1
ATOM 5377 C CA . GLN C 1 26 ? -24.60556 50.71787 13.96462 1.000 39.72545 26 GLN C CA 1
ATOM 5378 C C . GLN C 1 26 ? -25.52058 49.59585 14.44956 1.000 34.18315 26 GLN C C 1
ATOM 5379 O O . GLN C 1 26 ? -26.18804 49.69670 15.48583 1.000 33.74128 26 GLN C O 1
ATOM 5385 N N . GLN C 1 27 ? -25.55855 48.52550 13.66103 1.000 29.70138 27 GLN C N 1
ATOM 5386 C CA . GLN C 1 27 ? -26.41687 47.37934 13.90719 1.000 31.27788 27 GLN C CA 1
ATOM 5387 C C . GLN C 1 27 ? -25.62451 46.11667 13.59946 1.000 28.62174 27 GLN C C 1
ATOM 5388 O O . GLN C 1 27 ? -24.60835 46.15545 12.89930 1.000 30.49624 27 GLN C O 1
ATOM 5394 N N . VAL C 1 28 ? -26.08758 44.98497 14.12661 1.000 25.26125 28 VAL C N 1
ATOM 5395 C CA . VAL C 1 28 ? -25.62280 43.70370 13.60534 1.000 23.73699 28 VAL C CA 1
ATOM 5396 C C . VAL C 1 28 ? -26.29988 43.50197 12.25381 1.000 30.39555 28 VAL C C 1
ATOM 5397 O O . VAL C 1 28 ? -27.53025 43.57881 12.14719 1.000 30.41675 28 VAL C O 1
ATOM 5401 N N . VAL C 1 29 ? -25.51012 43.29580 11.20376 1.000 27.95816 29 VAL C N 1
ATOM 5402 C CA . VAL C 1 29 ? -26.04773 43.30111 9.84317 1.000 28.47182 29 VAL C CA 1
ATOM 5403 C C . VAL C 1 29 ? -25.56872 42.05084 9.13167 1.000 27.05059 29 VAL C C 1
ATOM 5404 O O . VAL C 1 29 ? -24.35784 41.82371 9.01079 1.000 29.55040 29 VAL C O 1
ATOM 5408 N N . ILE C 1 30 ? -26.50748 41.23563 8.67557 1.000 26.32435 30 ILE C N 1
ATOM 5409 C CA . ILE C 1 30 ? -26.20232 40.10269 7.81507 1.000 25.39279 30 ILE C CA 1
ATOM 5410 C C . ILE C 1 30 ? -26.49750 40.51936 6.38659 1.000 33.60909 30 ILE C C 1
ATOM 5411 O O . ILE C 1 30 ? -27.61583 40.95098 6.07322 1.000 32.15238 30 ILE C O 1
ATOM 5416 N N . THR C 1 31 ? -25.49103 40.41001 5.52523 1.000 28.34726 31 THR C N 1
ATOM 5417 C CA . THR C 1 31 ? -25.70384 40.60597 4.11745 1.000 28.42580 31 THR C CA 1
ATOM 5418 C C . THR C 1 31 ? -25.83227 39.24583 3.46465 1.000 36.09090 31 THR C C 1
ATOM 5419 O O . THR C 1 31 ? -24.88141 38.44938 3.51952 1.000 36.02056 31 THR C O 1
ATOM 5423 N N . PRO C 1 32 ? -26.97788 38.92267 2.88050 1.000 28.14269 32 PRO C N 1
ATOM 5424 C CA . PRO C 1 32 ? -27.17153 37.59631 2.28920 1.000 28.78158 32 PRO C CA 1
ATOM 5425 C C . PRO C 1 32 ? -26.49682 37.47754 0.92762 1.000 30.51291 32 PRO C C 1
ATOM 5426 O O . PRO C 1 32 ? -26.05678 38.46082 0.32778 1.000 30.16727 32 PRO C O 1
ATOM 5430 N N . ARG C 1 33 ? -26.44995 36.22934 0.44623 1.000 31.45787 33 ARG C N 1
ATOM 5431 C CA . ARG C 1 33 ? -25.71563 35.87763 -0.76585 1.000 30.93277 33 ARG C CA 1
ATOM 5432 C C . ARG C 1 33 ? -26.15422 36.68315 -1.97887 1.000 31.85761 33 ARG C C 1
ATOM 5433 O O . ARG C 1 33 ? -25.33686 36.95958 -2.86704 1.000 29.51987 33 ARG C O 1
ATOM 5441 N N . ASN C 1 34 ? -27.43166 37.05213 -2.05813 1.000 29.11593 34 ASN C N 1
ATOM 5442 C CA . ASN C 1 34 ? -27.95916 37.64886 -3.27538 1.000 30.39255 34 ASN C CA 1
ATOM 5443 C C . ASN C 1 34 ? -28.24930 39.12665 -3.12012 1.000 36.41732 34 ASN C C 1
ATOM 5444 O O . ASN C 1 34 ? -28.88971 39.71753 -3.99671 1.000 34.35398 34 ASN C O 1
ATOM 5449 N N . TYR C 1 35 ? -27.79514 39.74253 -2.03316 1.000 27.25817 35 TYR C N 1
ATOM 5450 C CA . TYR C 1 35 ? -27.74523 41.19606 -2.00982 1.000 29.83039 35 TYR C CA 1
ATOM 5451 C C . TYR C 1 35 ? -26.64962 41.64743 -2.96515 1.000 32.41576 35 TYR C C 1
ATOM 5452 O O . TYR C 1 35 ? -25.50482 41.19396 -2.86452 1.000 33.92074 35 TYR C O 1
ATOM 5461 N N . THR C 1 36 ? -26.99109 42.54866 -3.88111 1.000 26.36124 36 THR C N 1
ATOM 5462 C CA . THR C 1 36 ? -26.06652 42.96235 -4.92487 1.000 31.44932 36 THR C CA 1
ATOM 5463 C C . THR C 1 36 ? -25.12147 44.02642 -4.37714 1.000 31.62017 36 THR C C 1
ATOM 5464 O O . THR C 1 36 ? -25.54520 45.14407 -4.06944 1.000 28.93309 36 THR C O 1
ATOM 5468 N N . PHE C 1 37 ? -23.83621 43.68335 -4.26765 1.000 32.99889 37 PHE C N 1
ATOM 5469 C CA . PHE C 1 37 ? -22.80529 44.65261 -3.90844 1.000 31.31414 37 PHE C CA 1
ATOM 5470 C C . PHE C 1 37 ? -22.47427 45.49668 -5.12900 1.000 34.08917 37 PHE C C 1
ATOM 5471 O O . PHE C 1 37 ? -22.04689 44.95536 -6.15339 1.000 31.10577 37 PHE C O 1
ATOM 5479 N N . LYS C 1 38 ? -22.67217 46.81538 -5.02372 1.000 34.41663 38 LYS C N 1
ATOM 5480 C CA . LYS C 1 38 ? -22.37370 47.74991 -6.10284 1.000 38.25965 38 LYS C CA 1
ATOM 5481 C C . LYS C 1 38 ? -21.03951 48.43690 -5.84704 1.000 39.52429 38 LYS C C 1
ATOM 5482 O O . LYS C 1 38 ? -20.72447 48.78392 -4.70570 1.000 34.25540 38 LYS C O 1
ATOM 5488 N N . PHE C 1 39 ? -20.25742 48.63431 -6.91474 1.000 35.58926 39 PHE C N 1
ATOM 5489 C CA . PHE C 1 39 ? -18.90581 49.17051 -6.79358 1.000 33.53063 39 PHE C CA 1
ATOM 5490 C C . PHE C 1 39 ? -18.74929 50.36911 -7.71861 1.000 34.63400 39 PHE C C 1
ATOM 5491 O O . PHE C 1 39 ? -19.24667 50.35981 -8.84828 1.000 36.46655 39 PHE C O 1
ATOM 5499 N N . ARG C 1 40 ? -18.07656 51.41521 -7.22352 1.000 32.69457 40 ARG C N 1
ATOM 5500 C CA . ARG C 1 40 ? -17.92492 52.63689 -8.01285 1.000 34.49552 40 ARG C CA 1
ATOM 5501 C C . ARG C 1 40 ? -17.16670 52.38974 -9.31357 1.000 37.73323 40 ARG C C 1
ATOM 5502 O O . ARG C 1 40 ? -17.45057 53.03844 -10.32078 1.000 34.63204 40 ARG C O 1
ATOM 5510 N N . LYS C 1 41 ? -16.20920 51.45865 -9.31658 1.000 35.39387 41 LYS C N 1
ATOM 5511 C CA . LYS C 1 41 ? -15.28326 51.30398 -10.43218 1.000 33.26205 41 LYS C CA 1
ATOM 5512 C C . LYS C 1 41 ? -15.10186 49.84761 -10.84526 1.000 34.85839 41 LYS C C 1
ATOM 5513 O O . LYS C 1 41 ? -14.15353 49.53227 -11.56803 1.000 34.34575 41 LYS C O 1
ATOM 5519 N N . MET C 1 42 ? -15.96761 48.95123 -10.39254 1.000 33.30327 42 MET C N 1
ATOM 5520 C CA . MET C 1 42 ? -15.91388 47.55079 -10.78164 1.000 32.86463 42 MET C CA 1
ATOM 5521 C C . MET C 1 42 ? -17.33141 47.06783 -11.03984 1.000 33.79852 42 MET C C 1
ATOM 5522 O O . MET C 1 42 ? -18.29475 47.70307 -10.60206 1.000 31.36592 42 MET C O 1
ATOM 5527 N N . PRO C 1 43 ? -17.49307 45.96053 -11.76488 1.000 36.70504 43 PRO C N 1
ATOM 5528 C CA . PRO C 1 43 ? -18.83472 45.39969 -11.94789 1.000 35.05376 43 PRO C CA 1
ATOM 5529 C C . PRO C 1 43 ? -19.39558 44.84374 -10.64709 1.000 45.74278 43 PRO C C 1
ATOM 5530 O O . PRO C 1 43 ? -18.66145 44.35516 -9.77920 1.000 38.51266 43 PRO C O 1
ATOM 5534 N N . SER C 1 44 ? -20.72627 44.91464 -10.52980 1.000 40.14466 44 SER C N 1
ATOM 5535 C CA . SER C 1 44 ? -21.41038 44.50883 -9.30490 1.000 37.46505 44 SER C CA 1
ATOM 5536 C C . SER C 1 44 ? -21.21661 43.02254 -9.02399 1.000 36.71517 44 SER C C 1
ATOM 5537 O O . SER C 1 44 ? -21.10409 42.20638 -9.94307 1.000 34.89797 44 SER C O 1
ATOM 5540 N N . LEU C 1 45 ? -21.17189 42.67014 -7.73181 1.000 36.11523 45 LEU C N 1
ATOM 5541 C CA . LEU C 1 45 ? -21.19531 41.27067 -7.29586 1.000 33.18047 45 LEU C CA 1
ATOM 5542 C C . LEU C 1 45 ? -22.65147 40.92038 -6.99191 1.000 39.16413 45 LEU C C 1
ATOM 5543 O O . LEU C 1 45 ? -23.15326 41.20059 -5.89600 1.000 35.94290 45 LEU C O 1
ATOM 5548 N N . LYS C 1 46 ? -23.33375 40.31189 -7.96976 1.000 36.75288 46 LYS C N 1
ATOM 5549 C CA . LYS C 1 46 ? -24.76116 40.03468 -7.81417 1.000 32.29377 46 LYS C CA 1
ATOM 5550 C C . LYS C 1 46 ? -25.01130 38.86102 -6.88214 1.000 37.53288 46 LYS C C 1
ATOM 5551 O O . LYS C 1 46 ? -26.07705 38.79060 -6.25171 1.000 36.96948 46 LYS C O 1
ATOM 5557 N N . LYS C 1 47 ? -24.07295 37.91389 -6.81055 1.000 30.88322 47 LYS C N 1
ATOM 5558 C CA . LYS C 1 47 ? -24.11691 36.86285 -5.80126 1.000 33.20011 47 LYS C CA 1
ATOM 5559 C C . LYS C 1 47 ? -22.70226 36.61859 -5.28838 1.000 34.61913 47 LYS C C 1
ATOM 5560 O O . LYS C 1 47 ? -21.72730 36.75123 -6.03516 1.000 33.97908 47 LYS C O 1
ATOM 5566 N N . HIS C 1 48 ? -22.60121 36.26879 -4.00618 1.000 33.24640 48 HIS C N 1
ATOM 5567 C CA . HIS C 1 48 ? -21.34554 36.31032 -3.26246 1.000 32.55214 48 HIS C CA 1
ATOM 5568 C C . HIS C 1 48 ? -21.57187 35.63977 -1.91722 1.000 34.63576 48 HIS C C 1
ATOM 5569 O O . HIS C 1 48 ? -22.70950 35.35856 -1.53065 1.000 28.88911 48 HIS C O 1
ATOM 5576 N N . TYR C 1 49 ? -20.48268 35.44756 -1.17823 1.000 29.86097 49 TYR C N 1
ATOM 5577 C CA . TYR C 1 49 ? -20.59192 34.87867 0.15650 1.000 31.38078 49 TYR C CA 1
ATOM 5578 C C . TYR C 1 49 ? -21.41397 35.77792 1.07270 1.000 29.62842 49 TYR C C 1
ATOM 5579 O O . TYR C 1 49 ? -21.26599 37.00538 1.07391 1.000 32.62629 49 TYR C O 1
ATOM 5588 N N . ALA C 1 50 ? -22.29190 35.15458 1.85613 1.000 31.85136 50 ALA C N 1
ATOM 5589 C CA . ALA C 1 50 ? -22.97680 35.86528 2.92625 1.000 36.52379 50 ALA C CA 1
ATOM 5590 C C . ALA C 1 50 ? -21.97987 36.24819 4.01818 1.000 32.93758 50 ALA C C 1
ATOM 5591 O O . ALA C 1 50 ? -20.94890 35.59740 4.19996 1.000 32.78727 50 ALA C O 1
ATOM 5593 N N . MET C 1 51 ? -22.30633 37.30158 4.76629 1.000 30.67369 51 MET C N 1
ATOM 5594 C CA . MET C 1 51 ? -21.42861 37.75435 5.83680 1.000 31.17551 51 MET C CA 1
ATOM 5595 C C . MET C 1 51 ? -22.26139 38.38281 6.94365 1.000 33.04411 51 MET C C 1
ATOM 5596 O O . MET C 1 51 ? -23.44172 38.69352 6.75523 1.000 31.38750 51 MET C O 1
ATOM 5601 N N . ILE C 1 52 ? -21.62688 38.55612 8.10747 1.000 29.78366 52 ILE C N 1
ATOM 5602 C CA . ILE C 1 52 ? -22.25210 39.11838 9.30399 1.000 26.15718 52 ILE C CA 1
ATOM 5603 C C . ILE C 1 52 ? -21.22391 39.99798 10.00432 1.000 28.87417 52 ILE C C 1
ATOM 5604 O O . ILE C 1 52 ? -20.03641 39.65944 10.06740 1.000 25.21016 52 ILE C O 1
ATOM 5609 N N . GLY C 1 53 ? -21.67322 41.14142 10.50212 1.000 26.32168 53 GLY C N 1
ATOM 5610 C CA . GLY C 1 53 ? -20.77958 42.04083 11.20465 1.000 28.47106 53 GLY C CA 1
ATOM 5611 C C . GLY C 1 53 ? -21.55115 43.21388 11.76105 1.000 28.44179 53 GLY C C 1
ATOM 5612 O O . GLY C 1 53 ? -22.78383 43.22842 11.75749 1.000 27.97728 53 GLY C O 1
ATOM 5613 N N . ILE C 1 54 ? -20.81959 44.21078 12.23604 1.000 26.96978 54 ILE C N 1
ATOM 5614 C CA . ILE C 1 54 ? -21.44007 45.44206 12.70414 1.000 25.88685 54 ILE C CA 1
ATOM 5615 C C . ILE C 1 54 ? -21.24219 46.52004 11.64859 1.000 31.98929 54 ILE C C 1
ATOM 5616 O O . ILE C 1 54 ? -20.12687 46.72607 11.14413 1.000 28.83661 54 ILE C O 1
ATOM 5621 N N . SER C 1 55 ? -22.33787 47.17741 11.27472 1.000 27.87554 55 SER C N 1
ATOM 5622 C CA . SER C 1 55 ? -22.32069 48.04666 10.11637 1.000 28.35705 55 SER C CA 1
ATOM 5623 C C . SER C 1 55 ? -23.17332 49.27539 10.37367 1.000 28.88085 55 SER C C 1
ATOM 5624 O O . SER C 1 55 ? -24.13254 49.24272 11.15161 1.000 29.52790 55 SER C O 1
ATOM 5627 N N . LEU C 1 56 ? -22.80423 50.36108 9.71629 1.000 29.19679 56 LEU C N 1
ATOM 5628 C CA . LEU C 1 56 ? -23.66912 51.52403 9.57181 1.000 29.46108 56 LEU C CA 1
ATOM 5629 C C . LEU C 1 56 ? -24.35785 51.37955 8.21876 1.000 33.30448 56 LEU C C 1
ATOM 5630 O O . LEU C 1 56 ? -23.71166 51.49706 7.17217 1.000 31.16748 56 LEU C O 1
ATOM 5635 N N . ASP C 1 57 ? -25.65294 51.08191 8.23665 1.000 26.08392 57 ASP C N 1
ATOM 5636 C CA . ASP C 1 57 ? -26.42163 50.99198 7.00168 1.000 28.86565 57 ASP C CA 1
ATOM 5637 C C . ASP C 1 57 ? -26.78615 52.39365 6.53531 1.000 30.21255 57 ASP C C 1
ATOM 5638 O O . ASP C 1 57 ? -27.44269 53.14160 7.26563 1.000 31.92976 57 ASP C O 1
ATOM 5643 N N . MET C 1 58 ? -26.34171 52.76064 5.33486 1.000 27.20982 58 MET C N 1
ATOM 5644 C CA . MET C 1 58 ? -26.65745 54.06351 4.75929 1.000 31.35502 58 MET C CA 1
ATOM 5645 C C . MET C 1 58 ? -27.07473 53.87582 3.30623 1.000 33.99651 58 MET C C 1
ATOM 5646 O O . MET C 1 58 ? -26.34899 53.25439 2.52176 1.000 29.52149 58 MET C O 1
ATOM 5651 N N . ASP C 1 59 ? -28.25467 54.38695 2.96108 1.000 29.15262 59 ASP C N 1
ATOM 5652 C CA . ASP C 1 59 ? -28.78456 54.27114 1.60861 1.000 30.77425 59 ASP C CA 1
ATOM 5653 C C . ASP C 1 59 ? -28.77151 52.81760 1.15169 1.000 32.91789 59 ASP C C 1
ATOM 5654 O O . ASP C 1 59 ? -28.34868 52.48816 0.04315 1.000 31.13361 59 ASP C O 1
ATOM 5659 N N . ASP C 1 60 ? -29.22441 51.94159 2.04499 1.000 27.70744 60 ASP C N 1
ATOM 5660 C CA . ASP C 1 60 ? -29.32800 50.50716 1.79430 1.000 31.24008 60 ASP C CA 1
ATOM 5661 C C . ASP C 1 60 ? -27.98072 49.85261 1.47777 1.000 34.67079 60 ASP C C 1
ATOM 5662 O O . ASP C 1 60 ? -27.93565 48.82393 0.79649 1.000 35.21405 60 ASP C O 1
ATOM 5667 N N . TYR C 1 61 ? -26.87560 50.41210 1.97956 1.000 31.30290 61 TYR C N 1
ATOM 5668 C CA . TYR C 1 61 ? -25.54059 49.83906 1.79315 1.000 29.23271 61 TYR C CA 1
ATOM 5669 C C . TYR C 1 61 ? -24.88754 49.55545 3.14339 1.000 30.61971 61 TYR C C 1
ATOM 5670 O O . TYR C 1 61 ? -24.85544 50.44527 4.00414 1.000 27.17134 61 TYR C O 1
ATOM 5679 N N . PRO C 1 62 ? -24.32817 48.35362 3.36360 1.000 27.25152 62 PRO C N 1
ATOM 5680 C CA . PRO C 1 62 ? -23.74211 48.05493 4.67635 1.000 27.32014 62 PRO C CA 1
ATOM 5681 C C . PRO C 1 62 ? -22.31721 48.56639 4.81975 1.000 22.46462 62 PRO C C 1
ATOM 5682 O O . PRO C 1 62 ? -21.37168 47.94423 4.32600 1.000 25.90482 62 PRO C O 1
ATOM 5686 N N . LEU C 1 63 ? -22.14488 49.69303 5.50980 1.000 23.35617 63 LEU C N 1
ATOM 5687 C CA . LEU C 1 63 ? -20.80212 50.20751 5.80116 1.000 29.09416 63 LEU C CA 1
ATOM 5688 C C . LEU C 1 63 ? -20.24774 49.43797 6.99307 1.000 26.77336 63 LEU C C 1
ATOM 5689 O O . LEU C 1 63 ? -20.36328 49.86102 8.14721 1.000 27.33175 63 LEU C O 1
ATOM 5694 N N . TYR C 1 64 ? -19.64603 48.28352 6.70736 1.000 24.41707 64 TYR C N 1
ATOM 5695 C CA . TYR C 1 64 ? -19.15598 47.39824 7.75629 1.000 26.67531 64 TYR C CA 1
ATOM 5696 C C . TYR C 1 64 ? -17.94052 47.99548 8.45830 1.000 31.81751 64 TYR C C 1
ATOM 5697 O O . TYR C 1 64 ? -17.00389 48.46781 7.80216 1.000 31.00638 64 TYR C O 1
ATOM 5706 N N . PHE C 1 65 ? -17.96515 47.98325 9.79952 1.000 32.07600 65 PHE C N 1
ATOM 5707 C CA . PHE C 1 65 ? -16.75295 48.20577 10.58295 1.000 28.22237 65 PHE C CA 1
ATOM 5708 C C . PHE C 1 65 ? -15.86752 46.97145 10.57203 1.000 26.86899 65 PHE C C 1
ATOM 5709 O O . PHE C 1 65 ? -14.63729 47.08391 10.61326 1.000 25.56431 65 PHE C O 1
ATOM 5717 N N . ASP C 1 66 ? -16.48361 45.79761 10.49152 1.000 28.42872 66 ASP C N 1
ATOM 5718 C CA . ASP C 1 66 ? -15.82031 44.50639 10.51562 1.000 25.59745 66 ASP C CA 1
ATOM 5719 C C . ASP C 1 66 ? -16.88019 43.46266 10.21985 1.000 29.64342 66 ASP C C 1
ATOM 5720 O O . ASP C 1 66 ? -18.06549 43.66762 10.51289 1.000 26.56440 66 ASP C O 1
ATOM 5725 N N . ALA C 1 67 ? -16.45176 42.34667 9.64692 1.000 27.53247 67 ALA C N 1
ATOM 5726 C CA . ALA C 1 67 ? -17.40514 41.30085 9.31008 1.000 31.40531 67 ALA C CA 1
ATOM 5727 C C . ALA C 1 67 ? -16.66142 39.98724 9.13423 1.000 24.29628 67 ALA C C 1
ATOM 5728 O O . ALA C 1 67 ? -15.43463 39.94768 9.04802 1.000 29.08675 67 ALA C O 1
ATOM 5730 N N . THR C 1 68 ? -17.43383 38.90896 9.07837 1.000 25.27610 68 THR C N 1
ATOM 5731 C CA . THR C 1 68 ? -16.94554 37.56757 8.80648 1.000 27.15984 68 THR C CA 1
ATOM 5732 C C . THR C 1 68 ? -17.89779 36.91426 7.82097 1.000 26.96582 68 THR C C 1
ATOM 5733 O O . THR C 1 68 ? -19.11303 37.07787 7.94500 1.000 29.03708 68 THR C O 1
ATOM 5737 N N . ASN C 1 69 ? -17.36119 36.17185 6.85327 1.000 27.79034 69 ASN C N 1
ATOM 5738 C CA . ASN C 1 69 ? -18.22259 35.54725 5.85989 1.000 35.68930 69 ASN C CA 1
ATOM 5739 C C . ASN C 1 69 ? -18.49862 34.09091 6.22639 1.000 32.69154 69 ASN C C 1
ATOM 5740 O O . ASN C 1 69 ? -17.95179 33.54038 7.18711 1.000 28.39825 69 ASN C O 1
ATOM 5745 N N . GLU C 1 70 ? -19.37055 33.47363 5.43135 1.000 26.44534 70 GLU C N 1
ATOM 5746 C CA . GLU C 1 70 ? -19.84969 32.12334 5.69389 1.000 34.90951 70 GLU C CA 1
ATOM 5747 C C . GLU C 1 70 ? -18.78729 31.05012 5.47802 1.000 28.94414 70 GLU C C 1
ATOM 5748 O O . GLU C 1 70 ? -19.04990 29.88622 5.78383 1.000 31.14186 70 GLU C O 1
ATOM 5754 N N . LYS C 1 71 ? -17.61229 31.39883 4.95554 1.000 33.09712 71 LYS C N 1
ATOM 5755 C CA . LYS C 1 71 ? -16.49869 30.46928 4.81399 1.000 29.95705 71 LYS C CA 1
ATOM 5756 C C . LYS C 1 71 ? -15.45087 30.63898 5.90931 1.000 30.88855 71 LYS C C 1
ATOM 5757 O O . LYS C 1 71 ? -14.37274 30.05551 5.80766 1.000 27.12157 71 LYS C O 1
ATOM 5763 N N . GLY C 1 72 ? -15.72629 31.44030 6.93699 1.000 31.71533 72 GLY C N 1
ATOM 5764 C CA . GLY C 1 72 ? -14.77601 31.59185 8.02742 1.000 32.56741 72 GLY C CA 1
ATOM 5765 C C . GLY C 1 72 ? -13.61998 32.53558 7.76383 1.000 36.12882 72 GLY C C 1
ATOM 5766 O O . GLY C 1 72 ? -12.57869 32.44871 8.43777 1.000 31.36279 72 GLY C O 1
ATOM 5767 N N . LEU C 1 73 ? -13.77044 33.44583 6.81214 1.000 32.32951 73 LEU C N 1
ATOM 5768 C CA . LEU C 1 73 ? -12.81180 34.51709 6.60150 1.000 30.40342 73 LEU C CA 1
ATOM 5769 C C . LEU C 1 73 ? -13.33407 35.77639 7.28277 1.000 33.80011 73 LEU C C 1
ATOM 5770 O O . LEU C 1 73 ? -14.48260 36.17999 7.04961 1.000 28.29770 73 LEU C O 1
ATOM 5775 N N . GLY C 1 74 ? -12.49308 36.39213 8.11800 1.000 23.40447 74 GLY C N 1
ATOM 5776 C CA . GLY C 1 74 ? -12.86403 37.62211 8.79768 1.000 25.61462 74 GLY C CA 1
ATOM 5777 C C . GLY C 1 74 ? -12.02086 38.82081 8.41570 1.000 24.41866 74 GLY C C 1
ATOM 5778 O O . GLY C 1 74 ? -10.89505 38.66925 7.92540 1.000 28.62662 74 GLY C O 1
ATOM 5779 N N . MET C 1 75 ? -12.53080 40.02460 8.65833 1.000 23.74366 75 MET C N 1
ATOM 5780 C CA . MET C 1 75 ? -11.81127 41.22185 8.24761 1.000 22.08973 75 MET C CA 1
ATOM 5781 C C . MET C 1 75 ? -12.32995 42.42414 9.03471 1.000 24.60972 75 MET C C 1
ATOM 5782 O O . MET C 1 75 ? -13.53868 42.58785 9.20434 1.000 26.29138 75 MET C O 1
ATOM 5787 N N . ALA C 1 76 ? -11.40876 43.26014 9.51333 1.000 24.26037 76 ALA C N 1
ATOM 5788 C CA . ALA C 1 76 ? -11.75575 44.39676 10.34978 1.000 23.57171 76 ALA C CA 1
ATOM 5789 C C . ALA C 1 76 ? -10.95998 45.62268 9.91939 1.000 26.35643 76 ALA C C 1
ATOM 5790 O O . ALA C 1 76 ? -9.75921 45.52059 9.61413 1.000 21.37179 76 ALA C O 1
ATOM 5792 N N . GLY C 1 77 ? -11.62741 46.76389 9.90338 1.000 20.15188 77 GLY C N 1
ATOM 5793 C CA . GLY C 1 77 ? -10.98924 48.03346 9.61782 1.000 21.67147 77 GLY C CA 1
ATOM 5794 C C . GLY C 1 77 ? -10.79901 48.83497 10.88936 1.000 26.09408 77 GLY C C 1
ATOM 5795 O O . GLY C 1 77 ? -11.76904 49.18518 11.56783 1.000 26.59845 77 GLY C O 1
ATOM 5796 N N . LEU C 1 78 ? -9.54166 49.11279 11.21799 1.000 28.04336 78 LEU C N 1
ATOM 5797 C CA . LEU C 1 78 ? -9.18382 49.80257 12.44881 1.000 29.27506 78 LEU C CA 1
ATOM 5798 C C . LEU C 1 78 ? -8.59878 51.16046 12.08938 1.000 28.46350 78 LEU C C 1
ATOM 5799 O O . LEU C 1 78 ? -7.94800 51.30932 11.04734 1.000 26.16404 78 LEU C O 1
ATOM 5804 N N . ASN C 1 79 ? -8.81269 52.14533 12.96333 1.000 23.15344 79 ASN C N 1
ATOM 5805 C CA A ASN C 1 79 ? -8.37027 53.49667 12.65537 0.448 28.92792 79 ASN C CA 1
ATOM 5806 C CA B ASN C 1 79 ? -8.36798 53.50289 12.67404 0.552 28.92566 79 ASN C CA 1
ATOM 5807 C C . ASN C 1 79 ? -6.85541 53.54694 12.48654 1.000 28.44650 79 ASN C C 1
ATOM 5808 O O . ASN C 1 79 ? -6.10615 52.87645 13.20088 1.000 27.66477 79 ASN C O 1
ATOM 5817 N N . TYR C 1 80 ? -6.41980 54.35124 11.51687 1.000 30.19896 80 TYR C N 1
ATOM 5818 C CA . TYR C 1 80 ? -5.01522 54.47728 11.11674 1.000 26.94967 80 TYR C CA 1
ATOM 5819 C C . TYR C 1 80 ? -4.75554 55.96500 10.88865 1.000 27.59080 80 TYR C C 1
ATOM 5820 O O . TYR C 1 80 ? -4.36861 56.39307 9.79730 1.000 33.05400 80 TYR C O 1
ATOM 5829 N N . PRO C 1 81 ? -4.98289 56.79020 11.91054 1.000 31.96697 81 PRO C N 1
ATOM 5830 C CA . PRO C 1 81 ? -5.15750 58.23348 11.67134 1.000 24.34787 81 PRO C CA 1
ATOM 5831 C C . PRO C 1 81 ? -3.89164 58.87386 11.11851 1.000 39.47604 81 PRO C C 1
ATOM 5832 O O . PRO C 1 81 ? -2.78329 58.62993 11.60853 1.000 34.05735 81 PRO C O 1
ATOM 5836 N N . GLY C 1 82 ? -4.06051 59.66346 10.05216 1.000 37.11378 82 GLY C N 1
ATOM 5837 C CA . GLY C 1 82 ? -2.94822 60.31778 9.38397 1.000 31.15035 82 GLY C CA 1
ATOM 5838 C C . GLY C 1 82 ? -2.06903 59.40921 8.56344 1.000 35.44113 82 GLY C C 1
ATOM 5839 O O . GLY C 1 82 ? -1.35835 59.89568 7.68098 1.000 46.93918 82 GLY C O 1
ATOM 5840 N N . ASN C 1 83 ? -2.12046 58.09896 8.79126 1.000 39.43278 83 ASN C N 1
ATOM 5841 C CA . ASN C 1 83 ? -1.26796 57.15313 8.08961 1.000 34.50803 83 ASN C CA 1
ATOM 5842 C C . ASN C 1 83 ? -1.88056 56.64183 6.79794 1.000 37.24014 83 ASN C C 1
ATOM 5843 O O . ASN C 1 83 ? -1.14618 56.39060 5.82883 1.000 33.64691 83 ASN C O 1
ATOM 5848 N N . ALA C 1 84 ? -3.20340 56.47199 6.76613 1.000 29.02975 84 ALA C N 1
ATOM 5849 C CA . ALA C 1 84 ? -3.85554 55.86115 5.61364 1.000 32.06212 84 ALA C CA 1
ATOM 5850 C C . ALA C 1 84 ? -3.77822 56.77755 4.39884 1.000 31.66055 84 ALA C C 1
ATOM 5851 O O . ALA C 1 84 ? -4.07762 57.97044 4.48239 1.000 31.69524 84 ALA C O 1
ATOM 5853 N N . THR C 1 85 ? -3.35984 56.21286 3.27083 1.000 36.29623 85 THR C N 1
ATOM 5854 C CA . THR C 1 85 ? -3.34191 56.89814 1.98749 1.000 33.69304 85 THR C CA 1
ATOM 5855 C C . THR C 1 85 ? -4.10898 56.04242 0.99414 1.000 34.94135 85 THR C C 1
ATOM 5856 O O . THR C 1 85 ? -3.86026 54.83460 0.89202 1.000 30.13742 85 THR C O 1
ATOM 5860 N N . TYR C 1 86 ? -5.06929 56.65214 0.31048 1.000 29.78029 86 TYR C N 1
ATOM 5861 C CA . TYR C 1 86 ? -5.82626 56.00133 -0.74661 1.000 33.26404 86 TYR C CA 1
ATOM 5862 C C . TYR C 1 86 ? -5.44772 56.67881 -2.05549 1.000 35.10308 86 TYR C C 1
ATOM 5863 O O . TYR C 1 86 ? -5.17283 57.88058 -2.08719 1.000 31.10738 86 TYR C O 1
ATOM 5872 N N . TYR C 1 87 ? -5.41480 55.90463 -3.13111 1.000 31.43837 87 TYR C N 1
ATOM 5873 C CA . TYR C 1 87 ? -4.61899 56.27383 -4.28795 1.000 31.77942 87 TYR C CA 1
ATOM 5874 C C . TYR C 1 87 ? -5.49207 56.70732 -5.45307 1.000 33.80986 87 TYR C C 1
ATOM 5875 O O . TYR C 1 87 ? -6.69331 56.45434 -5.48634 1.000 34.92471 87 TYR C O 1
ATOM 5884 N N . GLU C 1 88 ? -4.86896 57.38811 -6.41008 1.000 36.93345 88 GLU C N 1
ATOM 5885 C CA . GLU C 1 88 ? -5.54590 57.63236 -7.67261 1.000 35.73449 88 GLU C CA 1
ATOM 5886 C C . GLU C 1 88 ? -5.84207 56.31301 -8.37195 1.000 33.17741 88 GLU C C 1
ATOM 5887 O O . GLU C 1 88 ? -5.16222 55.30293 -8.16142 1.000 28.88095 88 GLU C O 1
ATOM 5893 N N . GLU C 1 89 ? -6.89982 56.31532 -9.17837 1.000 33.47106 89 GLU C N 1
ATOM 5894 C CA . GLU C 1 89 ? -7.25114 55.12192 -9.92902 1.000 32.88942 89 GLU C CA 1
ATOM 5895 C C . GLU C 1 89 ? -6.07762 54.69104 -10.79476 1.000 35.25553 89 GLU C C 1
ATOM 5896 O O . GLU C 1 89 ? -5.32899 55.52060 -11.31794 1.000 28.79513 89 GLU C O 1
ATOM 5902 N N . LYS C 1 90 ? -5.89965 53.38472 -10.91009 1.000 30.99851 90 LYS C N 1
ATOM 5903 C CA . LYS C 1 90 ? -4.81340 52.81059 -11.67973 1.000 36.16383 90 LYS C CA 1
ATOM 5904 C C . LYS C 1 90 ? -5.40862 51.91240 -12.74429 1.000 35.92555 90 LYS C C 1
ATOM 5905 O O . LYS C 1 90 ? -6.30009 51.10979 -12.44923 1.000 28.39402 90 LYS C O 1
ATOM 5911 N N . GLU C 1 91 ? -4.93302 52.05976 -13.97853 1.000 33.92624 91 GLU C N 1
ATOM 5912 C CA . GLU C 1 91 ? -5.19289 51.02555 -14.96212 1.000 38.25031 91 GLU C CA 1
ATOM 5913 C C . GLU C 1 91 ? -4.45455 49.75857 -14.54454 1.000 33.93748 91 GLU C C 1
ATOM 5914 O O . GLU C 1 91 ? -3.49477 49.79615 -13.76745 1.000 42.57119 91 GLU C O 1
ATOM 5920 N N . ASN C 1 92 ? -4.94129 48.62281 -15.03413 1.000 35.78454 92 ASN C N 1
ATOM 5921 C CA . ASN C 1 92 ? -4.37637 47.31194 -14.72640 1.000 38.37121 92 ASN C CA 1
ATOM 5922 C C . ASN C 1 92 ? -4.54873 46.92554 -13.25646 1.000 36.71106 92 ASN C C 1
ATOM 5923 O O . ASN C 1 92 ? -3.90109 45.98300 -12.78287 1.000 33.53470 92 ASN C O 1
ATOM 5928 N N . LYS C 1 93 ? -5.42896 47.61755 -12.52909 1.000 34.92408 93 LYS C N 1
ATOM 5929 C CA . LYS C 1 93 ? -5.79806 47.25165 -11.16710 1.000 36.60703 93 LYS C CA 1
ATOM 5930 C C . LYS C 1 93 ? -7.31491 47.26524 -11.03111 1.000 30.89562 93 LYS C C 1
ATOM 5931 O O . LYS C 1 93 ? -8.02537 47.89027 -11.81986 1.000 33.86132 93 LYS C O 1
ATOM 5937 N N . ASP C 1 94 ? -7.80625 46.54559 -10.02676 1.000 31.67350 94 ASP C N 1
ATOM 5938 C CA . ASP C 1 94 ? -9.20035 46.63690 -9.60534 1.000 32.19898 94 ASP C CA 1
ATOM 5939 C C . ASP C 1 94 ? -9.29487 47.78836 -8.61087 1.000 33.72560 94 ASP C C 1
ATOM 5940 O O . ASP C 1 94 ? -8.79644 47.67982 -7.48667 1.000 30.11583 94 ASP C O 1
ATOM 5945 N N . ASN C 1 95 ? -9.91968 48.89382 -9.01336 1.000 29.24960 95 ASN C N 1
ATOM 5946 C CA . ASN C 1 95 ? -9.98199 50.07435 -8.16200 1.000 30.21964 95 ASN C CA 1
ATOM 5947 C C . ASN C 1 95 ? -11.16009 49.94908 -7.20234 1.000 35.03116 95 ASN C C 1
ATOM 5948 O O . ASN C 1 95 ? -12.31819 49.89956 -7.63107 1.000 31.22194 95 ASN C O 1
ATOM 5953 N N . ILE C 1 96 ? -10.85444 49.89677 -5.90661 1.000 27.97086 96 ILE C N 1
ATOM 5954 C CA . ILE C 1 96 ? -11.81385 49.55782 -4.86385 1.000 27.63517 96 ILE C CA 1
ATOM 5955 C C . ILE C 1 96 ? -11.72855 50.63634 -3.78932 1.000 27.34223 96 ILE C C 1
ATOM 5956 O O . ILE C 1 96 ? -10.63446 50.95412 -3.31057 1.000 31.06536 96 ILE C O 1
ATOM 5961 N N . ALA C 1 97 ? -12.86862 51.22160 -3.43475 1.000 31.81673 97 ALA C N 1
ATOM 5962 C CA . ALA C 1 97 ? -12.87795 52.25088 -2.40505 1.000 27.27540 97 ALA C CA 1
ATOM 5963 C C . ALA C 1 97 ? -12.66783 51.63230 -1.02315 1.000 26.63539 97 ALA C C 1
ATOM 5964 O O . ALA C 1 97 ? -12.94663 50.44926 -0.79217 1.000 27.69336 97 ALA C O 1
ATOM 5966 N N . SER C 1 98 ? -12.16192 52.45141 -0.09469 1.000 23.16998 98 SER C N 1
ATOM 5967 C CA . SER C 1 98 ? -11.93066 51.96720 1.26613 1.000 28.83767 98 SER C CA 1
ATOM 5968 C C . SER C 1 98 ? -13.20823 51.40257 1.89206 1.000 28.10564 98 SER C C 1
ATOM 5969 O O . SER C 1 98 ? -13.16272 50.38725 2.59429 1.000 30.05232 98 SER C O 1
ATOM 5972 N N . PHE C 1 99 ? -14.35757 52.03509 1.64487 1.000 26.27484 99 PHE C N 1
ATOM 5973 C CA . PHE C 1 99 ? -15.61009 51.54525 2.21246 1.000 26.36420 99 PHE C CA 1
ATOM 5974 C C . PHE C 1 99 ? -16.17998 50.33216 1.48153 1.000 29.02454 99 PHE C C 1
ATOM 5975 O O . PHE C 1 99 ? -17.14162 49.73833 1.98102 1.000 30.35705 99 PHE C O 1
ATOM 5983 N N . GLU C 1 100 ? -15.63403 49.95568 0.31711 1.000 27.14313 100 GLU C N 1
ATOM 5984 C CA . GLU C 1 100 ? -16.02424 48.73915 -0.39107 1.000 28.61700 100 GLU C CA 1
ATOM 5985 C C . GLU C 1 100 ? -15.04790 47.59355 -0.15928 1.000 28.50891 100 GLU C C 1
ATOM 5986 O O . GLU C 1 100 ? -15.25510 46.49115 -0.68905 1.000 25.13365 100 GLU C O 1
ATOM 5992 N N . PHE C 1 101 ? -13.98478 47.83729 0.60917 1.000 31.18279 101 PHE C N 1
ATOM 5993 C CA . PHE C 1 101 ? -12.91820 46.85343 0.76247 1.000 29.52460 101 PHE C CA 1
ATOM 5994 C C . PHE C 1 101 ? -13.43983 45.57850 1.42385 1.000 28.53850 101 PHE C C 1
ATOM 5995 O O . PHE C 1 101 ? -13.17817 44.46871 0.95014 1.000 27.07926 101 PHE C O 1
ATOM 6003 N N . ILE C 1 102 ? -14.19645 45.71136 2.51654 1.000 24.45406 102 ILE C N 1
ATOM 6004 C CA . ILE C 1 102 ? -14.70544 44.51899 3.19582 1.000 25.26156 102 ILE C CA 1
ATOM 6005 C C . ILE C 1 102 ? -15.63897 43.72492 2.29027 1.000 27.00981 102 ILE C C 1
ATOM 6006 O O . ILE C 1 102 ? -15.43208 42.50901 2.14388 1.000 26.94594 102 ILE C O 1
ATOM 6011 N N . PRO C 1 103 ? -16.63730 44.32482 1.62513 1.000 29.39327 103 PRO C N 1
ATOM 6012 C CA . PRO C 1 103 ? -17.44048 43.51776 0.68203 1.000 28.38273 103 PRO C CA 1
ATOM 6013 C C . PRO C 1 103 ? -16.61543 42.89830 -0.44699 1.000 25.08959 103 PRO C C 1
ATOM 6014 O O . PRO C 1 103 ? -16.81042 41.71882 -0.76722 1.000 28.03371 103 PRO C O 1
ATOM 6018 N N . TRP C 1 104 ? -15.67662 43.64810 -1.03229 1.000 26.72906 104 TRP C N 1
ATOM 6019 C CA . TRP C 1 104 ? -14.84520 43.11869 -2.11612 1.000 26.44619 104 TRP C CA 1
ATOM 6020 C C . TRP C 1 104 ? -14.11637 41.85078 -1.69433 1.000 29.08298 104 TRP C C 1
ATOM 6021 O O . TRP C 1 104 ? -14.10280 40.85285 -2.42436 1.000 28.40311 104 TRP C O 1
ATOM 6032 N N . ILE C 1 105 ? -13.48855 41.87760 -0.51986 1.000 24.86702 105 ILE C N 1
ATOM 6033 C CA . ILE C 1 105 ? -12.73337 40.71913 -0.05566 1.000 28.56504 105 ILE C CA 1
ATOM 6034 C C . ILE C 1 105 ? -13.67300 39.61667 0.42200 1.000 27.12708 105 ILE C C 1
ATOM 6035 O O . ILE C 1 105 ? -13.66257 38.50025 -0.10723 1.000 30.18016 105 ILE C O 1
ATOM 6040 N N . LEU C 1 106 ? -14.49705 39.91153 1.43461 1.000 22.88937 106 LEU C N 1
ATOM 6041 C CA . LEU C 1 106 ? -15.27334 38.85478 2.07985 1.000 28.72168 106 LEU C CA 1
ATOM 6042 C C . LEU C 1 106 ? -16.29852 38.24125 1.13355 1.000 29.05743 106 LEU C C 1
ATOM 6043 O O . LEU C 1 106 ? -16.67821 37.07654 1.30242 1.000 27.60184 106 LEU C O 1
ATOM 6048 N N . GLY C 1 107 ? -16.75955 39.00024 0.14143 1.000 27.56981 107 GLY C N 1
ATOM 6049 C CA . GLY C 1 107 ? -17.71419 38.44757 -0.80226 1.000 31.78731 107 GLY C CA 1
ATOM 6050 C C . GLY C 1 107 ? -17.13002 37.39351 -1.71765 1.000 37.03464 107 GLY C C 1
ATOM 6051 O O . GLY C 1 107 ? -17.87960 36.55039 -2.21649 1.000 34.02468 107 GLY C O 1
ATOM 6052 N N . GLN C 1 108 ? -15.80280 37.39548 -1.91342 1.000 29.52301 108 GLN C N 1
ATOM 6053 C CA . GLN C 1 108 ? -15.15234 36.61464 -2.96041 1.000 36.91179 108 GLN C CA 1
ATOM 6054 C C . GLN C 1 108 ? -14.12560 35.60372 -2.46762 1.000 39.41678 108 GLN C C 1
ATOM 6055 O O . GLN C 1 108 ? -13.79273 34.68539 -3.22784 1.000 38.51085 108 GLN C O 1
ATOM 6061 N N . CYS C 1 109 ? -13.58617 35.75367 -1.25687 1.000 31.30018 109 CYS C N 1
ATOM 6062 C CA . CYS C 1 109 ? -12.48055 34.91483 -0.79808 1.000 35.27913 109 CYS C CA 1
ATOM 6063 C C . CYS C 1 109 ? -12.88751 34.04834 0.38831 1.000 34.34305 109 CYS C C 1
ATOM 6064 O O . CYS C 1 109 ? -13.63260 34.48761 1.27472 1.000 33.90574 109 CYS C O 1
ATOM 6067 N N . SER C 1 110 ? -12.38106 32.81622 0.40729 1.000 34.42686 110 SER C N 1
ATOM 6068 C CA . SER C 1 110 ? -12.55595 31.93500 1.55160 1.000 35.61093 110 SER C CA 1
ATOM 6069 C C . SER C 1 110 ? -11.28481 31.72199 2.36254 1.000 32.57021 110 SER C C 1
ATOM 6070 O O . SER C 1 110 ? -11.37422 31.25827 3.50403 1.000 39.94085 110 SER C O 1
ATOM 6073 N N . THR C 1 111 ? -10.11076 32.04012 1.81413 1.000 33.02531 111 THR C N 1
ATOM 6074 C CA . THR C 1 111 ? -8.85029 31.74370 2.47941 1.000 31.71498 111 THR C CA 1
ATOM 6075 C C . THR C 1 111 ? -7.87667 32.90206 2.32335 1.000 33.64149 111 THR C C 1
ATOM 6076 O O . THR C 1 111 ? -7.98569 33.71998 1.40598 1.000 30.72873 111 THR C O 1
ATOM 6080 N N . ILE C 1 112 ? -6.88384 32.92092 3.21927 1.000 31.15587 112 ILE C N 1
ATOM 6081 C CA . ILE C 1 112 ? -5.77893 33.87617 3.13102 1.000 32.44595 112 ILE C CA 1
ATOM 6082 C C . ILE C 1 112 ? -5.10999 33.80717 1.76142 1.000 31.05535 112 ILE C C 1
ATOM 6083 O O . ILE C 1 112 ? -4.74852 34.83744 1.17494 1.000 32.54809 112 ILE C O 1
ATOM 6088 N N . SER C 1 113 ? -4.91740 32.59351 1.23753 1.000 31.13979 113 SER C N 1
ATOM 6089 C CA . SER C 1 113 ? -4.27678 32.44128 -0.06794 1.000 36.50542 113 SER C CA 1
ATOM 6090 C C . SER C 1 113 ? -5.06032 33.16151 -1.15946 1.000 35.35552 113 SER C C 1
ATOM 6091 O O . SER C 1 113 ? -4.47840 33.85115 -2.00706 1.000 32.93394 113 SER C O 1
ATOM 6094 N N . GLU C 1 114 ? -6.38544 33.01177 -1.14985 1.000 30.70790 114 GLU C N 1
ATOM 6095 C CA . GLU C 1 114 ? -7.23234 33.73300 -2.08977 1.000 32.43941 114 GLU C CA 1
ATOM 6096 C C . GLU C 1 114 ? -7.23799 35.22974 -1.80976 1.000 35.97866 114 GLU C C 1
ATOM 6097 O O . GLU C 1 114 ? -7.33147 36.03391 -2.74854 1.000 29.37496 114 GLU C O 1
ATOM 6103 N N . VAL C 1 115 ? -7.16249 35.62964 -0.53373 1.000 32.15320 115 VAL C N 1
ATOM 6104 C CA . VAL C 1 115 ? -7.06218 37.05531 -0.23725 1.000 30.13271 115 VAL C CA 1
ATOM 6105 C C . VAL C 1 115 ? -5.81051 37.62688 -0.88576 1.000 28.02977 115 VAL C C 1
ATOM 6106 O O . VAL C 1 115 ? -5.84466 38.67985 -1.53329 1.000 30.78467 115 VAL C O 1
ATOM 6110 N N . LYS C 1 116 ? -4.68952 36.92098 -0.74347 1.000 31.22233 116 LYS C N 1
ATOM 6111 C CA . LYS C 1 116 ? -3.43717 37.40770 -1.30821 1.000 31.02737 116 LYS C CA 1
ATOM 6112 C C . LYS C 1 116 ? -3.51628 37.52513 -2.82722 1.000 29.67495 116 LYS C C 1
ATOM 6113 O O . LYS C 1 116 ? -2.93976 38.44931 -3.40366 1.000 37.08294 116 LYS C O 1
ATOM 6119 N N . ASP C 1 117 ? -4.24151 36.62376 -3.48828 1.000 29.92224 117 ASP C N 1
ATOM 6120 C CA . ASP C 1 117 ? -4.40602 36.74036 -4.93472 1.000 30.57711 117 ASP C CA 1
ATOM 6121 C C . ASP C 1 117 ? -5.16644 38.01113 -5.30343 1.000 32.52064 117 ASP C C 1
ATOM 6122 O O . ASP C 1 117 ? -4.75058 38.75758 -6.19966 1.000 32.50275 117 ASP C O 1
ATOM 6127 N N . LEU C 1 118 ? -6.27202 38.29029 -4.60574 1.000 30.25340 118 LEU C N 1
ATOM 6128 C CA . LEU C 1 118 ? -7.04709 39.49440 -4.90536 1.000 30.27041 118 LEU C CA 1
ATOM 6129 C C . LEU C 1 118 ? -6.25653 40.76423 -4.61558 1.000 29.37147 118 LEU C C 1
ATOM 6130 O O . LEU C 1 118 ? -6.41173 41.77418 -5.31324 1.000 27.64129 118 LEU C O 1
ATOM 6135 N N . LEU C 1 119 ? -5.44103 40.75061 -3.55930 1.000 27.04731 119 LEU C N 1
ATOM 6136 C CA . LEU C 1 119 ? -4.71092 41.95423 -3.18439 1.000 28.03781 119 LEU C CA 1
ATOM 6137 C C . LEU C 1 119 ? -3.63117 42.28794 -4.20279 1.000 29.04542 119 LEU C C 1
ATOM 6138 O O . LEU C 1 119 ? -3.33456 43.46741 -4.41876 1.000 30.89936 119 LEU C O 1
ATOM 6143 N N . SER C 1 120 ? -3.05614 41.27184 -4.85803 1.000 28.16896 120 SER C N 1
ATOM 6144 C CA . SER C 1 120 ? -2.03879 41.52431 -5.87530 1.000 34.18626 120 SER C CA 1
ATOM 6145 C C . SER C 1 120 ? -2.58056 42.30338 -7.07564 1.000 34.55122 120 SER C C 1
ATOM 6146 O O . SER C 1 120 ? -1.78856 42.85103 -7.85151 1.000 34.71599 120 SER C O 1
ATOM 6149 N N A ARG C 1 121 ? -3.90089 42.38045 -7.25221 0.524 32.49297 121 ARG C N 1
ATOM 6150 N N B ARG C 1 121 ? -3.90491 42.37493 -7.23713 0.476 32.46954 121 ARG C N 1
ATOM 6151 C CA A ARG C 1 121 ? -4.46128 43.14260 -8.36390 0.524 33.12916 121 ARG C CA 1
ATOM 6152 C CA B ARG C 1 121 ? -4.52187 43.08381 -8.35377 0.476 33.01825 121 ARG C CA 1
ATOM 6153 C C A ARG C 1 121 ? -5.42578 44.22261 -7.89521 0.524 34.33306 121 ARG C C 1
ATOM 6154 C C B ARG C 1 121 ? -5.39464 44.24685 -7.90107 0.476 34.30838 121 ARG C C 1
ATOM 6155 O O A ARG C 1 121 ? -6.18319 44.76440 -8.70674 0.524 32.15833 121 ARG C O 1
ATOM 6156 O O B ARG C 1 121 ? -6.05454 44.87607 -8.73710 0.476 32.13001 121 ARG C O 1
ATOM 6171 N N . ILE C 1 122 ? -5.41201 44.55774 -6.60925 1.000 32.27025 122 ILE C N 1
ATOM 6172 C CA . ILE C 1 122 ? -6.28537 45.59383 -6.08999 1.000 30.57455 122 ILE C CA 1
ATOM 6173 C C . ILE C 1 122 ? -5.54161 46.92037 -6.06281 1.000 31.08978 122 ILE C C 1
ATOM 6174 O O . ILE C 1 122 ? -4.30929 46.98047 -6.07219 1.000 33.01081 122 ILE C O 1
ATOM 6179 N N . ASN C 1 123 ? -6.32129 47.99808 -6.03951 1.000 31.42755 123 ASN C N 1
ATOM 6180 C CA . ASN C 1 123 ? -5.84851 49.34611 -5.75458 1.000 28.91304 123 ASN C CA 1
ATOM 6181 C C . ASN C 1 123 ? -6.91585 50.01399 -4.89909 1.000 30.21844 123 ASN C C 1
ATOM 6182 O O . ASN C 1 123 ? -8.07145 50.11833 -5.32671 1.000 27.14946 123 ASN C O 1
ATOM 6187 N N . ILE C 1 124 ? -6.56174 50.39724 -3.67250 1.000 30.83446 124 ILE C N 1
ATOM 6188 C CA . ILE C 1 124 ? -7.51250 51.07130 -2.78681 1.000 27.93364 124 ILE C CA 1
ATOM 6189 C C . ILE C 1 124 ? -7.54341 52.54190 -3.18233 1.000 28.30980 124 ILE C C 1
ATOM 6190 O O . ILE C 1 124 ? -6.60697 53.28790 -2.89285 1.000 29.79763 124 ILE C O 1
ATOM 6195 N N . ALA C 1 125 ? -8.62774 52.95653 -3.83742 1.000 29.53937 125 ALA C N 1
ATOM 6196 C CA . ALA C 1 125 ? -8.73908 54.25812 -4.48460 1.000 28.79984 125 ALA C CA 1
ATOM 6197 C C . ALA C 1 125 ? -9.34850 55.30279 -3.54914 1.000 33.88353 125 ALA C C 1
ATOM 6198 O O . ALA C 1 125 ? -10.16347 54.98676 -2.67801 1.000 30.20152 125 ALA C O 1
ATOM 6200 N N . ASP C 1 126 ? -8.95213 56.56421 -3.75859 1.000 31.64382 126 ASP C N 1
ATOM 6201 C CA . ASP C 1 126 ? -9.43788 57.70873 -2.98424 1.000 31.82424 126 ASP C CA 1
ATOM 6202 C C . ASP C 1 126 ? -10.85435 58.04962 -3.44388 1.000 41.48608 126 ASP C C 1
ATOM 6203 O O . ASP C 1 126 ? -11.09076 59.02814 -4.15638 1.000 37.44483 126 ASP C O 1
ATOM 6208 N N . LEU C 1 127 ? -11.81704 57.22957 -3.00987 1.000 35.82981 127 LEU C N 1
ATOM 6209 C CA . LEU C 1 127 ? -13.22798 57.41890 -3.32514 1.000 35.31831 127 LEU C CA 1
ATOM 6210 C C . LEU C 1 127 ? -14.02231 57.53812 -2.03051 1.000 40.39242 127 LEU C C 1
ATOM 6211 O O . LEU C 1 127 ? -13.77157 56.80374 -1.06788 1.000 36.88761 127 LEU C O 1
ATOM 6216 N N . ASN C 1 128 ? -14.97774 58.46575 -2.00745 1.000 35.25015 128 ASN C N 1
ATOM 6217 C CA . ASN C 1 128 ? -15.76410 58.74737 -0.81644 1.000 33.05773 128 ASN C CA 1
ATOM 6218 C C . ASN C 1 128 ? -17.18781 58.22791 -0.97678 1.000 36.55934 128 ASN C C 1
ATOM 6219 O O . ASN C 1 128 ? -17.74399 58.23432 -2.08026 1.000 30.65453 128 ASN C O 1
ATOM 6224 N N . PHE C 1 129 ? -17.76595 57.75775 0.13977 1.000 32.55706 129 PHE C N 1
ATOM 6225 C CA . PHE C 1 129 ? -19.14520 57.27400 0.10560 1.000 31.75848 129 PHE C CA 1
ATOM 6226 C C . PHE C 1 129 ? -20.07783 58.36217 -0.40146 1.000 32.70604 129 PHE C C 1
ATOM 6227 O O . PHE C 1 129 ? -20.94063 58.10754 -1.24783 1.000 35.29395 129 PHE C O 1
ATOM 6235 N N . SER C 1 130 ? -19.87801 59.58828 0.06121 1.000 32.17010 130 SER C N 1
ATOM 6236 C CA . SER C 1 130 ? -20.69391 60.73192 -0.32461 1.000 38.53742 130 SER C CA 1
ATOM 6237 C C . SER C 1 130 ? -19.94783 61.98766 0.10981 1.000 39.10942 130 SER C C 1
ATOM 6238 O O . SER C 1 130 ? -18.88971 61.91318 0.74209 1.000 42.25218 130 SER C O 1
ATOM 6241 N N . GLU C 1 131 ? -20.50793 63.14815 -0.23735 1.000 44.50012 131 GLU C N 1
ATOM 6242 C CA . GLU C 1 131 ? -19.91688 64.41265 0.19480 1.000 45.77259 131 GLU C CA 1
ATOM 6243 C C . GLU C 1 131 ? -19.95948 64.55682 1.71317 1.000 46.57050 131 GLU C C 1
ATOM 6244 O O . GLU C 1 131 ? -19.05567 65.15502 2.30749 1.000 51.52714 131 GLU C O 1
ATOM 6246 N N . LYS C 1 132 ? -20.98298 64.00111 2.36011 1.000 41.17581 132 LYS C N 1
ATOM 6247 C CA . LYS C 1 132 ? -21.08365 64.07998 3.80974 1.000 45.20879 132 LYS C CA 1
ATOM 6248 C C . LYS C 1 132 ? -20.24615 63.01833 4.51832 1.000 49.57256 132 LYS C C 1
ATOM 6249 O O . LYS C 1 132 ? -19.85751 63.22377 5.67443 1.000 47.88557 132 LYS C O 1
ATOM 6251 N N . MET C 1 133 ? -19.94886 61.90461 3.85138 1.000 46.15194 133 MET C N 1
ATOM 6252 C CA . MET C 1 133 ? -19.21896 60.78056 4.43499 1.000 41.98863 133 MET C CA 1
ATOM 6253 C C . MET C 1 133 ? -17.87752 60.64645 3.71705 1.000 40.08652 133 MET C C 1
ATOM 6254 O O . MET C 1 133 ? -17.72014 59.84533 2.79038 1.000 36.77697 133 MET C O 1
ATOM 6259 N N . GLN C 1 134 ? -16.90363 61.44420 4.15261 1.000 38.55569 134 GLN C N 1
ATOM 6260 C CA . GLN C 1 134 ? -15.54351 61.31411 3.64052 1.000 45.06684 134 GLN C CA 1
ATOM 6261 C C . GLN C 1 134 ? -14.89362 60.06095 4.21123 1.000 42.39761 134 GLN C C 1
ATOM 6262 O O . GLN C 1 134 ? -15.12282 59.70256 5.36596 1.000 39.12367 134 GLN C O 1
ATOM 6268 N N . ALA C 1 135 ? -14.08146 59.39283 3.39685 1.000 36.83449 135 ALA C N 1
ATOM 6269 C CA . ALA C 1 135 ? -13.51541 58.10880 3.79785 1.000 35.58781 135 ALA C CA 1
ATOM 6270 C C . ALA C 1 135 ? -12.65900 58.26220 5.05447 1.000 36.90321 135 ALA C C 1
ATOM 6271 O O . ALA C 1 135 ? -11.89673 59.22020 5.18990 1.000 35.42305 135 ALA C O 1
ATOM 6273 N N . SER C 1 136 ? -12.82602 57.31858 5.97676 1.000 30.85299 136 SER C N 1
ATOM 6274 C CA . SER C 1 136 ? -12.04708 57.11641 7.17928 1.000 33.26011 136 SER C CA 1
ATOM 6275 C C . SER C 1 136 ? -10.62116 56.69871 6.83162 1.000 27.57739 136 SER C C 1
ATOM 6276 O O . SER C 1 136 ? -10.39378 55.98940 5.86120 1.000 31.66214 136 SER C O 1
ATOM 6279 N N . SER C 1 137 ? -9.68010 57.04652 7.71519 1.000 26.54796 137 SER C N 1
ATOM 6280 C CA . SER C 1 137 ? -8.32125 56.48605 7.66216 1.000 28.11982 137 SER C CA 1
ATOM 6281 C C . SER C 1 137 ? -8.26615 55.16208 8.41796 1.000 29.02915 137 SER C C 1
ATOM 6282 O O . SER C 1 137 ? -8.28583 55.14122 9.65657 1.000 27.75735 137 SER C O 1
ATOM 6285 N N . LEU C 1 138 ? -8.11083 54.05753 7.68125 1.000 28.80188 138 LEU C N 1
ATOM 6286 C CA . LEU C 1 138 ? -8.11649 52.71579 8.26504 1.000 30.45532 138 LEU C CA 1
ATOM 6287 C C . LEU C 1 138 ? -6.90284 51.92261 7.80680 1.000 28.61511 138 LEU C C 1
ATOM 6288 O O . LEU C 1 138 ? -6.31336 52.21401 6.76586 1.000 25.90225 138 LEU C O 1
ATOM 6293 N N . HIS C 1 139 ? -6.54682 50.90514 8.59862 1.000 22.97631 139 HIS C N 1
ATOM 6294 C CA . HIS C 1 139 ? -5.80681 49.74393 8.10870 1.000 25.30481 139 HIS C CA 1
ATOM 6295 C C . HIS C 1 139 ? -6.56824 48.49909 8.54907 1.000 27.69036 139 HIS C C 1
ATOM 6296 O O . HIS C 1 139 ? -7.48898 48.57906 9.36913 1.000 27.98477 139 HIS C O 1
ATOM 6303 N N . TRP C 1 140 ? -6.20443 47.34003 7.98404 1.000 23.75666 140 TRP C N 1
ATOM 6304 C CA . TRP C 1 140 ? -7.06597 46.16671 8.06941 1.000 27.46261 140 TRP C CA 1
ATOM 6305 C C . TRP C 1 140 ? -6.32782 44.94404 8.58986 1.000 27.26846 140 TRP C C 1
ATOM 6306 O O . TRP C 1 140 ? -5.18942 44.66528 8.18727 1.000 29.01262 140 TRP C O 1
ATOM 6317 N N . LEU C 1 141 ? -6.99732 44.22185 9.48980 1.000 24.36814 141 LEU C N 1
ATOM 6318 C CA . LEU C 1 141 ? -6.62665 42.86783 9.88799 1.000 22.63468 141 LEU C CA 1
ATOM 6319 C C . LEU C 1 141 ? -7.56175 41.87687 9.19752 1.000 30.22412 141 LEU C C 1
ATOM 6320 O O . LEU C 1 141 ? -8.78904 42.04745 9.23008 1.000 24.11139 141 LEU C O 1
ATOM 6325 N N . ILE C 1 142 ? -6.97910 40.86586 8.54347 1.000 30.16003 142 ILE C N 1
ATOM 6326 C CA . ILE C 1 142 ? -7.72961 39.80108 7.88139 1.000 25.80976 142 ILE C CA 1
ATOM 6327 C C . ILE C 1 142 ? -7.24967 38.45666 8.42623 1.000 26.36418 142 ILE C C 1
ATOM 6328 O O . ILE C 1 142 ? -6.04437 38.22125 8.53299 1.000 25.75869 142 ILE C O 1
ATOM 6333 N N . ALA C 1 143 ? -8.18931 37.57513 8.75640 1.000 25.22803 143 ALA C N 1
ATOM 6334 C CA . ALA C 1 143 ? -7.88251 36.27835 9.34967 1.000 27.84340 143 ALA C CA 1
ATOM 6335 C C . ALA C 1 143 ? -8.85648 35.23153 8.82735 1.000 28.35033 143 ALA C C 1
ATOM 6336 O O . ALA C 1 143 ? -10.03004 35.53221 8.59236 1.000 27.86059 143 ALA C O 1
ATOM 6338 N N . ASP C 1 144 ? -8.37824 33.99662 8.65257 1.000 30.55753 144 ASP C N 1
ATOM 6339 C CA . ASP C 1 144 ? -9.27476 32.89702 8.26875 1.000 29.85988 144 ASP C CA 1
ATOM 6340 C C . ASP C 1 144 ? -9.25833 31.79812 9.33649 1.000 32.81828 144 ASP C C 1
ATOM 6341 O O . ASP C 1 144 ? -8.55517 31.88916 10.35386 1.000 31.83637 144 ASP C O 1
ATOM 6346 N N . LYS C 1 145 ? -10.04376 30.74160 9.10782 1.000 32.10913 145 LYS C N 1
ATOM 6347 C CA . LYS C 1 145 ? -10.24417 29.76669 10.17708 1.000 34.20795 145 LYS C CA 1
ATOM 6348 C C . LYS C 1 145 ? -9.09188 28.77810 10.34541 1.000 34.11737 145 LYS C C 1
ATOM 6349 O O . LYS C 1 145 ? -9.17835 27.90410 11.21008 1.000 41.79707 145 LYS C O 1
ATOM 6355 N N . THR C 1 146 ? -8.01660 28.87662 9.57114 1.000 32.04865 146 THR C N 1
ATOM 6356 C CA . THR C 1 146 ? -6.82716 28.14294 9.97415 1.000 34.83277 146 THR C CA 1
ATOM 6357 C C . THR C 1 146 ? -6.06404 28.84330 11.09757 1.000 38.66741 146 THR C C 1
ATOM 6358 O O . THR C 1 146 ? -5.17994 28.22442 11.70259 1.000 39.53599 146 THR C O 1
ATOM 6362 N N . GLY C 1 147 ? -6.38938 30.10596 11.40058 1.000 38.21486 147 GLY C N 1
ATOM 6363 C CA . GLY C 1 147 ? -5.67766 30.88587 12.39680 1.000 30.50702 147 GLY C CA 1
ATOM 6364 C C . GLY C 1 147 ? -4.63818 31.83388 11.83134 1.000 30.34195 147 GLY C C 1
ATOM 6365 O O . GLY C 1 147 ? -4.06558 32.63202 12.59254 1.000 31.69919 147 GLY C O 1
ATOM 6366 N N . THR C 1 148 ? -4.39522 31.77517 10.52382 1.000 28.49867 148 THR C N 1
ATOM 6367 C CA . THR C 1 148 ? -3.48824 32.68944 9.84444 1.000 32.08626 148 THR C CA 1
ATOM 6368 C C . THR C 1 148 ? -4.12556 34.06855 9.70383 1.000 31.11112 148 THR C C 1
ATOM 6369 O O . THR C 1 148 ? -5.33990 34.19834 9.52445 1.000 33.29103 148 THR C O 1
ATOM 6373 N N . SER C 1 149 ? -3.29046 35.10944 9.76018 1.000 28.44272 149 SER C N 1
ATOM 6374 C CA . SER C 1 149 ? -3.77147 36.47194 9.59086 1.000 25.37245 149 SER C CA 1
ATOM 6375 C C . SER C 1 149 ? -2.73058 37.30692 8.86677 1.000 26.03669 149 SER C C 1
ATOM 6376 O O . SER C 1 149 ? -1.53341 37.01259 8.91324 1.000 33.24881 149 SER C O 1
ATOM 6379 N N . LEU C 1 150 ? -3.19772 38.35555 8.19667 1.000 24.29066 150 LEU C N 1
ATOM 6380 C CA . LEU C 1 150 ? -2.31021 39.31771 7.56045 1.000 29.16884 150 LEU C CA 1
ATOM 6381 C C . LEU C 1 150 ? -2.82605 40.72878 7.81522 1.000 27.89899 150 LEU C C 1
ATOM 6382 O O . LEU C 1 150 ? -3.98755 40.93602 8.18284 1.000 24.42555 150 LEU C O 1
ATOM 6387 N N . VAL C 1 151 ? -1.94878 41.70568 7.57806 1.000 27.41357 151 VAL C N 1
ATOM 6388 C CA . VAL C 1 151 ? -2.25964 43.11777 7.75219 1.000 26.08219 151 VAL C CA 1
ATOM 6389 C C . VAL C 1 151 ? -2.13356 43.80654 6.39679 1.000 32.69846 151 VAL C C 1
ATOM 6390 O O . VAL C 1 151 ? -1.21234 43.51122 5.62496 1.000 25.77008 151 VAL C O 1
ATOM 6394 N N . VAL C 1 152 ? -3.06902 44.70889 6.10207 1.000 23.89523 152 VAL C N 1
ATOM 6395 C CA . VAL C 1 152 ? -3.02080 45.54342 4.90383 1.000 27.21254 152 VAL C CA 1
ATOM 6396 C C . VAL C 1 152 ? -2.92054 46.98984 5.35051 1.000 25.94065 152 VAL C C 1
ATOM 6397 O O . VAL C 1 152 ? -3.78708 47.48425 6.08407 1.000 26.20151 152 VAL C O 1
ATOM 6401 N N . GLU C 1 153 ? -1.87856 47.67284 4.89773 1.000 23.14888 153 GLU C N 1
ATOM 6402 C CA . GLU C 1 153 ? -1.69525 49.07867 5.20366 1.000 27.84194 153 GLU C CA 1
ATOM 6403 C C . GLU C 1 153 ? -1.40995 49.80066 3.90371 1.000 26.53388 153 GLU C C 1
ATOM 6404 O O . GLU C 1 153 ? -0.55487 49.36535 3.12555 1.000 28.06820 153 GLU C O 1
ATOM 6410 N N . THR C 1 154 ? -2.14260 50.87892 3.65333 1.000 26.81855 154 THR C N 1
ATOM 6411 C CA . THR C 1 154 ? -1.96425 51.67053 2.43743 1.000 27.91626 154 THR C CA 1
ATOM 6412 C C . THR C 1 154 ? -1.28186 52.97124 2.85428 1.000 30.60167 154 THR C C 1
ATOM 6413 O O . THR C 1 154 ? -1.94295 53.90811 3.30911 1.000 29.52510 154 THR C O 1
ATOM 6417 N N . ASP C 1 155 ? 0.05361 53.00406 2.71745 1.000 28.17077 155 ASP C N 1
ATOM 6418 C CA . ASP C 1 155 ? 0.90834 54.10550 3.14363 1.000 30.94945 155 ASP C CA 1
ATOM 6419 C C . ASP C 1 155 ? 1.17864 55.08535 1.99975 1.000 34.62030 155 ASP C C 1
ATOM 6420 O O . ASP C 1 155 ? 0.82686 54.84835 0.84169 1.000 34.77874 155 ASP C O 1
ATOM 6425 N N . LYS C 1 156 ? 1.84610 56.19242 2.34270 1.000 32.11224 156 LYS C N 1
ATOM 6426 C CA . LYS C 1 156 ? 2.11367 57.24549 1.36497 1.000 34.94281 156 LYS C CA 1
ATOM 6427 C C . LYS C 1 156 ? 2.88533 56.71640 0.15929 1.000 39.92509 156 LYS C C 1
ATOM 6428 O O . LYS C 1 156 ? 2.70250 57.20733 -0.96200 1.000 41.18585 156 LYS C O 1
ATOM 6430 N N . ASP C 1 157 ? 3.71698 55.69463 0.35655 1.000 39.09718 157 ASP C N 1
ATOM 6431 C CA . ASP C 1 157 ? 4.53091 55.13102 -0.70982 1.000 37.64639 157 ASP C CA 1
ATOM 6432 C C . ASP C 1 157 ? 3.97871 53.80555 -1.23559 1.000 38.45786 157 ASP C C 1
ATOM 6433 O O . ASP C 1 157 ? 4.72846 53.01867 -1.82084 1.000 40.50473 157 ASP C O 1
ATOM 6438 N N . GLY C 1 158 ? 2.69989 53.52848 -1.02703 1.000 35.98300 158 GLY C N 1
ATOM 6439 C CA . GLY C 1 158 ? 2.07357 52.35684 -1.60388 1.000 35.04907 158 GLY C CA 1
ATOM 6440 C C . GLY C 1 158 ? 1.57044 51.37737 -0.55142 1.000 34.51585 158 GLY C C 1
ATOM 6441 O O . GLY C 1 158 ? 1.77817 51.52927 0.65448 1.000 30.40919 158 GLY C O 1
ATOM 6442 N N . MET C 1 159 ? 0.90455 50.34694 -1.06134 1.000 28.60077 159 MET C N 1
ATOM 6443 C CA . MET C 1 159 ? 0.25039 49.34826 -0.23374 1.000 29.34968 159 MET C CA 1
ATOM 6444 C C . MET C 1 159 ? 1.23649 48.28337 0.21431 1.000 31.54446 159 MET C C 1
ATOM 6445 O O . MET C 1 159 ? 1.97593 47.72704 -0.60356 1.000 28.64762 159 MET C O 1
ATOM 6450 N N . HIS C 1 160 ? 1.21162 47.97012 1.50743 1.000 25.90719 160 HIS C N 1
ATOM 6451 C CA . HIS C 1 160 ? 2.04023 46.91910 2.08395 1.000 28.30869 160 HIS C CA 1
ATOM 6452 C C . HIS C 1 160 ? 1.16246 45.85332 2.72620 1.000 27.17772 160 HIS C C 1
ATOM 6453 O O . HIS C 1 160 ? 0.17460 46.16828 3.39957 1.000 27.76627 160 HIS C O 1
ATOM 6460 N N . ILE C 1 161 ? 1.53263 44.59580 2.51164 1.000 24.15995 161 ILE C N 1
ATOM 6461 C CA . ILE C 1 161 ? 0.82867 43.43174 3.04722 1.000 28.08782 161 ILE C CA 1
ATOM 6462 C C . ILE C 1 161 ? 1.81910 42.64949 3.90584 1.000 27.87428 161 ILE C C 1
ATOM 6463 O O . ILE C 1 161 ? 2.89490 42.27241 3.42316 1.000 30.34246 161 ILE C O 1
ATOM 6468 N N . TYR C 1 162 ? 1.47084 42.41055 5.17068 1.000 24.51182 162 TYR C N 1
ATOM 6469 C CA . TYR C 1 162 ? 2.36011 41.71543 6.09919 1.000 30.72588 162 TYR C CA 1
ATOM 6470 C C . TYR C 1 162 ? 1.69735 40.45113 6.62092 1.000 25.90573 162 TYR C C 1
ATOM 6471 O O . TYR C 1 162 ? 0.53732 40.48612 7.03336 1.000 27.07296 162 TYR C O 1
ATOM 6480 N N . ASP C 1 163 ? 2.43132 39.33941 6.61335 1.000 29.80103 163 ASP C N 1
ATOM 6481 C CA . ASP C 1 163 ? 2.04317 38.20762 7.44969 1.000 29.14001 163 ASP C CA 1
ATOM 6482 C C . ASP C 1 163 ? 2.02327 38.64539 8.91041 1.000 33.06876 163 ASP C C 1
ATOM 6483 O O . ASP C 1 163 ? 2.87645 39.41759 9.35160 1.000 26.21821 163 ASP C O 1
ATOM 6488 N N . ASN C 1 164 ? 1.03864 38.16200 9.67123 1.000 31.04408 164 ASN C N 1
ATOM 6489 C CA . ASN C 1 164 ? 0.91880 38.60300 11.05720 1.000 26.47984 164 ASN C CA 1
ATOM 6490 C C . ASN C 1 164 ? 1.19338 37.44436 12.00311 1.000 28.68271 164 ASN C C 1
ATOM 6491 O O . ASN C 1 164 ? 0.28323 36.64603 12.29430 1.000 27.69402 164 ASN C O 1
ATOM 6496 N N . PRO C 1 165 ? 2.40414 37.34745 12.56197 1.000 24.87943 165 PRO C N 1
ATOM 6497 C CA . PRO C 1 165 ? 2.72565 36.19793 13.42025 1.000 24.21909 165 PRO C CA 1
ATOM 6498 C C . PRO C 1 165 ? 2.04805 36.23140 14.77843 1.000 29.03898 165 PRO C C 1
ATOM 6499 O O . PRO C 1 165 ? 1.95022 35.17494 15.41787 1.000 30.52919 165 PRO C O 1
ATOM 6503 N N . VAL C 1 166 ? 1.53756 37.37952 15.22923 1.000 24.34733 166 VAL C N 1
ATOM 6504 C CA . VAL C 1 166 ? 0.88419 37.46093 16.53396 1.000 23.41156 166 VAL C CA 1
ATOM 6505 C C . VAL C 1 166 ? -0.63387 37.62400 16.44365 1.000 28.02276 166 VAL C C 1
ATOM 6506 O O . VAL C 1 166 ? -1.31455 37.53837 17.48719 1.000 21.42386 166 VAL C O 1
ATOM 6510 N N . GLY C 1 167 ? -1.18934 37.82477 15.24925 1.000 25.05096 167 GLY C N 1
ATOM 6511 C CA . GLY C 1 167 ? -2.64086 37.83762 15.10938 1.000 27.28361 167 GLY C CA 1
ATOM 6512 C C . GLY C 1 167 ? -3.33296 38.90110 15.93515 1.000 23.91863 167 GLY C C 1
ATOM 6513 O O . GLY C 1 167 ? -4.41128 38.65002 16.48131 1.000 26.94385 167 GLY C O 1
ATOM 6514 N N . CYS C 1 168 ? -2.72545 40.08094 16.04233 1.000 20.54883 168 CYS C N 1
ATOM 6515 C CA . CYS C 1 168 ? -3.22681 41.21726 16.80195 1.000 20.37205 168 CYS C CA 1
ATOM 6516 C C . CYS C 1 168 ? -2.96560 42.44879 15.95221 1.000 19.42329 168 CYS C C 1
ATOM 6517 O O . CYS C 1 168 ? -1.95943 42.49921 15.24136 1.000 21.08549 168 CYS C O 1
ATOM 6520 N N . LEU C 1 169 ? -3.82486 43.46478 16.07180 1.000 22.60409 169 LEU C N 1
ATOM 6521 C CA . LEU C 1 169 ? -3.57266 44.76896 15.45967 1.000 20.27096 169 LEU C CA 1
ATOM 6522 C C . LEU C 1 169 ? -4.23875 45.85530 16.29672 1.000 20.43730 169 LEU C C 1
ATOM 6523 O O . LEU C 1 169 ? -5.28770 45.62065 16.89808 1.000 23.93538 169 LEU C O 1
ATOM 6528 N N . THR C 1 170 ? -3.62518 47.05021 16.35288 1.000 19.61603 170 THR C N 1
ATOM 6529 C CA . THR C 1 170 ? -4.30715 48.20464 16.93556 1.000 23.24040 170 THR C CA 1
ATOM 6530 C C . THR C 1 170 ? -4.28965 49.32331 15.90192 1.000 24.04377 170 THR C C 1
ATOM 6531 O O . THR C 1 170 ? -4.80884 49.13834 14.80329 1.000 22.83263 170 THR C O 1
ATOM 6535 N N . ASN C 1 171 ? -3.70536 50.47165 16.22333 1.000 23.27478 171 ASN C N 1
ATOM 6536 C CA . ASN C 1 171 ? -3.76705 51.65517 15.37843 1.000 22.63868 171 ASN C CA 1
ATOM 6537 C C . ASN C 1 171 ? -2.33625 51.98056 14.90345 1.000 23.18193 171 ASN C C 1
ATOM 6538 O O . ASN C 1 171 ? -1.65424 51.05926 14.45775 1.000 23.93627 171 ASN C O 1
ATOM 6543 N N . ASN C 1 172 ? -1.89833 53.22742 14.95922 1.000 25.15906 172 ASN C N 1
ATOM 6544 C CA . ASN C 1 172 ? -0.54769 53.56689 14.56155 1.000 24.83732 172 ASN C CA 1
ATOM 6545 C C . ASN C 1 172 ? 0.45971 52.98209 15.55185 1.000 24.82706 172 ASN C C 1
ATOM 6546 O O . ASN C 1 172 ? 0.12044 52.71159 16.70911 1.000 23.69247 172 ASN C O 1
ATOM 6551 N N . PRO C 1 173 ? 1.72355 52.80110 15.12661 1.000 20.00794 173 PRO C N 1
ATOM 6552 C CA . PRO C 1 173 ? 2.31505 53.09005 13.80842 1.000 27.74016 173 PRO C CA 1
ATOM 6553 C C . PRO C 1 173 ? 2.19211 51.95956 12.80025 1.000 29.08341 173 PRO C C 1
ATOM 6554 O O . PRO C 1 173 ? 1.45262 50.99440 13.03737 1.000 24.52303 173 PRO C O 1
ATOM 6558 N N . GLN C 1 174 ? 2.94304 52.07903 11.69776 1.000 26.91643 174 GLN C N 1
ATOM 6559 C CA . GLN C 1 174 ? 2.98133 51.02786 10.68529 1.000 24.01894 174 GLN C CA 1
ATOM 6560 C C . GLN C 1 174 ? 3.34015 49.69514 11.33709 1.000 28.41151 174 GLN C C 1
ATOM 6561 O O . GLN C 1 174 ? 4.05787 49.64505 12.34557 1.000 22.05380 174 GLN C O 1
ATOM 6567 N N . PHE C 1 175 ? 2.82653 48.60814 10.75350 1.000 19.02492 175 PHE C N 1
ATOM 6568 C CA . PHE C 1 175 ? 2.95442 47.30257 11.39332 1.000 21.69535 175 PHE C CA 1
ATOM 6569 C C . PHE C 1 175 ? 4.39004 46.88076 11.71371 1.000 24.12857 175 PHE C C 1
ATOM 6570 O O . PHE C 1 175 ? 4.60281 46.35581 12.81944 1.000 23.00931 175 PHE C O 1
ATOM 6578 N N . PRO C 1 176 ? 5.39509 47.04352 10.82959 1.000 26.56702 176 PRO C N 1
ATOM 6579 C CA . PRO C 1 176 ? 6.75794 46.63041 11.22211 1.000 21.72877 176 PRO C CA 1
ATOM 6580 C C . PRO C 1 176 ? 7.24541 47.29528 12.50140 1.000 20.95665 176 PRO C C 1
ATOM 6581 O O . PRO C 1 176 ? 7.86910 46.62545 13.33103 1.000 22.27600 176 PRO C O 1
ATOM 6585 N N . LYS C 1 177 ? 6.98427 48.58944 12.69750 1.000 22.74215 177 LYS C N 1
ATOM 6586 C CA . LYS C 1 177 ? 7.37933 49.21860 13.95860 1.000 24.40298 177 LYS C CA 1
ATOM 6587 C C . LYS C 1 177 ? 6.55640 48.68977 15.12927 1.000 24.15849 177 LYS C C 1
ATOM 6588 O O . LYS C 1 177 ? 7.08736 48.47579 16.22793 1.000 23.31038 177 LYS C O 1
ATOM 6594 N N . GLN C 1 178 ? 5.24858 48.52390 14.92589 1.000 22.00880 178 GLN C N 1
ATOM 6595 C CA . GLN C 1 178 ? 4.38106 48.01433 15.98401 1.000 21.56743 178 GLN C CA 1
ATOM 6596 C C . GLN C 1 178 ? 4.78707 46.59415 16.38815 1.000 27.72973 178 GLN C C 1
ATOM 6597 O O . GLN C 1 178 ? 4.90749 46.27441 17.57985 1.000 24.51331 178 GLN C O 1
ATOM 6603 N N . LEU C 1 179 ? 5.02316 45.73000 15.40033 1.000 20.56338 179 LEU C N 1
ATOM 6604 C CA . LEU C 1 179 ? 5.42925 44.36773 15.70621 1.000 23.20302 179 LEU C CA 1
ATOM 6605 C C . LEU C 1 179 ? 6.78445 44.34052 16.40588 1.000 25.87239 179 LEU C C 1
ATOM 6606 O O . LEU C 1 179 ? 6.97665 43.59459 17.37288 1.000 22.59666 179 LEU C O 1
ATOM 6611 N N . PHE C 1 180 ? 7.73227 45.16169 15.94598 1.000 24.56352 180 PHE C N 1
ATOM 6612 C CA . PHE C 1 180 ? 9.06085 45.13282 16.54849 1.000 24.77169 180 PHE C CA 1
ATOM 6613 C C . PHE C 1 180 ? 9.04645 45.65931 17.98337 1.000 22.90585 180 PHE C C 1
ATOM 6614 O O . PHE C 1 180 ? 9.87675 45.24918 18.79652 1.000 25.62247 180 PHE C O 1
ATOM 6622 N N . ASN C 1 181 ? 8.12546 46.56299 18.32265 1.000 23.83510 181 ASN C N 1
ATOM 6623 C CA . ASN C 1 181 ? 8.10246 47.09732 19.68527 1.000 22.88974 181 ASN C CA 1
ATOM 6624 C C . ASN C 1 181 ? 7.85546 45.99932 20.72334 1.000 28.89252 181 ASN C C 1
ATOM 6625 O O . ASN C 1 181 ? 8.27500 46.13730 21.88009 1.000 29.30133 181 ASN C O 1
ATOM 6630 N N . LEU C 1 182 ? 7.20011 44.90006 20.32689 1.000 23.80928 182 LEU C N 1
ATOM 6631 C CA . LEU C 1 182 ? 6.94889 43.78692 21.24063 1.000 27.55987 182 LEU C CA 1
ATOM 6632 C C . LEU C 1 182 ? 8.23043 43.23060 21.83066 1.000 25.00450 182 LEU C C 1
ATOM 6633 O O . LEU C 1 182 ? 8.22356 42.71169 22.95345 1.000 22.64064 182 LEU C O 1
ATOM 6638 N N . ASN C 1 183 ? 9.32226 43.27537 21.06748 1.000 24.39677 183 ASN C N 1
ATOM 6639 C CA . ASN C 1 183 ? 10.59916 42.76846 21.55357 1.000 23.51439 183 ASN C CA 1
ATOM 6640 C C . ASN C 1 183 ? 11.02688 43.42378 22.85300 1.000 24.09687 183 ASN C C 1
ATOM 6641 O O . ASN C 1 183 ? 11.80606 42.83211 23.60681 1.000 25.36482 183 ASN C O 1
ATOM 6646 N N . ASN C 1 184 ? 10.53578 44.62126 23.14628 1.000 24.48662 184 ASN C N 1
ATOM 6647 C CA . ASN C 1 184 ? 10.94439 45.28036 24.37705 1.000 25.22958 184 ASN C CA 1
ATOM 6648 C C . ASN C 1 184 ? 10.29988 44.69113 25.63118 1.000 25.64293 184 ASN C C 1
ATOM 6649 O O . ASN C 1 184 ? 10.66230 45.11092 26.73673 1.000 24.22139 184 ASN C O 1
ATOM 6654 N N . TYR C 1 185 ? 9.40241 43.70085 25.50657 1.000 24.33479 185 TYR C N 1
ATOM 6655 C CA . TYR C 1 185 ? 8.63715 43.19873 26.65192 1.000 21.76421 185 TYR C CA 1
ATOM 6656 C C . TYR C 1 185 ? 8.83569 41.70234 26.87418 1.000 25.50578 185 TYR C C 1
ATOM 6657 O O . TYR C 1 185 ? 7.98535 41.04827 27.49750 1.000 20.95222 185 TYR C O 1
ATOM 6666 N N . ALA C 1 186 ? 9.96020 41.14847 26.40285 1.000 25.28039 186 ALA C N 1
ATOM 6667 C CA . ALA C 1 186 ? 10.21579 39.72224 26.59089 1.000 25.41292 186 ALA C CA 1
ATOM 6668 C C . ALA C 1 186 ? 10.19668 39.31985 28.06081 1.000 21.48243 186 ALA C C 1
ATOM 6669 O O . ALA C 1 186 ? 9.79824 38.19438 28.38664 1.000 24.93213 186 ALA C O 1
ATOM 6671 N N . ASP C 1 187 ? 10.61530 40.20310 28.96648 1.000 21.61981 187 ASP C N 1
ATOM 6672 C CA . ASP C 1 187 ? 10.69449 39.80569 30.36689 1.000 25.18625 187 ASP C CA 1
ATOM 6673 C C . ASP C 1 187 ? 9.38244 39.96574 31.12253 1.000 22.99146 187 ASP C C 1
ATOM 6674 O O . ASP C 1 187 ? 9.31924 39.55282 32.28243 1.000 29.06519 187 ASP C O 1
ATOM 6679 N N . VAL C 1 188 ? 8.33022 40.51229 30.50491 1.000 23.00411 188 VAL C N 1
ATOM 6680 C CA . VAL C 1 188 ? 7.02903 40.57595 31.17835 1.000 19.60669 188 VAL C CA 1
ATOM 6681 C C . VAL C 1 188 ? 6.50306 39.15993 31.36374 1.000 22.91765 188 VAL C C 1
ATOM 6682 O O . VAL C 1 188 ? 6.48718 38.35812 30.41801 1.000 23.23609 188 VAL C O 1
ATOM 6686 N N . SER C 1 189 ? 6.07936 38.83331 32.58763 1.000 21.83823 189 SER C N 1
ATOM 6687 C CA . SER C 1 189 ? 5.87412 37.43798 32.92030 1.000 24.69102 189 SER C CA 1
ATOM 6688 C C . SER C 1 189 ? 4.63452 37.20177 33.77622 1.000 24.43873 189 SER C C 1
ATOM 6689 O O . SER C 1 189 ? 4.33358 38.00418 34.66955 1.000 23.61619 189 SER C O 1
ATOM 6692 N N . PRO C 1 190 ? 3.91238 36.10054 33.55530 1.000 26.46942 190 PRO C N 1
ATOM 6693 C CA . PRO C 1 190 ? 2.88662 35.69534 34.52879 1.000 27.24666 190 PRO C CA 1
ATOM 6694 C C . PRO C 1 190 ? 3.47282 35.17891 35.83754 1.000 27.24831 190 PRO C C 1
ATOM 6695 O O . PRO C 1 190 ? 2.72706 35.05659 36.81609 1.000 25.43335 190 PRO C O 1
ATOM 6699 N N . LYS C 1 191 ? 4.77016 34.87914 35.88579 1.000 25.18849 191 LYS C N 1
ATOM 6700 C CA . LYS C 1 191 ? 5.41027 34.32025 37.06918 1.000 29.44794 191 LYS C CA 1
ATOM 6701 C C . LYS C 1 191 ? 6.19486 35.38189 37.83576 1.000 28.06134 191 LYS C C 1
ATOM 6702 O O . LYS C 1 191 ? 6.67091 36.35788 37.25689 1.000 25.47334 191 LYS C O 1
ATOM 6708 N N . MET C 1 192 ? 6.32898 35.17082 39.15045 1.000 25.34196 192 MET C N 1
ATOM 6709 C CA . MET C 1 192 ? 7.11483 36.06382 39.99310 1.000 26.01258 192 MET C CA 1
ATOM 6710 C C . MET C 1 192 ? 8.51963 36.22694 39.41456 1.000 26.20589 192 MET C C 1
ATOM 6711 O O . MET C 1 192 ? 9.10299 35.25103 38.92941 1.000 26.30199 192 MET C O 1
ATOM 6716 N N . PRO C 1 193 ? 9.10220 37.42691 39.45602 1.000 26.37978 193 PRO C N 1
ATOM 6717 C CA . PRO C 1 193 ? 10.40089 37.62394 38.80350 1.000 28.34171 193 PRO C CA 1
ATOM 6718 C C . PRO C 1 193 ? 11.52895 37.03626 39.62812 1.000 29.41354 193 PRO C C 1
ATOM 6719 O O . PRO C 1 193 ? 11.50352 37.05689 40.85969 1.000 27.99039 193 PRO C O 1
ATOM 6723 N N . LYS C 1 194 ? 12.50943 36.48453 38.92558 1.000 27.25074 194 LYS C N 1
ATOM 6724 C CA . LYS C 1 194 ? 13.80003 36.18303 39.51842 1.000 27.33632 194 LYS C CA 1
ATOM 6725 C C . LYS C 1 194 ? 14.46733 37.48672 39.94094 1.000 27.26270 194 LYS C C 1
ATOM 6726 O O . LYS C 1 194 ? 14.25958 38.53066 39.32106 1.000 33.26023 194 LYS C O 1
ATOM 6732 N N . ASN C 1 195 ? 15.26876 37.43038 41.00781 1.000 26.56731 195 ASN C N 1
ATOM 6733 C CA . ASN C 1 195 ? 16.10655 38.56785 41.39060 1.000 28.03426 195 ASN C CA 1
ATOM 6734 C C . ASN C 1 195 ? 17.34350 38.54320 40.49590 1.000 26.98511 195 ASN C C 1
ATOM 6735 O O . ASN C 1 195 ? 18.35033 37.92190 40.81572 1.000 29.52107 195 ASN C O 1
ATOM 6740 N N . ASN C 1 196 ? 17.27094 39.24045 39.36314 1.000 27.74736 196 ASN C N 1
ATOM 6741 C CA . ASN C 1 196 ? 18.43385 39.49063 38.51757 1.000 27.46252 196 ASN C CA 1
ATOM 6742 C C . ASN C 1 196 ? 19.21172 40.72877 38.94132 1.000 28.35849 196 ASN C C 1
ATOM 6743 O O . ASN C 1 196 ? 20.30789 40.96655 38.41986 1.000 26.12530 196 ASN C O 1
ATOM 6748 N N . PHE C 1 197 ? 18.64877 41.53792 39.84071 1.000 25.83170 197 PHE C N 1
ATOM 6749 C CA . PHE C 1 197 ? 19.24778 42.82093 40.18977 1.000 23.54698 197 PHE C CA 1
ATOM 6750 C C . PHE C 1 197 ? 20.59430 42.62019 40.86412 1.000 29.73434 197 PHE C C 1
ATOM 6751 O O . PHE C 1 197 ? 21.60312 43.21995 40.45888 1.000 23.50894 197 PHE C O 1
ATOM 6759 N N . SER C 1 198 ? 20.62392 41.75788 41.88341 1.000 24.86027 198 SER C N 1
ATOM 6760 C CA . SER C 1 198 ? 21.85197 41.31642 42.52416 1.000 27.04377 198 SER C CA 1
ATOM 6761 C C . SER C 1 198 ? 21.47735 40.37420 43.65269 1.000 31.67506 198 SER C C 1
ATOM 6762 O O . SER C 1 198 ? 20.56954 40.67285 44.44488 1.000 29.19781 198 SER C O 1
ATOM 6765 N N . ASP C 1 199 ? 22.15470 39.23024 43.74371 1.000 35.15446 199 ASP C N 1
ATOM 6766 C CA . ASP C 1 199 ? 21.88485 38.37294 44.89472 1.000 38.03376 199 ASP C CA 1
ATOM 6767 C C . ASP C 1 199 ? 22.41826 38.96161 46.19607 1.000 34.13263 199 ASP C C 1
ATOM 6768 O O . ASP C 1 199 ? 22.24469 38.34673 47.24173 1.000 35.30140 199 ASP C O 1
ATOM 6773 N N . LYS C 1 200 ? 23.05913 40.12720 46.16217 1.000 31.51456 200 LYS C N 1
ATOM 6774 C CA . LYS C 1 200 ? 23.45133 40.80953 47.38638 1.000 34.22341 200 LYS C CA 1
ATOM 6775 C C . LYS C 1 200 ? 22.34174 41.69449 47.93327 1.000 36.02044 200 LYS C C 1
ATOM 6776 O O . LYS C 1 200 ? 22.48752 42.23372 49.03083 1.000 32.95450 200 LYS C O 1
ATOM 6782 N N . VAL C 1 201 ? 21.24980 41.86317 47.19163 1.000 30.00162 201 VAL C N 1
ATOM 6783 C CA . VAL C 1 201 ? 20.12341 42.68587 47.60864 1.000 30.84117 201 VAL C CA 1
ATOM 6784 C C . VAL C 1 201 ? 18.93785 41.77062 47.85201 1.000 31.23898 201 VAL C C 1
ATOM 6785 O O . VAL C 1 201 ? 18.61119 40.93258 47.00852 1.000 32.55668 201 VAL C O 1
ATOM 6789 N N . ASN C 1 202 ? 18.29629 41.92752 49.00121 1.000 35.53424 202 ASN C N 1
ATOM 6790 C CA . ASN C 1 202 ? 17.13566 41.11636 49.33627 1.000 40.16322 202 ASN C CA 1
ATOM 6791 C C . ASN C 1 202 ? 15.90894 41.72343 48.65959 1.000 40.04507 202 ASN C C 1
ATOM 6792 O O . ASN C 1 202 ? 15.33637 42.69992 49.14417 1.000 45.95309 202 ASN C O 1
ATOM 6797 N N . MET C 1 203 ? 15.50657 41.15562 47.52608 1.000 34.84372 203 MET C N 1
ATOM 6798 C CA . MET C 1 203 ? 14.31379 41.60224 46.81052 1.000 35.03298 203 MET C CA 1
ATOM 6799 C C . MET C 1 203 ? 13.11563 40.84037 47.36748 1.000 31.73802 203 MET C C 1
ATOM 6800 O O . MET C 1 203 ? 13.02282 39.62117 47.20874 1.000 39.05765 203 MET C O 1
ATOM 6805 N N . ALA C 1 204 ? 12.20519 41.54485 48.02440 1.000 29.39597 204 ALA C N 1
ATOM 6806 C CA . ALA C 1 204 ? 11.03698 40.89246 48.60259 1.000 29.40099 204 ALA C CA 1
ATOM 6807 C C . ALA C 1 204 ? 9.96803 40.70388 47.53195 1.000 26.48209 204 ALA C C 1
ATOM 6808 O O . ALA C 1 204 ? 9.61439 41.65244 46.82703 1.000 27.93778 204 ALA C O 1
ATOM 6810 N N . GLY C 1 205 ? 9.46669 39.47793 47.39485 1.000 21.78961 205 GLY C N 1
ATOM 6811 C CA . GLY C 1 205 ? 8.37157 39.22157 46.47571 1.000 21.44960 205 GLY C CA 1
ATOM 6812 C C . GLY C 1 205 ? 7.03086 39.54672 47.10957 1.000 25.06007 205 GLY C C 1
ATOM 6813 O O . GLY C 1 205 ? 6.25399 38.64026 47.40085 1.000 25.37317 205 GLY C O 1
ATOM 6814 N N . TYR C 1 206 ? 6.74933 40.84172 47.31692 1.000 23.95377 206 TYR C N 1
ATOM 6815 C CA . TYR C 1 206 ? 5.71326 41.29526 48.23851 1.000 23.90393 206 TYR C CA 1
ATOM 6816 C C . TYR C 1 206 ? 4.29607 41.23762 47.66624 1.000 23.74851 206 TYR C C 1
ATOM 6817 O O . TYR C 1 206 ? 3.33493 41.41116 48.42559 1.000 22.53170 206 TYR C O 1
ATOM 6826 N N . SER C 1 207 ? 4.12870 41.00011 46.36979 1.000 21.37224 207 SER C N 1
ATOM 6827 C CA . SER C 1 207 ? 2.79751 40.90910 45.78893 1.000 24.04010 207 SER C CA 1
ATOM 6828 C C . SER C 1 207 ? 2.80663 39.84923 44.70297 1.000 23.97397 207 SER C C 1
ATOM 6829 O O . SER C 1 207 ? 3.73254 39.79846 43.89541 1.000 26.30464 207 SER C O 1
ATOM 6832 N N . ARG C 1 208 ? 1.78334 39.00528 44.68088 1.000 24.22780 208 ARG C N 1
ATOM 6833 C CA . ARG C 1 208 ? 1.55607 38.17539 43.50828 1.000 29.28379 208 ARG C CA 1
ATOM 6834 C C . ARG C 1 208 ? 1.36468 39.06930 42.28710 1.000 25.48983 208 ARG C C 1
ATOM 6835 O O . ARG C 1 208 ? 0.88577 40.20327 42.38928 1.000 24.10739 208 ARG C O 1
ATOM 6843 N N . GLY C 1 209 ? 1.76363 38.56780 41.12237 1.000 27.27302 209 GLY C N 1
ATOM 6844 C CA . GLY C 1 209 ? 1.61711 39.35177 39.90786 1.000 26.05950 209 GLY C CA 1
ATOM 6845 C C . GLY C 1 209 ? 2.76245 40.29755 39.59699 1.000 25.82519 209 GLY C C 1
ATOM 6846 O O . GLY C 1 209 ? 2.71120 40.99156 38.56348 1.000 24.74575 209 GLY C O 1
ATOM 6847 N N . LEU C 1 210 ? 3.80927 40.33505 40.43183 1.000 25.98839 210 LEU C N 1
ATOM 6848 C CA . LEU C 1 210 ? 4.92992 41.24499 40.17492 1.000 25.78486 210 LEU C CA 1
ATOM 6849 C C . LEU C 1 210 ? 5.63295 40.94018 38.85416 1.000 25.50279 210 LEU C C 1
ATOM 6850 O O . LEU C 1 210 ? 6.30051 41.81929 38.29654 1.000 26.00468 210 LEU C O 1
ATOM 6855 N N . GLY C 1 211 ? 5.48513 39.72279 38.33290 1.000 25.25314 211 GLY C N 1
ATOM 6856 C CA . GLY C 1 211 ? 6.05045 39.41758 37.03328 1.000 24.71005 211 GLY C CA 1
ATOM 6857 C C . GLY C 1 211 ? 5.56149 40.33430 35.92969 1.000 26.69692 211 GLY C C 1
ATOM 6858 O O . GLY C 1 211 ? 6.29539 40.59510 34.97920 1.000 19.70918 211 GLY C O 1
ATOM 6859 N N . SER C 1 212 ? 4.31416 40.82486 36.02621 1.000 23.71493 212 SER C N 1
ATOM 6860 C CA . SER C 1 212 ? 3.73076 41.68048 34.99936 1.000 22.58825 212 SER C CA 1
ATOM 6861 C C . SER C 1 212 ? 3.82478 43.17114 35.35120 1.000 26.07112 212 SER C C 1
ATOM 6862 O O . SER C 1 212 ? 3.11904 43.99078 34.75191 1.000 26.57798 212 SER C O 1
ATOM 6865 N N . HIS C 1 213 ? 4.70357 43.52950 36.28841 1.000 23.32276 213 HIS C N 1
ATOM 6866 C CA . HIS C 1 213 ? 4.80159 44.89334 36.80199 1.000 22.32912 213 HIS C CA 1
ATOM 6867 C C . HIS C 1 213 ? 5.10206 45.92704 35.71352 1.000 27.39865 213 HIS C C 1
ATOM 6868 O O . HIS C 1 213 ? 4.76507 47.10544 35.87589 1.000 27.74958 213 HIS C O 1
ATOM 6875 N N . ASN C 1 214 ? 5.74331 45.53411 34.61066 1.000 26.10477 214 ASN C N 1
ATOM 6876 C CA . ASN C 1 214 ? 5.99816 46.46823 33.51570 1.000 24.72417 214 ASN C CA 1
ATOM 6877 C C . ASN C 1 214 ? 5.07361 46.25870 32.30800 1.000 27.05454 214 ASN C C 1
ATOM 6878 O O . ASN C 1 214 ? 5.35947 46.77356 31.22154 1.000 24.61281 214 ASN C O 1
ATOM 6883 N N . LEU C 1 215 ? 3.98476 45.51986 32.46933 1.000 22.63602 215 LEU C N 1
ATOM 6884 C CA . LEU C 1 215 ? 2.99454 45.41342 31.39892 1.000 20.82506 215 LEU C CA 1
ATOM 6885 C C . LEU C 1 215 ? 2.34713 46.78074 31.18141 1.000 22.04656 215 LEU C C 1
ATOM 6886 O O . LEU C 1 215 ? 1.91971 47.41631 32.14979 1.000 25.79273 215 LEU C O 1
ATOM 6891 N N . PRO C 1 216 ? 2.28083 47.28350 29.94838 1.000 25.11744 216 PRO C N 1
ATOM 6892 C CA . PRO C 1 216 ? 1.70767 48.62777 29.73409 1.000 23.35598 216 PRO C CA 1
ATOM 6893 C C . PRO C 1 216 ? 0.20107 48.62620 29.94349 1.000 23.87037 216 PRO C C 1
ATOM 6894 O O . PRO C 1 216 ? -0.51352 47.75700 29.42917 1.000 21.68690 216 PRO C O 1
ATOM 6898 N N . GLY C 1 217 ? -0.27581 49.61831 30.69660 1.000 22.07095 217 GLY C N 1
ATOM 6899 C CA . GLY C 1 217 ? -1.69154 49.78196 30.97501 1.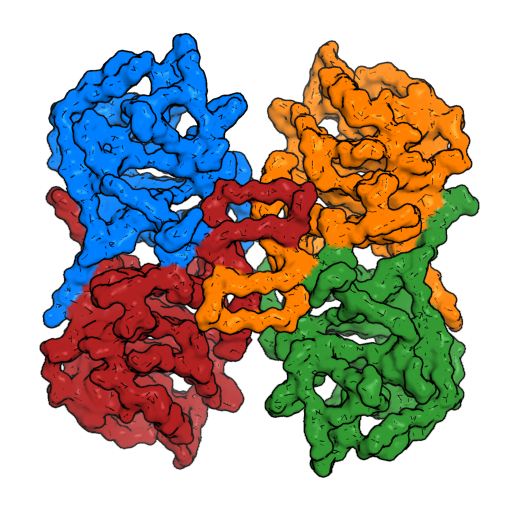000 23.04857 217 GLY C CA 1
ATOM 6900 C C . GLY C 1 217 ? -2.36481 50.92751 30.25393 1.000 23.32105 217 GLY C C 1
ATOM 6901 O O . GLY C 1 217 ? -3.54741 51.19138 30.51149 1.000 25.46511 217 GLY C O 1
ATOM 6902 N N . GLY C 1 218 ? -1.68061 51.60068 29.33904 1.000 21.22914 218 GLY C N 1
ATOM 6903 C CA . GLY C 1 218 ? -2.21837 52.81118 28.76556 1.000 24.91604 218 GLY C CA 1
ATOM 6904 C C . GLY C 1 218 ? -3.31853 52.57561 27.74011 1.000 24.38838 218 GLY C C 1
ATOM 6905 O O . GLY C 1 218 ? -3.53448 51.46533 27.24667 1.000 20.61096 218 GLY C O 1
ATOM 6906 N N . MET C 1 219 ? -4.01255 53.67205 27.42557 1.000 23.07622 219 MET C N 1
ATOM 6907 C CA . MET C 1 219 ? -5.08389 53.67738 26.43803 1.000 21.68921 219 MET C CA 1
ATOM 6908 C C . MET C 1 219 ? -4.56719 53.75729 25.00820 1.000 27.37381 219 MET C C 1
ATOM 6909 O O . MET C 1 219 ? -5.36589 53.62909 24.07040 1.000 23.43153 219 MET C O 1
ATOM 6914 N N . ASP C 1 220 ? -3.25649 53.95386 24.82313 1.000 21.14229 220 ASP C N 1
ATOM 6915 C CA . ASP C 1 220 ? -2.68648 54.25806 23.52584 1.000 19.38359 220 ASP C CA 1
ATOM 6916 C C . ASP C 1 220 ? -2.45554 52.98231 22.71792 1.000 23.37908 220 ASP C C 1
ATOM 6917 O O . ASP C 1 220 ? -2.51250 51.86102 23.23046 1.000 23.41385 220 ASP C O 1
ATOM 6922 N N . SER C 1 221 ? -2.12998 53.18650 21.44094 1.000 20.47367 221 SER C N 1
ATOM 6923 C CA . SER C 1 221 ? -2.12468 52.10611 20.46678 1.000 22.58997 221 SER C CA 1
ATOM 6924 C C . SER C 1 221 ? -1.01240 51.09403 20.74299 1.000 21.91953 221 SER C C 1
ATOM 6925 O O . SER C 1 221 ? -1.23576 49.88288 20.65165 1.000 21.21944 221 SER C O 1
ATOM 6928 N N . GLU C 1 222 ? 0.19113 51.55808 21.08392 1.000 19.29998 222 GLU C N 1
ATOM 6929 C CA . GLU C 1 222 ? 1.26472 50.60652 21.34852 1.000 19.71843 222 GLU C CA 1
ATOM 6930 C C . GLU C 1 222 ? 1.01753 49.87131 22.66424 1.000 22.34294 222 GLU C C 1
ATOM 6931 O O . GLU C 1 222 ? 1.17782 48.64911 22.73702 1.000 22.31882 222 GLU C O 1
ATOM 6937 N N . SER C 1 223 ? 0.59273 50.59393 23.70067 1.000 21.90561 223 SER C N 1
ATOM 6938 C CA . SER C 1 223 ? 0.26454 49.96091 24.97933 1.000 26.26549 223 SER C CA 1
ATOM 6939 C C . SER C 1 223 ? -0.73265 48.83103 24.78959 1.000 25.37937 223 SER C C 1
ATOM 6940 O O . SER C 1 223 ? -0.54873 47.72306 25.31607 1.000 17.56169 223 SER C O 1
ATOM 6943 N N . ARG C 1 224 ? -1.81028 49.10397 24.04570 1.000 21.97611 224 ARG C N 1
ATOM 6944 C CA . ARG C 1 224 ? -2.84923 48.09663 23.88341 1.000 21.65561 224 ARG C CA 1
ATOM 6945 C C . ARG C 1 224 ? -2.36328 46.92167 23.04427 1.000 20.29934 224 ARG C C 1
ATOM 6946 O O . ARG C 1 224 ? -2.74277 45.76951 23.30351 1.000 24.28293 224 ARG C O 1
ATOM 6954 N N . PHE C 1 225 ? -1.52170 47.18357 22.04403 1.000 21.00363 225 PHE C N 1
ATOM 6955 C CA . PHE C 1 225 ? -0.94596 46.09815 21.25279 1.000 22.80543 225 PHE C CA 1
ATOM 6956 C C . PHE C 1 225 ? -0.19727 45.10792 22.13777 1.000 20.14962 225 PHE C C 1
ATOM 6957 O O . PHE C 1 225 ? -0.38590 43.88842 22.03194 1.000 20.68962 225 PHE C O 1
ATOM 6965 N N . VAL C 1 226 ? 0.67153 45.61713 23.00897 1.000 23.20174 226 VAL C N 1
ATOM 6966 C CA . VAL C 1 226 ? 1.44264 44.74525 23.88877 1.000 21.99681 226 VAL C CA 1
ATOM 6967 C C . VAL C 1 226 ? 0.52026 44.05079 24.88310 1.000 21.47564 226 VAL C C 1
ATOM 6968 O O . VAL C 1 226 ? 0.61549 42.83851 25.10531 1.000 19.99773 226 VAL C O 1
ATOM 6972 N N . ARG C 1 227 ? -0.40926 44.79896 25.47320 1.000 21.88609 227 ARG C N 1
ATOM 6973 C CA . ARG C 1 227 ? -1.27120 44.20842 26.49648 1.000 25.54293 227 ARG C CA 1
ATOM 6974 C C . ARG C 1 227 ? -2.20295 43.16620 25.88860 1.000 20.17988 227 ARG C C 1
ATOM 6975 O O . ARG C 1 227 ? -2.42931 42.11002 26.49344 1.000 23.70924 227 ARG C O 1
ATOM 6983 N N . VAL C 1 228 ? -2.72698 43.41573 24.67993 1.000 19.56313 228 VAL C N 1
ATOM 6984 C CA . VAL C 1 228 ? -3.61630 42.40741 24.09155 1.000 21.71198 228 VAL C CA 1
ATOM 6985 C C . VAL C 1 228 ? -2.83047 41.16069 23.70109 1.000 23.41349 228 VAL C C 1
ATOM 6986 O O . VAL C 1 228 ? -3.34106 40.03387 23.81929 1.000 21.26212 228 VAL C O 1
ATOM 6990 N N . ALA C 1 229 ? -1.57547 41.32471 23.26903 1.000 20.76284 229 ALA C N 1
ATOM 6991 C CA . ALA C 1 229 ? -0.76233 40.15886 22.91889 1.000 23.41861 229 ALA C CA 1
ATOM 6992 C C . ALA C 1 229 ? -0.46447 39.31062 24.15038 1.000 24.46499 229 ALA C C 1
ATOM 6993 O O . ALA C 1 229 ? -0.59526 38.07625 24.11746 1.000 22.42412 229 ALA C O 1
ATOM 6995 N N . PHE C 1 230 ? -0.06088 39.96700 25.25016 1.000 22.72189 230 PHE C N 1
ATOM 6996 C CA . PHE C 1 230 ? 0.18533 39.27463 26.51607 1.000 21.33769 230 PHE C CA 1
ATOM 6997 C C . PHE C 1 230 ? -1.06014 38.54973 26.99966 1.000 22.13476 230 PHE C C 1
ATOM 6998 O O . PHE C 1 230 ? -0.98850 37.40188 27.45941 1.000 20.32184 230 PHE C O 1
ATOM 7006 N N . ASN C 1 231 ? -2.21543 39.21095 26.91798 1.000 23.50212 231 ASN C N 1
ATOM 7007 C CA . ASN C 1 231 ? -3.43839 38.56491 27.36536 1.000 19.58527 231 ASN C CA 1
ATOM 7008 C C . ASN C 1 231 ? -3.76761 37.36008 26.50401 1.000 23.55936 231 ASN C C 1
ATOM 7009 O O . ASN C 1 231 ? -4.13074 36.30135 27.02320 1.000 24.02916 231 ASN C O 1
ATOM 7014 N N . LYS C 1 232 ? -3.61162 37.49400 25.18969 1.000 20.59847 232 LYS C N 1
ATOM 7015 C CA . LYS C 1 232 ? -4.03497 36.43856 24.27794 1.000 22.30949 232 LYS C CA 1
ATOM 7016 C C . LYS C 1 232 ? -3.14153 35.21168 24.39333 1.000 24.48961 232 LYS C C 1
ATOM 7017 O O . LYS C 1 232 ? -3.63122 34.07759 24.42717 1.000 25.00814 232 LYS C O 1
ATOM 7023 N N . PHE C 1 233 ? -1.83091 35.40941 24.46288 1.000 25.60595 233 PHE C N 1
ATOM 7024 C CA . PHE C 1 233 ? -0.93045 34.26500 24.44623 1.000 23.24698 233 PHE C CA 1
ATOM 7025 C C . PHE C 1 233 ? -0.79883 33.58259 25.80330 1.000 23.50043 233 PHE C C 1
ATOM 7026 O O . PHE C 1 233 ? -0.32725 32.44536 25.85334 1.000 21.63909 233 PHE C O 1
ATOM 7034 N N . ASN C 1 234 ? -1.25050 34.20655 26.89238 1.000 23.03259 234 ASN C N 1
ATOM 7035 C CA . ASN C 1 234 ? -1.27972 33.53385 28.18833 1.000 22.70805 234 ASN C CA 1
ATOM 7036 C C . ASN C 1 234 ? -2.68501 33.14437 28.62246 1.000 21.29048 234 ASN C C 1
ATOM 7037 O O . ASN C 1 234 ? -2.84629 32.52116 29.67876 1.000 26.95696 234 ASN C O 1
ATOM 7042 N N . ALA C 1 235 ? -3.69441 33.44733 27.81488 1.000 24.96267 235 ALA C N 1
ATOM 7043 C CA . ALA C 1 235 ? -5.05776 33.04427 28.12371 1.000 23.40457 235 ALA C CA 1
ATOM 7044 C C . ALA C 1 235 ? -5.17863 31.51955 28.11769 1.000 24.97973 235 ALA C C 1
ATOM 7045 O O . ALA C 1 235 ? -4.53443 30.83852 27.30235 1.000 23.64832 235 ALA C O 1
ATOM 7047 N N . PRO C 1 236 ? -5.99412 30.94761 28.99583 1.000 23.60412 236 PRO C N 1
ATOM 7048 C CA . PRO C 1 236 ? -6.14626 29.48964 29.00288 1.000 27.85821 236 PRO C CA 1
ATOM 7049 C C . PRO C 1 236 ? -6.93196 29.02994 27.79353 1.000 31.62590 236 PRO C C 1
ATOM 7050 O O . PRO C 1 236 ? -7.71580 29.78260 27.20445 1.000 28.20077 236 PRO C O 1
ATOM 7054 N N . ILE C 1 237 ? -6.68626 27.78498 27.39800 1.000 32.95171 237 ILE C N 1
ATOM 7055 C CA . ILE C 1 237 ? -7.38519 27.17882 26.27518 1.000 32.78083 237 ILE C CA 1
ATOM 7056 C C . ILE C 1 237 ? -8.27062 26.07482 26.83619 1.000 38.76252 237 ILE C C 1
ATOM 7057 O O . ILE C 1 237 ? -7.87176 25.34401 27.75125 1.000 36.63929 237 ILE C O 1
ATOM 7062 N N . ALA C 1 238 ? -9.49329 25.99812 26.33313 1.000 32.59675 238 ALA C N 1
ATOM 7063 C CA . ALA C 1 238 ? -10.46497 25.03125 26.80225 1.000 34.38143 238 ALA C CA 1
ATOM 7064 C C . ALA C 1 238 ? -11.00352 24.27347 25.60233 1.000 36.76095 238 ALA C C 1
ATOM 7065 O O . ALA C 1 238 ? -10.65683 24.55566 24.44922 1.000 37.39515 238 ALA C O 1
ATOM 7067 N N . GLU C 1 239 ? -11.83780 23.27403 25.88207 1.000 43.77858 239 GLU C N 1
ATOM 7068 C CA . GLU C 1 239 ? -12.39741 22.45507 24.81771 1.000 47.42355 239 GLU C CA 1
ATOM 7069 C C . GLU C 1 239 ? -13.87628 22.73924 24.58939 1.000 40.69220 239 GLU C C 1
ATOM 7070 O O . GLU C 1 239 ? -14.52435 22.03258 23.81461 1.000 42.96199 239 GLU C O 1
ATOM 7076 N N . THR C 1 240 ? -14.40100 23.80497 25.18467 1.000 39.39648 240 THR C N 1
ATOM 7077 C CA . THR C 1 240 ? -15.81686 24.14028 25.13422 1.000 41.63552 240 THR C CA 1
ATOM 7078 C C . THR C 1 240 ? -16.03908 25.51043 24.48737 1.000 40.60849 240 THR C C 1
ATOM 7079 O O . THR C 1 240 ? -15.22368 26.42492 24.64527 1.000 31.72214 240 THR C O 1
ATOM 7083 N N . GLU C 1 241 ? -17.14263 25.64045 23.73925 1.000 33.89844 241 GLU C N 1
ATOM 7084 C CA . GLU C 1 241 ? -17.49252 26.92583 23.14138 1.000 32.39387 241 GLU C CA 1
ATOM 7085 C C . GLU C 1 241 ? -17.74630 27.98480 24.20672 1.000 34.21547 241 GLU C C 1
ATOM 7086 O O . GLU C 1 241 ? -17.27478 29.12300 24.09284 1.000 32.66314 241 GLU C O 1
ATOM 7092 N N . GLU C 1 242 ? -18.51953 27.63042 25.23716 1.000 28.13200 242 GLU C N 1
ATOM 7093 C CA . GLU C 1 242 ? -18.86829 28.58701 26.27895 1.000 32.57840 242 GLU C CA 1
ATOM 7094 C C . GLU C 1 242 ? -17.61959 29.12593 26.96101 1.000 31.33769 242 GLU C C 1
ATOM 7095 O O . GLU C 1 242 ? -17.50346 30.33512 27.19759 1.000 27.65256 242 GLU C O 1
ATOM 7101 N N . GLU C 1 243 ? -16.67518 28.24019 27.28765 1.000 32.69518 243 GLU C N 1
ATOM 7102 C CA . GLU C 1 243 ? -15.47449 28.67458 27.99020 1.000 32.34556 243 GLU C CA 1
ATOM 7103 C C . GLU C 1 243 ? -14.55588 29.47695 27.08050 1.000 29.61320 243 GLU C C 1
ATOM 7104 O O . GLU C 1 243 ? -13.96194 30.47025 27.51116 1.000 27.50451 243 GLU C O 1
ATOM 7110 N N . ASN C 1 244 ? -14.41163 29.05656 25.82238 1.000 30.15569 244 ASN C N 1
ATOM 7111 C CA . ASN C 1 244 ? -13.44955 29.72338 24.95236 1.000 28.29327 244 ASN C CA 1
ATOM 7112 C C . ASN C 1 244 ? -13.93386 31.11274 24.53269 1.000 29.95106 244 ASN C C 1
ATOM 7113 O O . ASN C 1 244 ? -13.12288 32.03550 24.40100 1.000 25.99263 244 ASN C O 1
ATOM 7118 N N . ILE C 1 245 ? -15.24726 31.29677 24.34384 1.000 29.27809 245 ILE C N 1
ATOM 7119 C CA . ILE C 1 245 ? -15.75777 32.63972 24.06462 1.000 28.19144 245 ILE C CA 1
ATOM 7120 C C . ILE C 1 245 ? -15.71120 33.50475 25.32332 1.000 24.85324 245 ILE C C 1
ATOM 7121 O O . ILE C 1 245 ? -15.47864 34.71452 25.24720 1.000 26.83687 245 ILE C O 1
ATOM 7126 N N . ASP C 1 246 ? -15.96464 32.91014 26.49211 1.000 31.15414 246 ASP C N 1
ATOM 7127 C CA . ASP C 1 246 ? -15.74809 33.60932 27.76058 1.000 31.17324 246 ASP C CA 1
ATOM 7128 C C . ASP C 1 246 ? -14.32675 34.16286 27.82825 1.000 31.44371 246 ASP C C 1
ATOM 7129 O O . ASP C 1 246 ? -14.11699 35.36377 28.04558 1.000 27.01129 246 ASP C O 1
ATOM 7134 N N . THR C 1 247 ? -13.33872 33.29270 27.61140 1.000 25.34669 247 THR C N 1
ATOM 7135 C CA . THR C 1 247 ? -11.94382 33.72707 27.58119 1.000 31.16009 247 THR C CA 1
ATOM 7136 C C . THR C 1 247 ? -11.72963 34.81890 26.54266 1.000 25.46873 247 THR C C 1
ATOM 7137 O O . THR C 1 247 ? -11.04593 35.81969 26.80715 1.000 23.06241 247 THR C O 1
ATOM 7141 N N . TYR C 1 248 ? -12.31915 34.63980 25.35481 1.000 26.23712 248 TYR C N 1
ATOM 7142 C CA . TYR C 1 248 ? -12.15713 35.59715 24.26952 1.000 22.77635 248 TYR C CA 1
ATOM 7143 C C . TYR C 1 248 ? -12.50859 37.01033 24.71753 1.000 23.06641 248 TYR C C 1
ATOM 7144 O O . TYR C 1 248 ? -11.77163 37.96328 24.44835 1.000 25.86058 248 TYR C O 1
ATOM 7153 N N . PHE C 1 249 ? -13.62629 37.16848 25.41774 1.000 23.21387 249 PHE C N 1
ATOM 7154 C CA . PHE C 1 249 ? -14.02144 38.51211 25.80859 1.000 26.15357 249 PHE C CA 1
ATOM 7155 C C . PHE C 1 249 ? -13.19046 39.06929 26.95301 1.000 24.85646 249 PHE C C 1
ATOM 7156 O O . PHE C 1 249 ? -13.06617 40.29142 27.05068 1.000 28.14090 249 PHE C O 1
ATOM 7164 N N . HIS C 1 250 ? -12.57840 38.22318 27.78503 1.000 22.74194 250 HIS C N 1
ATOM 7165 C CA . HIS C 1 250 ? -11.61030 38.74391 28.74541 1.000 24.71720 250 HIS C CA 1
ATOM 7166 C C . HIS C 1 250 ? -10.39750 39.34083 28.03476 1.000 25.21921 250 HIS C C 1
ATOM 7167 O O . HIS C 1 250 ? -9.89150 40.38974 28.44241 1.000 26.47000 250 HIS C O 1
ATOM 7174 N N . ILE C 1 251 ? -9.94039 38.70452 26.95270 1.000 24.37033 251 ILE C N 1
ATOM 7175 C CA . ILE C 1 251 ? -8.82013 39.24396 26.18358 1.000 25.18918 251 ILE C CA 1
ATOM 7176 C C . ILE C 1 251 ? -9.15811 40.62664 25.64083 1.000 28.25711 251 ILE C C 1
ATOM 7177 O O . ILE C 1 251 ? -8.39042 41.58022 25.80775 1.000 24.70761 251 ILE C O 1
ATOM 7182 N N . LEU C 1 252 ? -10.31397 40.75848 24.98223 1.000 23.41695 252 LEU C N 1
ATOM 7183 C CA . LEU C 1 252 ? -10.67563 42.05357 24.41467 1.000 28.94341 252 LEU C CA 1
ATOM 7184 C C . LEU C 1 252 ? -10.93479 43.08429 25.50910 1.000 22.31561 252 LEU C C 1
ATOM 7185 O O . LEU C 1 252 ? -10.56951 44.25909 25.36298 1.000 21.42344 252 LEU C O 1
ATOM 7190 N N . HIS C 1 253 ? -11.58419 42.67732 26.60129 1.000 21.60497 253 HIS C N 1
ATOM 7191 C CA . HIS C 1 253 ? -11.88861 43.64049 27.65284 1.000 25.18816 253 HIS C CA 1
ATOM 7192 C C . HIS C 1 253 ? -10.64033 44.07059 28.41503 1.000 25.76771 253 HIS C C 1
ATOM 7193 O O . HIS C 1 253 ? -10.64996 45.13178 29.04995 1.000 27.45182 253 HIS C O 1
ATOM 7200 N N . SER C 1 254 ? -9.56254 43.29116 28.35612 1.000 24.55969 254 SER C N 1
ATOM 7201 C CA . SER C 1 254 ? -8.33044 43.72946 29.01145 1.000 28.28456 254 SER C CA 1
ATOM 7202 C C . SER C 1 254 ? -7.77169 45.00421 28.38825 1.000 25.24350 254 SER C C 1
ATOM 7203 O O . SER C 1 254 ? -7.04378 45.73829 29.06018 1.000 25.46900 254 SER C O 1
ATOM 7206 N N . VAL C 1 255 ? -8.10894 45.29327 27.13583 1.000 22.40766 255 VAL C N 1
ATOM 7207 C CA . VAL C 1 255 ? -7.62277 46.48581 26.45412 1.000 22.69128 255 VAL C CA 1
ATOM 7208 C C . VAL C 1 255 ? -8.76166 47.45945 26.14965 1.000 26.29970 255 VAL C C 1
ATOM 7209 O O . VAL C 1 255 ? -8.62983 48.31325 25.26576 1.000 24.51371 255 VAL C O 1
ATOM 7213 N N . GLU C 1 256 ? -9.87499 47.33853 26.87434 1.000 25.18459 256 GLU C N 1
ATOM 7214 C CA . GLU C 1 256 ? -10.97843 48.28641 26.75651 1.000 26.97282 256 GLU C CA 1
ATOM 7215 C C . GLU C 1 256 ? -10.51387 49.69308 27.10537 1.000 23.69152 256 GLU C C 1
ATOM 7216 O O . GLU C 1 256 ? -9.76326 49.89484 28.06554 1.000 24.55005 256 GLU C O 1
ATOM 7222 N N . GLN C 1 257 ? -10.96339 50.67987 26.33586 1.000 19.94932 257 GLN C N 1
ATOM 7223 C CA . GLN C 1 257 ? -10.76531 52.07218 26.73099 1.000 22.65336 257 GLN C CA 1
ATOM 7224 C C . GLN C 1 257 ? -11.94474 52.53688 27.58512 1.000 25.81655 257 GLN C C 1
ATOM 7225 O O . GLN C 1 257 ? -13.08162 52.60629 27.10481 1.000 24.10005 257 GLN C O 1
ATOM 7231 N N . GLN C 1 258 ? -11.66855 52.84266 28.85236 1.000 22.58594 258 GLN C N 1
ATOM 7232 C CA . GLN C 1 258 ? -12.69470 53.31469 29.77919 1.000 24.74723 258 GLN C CA 1
ATOM 7233 C C . GLN C 1 258 ? -12.99796 54.79186 29.52890 1.000 24.28055 258 GLN C C 1
ATOM 7234 O O . GLN C 1 258 ? -12.08737 55.59158 29.27902 1.000 26.08626 258 GLN C O 1
ATOM 7240 N N . LYS C 1 259 ? -14.28540 55.15087 29.60739 1.000 22.72249 259 LYS C N 1
ATOM 7241 C CA . LYS C 1 259 ? -14.70565 56.54655 29.47482 1.000 21.41270 259 LYS C CA 1
ATOM 7242 C C . LYS C 1 259 ? -13.99609 57.42840 30.49383 1.000 25.05994 259 LYS C C 1
ATOM 7243 O O . LYS C 1 259 ? -13.95859 57.11160 31.68368 1.000 22.35759 259 LYS C O 1
ATOM 7249 N N . GLY C 1 260 ? -13.47247 58.56013 30.02971 1.000 24.41102 260 GLY C N 1
ATOM 7250 C CA . GLY C 1 260 ? -12.74257 59.47351 30.86682 1.000 20.08780 260 GLY C CA 1
ATOM 7251 C C . GLY C 1 260 ? -11.23092 59.34404 30.78559 1.000 22.32379 260 GLY C C 1
ATOM 7252 O O . GLY C 1 260 ? -10.52255 60.28876 31.16862 1.000 19.56081 260 GLY C O 1
ATOM 7253 N N . LEU C 1 261 ? -10.71772 58.22008 30.27011 1.000 23.17345 261 LEU C N 1
ATOM 7254 C CA . LEU C 1 261 ? -9.28061 57.95516 30.28308 1.000 21.42099 261 LEU C CA 1
ATOM 7255 C C . LEU C 1 261 ? -8.56551 58.33558 28.99268 1.000 22.94238 261 LEU C C 1
ATOM 7256 O O . LEU C 1 261 ? -7.33188 58.42256 28.99697 1.000 21.46839 261 LEU C O 1
ATOM 7261 N N . ASP C 1 262 ? -9.29170 58.53737 27.89087 1.000 23.14038 262 ASP C N 1
ATOM 7262 C CA . ASP C 1 262 ? -8.70891 58.96763 26.61507 1.000 22.93894 262 ASP C CA 1
ATOM 7263 C C . ASP C 1 262 ? -9.55120 60.12431 26.06728 1.000 26.36441 262 ASP C C 1
ATOM 7264 O O . ASP C 1 262 ? -10.58310 59.90646 25.41874 1.000 26.89297 262 ASP C O 1
ATOM 7269 N N . GLU C 1 263 ? -9.10160 61.35120 26.32007 1.000 25.73210 263 GLU C N 1
ATOM 7270 C CA . GLU C 1 263 ? -9.79161 62.55758 25.87984 1.000 29.68128 263 GLU C CA 1
ATOM 7271 C C . GLU C 1 263 ? -9.23229 63.01857 24.53365 1.000 30.07062 263 GLU C C 1
ATOM 7272 O O . GLU C 1 263 ? -8.02532 63.24489 24.39616 1.000 29.42652 263 GLU C O 1
ATOM 7278 N N . VAL C 1 264 ? -10.10438 63.13222 23.52944 1.000 26.88021 264 VAL C N 1
ATOM 7279 C CA . VAL C 1 264 ? -9.66257 63.53978 22.19693 1.000 30.32813 264 VAL C CA 1
ATOM 7280 C C . VAL C 1 264 ? -10.03680 64.97960 21.88676 1.000 33.88505 264 VAL C C 1
ATOM 7281 O O . VAL C 1 264 ? -9.50355 65.55418 20.92772 1.000 33.58905 264 VAL C O 1
ATOM 7285 N N . GLY C 1 265 ? -10.91685 65.58162 22.67587 1.000 34.80592 265 GLY C N 1
ATOM 7286 C CA . GLY C 1 265 ? -11.23249 66.98376 22.59316 1.000 39.33610 265 GLY C CA 1
ATOM 7287 C C . GLY C 1 265 ? -11.96215 67.35177 23.86247 1.000 39.80153 265 GLY C C 1
ATOM 7288 O O . GLY C 1 265 ? -12.26115 66.48116 24.68695 1.000 41.09524 265 GLY C O 1
ATOM 7289 N N . PRO C 1 266 ? -12.26213 68.63836 24.05199 1.000 44.43202 266 PRO C N 1
ATOM 7290 C CA . PRO C 1 266 ? -12.98297 69.06984 25.26695 1.000 42.29158 266 PRO C CA 1
ATOM 7291 C C . PRO C 1 266 ? -14.29554 68.31797 25.44735 1.000 39.48987 266 PRO C C 1
ATOM 7292 O O . PRO C 1 266 ? -15.15081 68.30690 24.55642 1.000 45.06687 266 PRO C O 1
ATOM 7296 N N . ASN C 1 267 ? -14.44320 67.67834 26.61682 1.000 41.83497 267 ASN C N 1
ATOM 7297 C CA . ASN C 1 267 ? -15.59613 66.84956 27.00045 1.000 37.13310 267 ASN C CA 1
ATOM 7298 C C . ASN C 1 267 ? -15.87383 65.71057 26.02330 1.000 39.50737 267 ASN C C 1
ATOM 7299 O O . ASN C 1 267 ? -17.01047 65.24149 25.93193 1.000 40.66679 267 ASN C O 1
ATOM 7304 N N . SER C 1 268 ? -14.86904 65.24013 25.28606 1.000 36.14977 268 SER C N 1
ATOM 7305 C CA . SER C 1 268 ? -15.07872 64.21477 24.26947 1.000 36.20972 268 SER C CA 1
ATOM 7306 C C . SER C 1 268 ? -14.03606 63.12728 24.45436 1.000 34.51377 268 SER C C 1
ATOM 7307 O O . SER C 1 268 ? -12.83606 63.40174 24.36509 1.000 31.83653 268 SER C O 1
ATOM 7310 N N . PHE C 1 269 ? -14.49394 61.89982 24.70532 1.000 29.08196 269 PHE C N 1
ATOM 7311 C CA . PHE C 1 269 ? -13.62144 60.79886 25.08204 1.000 29.11850 269 PHE C CA 1
ATOM 7312 C C . PHE C 1 269 ? -13.79627 59.62842 24.12541 1.000 26.93439 269 PHE C C 1
ATOM 7313 O O . PHE C 1 269 ? -14.92190 59.27479 23.76009 1.000 25.88924 269 PHE C O 1
ATOM 7321 N N . GLU C 1 270 ? -12.66981 59.04480 23.71808 1.000 23.35968 270 GLU C N 1
ATOM 7322 C CA . GLU C 1 270 ? -12.66371 57.78986 22.97442 1.000 29.58091 270 GLU C CA 1
ATOM 7323 C C . GLU C 1 270 ? -12.81887 56.62591 23.94872 1.000 28.23031 270 GLU C C 1
ATOM 7324 O O . GLU C 1 270 ? -12.11629 56.55755 24.96168 1.000 25.16671 270 GLU C O 1
ATOM 7330 N N . TYR C 1 271 ? -13.75106 55.71950 23.65783 1.000 28.60853 271 TYR C N 1
ATOM 7331 C CA . TYR C 1 271 ? -13.96373 54.56029 24.51757 1.000 28.60127 271 TYR C CA 1
ATOM 7332 C C . TYR C 1 271 ? -14.40274 53.38673 23.65603 1.000 23.57520 271 TYR C C 1
ATOM 7333 O O . TYR C 1 271 ? -14.73651 53.54589 22.48711 1.000 28.64879 271 TYR C O 1
ATOM 7342 N N . THR C 1 272 ? -14.40119 52.19632 24.25190 1.000 25.67128 272 THR C N 1
ATOM 7343 C CA . THR C 1 272 ? -14.71495 50.96755 23.52644 1.000 23.35326 272 THR C CA 1
ATOM 7344 C C . THR C 1 272 ? -16.24136 50.85855 23.41320 1.000 25.89372 272 THR C C 1
ATOM 7345 O O . THR C 1 272 ? -16.92348 50.45453 24.35887 1.000 26.92476 272 THR C O 1
ATOM 7349 N N . ILE C 1 273 ? -16.77805 51.25973 22.25328 1.000 26.68393 273 ILE C N 1
ATOM 7350 C CA . ILE C 1 273 ? -18.21766 51.15737 21.98009 1.000 24.82802 273 ILE C CA 1
ATOM 7351 C C . ILE C 1 273 ? -18.67645 49.71729 22.12902 1.000 25.79037 273 ILE C C 1
ATOM 7352 O O . ILE C 1 273 ? -19.71090 49.43004 22.73997 1.000 24.99900 273 ILE C O 1
ATOM 7357 N N . TYR C 1 274 ? -17.93189 48.78944 21.53192 1.000 23.89443 274 TYR C N 1
ATOM 7358 C CA . TYR C 1 274 ? -18.33606 47.39808 21.58177 1.000 21.69218 274 TYR C CA 1
ATOM 7359 C C . TYR C 1 274 ? -17.12867 46.50603 21.38121 1.000 22.21058 274 TYR C C 1
ATOM 7360 O O . TYR C 1 274 ? -16.08806 46.92883 20.86726 1.000 24.63354 274 TYR C O 1
ATOM 7369 N N . SER C 1 275 ? -17.30021 45.25121 21.77844 1.000 27.10283 275 SER C N 1
ATOM 7370 C CA . SER C 1 275 ? -16.38126 44.16943 21.45606 1.000 23.37580 275 SER C CA 1
ATOM 7371 C C . SER C 1 275 ? -17.17011 43.09229 20.73149 1.000 25.64172 275 SER C C 1
ATOM 7372 O O . SER C 1 275 ? -18.25757 42.71288 21.18250 1.000 25.67441 275 SER C O 1
ATOM 7375 N N . ASP C 1 276 ? -16.63864 42.58899 19.62552 1.000 25.31259 276 ASP C N 1
ATOM 7376 C CA . ASP C 1 276 ? -17.28141 41.44227 19.00312 1.000 25.17569 276 ASP C CA 1
ATOM 7377 C C . ASP C 1 276 ? -16.26889 40.33940 18.72483 1.000 28.07938 276 ASP C C 1
ATOM 7378 O O . ASP C 1 276 ? -15.05223 40.54771 18.74698 1.000 25.53431 276 ASP C O 1
ATOM 7383 N N . GLY C 1 277 ? -16.80755 39.14962 18.49443 1.000 27.06058 277 GLY C N 1
ATOM 7384 C CA . GLY C 1 277 ? -16.03072 37.98155 18.16039 1.000 27.68779 277 GLY C CA 1
ATOM 7385 C C . GLY C 1 277 ? -16.90589 37.02154 17.38092 1.000 28.31618 277 GLY C C 1
ATOM 7386 O O . GLY C 1 277 ? -18.05822 36.79782 17.75057 1.000 27.17073 277 GLY C O 1
ATOM 7387 N N . THR C 1 278 ? -16.38814 36.49286 16.28503 1.000 28.72589 278 THR C N 1
ATOM 7388 C CA . THR C 1 278 ? -17.07837 35.50416 15.47710 1.000 31.50366 278 THR C CA 1
ATOM 7389 C C . THR C 1 278 ? -16.33619 34.18084 15.56807 1.000 28.07789 278 THR C C 1
ATOM 7390 O O . THR C 1 278 ? -15.10614 34.14992 15.47538 1.000 25.52248 278 THR C O 1
ATOM 7394 N N . ASN C 1 279 ? -17.08023 33.09566 15.78720 1.000 28.41399 279 ASN C N 1
ATOM 7395 C CA . ASN C 1 279 ? -16.52914 31.75139 15.62424 1.000 27.93182 279 ASN C CA 1
ATOM 7396 C C . ASN C 1 279 ? -16.47522 31.47542 14.12686 1.000 34.36270 279 ASN C C 1
ATOM 7397 O O . ASN C 1 279 ? -17.50236 31.22410 13.48712 1.000 33.35262 279 ASN C O 1
ATOM 7402 N N . LEU C 1 280 ? -15.26380 31.54554 13.56192 1.000 33.99107 280 LEU C N 1
ATOM 7403 C CA . LEU C 1 280 ? -15.07814 31.36029 12.12526 1.000 31.52832 280 LEU C CA 1
ATOM 7404 C C . LEU C 1 280 ? -15.49509 29.96688 11.66871 1.000 32.25935 280 LEU C C 1
ATOM 7405 O O . LEU C 1 280 ? -15.96225 29.79882 10.53732 1.000 33.01502 280 LEU C O 1
ATOM 7410 N N . ASP C 1 281 ? -15.35036 28.96000 12.53204 1.000 39.00544 281 ASP C N 1
ATOM 7411 C CA . ASP C 1 281 ? -15.68438 27.58884 12.15567 1.000 37.46231 281 ASP C CA 1
ATOM 7412 C C . ASP C 1 281 ? -17.17393 27.30918 12.18373 1.000 36.52317 281 ASP C C 1
ATOM 7413 O O . ASP C 1 281 ? -17.60343 26.29721 11.62881 1.000 35.35612 281 ASP C O 1
ATOM 7418 N N . LYS C 1 282 ? -17.96562 28.17841 12.80474 1.000 34.55596 282 LYS C N 1
ATOM 7419 C CA . LYS C 1 282 ? -19.36956 27.89518 13.03813 1.000 30.89823 282 LYS C CA 1
ATOM 7420 C C . LYS C 1 282 ? -20.31705 28.98181 12.55733 1.000 35.43064 282 LYS C C 1
ATOM 7421 O O . LYS C 1 282 ? -21.51995 28.71549 12.46913 1.000 35.22145 282 LYS C O 1
ATOM 7427 N N . GLY C 1 283 ? -19.82735 30.18257 12.24045 1.000 37.08737 283 GLY C N 1
ATOM 7428 C CA . GLY C 1 283 ? -20.69483 31.25968 11.79969 1.000 32.10785 283 GLY C CA 1
ATOM 7429 C C . GLY C 1 283 ? -21.50427 31.91779 12.89939 1.000 37.68535 283 GLY C C 1
ATOM 7430 O O . GLY C 1 283 ? -22.60102 32.42659 12.63391 1.000 36.95120 283 GLY C O 1
ATOM 7431 N N . ILE C 1 284 ? -20.99723 31.93810 14.12915 1.000 27.87830 284 ILE C N 1
ATOM 7432 C CA . ILE C 1 284 ? -21.73489 32.46934 15.26974 1.000 29.31234 284 ILE C CA 1
ATOM 7433 C C . ILE C 1 284 ? -21.08246 33.77501 15.69966 1.000 29.90439 284 ILE C C 1
ATOM 7434 O O . ILE C 1 284 ? -19.88551 33.81124 16.01210 1.000 29.54286 284 ILE C O 1
ATOM 7439 N N . PHE C 1 285 ? -21.87143 34.84060 15.72281 1.000 26.17439 285 PHE C N 1
ATOM 7440 C CA . PHE C 1 285 ? -21.39702 36.17930 16.05513 1.000 29.90085 285 PHE C CA 1
ATOM 7441 C C . PHE C 1 285 ? -21.72752 36.47045 17.51485 1.000 30.01287 285 PHE C C 1
ATOM 7442 O O . PHE C 1 285 ? -22.85107 36.21356 17.96010 1.000 30.50948 285 PHE C O 1
ATOM 7450 N N . TYR C 1 286 ? -20.74792 36.97363 18.26521 1.000 28.08272 286 TYR C N 1
ATOM 7451 C CA . TYR C 1 286 ? -20.93680 37.33182 19.66679 1.000 27.66776 286 TYR C CA 1
ATOM 7452 C C . TYR C 1 286 ? -20.56036 38.79379 19.87277 1.000 29.44274 286 TYR C C 1
ATOM 7453 O O . TYR C 1 286 ? -19.63096 39.29660 19.24041 1.000 29.61141 286 TYR C O 1
ATOM 7462 N N . TYR C 1 287 ? -21.25961 39.48615 20.76904 1.000 29.01435 287 TYR C N 1
ATOM 7463 C CA . TYR C 1 287 ? -20.78985 40.83068 21.07308 1.000 26.13119 287 TYR C CA 1
ATOM 7464 C C . TYR C 1 287 ? -21.23093 41.27239 22.45951 1.000 26.41046 287 TYR C C 1
ATOM 7465 O O . TYR C 1 287 ? -22.23319 40.80198 23.00776 1.000 25.00113 287 TYR C O 1
ATOM 7474 N N . THR C 1 288 ? -20.44530 42.18518 23.01388 1.000 27.14551 288 THR C N 1
ATOM 7475 C CA . THR C 1 288 ? -20.81806 42.99605 24.15488 1.000 25.86793 288 THR C CA 1
ATOM 7476 C C . THR C 1 288 ? -20.66938 44.45664 23.75289 1.000 23.11929 288 THR C C 1
ATOM 7477 O O . THR C 1 288 ? -20.01150 44.78966 22.76120 1.000 24.92394 288 THR C O 1
ATOM 7481 N N . THR C 1 289 ? -21.30439 45.32720 24.52302 1.000 25.85212 289 THR C N 1
ATOM 7482 C CA . THR C 1 289 ? -21.15232 46.76135 24.36335 1.000 24.09755 289 THR C CA 1
ATOM 7483 C C . THR C 1 289 ? -20.63794 47.33538 25.67369 1.000 24.63276 289 THR C C 1
ATOM 7484 O O . THR C 1 289 ? -20.56067 46.63624 26.68724 1.000 25.44808 289 THR C O 1
ATOM 7488 N N . TYR C 1 290 ? -20.28341 48.62205 25.64076 1.000 24.89278 290 TYR C N 1
ATOM 7489 C CA . TYR C 1 290 ? -19.70170 49.25913 26.81901 1.000 28.77511 290 TYR C CA 1
ATOM 7490 C C . TYR C 1 290 ? -20.60304 49.08720 28.04026 1.000 29.14492 290 TYR C C 1
ATOM 7491 O O . TYR C 1 290 ? -20.14907 48.63364 29.10091 1.000 27.80564 290 TYR C O 1
ATOM 7500 N N . SER C 1 291 ? -21.89239 49.41123 27.90527 1.000 25.05218 291 SER C N 1
ATOM 7501 C CA . SER C 1 291 ? -22.79227 49.36793 29.05918 1.000 27.04983 291 SER C CA 1
ATOM 7502 C C . SER C 1 291 ? -23.49679 48.03094 29.24138 1.000 26.60361 291 SER C C 1
ATOM 7503 O O . SER C 1 291 ? -24.33578 47.91792 30.14004 1.000 33.14561 291 SER C O 1
ATOM 7506 N N . ASN C 1 292 ? -23.19359 47.01849 28.42396 1.000 27.02468 292 ASN C N 1
ATOM 7507 C CA . ASN C 1 292 ? -23.87790 45.72534 28.54024 1.000 29.93129 292 ASN C CA 1
ATOM 7508 C C . ASN C 1 292 ? -22.89093 44.62335 28.16323 1.000 25.90412 292 ASN C C 1
ATOM 7509 O O . ASN C 1 292 ? -22.71408 44.32037 26.97823 1.000 29.35361 292 ASN C O 1
ATOM 7514 N N . LYS C 1 293 ? -22.28688 44.00698 29.17045 1.000 26.06485 293 LYS C N 1
ATOM 7515 C CA . LYS C 1 293 ? -21.29653 42.96290 28.95996 1.000 27.08918 293 LYS C CA 1
ATOM 7516 C C . LYS C 1 293 ? -21.87069 41.56111 29.10600 1.000 29.69612 293 LYS C C 1
ATOM 7517 O O . LYS C 1 293 ? -21.11031 40.59491 29.17481 1.000 32.64809 293 LYS C O 1
ATOM 7523 N N . GLN C 1 294 ? -23.19332 41.42050 29.12228 1.000 32.87715 294 GLN C N 1
ATOM 7524 C CA . GLN C 1 294 ? -23.77671 40.13460 28.77894 1.000 31.17747 294 GLN C CA 1
ATOM 7525 C C . GLN C 1 294 ? -23.47688 39.85332 27.30834 1.000 29.59184 294 GLN C C 1
ATOM 7526 O O . GLN C 1 294 ? -23.59401 40.73879 26.45564 1.000 28.17655 294 GLN C O 1
ATOM 7532 N N . ILE C 1 295 ? -23.05154 38.62833 27.01739 1.000 29.61422 295 ILE C N 1
ATOM 7533 C CA . ILE C 1 295 ? -22.69519 38.25283 25.65382 1.000 28.86369 295 ILE C CA 1
ATOM 7534 C C . ILE C 1 295 ? -23.97013 38.00780 24.85270 1.000 33.34881 295 ILE C C 1
ATOM 7535 O O . ILE C 1 295 ? -24.78605 37.14750 25.20374 1.000 31.20685 295 ILE C O 1
ATOM 7540 N N . ASN C 1 296 ? -24.12927 38.75185 23.76477 1.000 31.21390 296 ASN C N 1
ATOM 7541 C CA . ASN C 1 296 ? -25.24322 38.58152 22.84634 1.000 31.58464 296 ASN C CA 1
ATOM 7542 C C . ASN C 1 296 ? -24.80996 37.75197 21.64853 1.000 31.21375 296 ASN C C 1
ATOM 7543 O O . ASN C 1 296 ? -23.66291 37.83469 21.20064 1.000 30.93355 296 ASN C O 1
ATOM 7548 N N . VAL C 1 297 ? -25.73149 36.93197 21.15423 1.000 30.93325 297 VAL C N 1
ATOM 7549 C CA . VAL C 1 297 ? -25.44450 35.88892 20.18261 1.000 28.40947 297 VAL C CA 1
ATOM 7550 C C . VAL C 1 297 ? -26.34867 36.10162 18.97493 1.000 34.23362 297 VAL C C 1
ATOM 7551 O O . VAL C 1 297 ? -27.57145 36.23825 19.11822 1.000 35.24974 297 VAL C O 1
ATOM 7555 N N . VAL C 1 298 ? -25.74854 36.15116 17.79172 1.000 29.02368 298 VAL C N 1
ATOM 7556 C CA . VAL C 1 298 ? -26.48587 36.13912 16.53293 1.000 28.25376 298 VAL C CA 1
ATOM 7557 C C . VAL C 1 298 ? -25.88071 35.04081 15.67385 1.000 29.18578 298 VAL C C 1
ATOM 7558 O O . VAL C 1 298 ? -24.69598 35.10786 15.31655 1.000 30.44813 298 VAL C O 1
ATOM 7562 N N . ASP C 1 299 ? -26.68048 34.02738 15.36121 1.000 32.16859 299 ASP C N 1
ATOM 7563 C CA . ASP C 1 299 ? -26.25436 32.92386 14.51144 1.000 33.87218 299 ASP C CA 1
ATOM 7564 C C . ASP C 1 299 ? -26.64579 33.25765 13.07211 1.000 34.57233 299 ASP C C 1
ATOM 7565 O O . ASP C 1 299 ? -27.83611 33.31390 12.74192 1.000 37.61169 299 ASP C O 1
ATOM 7570 N N . MET C 1 300 ? -25.63920 33.47322 12.21806 1.000 36.45531 300 MET C N 1
ATOM 7571 C CA . MET C 1 300 ? -25.88328 33.78553 10.81106 1.000 36.70283 300 MET C CA 1
ATOM 7572 C C . MET C 1 300 ? -26.61127 32.65083 10.09193 1.000 40.64394 300 MET C C 1
ATOM 7573 O O . MET C 1 300 ? -27.33891 32.89500 9.11860 1.000 37.44467 300 MET C O 1
ATOM 7578 N N . ASN C 1 301 ? -26.44183 31.40939 10.55738 1.000 36.38197 301 ASN C N 1
ATOM 7579 C CA . ASN C 1 301 ? -27.03903 30.26019 9.88123 1.000 42.97749 301 ASN C CA 1
ATOM 7580 C C . ASN C 1 301 ? -28.53075 30.07255 10.16802 1.000 39.63077 301 ASN C C 1
ATOM 7581 O O . ASN C 1 301 ? -29.16215 29.24162 9.50725 1.000 50.16575 301 ASN C O 1
ATOM 7586 N N . LYS C 1 302 ? -29.11740 30.82280 11.10355 1.000 37.75565 302 LYS C N 1
ATOM 7587 C CA . LYS C 1 302 ? -30.56705 30.82199 11.30103 1.000 42.65348 302 LYS C CA 1
ATOM 7588 C C . LYS C 1 302 ? -31.28229 31.84767 10.42396 1.000 41.73858 302 LYS C C 1
ATOM 7589 O O . LYS C 1 302 ? -32.49092 32.03407 10.57030 1.000 43.26252 302 LYS C O 1
ATOM 7595 N N . GLU C 1 303 ? -30.57167 32.52380 9.53143 1.000 40.54447 303 GLU C N 1
ATOM 7596 C CA . GLU C 1 303 ? -31.18923 33.46229 8.61042 1.000 43.80196 303 GLU C CA 1
ATOM 7597 C C . GLU C 1 303 ? -31.18717 32.89230 7.19768 1.000 45.36174 303 GLU C C 1
ATOM 7598 O O . GLU C 1 303 ? -30.46935 31.93560 6.88705 1.000 39.65526 303 GLU C O 1
ATOM 7604 N N . ASP C 1 304 ? -32.00988 33.50010 6.34361 1.000 43.88182 304 ASP C N 1
ATOM 7605 C CA . ASP C 1 304 ? -32.12807 33.09342 4.94527 1.000 38.81275 304 ASP C CA 1
ATOM 7606 C C . ASP C 1 304 ? -30.96333 33.69355 4.17748 1.000 36.93117 304 ASP C C 1
ATOM 7607 O O . ASP C 1 304 ? -31.01081 34.84889 3.74381 1.000 42.78858 304 ASP C O 1
ATOM 7612 N N . LEU C 1 305 ? -29.91513 32.90314 3.99429 1.000 32.98149 305 LEU C N 1
ATOM 7613 C CA . LEU C 1 305 ? -28.71948 33.39603 3.33246 1.000 37.34013 305 LEU C CA 1
ATOM 7614 C C . LEU C 1 305 ? -28.89962 33.52462 1.82239 1.000 40.42549 305 LEU C C 1
ATOM 7615 O O . LEU C 1 305 ? -28.00460 34.04528 1.14615 1.000 32.97372 305 LEU C O 1
ATOM 7620 N N . ASP C 1 306 ? -30.03641 33.08773 1.28114 1.000 38.81787 306 ASP C N 1
ATOM 7621 C CA . ASP C 1 306 ? -30.33102 33.25456 -0.13446 1.000 40.75820 306 ASP C CA 1
ATOM 7622 C C . ASP C 1 306 ? -31.21164 34.46383 -0.42334 1.000 39.77618 306 ASP C C 1
ATOM 7623 O O . ASP C 1 306 ? -31.48660 34.74341 -1.59632 1.000 39.81182 306 ASP C O 1
ATOM 7628 N N . SER C 1 307 ? -31.65581 35.18928 0.60565 1.000 36.19417 307 SER C N 1
ATOM 7629 C CA . SER C 1 307 ? -32.40744 36.41686 0.37967 1.000 34.20962 307 SER C CA 1
ATOM 7630 C C . SER C 1 307 ? -31.49383 37.47524 -0.24806 1.000 34.88644 307 SER C C 1
ATOM 7631 O O . SER C 1 307 ? -30.30640 37.24743 -0.49106 1.000 29.91241 307 SER C O 1
ATOM 7634 N N . SER C 1 308 ? -32.06351 38.64924 -0.52275 1.000 30.50047 308 SER C N 1
ATOM 7635 C CA . SER C 1 308 ? -31.35466 39.73002 -1.19475 1.000 30.92025 308 SER C CA 1
ATOM 7636 C C . SER C 1 308 ? -31.35352 41.02911 -0.41218 1.000 31.29052 308 SER C C 1
ATOM 7637 O O . SER C 1 308 ? -30.75766 42.00904 -0.87862 1.000 35.22558 308 SER C O 1
ATOM 7640 N N . ASN C 1 309 ? -32.02198 41.08723 0.73606 1.000 30.45295 309 ASN C N 1
ATOM 7641 C CA . ASN C 1 309 ? -32.07937 42.30331 1.53147 1.000 33.67202 309 ASN C CA 1
ATOM 7642 C C . ASN C 1 309 ? -31.20892 42.17597 2.77553 1.000 31.11200 309 ASN C C 1
ATOM 7643 O O . ASN C 1 309 ? -31.01540 41.08064 3.31389 1.000 28.17005 309 ASN C O 1
ATOM 7648 N N . LEU C 1 310 ? -30.67585 43.31748 3.21107 1.000 29.98104 310 LEU C N 1
ATOM 7649 C CA . LEU C 1 310 ? -29.96359 43.38296 4.47995 1.000 31.00276 310 LEU C CA 1
ATOM 7650 C C . LEU C 1 310 ? -30.88070 42.97458 5.62513 1.000 34.52068 310 LEU C C 1
ATOM 7651 O O . LEU C 1 310 ? -32.04494 43.38478 5.68901 1.000 34.28913 310 LEU C O 1
ATOM 7656 N N . ILE C 1 311 ? -30.34546 42.14022 6.51460 1.000 30.28966 311 ILE C N 1
ATOM 7657 C CA . ILE C 1 311 ? -31.02776 41.64698 7.70921 1.000 29.18112 311 ILE C CA 1
ATOM 7658 C C . ILE C 1 311 ? -30.33436 42.27183 8.91182 1.000 33.16008 311 ILE C C 1
ATOM 7659 O O . ILE C 1 311 ? -29.12075 42.10654 9.08050 1.000 27.62376 311 ILE C O 1
ATOM 7664 N N . THR C 1 312 ? -31.08905 42.97701 9.74826 1.000 28.68225 312 THR C N 1
ATOM 7665 C CA . THR C 1 312 ? -30.50973 43.76624 10.82718 1.000 29.83099 312 THR C CA 1
ATOM 7666 C C . THR C 1 312 ? -31.03621 43.33869 12.19248 1.000 35.13713 312 THR C C 1
ATOM 7667 O O . THR C 1 312 ? -32.16762 42.86062 12.33178 1.000 30.00409 312 THR C O 1
ATOM 7671 N N . TYR C 1 313 ? -30.19286 43.54037 13.20282 1.000 33.23057 313 TYR C N 1
ATOM 7672 C CA . TYR C 1 313 ? -30.54498 43.35037 14.59705 1.000 30.91740 313 TYR C CA 1
ATOM 7673 C C . TYR C 1 313 ? -29.97134 44.51208 15.38014 1.000 34.63977 313 TYR C C 1
ATOM 7674 O O . TYR C 1 313 ? -28.91756 45.05176 15.02668 1.000 28.28153 313 TYR C O 1
ATOM 7683 N N . ASP C 1 314 ? -30.68784 44.90175 16.43143 1.000 27.66812 314 ASP C N 1
ATOM 7684 C CA . ASP C 1 314 ? -30.21430 45.95802 17.30898 1.000 32.72465 314 ASP C CA 1
ATOM 7685 C C . ASP C 1 314 ? -28.96293 45.51100 18.04562 1.000 32.76143 314 ASP C C 1
ATOM 7686 O O . ASP C 1 314 ? -28.80855 44.33617 18.39131 1.000 28.40510 314 ASP C O 1
ATOM 7691 N N . MET C 1 315 ? -28.06377 46.46441 18.27829 1.000 32.26291 315 MET C N 1
ATOM 7692 C CA . 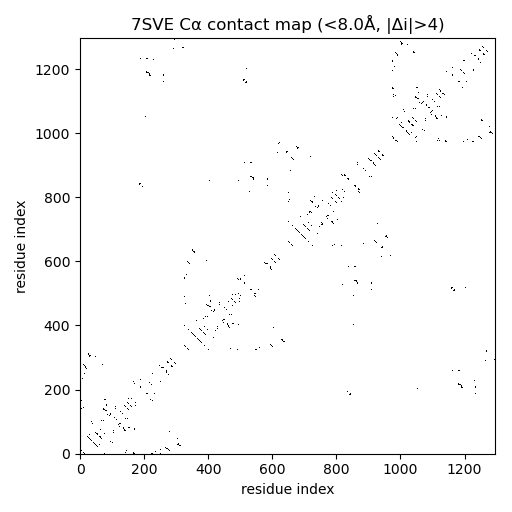MET C 1 315 ? -26.99695 46.29558 19.25925 1.000 30.66952 315 MET C CA 1
ATOM 7693 C C . MET C 1 315 ? -27.59655 46.57997 20.62636 1.000 27.77427 315 MET C C 1
ATOM 7694 O O . MET C 1 315 ? -27.97479 47.71862 20.91097 1.000 35.31599 315 MET C O 1
ATOM 7699 N N . LEU C 1 316 ? -27.69696 45.55730 21.47040 1.000 30.02287 316 LEU C N 1
ATOM 7700 C CA . LEU C 1 316 ? -28.28840 45.71199 22.80197 1.000 33.39456 316 LEU C CA 1
ATOM 7701 C C . LEU C 1 316 ? -27.26498 46.37814 23.71196 1.000 38.88414 316 LEU C C 1
ATOM 7702 O O . LEU C 1 316 ? -26.48407 45.72202 24.41504 1.000 35.31397 316 LEU C O 1
ATOM 7707 N N . ASP C 1 317 ? -27.28951 47.71210 23.70966 1.000 30.92406 317 ASP C N 1
ATOM 7708 C CA . ASP C 1 317 ? -26.21882 48.51782 24.28257 1.000 36.46312 317 ASP C CA 1
ATOM 7709 C C . ASP C 1 317 ? -26.63960 49.25053 25.54958 1.000 37.44708 317 ASP C C 1
ATOM 7710 O O . ASP C 1 317 ? -25.97885 50.21652 25.94354 1.000 39.05469 317 ASP C O 1
ATOM 7715 N N . LYS C 1 318 ? -27.73825 48.84224 26.18140 1.000 33.89423 318 LYS C N 1
ATOM 7716 C CA . LYS C 1 318 ? -28.11836 49.41106 27.46750 1.000 38.72974 318 LYS C CA 1
ATOM 7717 C C . LYS C 1 318 ? -28.01792 48.33460 28.53972 1.000 34.40395 318 LYS C C 1
ATOM 7718 O O . LYS C 1 318 ? -28.15334 47.14252 28.25146 1.000 34.81628 318 LYS C O 1
ATOM 7724 N N . THR C 1 319 ? -27.75110 48.75936 29.77639 1.000 32.92492 319 THR C N 1
ATOM 7725 C CA . THR C 1 319 ? -27.48353 47.79050 30.82554 1.000 41.11256 319 THR C CA 1
ATOM 7726 C C . THR C 1 319 ? -28.74704 47.00850 31.14979 1.000 44.09381 319 THR C C 1
ATOM 7727 O O . THR C 1 319 ? -29.82299 47.58095 31.33963 1.000 45.70067 319 THR C O 1
ATOM 7731 N N . LYS C 1 320 ? -28.60905 45.69354 31.18268 1.000 44.00054 320 LYS C N 1
ATOM 7732 C CA . LYS C 1 320 ? -29.70107 44.78057 31.46411 1.000 48.78763 320 LYS C CA 1
ATOM 7733 C C . LYS C 1 320 ? -29.36037 44.11686 32.79529 1.000 45.46529 320 LYS C C 1
ATOM 7734 O O . LYS C 1 320 ? -28.56725 43.17222 32.84108 1.000 48.00882 320 LYS C O 1
ATOM 7736 N N . PHE C 1 321 ? -29.93508 44.63205 33.87825 1.000 39.28500 321 PHE C N 1
ATOM 7737 C CA . PHE C 1 321 ? -29.69760 44.07983 35.20449 1.000 39.95992 321 PHE C CA 1
ATOM 7738 C C . PHE C 1 321 ? -30.53456 42.83127 35.43752 1.000 38.81186 321 PHE C C 1
ATOM 7739 O O . PHE C 1 321 ? -31.65596 42.70585 34.93844 1.000 41.82115 321 PHE C O 1
ATOM 7747 N N . ASN C 1 322 ? -29.98111 41.90324 36.21259 1.000 34.89842 322 ASN C N 1
ATOM 7748 C CA . ASN C 1 322 ? -30.69812 40.70462 36.62787 1.000 37.59471 322 ASN C CA 1
ATOM 7749 C C . ASN C 1 322 ? -30.99340 40.81396 38.11895 1.000 43.79740 322 ASN C C 1
ATOM 7750 O O . ASN C 1 322 ? -30.07923 40.73169 38.95076 1.000 35.14196 322 ASN C O 1
ATOM 7755 N N . HIS C 1 323 ? -32.26922 40.99298 38.45447 1.000 41.32453 323 HIS C N 1
ATOM 7756 C CA . HIS C 1 323 ? -32.67795 41.11371 39.84867 1.000 43.17681 323 HIS C CA 1
ATOM 7757 C C . HIS C 1 323 ? -32.85727 39.71489 40.41201 1.000 42.53385 323 HIS C C 1
ATOM 7758 O O . HIS C 1 323 ? -33.86681 39.05172 40.17484 1.000 49.12663 323 HIS C O 1
ATOM 7765 N N . GLN C 1 324 ? -31.84475 39.26130 41.14442 1.000 43.15016 324 GLN C N 1
ATOM 7766 C CA . GLN C 1 324 ? -31.87573 37.95920 41.78730 1.000 45.81282 324 GLN C CA 1
ATOM 7767 C C . GLN C 1 324 ? -32.88180 37.92050 42.92732 1.000 48.33855 324 GLN C C 1
ATOM 7768 O O . GLN C 1 324 ? -33.32375 36.83849 43.33099 1.000 45.47926 324 GLN C O 1
ATOM 7774 N N . ASN C 1 325 ? -33.25551 39.08622 43.43539 1.000 47.33750 325 ASN C N 1
ATOM 7775 C CA . ASN C 1 325 ? -34.07369 39.23371 44.62032 1.000 47.26893 325 ASN C CA 1
ATOM 7776 C C . ASN C 1 325 ? -35.56650 39.32746 44.30738 1.000 52.72194 325 ASN C C 1
ATOM 7777 O O . ASN C 1 325 ? -36.35240 39.65529 45.20301 1.000 54.91312 325 ASN C O 1
ATOM 7782 N N . HIS C 1 326 ? -35.97108 39.05578 43.06749 1.000 54.37044 326 HIS C N 1
ATOM 7783 C CA . HIS C 1 326 ? -37.36891 39.19523 42.66351 1.000 58.39457 326 HIS C CA 1
ATOM 7784 C C . HIS C 1 326 ? -38.03905 37.84075 42.44441 1.000 64.63811 326 HIS C C 1
ATOM 7785 O O . HIS C 1 326 ? -37.85272 37.20471 41.40842 1.000 70.01624 326 HIS C O 1
ATOM 7792 N N . CYS D 1 2 ? 27.32589 51.23600 21.25487 1.000 26.43995 2 CYS D N 1
ATOM 7793 C CA . CYS D 1 2 ? 27.92005 52.45072 20.71893 1.000 24.66971 2 CYS D CA 1
ATOM 7794 C C . CYS D 1 2 ? 26.89046 53.55703 20.61989 1.000 24.16868 2 CYS D C 1
ATOM 7795 O O . CYS D 1 2 ? 25.72723 53.27667 20.37834 1.000 24.21990 2 CYS D O 1
ATOM 7798 N N . THR D 1 3 ? 27.32945 54.80759 20.77892 1.000 21.46668 3 THR D N 1
ATOM 7799 C CA . THR D 1 3 ? 26.49390 55.99084 20.60640 1.000 21.51474 3 THR D CA 1
ATOM 7800 C C . THR D 1 3 ? 27.30304 57.02888 19.85330 1.000 23.64036 3 THR D C 1
ATOM 7801 O O . THR D 1 3 ? 28.45871 57.27122 20.20010 1.000 20.53783 3 THR D O 1
ATOM 7805 N N . SER D 1 4 ? 26.71309 57.65432 18.83863 1.000 25.30043 4 SER D N 1
ATOM 7806 C CA . SER D 1 4 ? 27.43848 58.67984 18.09391 1.000 23.63744 4 SER D CA 1
ATOM 7807 C C . SER D 1 4 ? 26.52509 59.88858 17.92774 1.000 25.65477 4 SER D C 1
ATOM 7808 O O . SER D 1 4 ? 25.31411 59.73486 17.75714 1.000 25.48966 4 SER D O 1
ATOM 7811 N N . ILE D 1 5 ? 27.09710 61.08909 18.01114 1.000 22.15409 5 ILE D N 1
ATOM 7812 C CA . ILE D 1 5 ? 26.32751 62.32239 17.91525 1.000 23.11746 5 ILE D CA 1
ATOM 7813 C C . ILE D 1 5 ? 27.09582 63.34830 17.09957 1.000 28.15108 5 ILE D C 1
ATOM 7814 O O . ILE D 1 5 ? 28.32024 63.27813 16.94659 1.000 24.12988 5 ILE D O 1
ATOM 7819 N N . ILE D 1 6 ? 26.34519 64.30541 16.56265 1.000 29.17383 6 ILE D N 1
ATOM 7820 C CA . ILE D 1 6 ? 26.87346 65.61871 16.21926 1.000 26.62009 6 ILE D CA 1
ATOM 7821 C C . ILE D 1 6 ? 26.21321 66.61161 17.16148 1.000 28.32607 6 ILE D C 1
ATOM 7822 O O . ILE D 1 6 ? 24.99616 66.55095 17.39056 1.000 31.20515 6 ILE D O 1
ATOM 7827 N N . PHE D 1 7 ? 27.02110 67.48373 17.75476 1.000 27.13422 7 PHE D N 1
ATOM 7828 C CA . PHE D 1 7 ? 26.55120 68.45416 18.73583 1.000 32.51741 7 PHE D CA 1
ATOM 7829 C C . PHE D 1 7 ? 27.01761 69.82493 18.28025 1.000 28.04948 7 PHE D C 1
ATOM 7830 O O . PHE D 1 7 ? 28.22568 70.06033 18.16018 1.000 30.75462 7 PHE D O 1
ATOM 7838 N N . SER D 1 8 ? 26.07243 70.72639 18.02706 1.000 30.39937 8 SER D N 1
ATOM 7839 C CA . SER D 1 8 ? 26.34859 71.97597 17.31849 1.000 34.28106 8 SER D CA 1
ATOM 7840 C C . SER D 1 8 ? 25.96046 73.20563 18.13894 1.000 32.69093 8 SER D C 1
ATOM 7841 O O . SER D 1 8 ? 25.09741 73.98812 17.72728 1.000 31.61331 8 SER D O 1
ATOM 7844 N N . PRO D 1 9 ? 26.60310 73.43076 19.29107 1.000 30.67257 9 PRO D N 1
ATOM 7845 C CA . PRO D 1 9 ? 26.25449 74.62922 20.07643 1.000 30.81047 9 PRO D CA 1
ATOM 7846 C C . PRO D 1 9 ? 26.70878 75.92476 19.42561 1.000 34.94194 9 PRO D C 1
ATOM 7847 O O . PRO D 1 9 ? 26.03043 76.95340 19.54912 1.000 31.84092 9 PRO D O 1
ATOM 7851 N N . LYS D 1 10 ? 27.85931 75.90147 18.75495 1.000 34.12206 10 LYS D N 1
ATOM 7852 C CA . LYS D 1 10 ? 28.44364 77.06115 18.09325 1.000 31.06714 10 LYS D CA 1
ATOM 7853 C C . LYS D 1 10 ? 29.37961 76.53226 17.01280 1.000 35.93545 10 LYS D C 1
ATOM 7854 O O . LYS D 1 10 ? 29.03790 76.55780 15.82802 1.000 33.17589 10 LYS D O 1
ATOM 7860 N N . ASP D 1 11 ? 30.54617 76.02399 17.40459 1.000 33.48738 11 ASP D N 1
ATOM 7861 C CA . ASP D 1 11 ? 31.24381 75.09121 16.53758 1.000 31.94297 11 ASP D CA 1
ATOM 7862 C C . ASP D 1 11 ? 30.50050 73.75794 16.56244 1.000 32.38312 11 ASP D C 1
ATOM 7863 O O . ASP D 1 11 ? 29.53511 73.56664 17.31318 1.000 29.82506 11 ASP D O 1
ATOM 7868 N N . HIS D 1 12 ? 30.95746 72.81464 15.74474 1.000 27.25979 12 HIS D N 1
ATOM 7869 C CA . HIS D 1 12 ? 30.27408 71.53957 15.57845 1.000 32.16575 12 HIS D CA 1
ATOM 7870 C C . HIS D 1 12 ? 31.20156 70.41022 15.99574 1.000 30.04414 12 HIS D C 1
ATOM 7871 O O . HIS D 1 12 ? 32.35705 70.35985 15.55805 1.000 34.41517 12 HIS D O 1
ATOM 7878 N N . TYR D 1 13 ? 30.69280 69.50616 16.83522 1.000 27.64865 13 TYR D N 1
ATOM 7879 C CA . TYR D 1 13 ? 31.48666 68.42980 17.41822 1.000 29.03902 13 TYR D CA 1
ATOM 7880 C C . TYR D 1 13 ? 30.85709 67.08735 17.07973 1.000 26.44214 13 TYR D C 1
ATOM 7881 O O . TYR D 1 13 ? 29.66126 66.88348 17.30982 1.000 25.74596 13 TYR D O 1
ATOM 7890 N N . PHE D 1 14 ? 31.66302 66.18090 16.53047 1.000 25.18386 14 PHE D N 1
ATOM 7891 C CA . PHE D 1 14 ? 31.20186 64.87207 16.09713 1.000 27.24375 14 PHE D CA 1
ATOM 7892 C C . PHE D 1 14 ? 32.07384 63.79367 16.71955 1.000 24.63235 14 PHE D C 1
ATOM 7893 O O . PHE D 1 14 ? 33.29421 63.94853 16.82414 1.000 29.60974 14 PHE D O 1
ATOM 7901 N N . GLY D 1 15 ? 31.44805 62.69300 17.11341 1.000 24.72380 15 GLY D N 1
ATOM 7902 C CA . GLY D 1 15 ? 32.19862 61.57459 17.65387 1.000 27.33622 15 GLY D CA 1
ATOM 7903 C C . GLY D 1 15 ? 31.25252 60.54844 18.24379 1.000 27.10280 15 GLY D C 1
ATOM 7904 O O . GLY D 1 15 ? 30.04189 60.60455 18.01172 1.000 26.42697 15 GLY D O 1
ATOM 7905 N N . ARG D 1 16 ? 31.81914 59.63013 19.03066 1.000 21.54034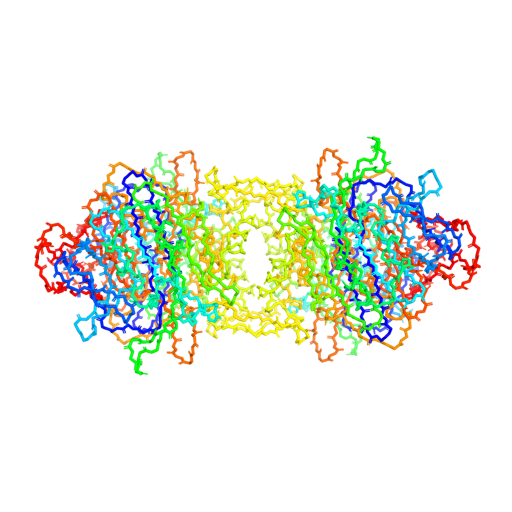 16 ARG D N 1
ATOM 7906 C CA . ARG D 1 16 ? 31.08851 58.44536 19.46387 1.000 20.98928 16 ARG D CA 1
ATOM 7907 C C . ARG D 1 16 ? 31.66276 57.90150 20.76714 1.000 29.01833 16 ARG D C 1
ATOM 7908 O O . ARG D 1 16 ? 32.80572 58.18969 21.13699 1.000 25.30566 16 ARG D O 1
ATOM 7916 N N . ASN D 1 17 ? 30.84408 57.09447 21.44965 1.000 23.56292 17 ASN D N 1
ATOM 7917 C CA . ASN D 1 17 ? 31.32668 56.09475 22.39478 1.000 24.93144 17 ASN D CA 1
ATOM 7918 C C . ASN D 1 17 ? 31.53512 54.79041 21.63429 1.000 24.85406 17 ASN D C 1
ATOM 7919 O O . ASN D 1 17 ? 30.68844 54.38327 20.83311 1.000 28.88786 17 ASN D O 1
ATOM 7924 N N . LEU D 1 18 ? 32.64619 54.12611 21.89586 1.000 23.03939 18 LEU D N 1
ATOM 7925 C CA . LEU D 1 18 ? 32.85371 52.76679 21.42347 1.000 24.79720 18 LEU D CA 1
ATOM 7926 C C . LEU D 1 18 ? 32.55648 51.80610 22.56545 1.000 26.02905 18 LEU D C 1
ATOM 7927 O O . LEU D 1 18 ? 33.24810 51.82809 23.59166 1.000 25.97271 18 LEU D O 1
ATOM 7932 N N . ASP D 1 19 ? 31.52467 50.97388 22.38203 1.000 25.88442 19 ASP D N 1
ATOM 7933 C CA . ASP D 1 19 ? 31.02946 50.04272 23.39059 1.000 28.61713 19 ASP D CA 1
ATOM 7934 C C . ASP D 1 19 ? 31.41789 48.62384 22.95510 1.000 26.65415 19 ASP D C 1
ATOM 7935 O O . ASP D 1 19 ? 30.80032 48.05093 22.05034 1.000 26.35947 19 ASP D O 1
ATOM 7940 N N . LEU D 1 20 ? 32.43476 48.05731 23.60869 1.000 25.36061 20 LEU D N 1
ATOM 7941 C CA . LEU D 1 20 ? 32.87370 46.68554 23.37619 1.000 26.36631 20 LEU D CA 1
ATOM 7942 C C . LEU D 1 20 ? 33.29855 46.06680 24.69999 1.000 30.59286 20 LEU D C 1
ATOM 7943 O O . LEU D 1 20 ? 33.46569 46.75626 25.71094 1.000 25.35984 20 LEU D O 1
ATOM 7948 N N . GLU D 1 21 ? 33.52882 44.75796 24.68199 1.000 30.93394 21 GLU D N 1
ATOM 7949 C CA . GLU D 1 21 ? 33.91137 44.07438 25.90734 1.000 33.53168 21 GLU D CA 1
ATOM 7950 C C . GLU D 1 21 ? 35.41566 43.90944 26.05621 1.000 33.03871 21 GLU D C 1
ATOM 7951 O O . GLU D 1 21 ? 35.85916 43.42256 27.09663 1.000 31.04337 21 GLU D O 1
ATOM 7957 N N . ILE D 1 22 ? 36.21449 44.30389 25.06762 1.000 28.78701 22 ILE D N 1
ATOM 7958 C CA . ILE D 1 22 ? 37.65424 44.11857 25.18657 1.000 41.72598 22 ILE D CA 1
ATOM 7959 C C . ILE D 1 22 ? 38.36189 45.11023 24.27582 1.000 48.03097 22 ILE D C 1
ATOM 79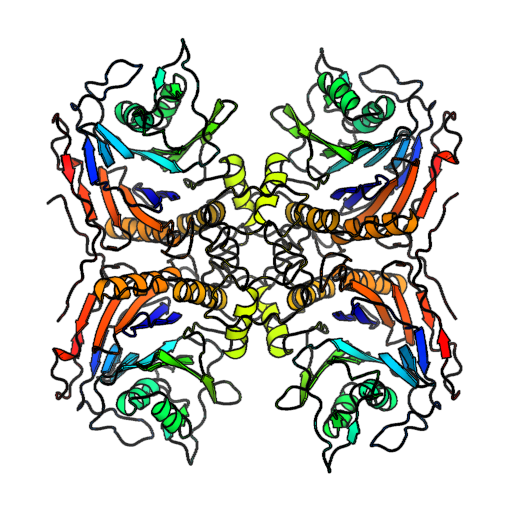60 O O . ILE D 1 22 ? 37.91726 45.39391 23.16042 1.000 42.69814 22 ILE D O 1
ATOM 7965 N N . THR D 1 23 ? 39.47422 45.63061 24.78685 1.000 50.03013 23 THR D N 1
ATOM 7966 C CA . THR D 1 23 ? 40.34687 46.60270 24.13787 1.000 57.69577 23 THR D CA 1
ATOM 7967 C C . THR D 1 23 ? 41.53174 45.87028 23.52143 1.000 48.82664 23 THR D C 1
ATOM 7968 O O . THR D 1 23 ? 42.17420 45.06215 24.19962 1.000 60.73845 23 THR D O 1
ATOM 7972 N N . PHE D 1 24 ? 41.84758 46.16772 22.25106 1.000 53.91125 24 PHE D N 1
ATOM 7973 C CA . PHE D 1 24 ? 43.02781 45.50874 21.66234 1.000 54.03793 24 PHE D CA 1
ATOM 7974 C C . PHE D 1 24 ? 43.68137 46.39598 20.59368 1.000 54.67314 24 PHE D C 1
ATOM 7975 O O . PHE D 1 24 ? 43.50467 46.21298 19.38864 1.000 51.11412 24 PHE D O 1
ATOM 7983 N N . GLY D 1 25 ? 44.49099 47.34768 21.04571 1.000 55.42544 25 GLY D N 1
ATOM 7984 C CA . GLY D 1 25 ? 45.43402 48.00043 20.15962 1.000 55.34122 25 GLY D CA 1
ATOM 7985 C C . GLY D 1 25 ? 44.93846 49.20158 19.38579 1.000 50.62870 25 GLY D C 1
ATOM 7986 O O . GLY D 1 25 ? 45.49082 49.50156 18.31666 1.000 44.99424 25 GLY D O 1
ATOM 7987 N N . GLN D 1 26 ? 43.92089 49.90337 19.88224 1.000 37.27004 26 GLN D N 1
ATOM 7988 C CA . GLN D 1 26 ? 43.51059 51.14882 19.24830 1.000 37.78928 26 GLN D CA 1
ATOM 7989 C C . GLN D 1 26 ? 44.50823 52.25398 19.55609 1.000 35.89086 26 GLN D C 1
ATOM 7990 O O . GLN D 1 26 ? 45.10146 52.30888 20.63858 1.000 33.52105 26 GLN D O 1
ATOM 7996 N N . GLN D 1 27 ? 44.67538 53.14575 18.58369 1.000 29.29599 27 GLN D N 1
ATOM 7997 C CA . GLN D 1 27 ? 45.51795 54.32251 18.71390 1.000 29.46941 27 GLN D CA 1
ATOM 7998 C C . GLN D 1 27 ? 44.82760 55.48245 18.02820 1.000 29.33862 27 GLN D C 1
ATOM 7999 O O . GLN D 1 27 ? 43.93550 55.29397 17.19192 1.000 25.91294 27 GLN D O 1
ATOM 8005 N N . VAL D 1 28 ? 45.24601 56.69236 18.39267 1.000 23.91285 28 VAL D N 1
ATOM 8006 C CA . VAL D 1 28 ? 44.89624 57.85567 17.58796 1.000 24.86004 28 VAL D CA 1
ATOM 8007 C C . VAL D 1 28 ? 45.75474 57.81720 16.33138 1.000 34.18495 28 VAL D C 1
ATOM 8008 O O . VAL D 1 28 ? 46.99155 57.79013 16.40732 1.000 26.82071 28 VAL D O 1
ATOM 8012 N N . VAL D 1 29 ? 45.10917 57.76530 15.16997 1.000 28.74692 29 VAL D N 1
ATOM 8013 C CA . VAL D 1 29 ? 45.81948 57.66501 13.90213 1.000 22.83202 29 VAL D CA 1
ATOM 8014 C C . VAL D 1 29 ? 45.43189 58.84051 13.01856 1.000 27.71921 29 VAL D C 1
ATOM 8015 O O . VAL D 1 29 ? 44.24283 59.09854 12.79299 1.000 29.51747 29 VAL D O 1
ATOM 8019 N N . ILE D 1 30 ? 46.43577 59.56225 12.54130 1.000 25.48535 30 ILE D N 1
ATOM 8020 C CA . ILE D 1 30 ? 46.26966 60.58666 11.51720 1.000 29.41091 30 ILE D CA 1
ATOM 8021 C C . ILE D 1 30 ? 46.75952 60.01116 10.19806 1.000 29.29989 30 ILE D C 1
ATOM 8022 O O . ILE D 1 30 ? 47.92758 59.62249 10.08692 1.000 30.59265 30 ILE D O 1
ATOM 8027 N N . THR D 1 31 ? 45.87140 59.93621 9.19668 1.000 27.56412 31 THR D N 1
ATOM 8028 C CA . THR D 1 31 ? 46.28548 59.53686 7.85879 1.000 27.69112 31 THR D CA 1
ATOM 8029 C C . THR D 1 31 ? 46.49472 60.79338 7.01633 1.000 29.98639 31 THR D C 1
ATOM 8030 O O . THR D 1 31 ? 45.51347 61.49067 6.70413 1.000 29.29804 31 THR D O 1
ATOM 8034 N N . PRO D 1 32 ? 47.72481 61.12823 6.63291 1.000 28.51189 32 PRO D N 1
ATOM 8035 C CA . PRO D 1 32 ? 47.95891 62.32396 5.80780 1.000 30.74650 32 PRO D CA 1
ATOM 8036 C C . PRO D 1 32 ? 47.53629 62.11440 4.35472 1.000 25.17137 32 PRO D C 1
ATOM 8037 O O . PRO D 1 32 ? 47.21199 61.00849 3.91837 1.000 26.09246 32 PRO D O 1
ATOM 8041 N N . ARG D 1 33 ? 47.59059 63.20957 3.59082 1.000 27.88950 33 ARG D N 1
ATOM 8042 C CA . ARG D 1 33 ? 46.97173 63.22820 2.26258 1.000 31.70592 33 ARG D CA 1
ATOM 8043 C C . ARG D 1 33 ? 47.59702 62.22171 1.30719 1.000 29.19014 33 ARG D C 1
ATOM 8044 O O . ARG D 1 33 ? 46.89441 61.66561 0.44981 1.000 27.19015 33 ARG D O 1
ATOM 8052 N N . ASN D 1 34 ? 48.90454 61.97842 1.41661 1.000 29.74780 34 ASN D N 1
ATOM 8053 C CA . ASN D 1 34 ? 49.59823 61.16162 0.42408 1.000 26.07260 34 ASN D CA 1
ATOM 8054 C C . ASN D 1 34 ? 49.92320 59.75695 0.91150 1.000 30.61381 34 ASN D C 1
ATOM 8055 O O . ASN D 1 34 ? 50.71352 59.06265 0.26908 1.000 34.00253 34 ASN D O 1
ATOM 8060 N N . TYR D 1 35 ? 49.33486 59.31120 2.01939 1.000 31.32815 35 TYR D N 1
ATOM 8061 C CA . TYR D 1 35 ? 49.33158 57.88468 2.31182 1.000 26.28872 35 TYR D CA 1
ATOM 8062 C C . TYR D 1 35 ? 48.38306 57.19820 1.33040 1.000 31.40798 35 TYR D C 1
ATOM 8063 O O . TYR D 1 35 ? 47.20571 57.56168 1.24932 1.000 28.98023 35 TYR D O 1
ATOM 8072 N N . THR D 1 36 ? 48.88366 56.19528 0.60882 1.000 26.62712 36 THR D N 1
ATOM 8073 C CA . THR D 1 36 ? 48.09179 55.50540 -0.39556 1.000 35.03430 36 THR D CA 1
ATOM 8074 C C . THR D 1 36 ? 47.12372 54.53501 0.26897 1.000 34.36603 36 THR D C 1
ATOM 8075 O O . THR D 1 36 ? 47.53873 53.61104 0.97876 1.000 31.67012 36 THR D O 1
ATOM 8079 N N . PHE D 1 37 ? 45.83160 54.75921 0.03344 1.000 30.33560 37 PHE D N 1
ATOM 8080 C CA . PHE D 1 37 ? 44.76927 53.86713 0.47662 1.000 32.98853 37 PHE D CA 1
ATOM 8081 C C . PHE D 1 37 ? 44.58386 52.77379 -0.56384 1.000 31.12474 37 PHE D C 1
ATOM 8082 O O . PHE D 1 37 ? 44.19069 53.06006 -1.70080 1.000 31.40176 37 PHE D O 1
ATOM 8090 N N . LYS D 1 38 ? 44.84503 51.52719 -0.18307 1.000 30.57619 38 LYS D N 1
ATOM 8091 C CA . LYS D 1 38 ? 44.64401 50.40415 -1.09663 1.000 31.80322 38 LYS D CA 1
ATOM 8092 C C . LYS D 1 38 ? 43.23647 49.83404 -0.92841 1.000 35.90994 38 LYS D C 1
ATOM 8093 O O . LYS D 1 38 ? 42.73963 49.70241 0.19230 1.000 32.85886 38 LYS D O 1
ATOM 8099 N N . PHE D 1 39 ? 42.59215 49.50272 -2.04547 1.000 35.20424 39 PHE D N 1
ATOM 8100 C CA . PHE D 1 39 ? 41.24821 48.93796 -2.02542 1.000 33.61347 39 PHE D CA 1
ATOM 8101 C C . PHE D 1 39 ? 41.24744 47.59518 -2.74478 1.000 39.92237 39 PHE D C 1
ATOM 8102 O O . PHE D 1 39 ? 41.95627 47.41465 -3.73977 1.000 37.20754 39 PHE D O 1
ATOM 8110 N N . ARG D 1 40 ? 40.45253 46.64943 -2.22868 1.000 36.32480 40 ARG D N 1
ATOM 8111 C CA . ARG D 1 40 ? 40.44115 45.29714 -2.78420 1.000 38.16392 40 ARG D CA 1
ATOM 8112 C C . ARG D 1 40 ? 39.92181 45.26766 -4.22202 1.000 35.69775 40 ARG D C 1
ATOM 8113 O O . ARG D 1 40 ? 40.39767 44.47052 -5.03808 1.000 36.73090 40 ARG D O 1
ATOM 8121 N N . LYS D 1 41 ? 38.92972 46.10303 -4.54840 1.000 33.12552 41 LYS D N 1
ATOM 8122 C CA . LYS D 1 41 ? 38.23510 46.00239 -5.82999 1.000 35.95052 41 LYS D CA 1
ATOM 8123 C C . LYS D 1 41 ? 38.10517 47.35621 -6.52363 1.000 33.83945 41 LYS D C 1
ATOM 8124 O O . LYS D 1 41 ? 37.30631 47.49967 -7.45807 1.000 32.93214 41 LYS D O 1
ATOM 8130 N N . MET D 1 42 ? 38.86108 48.34856 -6.08448 1.000 33.31920 42 MET D N 1
ATOM 8131 C CA . MET D 1 42 ? 38.92925 49.65635 -6.71560 1.000 31.29561 42 MET D CA 1
ATOM 8132 C C . MET D 1 42 ? 40.38753 50.05415 -6.84704 1.000 34.27303 42 MET D C 1
ATOM 8133 O O . MET D 1 42 ? 41.24274 49.57017 -6.09531 1.000 34.68094 42 MET D O 1
ATOM 8138 N N . PRO D 1 43 ? 40.70730 50.93654 -7.78824 1.000 31.75942 43 PRO D N 1
ATOM 8139 C CA . PRO D 1 43 ? 42.06877 51.48340 -7.83430 1.000 31.64649 43 PRO D CA 1
ATOM 8140 C C . PRO D 1 43 ? 42.36747 52.26278 -6.55933 1.000 37.10568 43 PRO D C 1
ATOM 8141 O O . PRO D 1 43 ? 41.47000 52.83633 -5.93213 1.000 36.09376 43 PRO D O 1
ATOM 8145 N N . SER D 1 44 ? 43.64838 52.29454 -6.18495 1.000 30.51021 44 SER D N 1
ATOM 8146 C CA . SER D 1 44 ? 44.05786 52.96807 -4.95432 1.000 33.34447 44 SER D CA 1
ATOM 8147 C C . SER D 1 44 ? 43.80326 54.47681 -5.00320 1.000 34.04013 44 SER D C 1
ATOM 8148 O O . SER D 1 44 ? 43.80057 55.10151 -6.06651 1.000 31.72840 44 SER D O 1
ATOM 8151 N N . LEU D 1 45 ? 43.55731 55.05833 -3.82734 1.000 30.10963 45 LEU D N 1
ATOM 8152 C CA . LEU D 1 45 ? 43.53862 56.51261 -3.64675 1.000 34.33405 45 LEU D CA 1
ATOM 8153 C C . LEU D 1 45 ? 44.93715 56.93545 -3.23184 1.000 30.53166 45 LEU D C 1
ATOM 8154 O O . LEU D 1 45 ? 45.30387 56.80731 -2.06783 1.000 29.70402 45 LEU D O 1
ATOM 8159 N N . LYS D 1 46 ? 45.73199 57.43657 -4.17650 1.000 35.00827 46 LYS D N 1
ATOM 8160 C CA . LYS D 1 46 ? 47.11075 57.76225 -3.83304 1.000 35.86037 46 LYS D CA 1
ATOM 8161 C C . LYS D 1 46 ? 47.22925 59.12024 -3.15296 1.000 31.37577 46 LYS D C 1
ATOM 8162 O O . LYS D 1 46 ? 48.21009 59.37041 -2.44381 1.000 32.88373 46 LYS D O 1
ATOM 8168 N N . LYS D 1 47 ? 46.24767 59.98711 -3.34383 1.000 29.27022 47 LYS D N 1
ATOM 8169 C CA . LYS D 1 47 ? 46.13933 61.24649 -2.63300 1.000 30.34868 47 LYS D CA 1
ATOM 8170 C C . LYS D 1 47 ? 44.67272 61.40825 -2.25132 1.000 32.19642 47 LYS D C 1
ATOM 8171 O O . LYS D 1 47 ? 43.78242 60.95436 -2.97828 1.000 29.60605 47 LYS D O 1
ATOM 8177 N N . HIS D 1 48 ? 44.42691 62.02860 -1.09683 1.000 28.25111 48 HIS D N 1
ATOM 8178 C CA . HIS D 1 48 ? 43.08355 62.10056 -0.52576 1.000 32.31825 48 HIS D CA 1
ATOM 8179 C C . HIS D 1 48 ? 43.11443 63.12959 0.59838 1.000 27.10392 48 HIS D C 1
ATOM 8180 O O . HIS D 1 48 ? 44.18208 63.57581 1.02343 1.000 28.39521 48 HIS D O 1
ATOM 8187 N N . TYR D 1 49 ? 41.93464 63.49435 1.08837 1.000 29.08561 49 TYR D N 1
ATOM 8188 C CA . TYR D 1 49 ? 41.86985 64.35930 2.26348 1.000 31.53988 49 TYR D CA 1
ATOM 8189 C C . TYR D 1 49 ? 42.53163 63.68245 3.45685 1.000 25.31163 49 TYR D C 1
ATOM 8190 O O . TYR D 1 49 ? 42.44346 62.46315 3.62291 1.000 28.69173 49 TYR D O 1
ATOM 8199 N N . ALA D 1 50 ? 43.19575 64.47593 4.29169 1.000 22.05028 50 ALA D N 1
ATOM 8200 C CA . ALA D 1 50 ? 43.75937 63.95138 5.52987 1.000 28.11685 50 ALA D CA 1
ATOM 8201 C C . ALA D 1 50 ? 42.65954 63.76757 6.56694 1.000 26.05983 50 ALA D C 1
ATOM 8202 O O . ALA D 1 50 ? 41.64776 64.47060 6.54529 1.000 26.50997 50 ALA D O 1
ATOM 8204 N N . MET D 1 51 ? 42.87239 62.82904 7.49400 1.000 25.65554 51 MET D N 1
ATOM 8205 C CA . MET D 1 51 ? 41.83884 62.49842 8.46573 1.000 25.05214 51 MET D CA 1
ATOM 8206 C C . MET D 1 51 ? 42.48258 62.00748 9.75838 1.000 30.95450 51 MET D C 1
ATOM 8207 O O . MET D 1 51 ? 43.66066 61.62449 9.78653 1.000 28.94306 51 MET D O 1
ATOM 8212 N N . ILE D 1 52 ? 41.68052 62.01946 10.83381 1.000 25.22775 52 ILE D N 1
ATOM 8213 C CA . ILE D 1 52 ? 42.12494 61.69289 12.18761 1.000 27.54133 52 ILE D CA 1
ATOM 8214 C C . ILE D 1 52 ? 41.00333 60.95424 12.91083 1.000 32.11301 52 ILE D C 1
ATOM 8215 O O . ILE D 1 52 ? 39.81906 61.26961 12.74204 1.000 28.83900 52 ILE D O 1
ATOM 8220 N N . GLY D 1 53 ? 41.37726 59.95933 13.70414 1.000 27.57939 53 GLY D N 1
ATOM 8221 C CA . GLY D 1 53 ? 40.39559 59.18431 14.43452 1.000 26.75747 53 GLY D CA 1
ATOM 8222 C C . GLY D 1 53 ? 41.08226 58.07751 15.19897 1.000 29.15064 53 GLY D C 1
ATOM 8223 O O . GLY D 1 53 ? 42.31585 58.01616 15.27141 1.000 26.82929 53 GLY D O 1
ATOM 8224 N N . ILE D 1 54 ? 40.26878 57.17841 15.74480 1.000 25.11687 54 ILE D N 1
ATOM 8225 C CA . ILE D 1 54 ? 40.76474 56.02067 16.48294 1.000 22.88909 54 ILE D CA 1
ATOM 8226 C C . ILE D 1 54 ? 40.73169 54.80740 15.56749 1.000 30.10507 54 ILE D C 1
ATOM 8227 O O . ILE D 1 54 ? 39.72408 54.53541 14.89608 1.000 26.48112 54 ILE D O 1
ATOM 8232 N N . SER D 1 55 ? 41.83030 54.07167 15.53498 1.000 28.19937 55 SER D N 1
ATOM 8233 C CA . SER D 1 55 ? 41.96177 53.05900 14.51072 1.000 26.06134 55 SER D CA 1
ATOM 8234 C C . SER D 1 55 ? 42.85305 51.94619 15.03895 1.000 33.04190 55 SER D C 1
ATOM 8235 O O . SER D 1 55 ? 43.66270 52.15274 15.95645 1.000 28.63807 55 SER D O 1
ATOM 8238 N N . LEU D 1 56 ? 42.67289 50.75971 14.46995 1.000 28.05268 56 LEU D N 1
ATOM 8239 C CA . LEU D 1 56 ? 43.67878 49.72165 14.55422 1.000 31.37929 56 LEU D CA 1
ATOM 8240 C C . LEU D 1 56 ? 44.66745 49.92125 13.41437 1.000 30.67478 56 LEU D C 1
ATOM 8241 O O . LEU D 1 56 ? 44.30192 50.36575 12.32428 1.000 33.61146 56 LEU D O 1
ATOM 8246 N N . ASP D 1 57 ? 45.92296 49.60070 13.67335 1.000 30.71285 57 ASP D N 1
ATOM 8247 C CA . ASP D 1 57 ? 46.96511 49.62600 12.64859 1.000 31.18008 57 ASP D CA 1
ATOM 8248 C C . ASP D 1 57 ? 47.36006 48.16785 12.40346 1.000 36.19131 57 ASP D C 1
ATOM 8249 O O . ASP D 1 57 ? 48.05115 47.55308 13.22287 1.000 32.91449 57 ASP D O 1
ATOM 8254 N N . MET D 1 58 ? 46.90038 47.60948 11.28368 1.000 33.31092 58 MET D N 1
ATOM 8255 C CA . MET D 1 58 ? 47.16041 46.21710 10.92699 1.000 33.56295 58 MET D CA 1
ATOM 8256 C C . MET D 1 58 ? 47.95800 46.16650 9.63190 1.000 32.77790 58 MET D C 1
ATOM 8257 O O . MET D 1 58 ? 47.45311 46.56553 8.57690 1.000 34.39799 58 MET D O 1
ATOM 8262 N N . ASP D 1 59 ? 49.19083 45.66333 9.70480 1.000 31.69895 59 ASP D N 1
ATOM 8263 C CA . ASP D 1 59 ? 50.06292 45.59911 8.53542 1.000 29.81230 59 ASP D CA 1
ATOM 8264 C C . ASP D 1 59 ? 50.07967 46.94114 7.80372 1.000 31.90644 59 ASP D C 1
ATOM 8265 O O . ASP D 1 59 ? 49.85160 47.01913 6.59417 1.000 31.84199 59 ASP D O 1
ATOM 8270 N N . ASP D 1 60 ? 50.29541 48.01658 8.57417 1.000 29.49460 60 ASP D N 1
ATOM 8271 C CA . ASP D 1 60 ? 50.44887 49.38220 8.05680 1.000 30.87113 60 ASP D CA 1
ATOM 8272 C C . ASP D 1 60 ? 49.17744 49.92436 7.39657 1.000 28.92086 60 ASP D C 1
ATOM 8273 O O . ASP D 1 60 ? 49.25751 50.79041 6.52238 1.000 30.86429 60 ASP D O 1
ATOM 8278 N N . TYR D 1 61 ? 47.99678 49.46046 7.80935 1.000 31.80268 61 TYR D N 1
ATOM 8279 C CA . TYR D 1 61 ? 46.73908 49.95967 7.25101 1.000 24.17128 61 TYR D CA 1
ATOM 8280 C C . TYR D 1 61 ? 45.83012 50.42668 8.38426 1.000 29.49192 61 TYR D C 1
ATOM 8281 O O . TYR D 1 61 ? 45.68217 49.71498 9.39171 1.000 29.03761 61 TYR D O 1
ATOM 8290 N N . PRO D 1 62 ? 45.20551 51.61233 8.27278 1.000 30.62362 62 PRO D N 1
ATOM 8291 C CA . PRO D 1 62 ? 44.40254 52.12380 9.39305 1.000 23.44524 62 PRO D CA 1
ATOM 8292 C C . PRO D 1 62 ? 42.95491 51.65652 9.33890 1.000 29.05456 62 PRO D C 1
ATOM 8293 O O . PRO D 1 62 ? 42.15912 52.16484 8.54061 1.000 23.38241 62 PRO D O 1
ATOM 8297 N N . LEU D 1 63 ? 42.60537 50.68245 10.18150 1.000 25.38495 63 LEU D N 1
ATOM 8298 C CA . LEU D 1 63 ? 41.22033 50.21869 10.30073 1.000 32.62663 63 LEU D CA 1
ATOM 8299 C C . LEU D 1 63 ? 40.47998 51.14152 11.26343 1.000 28.47797 63 LEU D C 1
ATOM 8300 O O . LEU D 1 63 ? 40.44736 50.90815 12.47758 1.000 29.54938 63 LEU D O 1
ATOM 8305 N N . TYR D 1 64 ? 39.87197 52.19773 10.71757 1.000 21.48530 64 TYR D N 1
ATOM 8306 C CA . TYR D 1 64 ? 39.23550 53.21300 11.55011 1.000 26.48032 64 TYR D CA 1
ATOM 8307 C C . TYR D 1 64 ? 37.93673 52.70220 12.17558 1.000 26.92040 64 TYR D C 1
ATOM 8308 O O . TYR D 1 64 ? 37.10756 52.08345 11.50231 1.000 24.52359 64 TYR D O 1
ATOM 8317 N N . PHE D 1 65 ? 37.74845 52.99875 13.47028 1.000 24.76725 65 PHE D N 1
ATOM 8318 C CA . PHE D 1 65 ? 36.42358 52.86305 14.07531 1.000 28.01579 65 PHE D CA 1
ATOM 8319 C C . PHE D 1 65 ? 35.53747 54.05527 13.74618 1.000 25.97754 65 PHE D C 1
ATOM 8320 O O . PHE D 1 65 ? 34.31946 53.90281 13.61614 1.000 26.30511 65 PHE D O 1
ATOM 8328 N N . ASP D 1 66 ? 36.13517 55.23513 13.62594 1.000 28.19442 66 ASP D N 1
ATOM 8329 C CA . ASP D 1 66 ? 35.48047 56.50892 13.36571 1.000 23.44317 66 ASP D CA 1
ATOM 8330 C C . ASP D 1 66 ? 36.58533 57.49527 13.03029 1.000 24.39587 66 ASP D C 1
ATOM 8331 O O . ASP D 1 66 ? 37.71405 57.34186 13.50567 1.000 23.69001 66 ASP D O 1
ATOM 8336 N N . ALA D 1 67 ? 36.26600 58.49365 12.20715 1.000 24.40537 67 ALA D N 1
ATOM 8337 C CA . ALA D 1 67 ? 37.26740 59.49077 11.84576 1.000 27.01564 67 ALA D CA 1
ATOM 8338 C C . ALA D 1 67 ? 36.59083 60.75330 11.34309 1.000 25.72531 67 ALA D C 1
ATOM 8339 O O . ALA D 1 67 ? 35.40443 60.75875 10.99305 1.000 25.31179 67 ALA D O 1
ATOM 8341 N N . THR D 1 68 ? 37.39446 61.81700 11.27342 1.000 26.26384 68 THR D N 1
ATOM 8342 C CA . THR D 1 68 ? 37.02142 63.12236 10.73774 1.000 25.53516 68 THR D CA 1
ATOM 8343 C C . THR D 1 68 ? 38.11469 63.60678 9.78883 1.000 27.03795 68 THR D C 1
ATOM 8344 O O . THR D 1 68 ? 39.30294 63.49545 10.10473 1.000 25.04767 68 THR D O 1
ATOM 8348 N N . ASN D 1 69 ? 37.73251 64.16815 8.64170 1.000 23.24781 69 ASN D N 1
ATOM 8349 C CA . ASN D 1 69 ? 38.74178 64.64698 7.70677 1.000 25.83280 69 ASN D CA 1
ATOM 8350 C C . ASN D 1 69 ? 38.91331 66.16489 7.80861 1.000 30.75356 69 ASN D C 1
ATOM 8351 O O . ASN D 1 69 ? 38.18277 66.86082 8.52214 1.000 27.16499 69 ASN D O 1
ATOM 8356 N N . GLU D 1 70 ? 39.91231 66.66939 7.07467 1.000 29.40564 70 GLU D N 1
ATOM 8357 C CA . GLU D 1 70 ? 40.34145 68.06087 7.14423 1.000 29.64097 70 GLU D CA 1
ATOM 8358 C C . GLU D 1 70 ? 39.31628 69.04064 6.58777 1.000 32.05945 70 GLU D C 1
ATOM 8359 O O . GLU D 1 70 ? 39.51733 70.25189 6.73203 1.000 29.05888 70 GLU D O 1
ATOM 8365 N N . LYS D 1 71 ? 38.24890 68.56194 5.94584 1.000 30.23048 71 LYS D N 1
ATOM 8366 C CA . LYS D 1 71 ? 37.17805 69.42821 5.46489 1.000 31.24812 71 LYS D CA 1
ATOM 8367 C C . LYS D 1 71 ? 36.01763 69.54158 6.44891 1.000 31.43250 71 LYS D C 1
ATOM 8368 O O . LYS D 1 71 ? 35.02236 70.20590 6.13579 1.000 31.80199 71 LYS D O 1
ATOM 8374 N N . GLY D 1 72 ? 36.11720 68.91220 7.62030 1.000 32.33842 72 GLY D N 1
ATOM 8375 C CA . GLY D 1 72 ? 35.03678 68.94782 8.58741 1.000 28.43468 72 GLY D CA 1
ATOM 8376 C C . GLY D 1 72 ? 33.94998 67.92350 8.34756 1.000 26.44599 72 GLY D C 1
ATOM 8377 O O . GLY D 1 72 ? 32.80619 68.13386 8.75796 1.000 28.61478 72 GLY D O 1
ATOM 8378 N N . LEU D 1 73 ? 34.27023 66.81785 7.68653 1.000 26.54318 73 LEU D N 1
ATOM 8379 C CA . LEU D 1 73 ? 33.33244 65.72092 7.48926 1.000 28.26188 73 LEU D CA 1
ATOM 8380 C C . LEU D 1 73 ? 33.72658 64.57134 8.40949 1.000 25.05903 73 LEU D C 1
ATOM 8381 O O . LEU D 1 73 ? 34.90189 64.18002 8.46200 1.000 26.57476 73 LEU D O 1
ATOM 8386 N N . GLY D 1 74 ? 32.74709 64.03717 9.13375 1.000 23.17513 74 GLY D N 1
ATOM 8387 C CA . GLY D 1 74 ? 33.00160 62.98776 10.09048 1.000 21.17858 74 GLY D CA 1
ATOM 8388 C C . GLY D 1 74 ? 32.11569 61.78589 9.83212 1.000 26.05368 74 GLY D C 1
ATOM 8389 O O . GLY D 1 74 ? 31.03374 61.88779 9.23896 1.000 28.24150 74 GLY D O 1
ATOM 8390 N N . MET D 1 75 ? 32.58749 60.63563 10.31679 1.000 25.70670 75 MET D N 1
ATOM 8391 C CA . MET D 1 75 ? 31.94865 59.36112 10.01791 1.000 24.89200 75 MET D CA 1
ATOM 8392 C C . MET D 1 75 ? 32.32251 58.34248 11.09003 1.000 22.69881 75 MET D C 1
ATOM 8393 O O . MET D 1 75 ? 33.48286 58.27209 11.51026 1.000 25.69476 75 MET D O 1
ATOM 8398 N N . ALA D 1 76 ? 31.34219 57.55596 11.53140 1.000 20.49933 76 ALA D N 1
ATOM 8399 C CA . ALA D 1 76 ? 31.57984 56.58097 12.58661 1.000 22.54291 76 ALA D CA 1
ATOM 8400 C C . ALA D 1 76 ? 30.82479 55.30446 12.28185 1.000 28.33080 76 ALA D C 1
ATOM 8401 O O . ALA D 1 76 ? 29.65905 55.33958 11.86403 1.000 24.46714 76 ALA D O 1
ATOM 8403 N N . GLY D 1 77 ? 31.49980 54.16607 12.50806 1.000 25.08936 77 GLY D N 1
ATOM 8404 C CA . GLY D 1 77 ? 30.89511 52.85985 12.31998 1.000 20.96082 77 GLY D CA 1
ATOM 8405 C C . GLY D 1 77 ? 30.52170 52.23019 13.64794 1.000 26.10599 77 GLY D C 1
ATOM 8406 O O . GLY D 1 77 ? 31.37852 52.01252 14.50704 1.000 24.84866 77 GLY D O 1
ATOM 8407 N N . LEU D 1 78 ? 29.23487 51.92509 13.80137 1.000 22.60906 78 LEU D N 1
ATOM 8408 C CA . LEU D 1 78 ? 28.67550 51.46893 15.06315 1.000 22.70572 78 LEU D CA 1
ATOM 8409 C C . LEU D 1 78 ? 28.08388 50.08509 14.87385 1.000 29.15135 78 LEU D C 1
ATOM 8410 O O . LEU D 1 78 ? 27.58622 49.75020 13.78993 1.000 26.58171 78 LEU D O 1
ATOM 8415 N N . ASN D 1 79 ? 28.11407 49.28570 15.93594 1.000 21.47882 79 ASN D N 1
ATOM 8416 C CA . ASN D 1 79 ? 27.70633 47.90258 15.77360 1.000 22.61819 79 ASN D CA 1
ATOM 8417 C C . ASN D 1 79 ? 26.22554 47.82334 15.40785 1.000 25.79563 79 ASN D C 1
ATOM 8418 O O . ASN D 1 79 ? 25.39491 48.60853 15.88325 1.000 20.89306 79 ASN D O 1
ATOM 8423 N N . TYR D 1 80 ? 25.91854 46.87313 14.54176 1.000 24.91086 80 TYR D N 1
ATOM 8424 C CA . TYR D 1 80 ? 24.59339 46.72805 13.94148 1.000 33.89170 80 TYR D CA 1
ATOM 8425 C C . TYR D 1 80 ? 24.31366 45.23280 13.85287 1.000 27.30763 80 TYR D C 1
ATOM 8426 O O . TYR D 1 80 ? 24.14198 44.67918 12.76618 1.000 27.41237 80 TYR D O 1
ATOM 8435 N N . PRO D 1 81 ? 24.30835 44.54044 14.99831 1.000 28.38025 81 PRO D N 1
ATOM 8436 C CA . PRO D 1 81 ? 24.46104 43.07615 14.98596 1.000 28.26369 81 PRO D CA 1
ATOM 8437 C C . PRO D 1 81 ? 23.25116 42.38193 14.38775 1.000 32.71970 81 PRO D C 1
ATOM 8438 O O . PRO D 1 81 ? 22.10642 42.68944 14.72777 1.000 35.44838 81 PRO D O 1
ATOM 8442 N N . GLY D 1 82 ? 23.52174 41.43748 13.48871 1.000 28.93774 82 GLY D N 1
ATOM 8443 C CA . GLY D 1 82 ? 22.49471 40.65977 12.84016 1.000 35.45402 82 GLY D CA 1
ATOM 8444 C C . GLY D 1 82 ? 21.79013 41.36608 11.71076 1.000 36.81318 82 GLY D C 1
ATOM 8445 O O . GLY D 1 82 ? 21.19140 40.69922 10.85988 1.000 44.25699 82 GLY D O 1
ATOM 8446 N N . ASN D 1 83 ? 21.84128 42.69541 11.67655 1.000 37.40873 83 ASN D N 1
ATOM 8447 C CA . ASN D 1 83 ? 21.16514 43.48612 10.65907 1.000 36.47545 83 ASN D CA 1
ATOM 8448 C C . ASN D 1 83 ? 22.04150 43.76393 9.45368 1.000 36.01163 83 ASN D C 1
ATOM 8449 O O . ASN D 1 83 ? 21.52584 43.81471 8.32610 1.000 40.65218 83 ASN D O 1
ATOM 8454 N N . ALA D 1 84 ? 23.35205 43.93678 9.66202 1.000 27.03145 84 ALA D N 1
ATOM 8455 C CA . ALA D 1 84 ? 24.22830 44.35089 8.57482 1.000 29.23697 84 ALA D CA 1
ATOM 8456 C C . ALA D 1 84 ? 24.31190 43.25785 7.52292 1.000 27.64579 84 ALA D C 1
ATOM 8457 O O . ALA D 1 84 ? 24.53264 42.08657 7.84146 1.000 26.04116 84 ALA D O 1
ATOM 8459 N N . THR D 1 85 ? 24.11535 43.64317 6.26741 1.000 30.57731 85 THR D N 1
ATOM 8460 C CA . THR D 1 85 ? 24.34099 42.77433 5.12109 1.000 26.72285 85 THR D CA 1
ATOM 8461 C C . THR D 1 85 ? 25.34490 43.45544 4.21195 1.000 26.60940 85 THR D C 1
ATOM 8462 O O . THR D 1 85 ? 25.17088 44.62477 3.87561 1.000 26.50268 85 THR D O 1
ATOM 8466 N N . TYR D 1 86 ? 26.39517 42.73404 3.83245 1.000 26.37473 86 TYR D N 1
ATOM 8467 C CA . TYR D 1 86 ? 27.33225 43.17440 2.80717 1.000 27.39675 86 TYR D CA 1
ATOM 8468 C C . TYR D 1 86 ? 27.14125 42.29826 1.56787 1.000 26.81178 86 TYR D C 1
ATOM 8469 O O . TYR D 1 86 ? 26.94836 41.08591 1.67757 1.000 30.98886 86 TYR D O 1
ATOM 8478 N N . TYR D 1 87 ? 27.16476 42.91295 0.39148 1.000 28.45507 87 TYR D N 1
ATOM 8479 C CA . TYR D 1 87 ? 26.56010 42.31089 -0.78970 1.000 29.58552 87 TYR D CA 1
ATOM 8480 C C . TYR D 1 87 ? 27.60350 41.67395 -1.69328 1.000 35.04121 87 TYR D C 1
ATOM 8481 O O . TYR D 1 87 ? 28.81137 41.85880 -1.52078 1.000 31.14786 87 TYR D O 1
ATOM 8490 N N . GLU D 1 88 ? 27.11350 40.91183 -2.67196 1.000 33.75783 88 GLU D N 1
ATOM 8491 C CA . GLU D 1 88 ? 27.97930 40.45006 -3.74734 1.000 38.80780 88 GLU D CA 1
ATOM 8492 C C . GLU D 1 88 ? 28.48264 41.64329 -4.55491 1.000 37.93542 88 GLU D C 1
ATOM 8493 O O . GLU D 1 88 ? 27.87419 42.71959 -4.57018 1.000 29.73634 88 GLU D O 1
ATOM 8499 N N . GLU D 1 89 ? 29.61518 41.44301 -5.22459 1.000 30.91199 89 GLU D N 1
ATOM 8500 C CA . GLU D 1 89 ? 30.11418 42.45299 -6.14617 1.000 36.83807 89 GLU D CA 1
ATOM 8501 C C . GLU D 1 89 ? 29.08083 42.73985 -7.22779 1.000 28.57907 89 GLU D C 1
ATOM 8502 O O . GLU D 1 89 ? 28.45165 41.82629 -7.76210 1.000 35.70013 89 GLU D O 1
ATOM 8508 N N . LYS D 1 90 ? 28.91041 44.01764 -7.54998 1.000 30.83668 90 LYS D N 1
ATOM 8509 C CA . LYS D 1 90 ? 28.03466 44.45186 -8.63296 1.000 37.60455 90 LYS D CA 1
ATOM 8510 C C . LYS D 1 90 ? 28.87940 45.01870 -9.76835 1.000 36.52148 90 LYS D C 1
ATOM 8511 O O . LYS D 1 90 ? 29.77014 45.84596 -9.53527 1.000 31.57356 90 LYS D O 1
ATOM 8517 N N . GLU D 1 91 ? 28.58892 44.57410 -10.99679 1.000 37.09833 91 GLU D N 1
ATOM 8518 C CA . GLU D 1 91 ? 29.38535 44.96577 -12.15796 1.000 35.40262 91 GLU D CA 1
ATOM 8519 C C . GLU D 1 91 ? 29.33932 46.46447 -12.41746 1.000 33.42463 91 GLU D C 1
ATOM 8520 O O . GLU D 1 91 ? 30.23321 46.99150 -13.09147 1.000 35.94516 91 GLU D O 1
ATOM 8526 N N . ASN D 1 92 ? 28.32286 47.16592 -11.91238 1.000 25.67644 92 ASN D N 1
ATOM 8527 C CA . ASN D 1 92 ? 28.12249 48.57121 -12.25555 1.000 35.07894 92 ASN D CA 1
ATOM 8528 C C . ASN D 1 92 ? 28.34408 49.51756 -11.07736 1.000 35.28371 92 ASN D C 1
ATOM 8529 O O . ASN D 1 92 ? 27.82529 50.63782 -11.09144 1.000 28.50430 92 ASN D O 1
ATOM 8534 N N . LYS D 1 93 ? 29.10819 49.10325 -10.06107 1.000 30.62107 93 LYS D N 1
ATOM 8535 C CA . LYS D 1 93 ? 29.25024 49.90001 -8.84871 1.000 33.71714 93 LYS D CA 1
ATOM 8536 C C . LYS D 1 93 ? 30.69017 49.85309 -8.36181 1.000 32.38167 93 LYS D C 1
ATOM 8537 O O . LYS D 1 93 ? 31.44704 48.92903 -8.68169 1.000 25.68751 93 LYS D O 1
ATOM 8543 N N . ASP D 1 94 ? 31.06256 50.87371 -7.58399 1.000 28.99538 94 ASP D N 1
ATOM 8544 C CA . ASP D 1 94 ? 32.29837 50.82281 -6.80111 1.000 29.15777 94 ASP D CA 1
ATOM 8545 C C . ASP D 1 94 ? 32.09912 49.83089 -5.66007 1.000 28.60768 94 ASP D C 1
ATOM 8546 O O . ASP D 1 94 ? 31.36688 50.11817 -4.70870 1.000 28.09145 94 ASP D O 1
ATOM 8551 N N . ASN D 1 95 ? 32.71746 48.65677 -5.75593 1.000 27.62243 95 ASN D N 1
ATOM 8552 C CA . ASN D 1 95 ? 32.59515 47.64777 -4.70680 1.000 33.27777 95 ASN D CA 1
ATOM 8553 C C . ASN D 1 95 ? 33.60252 47.96125 -3.60682 1.000 30.96699 95 ASN D C 1
ATOM 8554 O O . ASN D 1 95 ? 34.81621 47.88337 -3.82411 1.000 29.57189 95 ASN D O 1
ATOM 8559 N N . ILE D 1 96 ? 33.09166 48.32341 -2.43098 1.000 29.15483 96 ILE D N 1
ATOM 8560 C CA . ILE D 1 96 ? 33.88098 48.83246 -1.31488 1.000 28.64178 96 ILE D CA 1
ATOM 8561 C C . ILE D 1 96 ? 33.58879 47.96751 -0.09156 1.000 27.42241 96 ILE D C 1
ATOM 8562 O O . ILE D 1 96 ? 32.42316 47.71683 0.23163 1.000 25.75423 96 ILE D O 1
ATOM 8567 N N . ALA D 1 97 ? 34.63639 47.48921 0.56943 1.000 27.70261 97 ALA D N 1
ATOM 8568 C CA . ALA D 1 97 ? 34.40580 46.65372 1.73664 1.000 31.29370 97 ALA D CA 1
ATOM 8569 C C . ALA D 1 97 ? 34.00024 47.52035 2.92573 1.000 26.93118 97 ALA D C 1
ATOM 8570 O O . ALA D 1 97 ? 34.26180 48.72692 2.95639 1.000 28.19617 97 ALA D O 1
ATOM 8572 N N . SER D 1 98 ? 33.32712 46.89618 3.89781 1.000 20.24351 98 SER D N 1
ATOM 8573 C CA . SER D 1 98 ? 32.90031 47.64079 5.08064 1.000 28.87362 98 SER D CA 1
ATOM 8574 C C . SER D 1 98 ? 34.08989 48.30021 5.77108 1.000 27.72269 98 SER D C 1
ATOM 8575 O O . SER D 1 98 ? 34.00939 49.45888 6.19246 1.000 28.91956 98 SER D O 1
ATOM 8578 N N . PHE D 1 99 ? 35.21838 47.60052 5.85441 1.000 24.19377 99 PHE D N 1
ATOM 8579 C CA . PHE D 1 99 ? 36.37221 48.18132 6.53811 1.000 34.65907 99 PHE D CA 1
ATOM 8580 C C . PHE D 1 99 ? 37.09265 49.23518 5.69389 1.000 29.48237 99 PHE D C 1
ATOM 8581 O O . PHE D 1 99 ? 37.97884 49.91961 6.21360 1.000 26.44302 99 PHE D O 1
ATOM 8589 N N . GLU D 1 100 ? 36.73980 49.37658 4.41425 1.000 27.29907 100 GLU D N 1
ATOM 8590 C CA . GLU D 1 100 ? 37.27393 50.41271 3.53839 1.000 26.54138 100 GLU D CA 1
ATOM 8591 C C . GLU D 1 100 ? 36.34723 51.61595 3.43243 1.000 27.77146 100 GLU D C 1
ATOM 8592 O O . GLU D 1 100 ? 36.71141 52.61094 2.78411 1.000 24.39868 100 GLU D O 1
ATOM 8598 N N . PHE D 1 101 ? 35.15893 51.54017 4.05591 1.000 24.66041 101 PHE D N 1
ATOM 8599 C CA . PHE D 1 101 ? 34.09985 52.52153 3.82939 1.000 23.62152 101 PHE D CA 1
ATOM 8600 C C . PHE D 1 101 ? 34.51812 53.90275 4.31106 1.000 23.48320 101 PHE D C 1
ATOM 8601 O O . PHE D 1 101 ? 34.32749 54.89824 3.60419 1.000 23.12468 101 PHE D O 1
ATOM 8609 N N . ILE D 1 102 ? 35.10886 53.98725 5.50433 1.000 23.03204 102 ILE D N 1
ATOM 8610 C CA . ILE D 1 102 ? 35.52436 55.28834 6.02836 1.000 22.00633 102 ILE D CA 1
ATOM 8611 C C . ILE D 1 102 ? 36.61264 55.92195 5.15999 1.000 24.78725 102 ILE D C 1
ATOM 8612 O O . ILE D 1 102 ? 36.49662 57.11194 4.83390 1.000 24.66035 102 ILE D O 1
ATOM 8617 N N . PRO D 1 103 ? 37.65966 55.20619 4.74413 1.000 24.65001 103 PRO D N 1
ATOM 8618 C CA . PRO D 1 103 ? 38.62629 55.84432 3.82994 1.000 27.61894 103 PRO D CA 1
ATOM 8619 C C . PRO D 1 103 ? 38.02604 56.23904 2.48163 1.000 27.78141 103 PRO D C 1
ATOM 8620 O O . PRO D 1 103 ? 38.32721 57.32884 1.97330 1.000 25.94409 103 PRO D O 1
ATOM 8624 N N . TRP D 1 104 ? 37.19269 55.37949 1.88702 1.000 21.41414 104 TRP D N 1
ATOM 8625 C CA . TRP D 1 104 ? 36.52232 55.72483 0.63674 1.000 25.43328 104 TRP D CA 1
ATOM 8626 C C . TRP D 1 104 ? 35.79518 57.06438 0.74283 1.000 25.31083 104 TRP D C 1
ATOM 8627 O O . TRP D 1 104 ? 35.94228 57.93601 -0.12098 1.000 25.64867 104 TRP D O 1
ATOM 8638 N N . ILE D 1 105 ? 35.00823 57.24821 1.80258 1.000 27.10299 105 ILE D N 1
ATOM 8639 C CA . ILE D 1 105 ? 34.15307 58.43383 1.91835 1.000 26.31460 105 ILE D CA 1
ATOM 8640 C C . ILE D 1 105 ? 34.95251 59.64706 2.38756 1.000 28.11574 105 ILE D C 1
ATOM 8641 O O . ILE D 1 105 ? 34.95422 60.70395 1.74421 1.000 28.01585 105 ILE D O 1
ATOM 8646 N N . LEU D 1 106 ? 35.61988 59.52831 3.53652 1.000 24.77990 106 LEU D N 1
ATOM 8647 C CA . LEU D 1 106 ? 36.31758 60.68892 4.08589 1.000 26.96793 106 LEU D CA 1
ATOM 8648 C C . LEU D 1 106 ? 37.47658 61.13661 3.19852 1.000 28.15790 106 LEU D C 1
ATOM 8649 O O . LEU D 1 106 ? 37.84684 62.31875 3.20934 1.000 24.34596 106 LEU D O 1
ATOM 8654 N N . GLY D 1 107 ? 38.04408 60.22977 2.40592 1.000 30.62217 107 GLY D N 1
ATOM 8655 C CA . GLY D 1 107 ? 39.13541 60.62579 1.52510 1.000 32.43523 107 GLY D CA 1
ATOM 8656 C C . GLY D 1 107 ? 38.70247 61.44635 0.32461 1.000 30.76141 107 GLY D C 1
ATOM 8657 O O . GLY D 1 107 ? 39.51958 62.17899 -0.24014 1.000 33.39290 107 GLY D O 1
ATOM 8658 N N . GLN D 1 108 ? 37.43387 61.35453 -0.06709 1.000 31.04621 108 GLN D N 1
ATOM 8659 C CA . GLN D 1 108 ? 36.95951 61.93239 -1.31524 1.000 31.61840 108 GLN D CA 1
ATOM 8660 C C . GLN D 1 108 ? 35.88648 62.99477 -1.15308 1.000 33.72398 108 GLN D C 1
ATOM 8661 O O . GLN D 1 108 ? 35.62671 63.71755 -2.11715 1.000 33.44855 108 GLN D O 1
ATOM 8667 N N . CYS D 1 109 ? 35.25615 63.11159 0.01570 1.000 32.53769 109 CYS D N 1
ATOM 8668 C CA . CYS D 1 109 ? 34.08725 63.96470 0.17990 1.000 29.22638 109 CYS D CA 1
ATOM 8669 C C . CYS D 1 109 ? 34.33415 65.02424 1.23989 1.000 27.13492 109 CYS D C 1
ATOM 8670 O O . CYS D 1 109 ? 35.02069 64.78558 2.23997 1.000 34.63168 109 CYS D O 1
ATOM 8673 N N . SER D 1 110 ? 33.77127 66.20569 1.01195 1.000 30.52294 110 SER D N 1
ATOM 8674 C CA . SER D 1 110 ? 33.84904 67.28787 1.97793 1.000 31.16760 110 SER D CA 1
ATOM 8675 C C . SER D 1 110 ? 32.49721 67.70935 2.53948 1.000 31.74878 110 SER D C 1
ATOM 8676 O O . SER D 1 110 ? 32.46432 68.43361 3.54137 1.000 37.03354 110 SER D O 1
ATOM 8679 N N . THR D 1 111 ? 31.38588 67.30033 1.92971 1.000 32.60662 111 THR D N 1
ATOM 8680 C CA . THR D 1 111 ? 30.06201 67.69718 2.39246 1.000 33.94948 111 THR D CA 1
ATOM 8681 C C . THR D 1 111 ? 29.12449 66.49847 2.34037 1.000 31.84058 111 THR D C 1
ATOM 8682 O O . THR D 1 111 ? 29.41549 65.47956 1.70320 1.000 31.91225 111 THR D O 1
ATOM 8686 N N . ILE D 1 112 ? 27.97402 66.64104 3.00940 1.000 28.20290 112 ILE D N 1
ATOM 8687 C CA . ILE D 1 112 ? 26.93821 65.60835 2.95677 1.000 30.95459 112 ILE D CA 1
ATOM 8688 C C . ILE D 1 112 ? 26.46021 65.40543 1.52178 1.000 30.14640 112 ILE D C 1
ATOM 8689 O O . ILE D 1 112 ? 26.19587 64.27678 1.08712 1.000 25.02791 112 ILE D O 1
ATOM 8694 N N . SER D 1 113 ? 26.32864 66.49894 0.76880 1.000 31.83017 113 SER D N 1
ATOM 8695 C CA . SER D 1 113 ? 25.86963 66.39376 -0.60998 1.000 33.92866 113 SER D CA 1
ATOM 8696 C C . SER D 1 113 ? 26.84618 65.58700 -1.45624 1.000 28.08369 113 SER D C 1
ATOM 8697 O O . SER D 1 113 ? 26.43029 64.79009 -2.30294 1.000 28.07342 113 SER D O 1
ATOM 8700 N N . GLU D 1 114 ? 28.15025 65.75324 -1.22433 1.000 25.59115 114 GLU D N 1
ATOM 8701 C CA . GLU D 1 114 ? 29.11417 64.91748 -1.93217 1.000 26.00297 114 GLU D CA 1
ATOM 8702 C C . GLU D 1 114 ? 29.03601 63.46816 -1.47519 1.000 28.45333 114 GLU D C 1
ATOM 8703 O O . GLU D 1 114 ? 29.15989 62.55157 -2.29613 1.000 29.50271 114 GLU D O 1
ATOM 8709 N N . VAL D 1 115 ? 28.82509 63.23762 -0.17320 1.000 28.02711 115 VAL D N 1
ATOM 8710 C CA . VAL D 1 115 ? 28.63086 61.87301 0.31661 1.000 26.26657 115 VAL D CA 1
ATOM 8711 C C . VAL D 1 115 ? 27.49025 61.20131 -0.43408 1.000 27.11312 115 VAL D C 1
ATOM 8712 O O . VAL D 1 115 ? 27.62164 60.07013 -0.92570 1.000 26.69893 115 VAL D O 1
ATOM 8716 N N . LYS D 1 116 ? 26.34277 61.88198 -0.51366 1.000 26.35423 116 LYS D N 1
ATOM 8717 C CA . LYS D 1 116 ? 25.19045 61.30193 -1.20019 1.000 29.24343 116 LYS D CA 1
ATOM 8718 C C . LYS D 1 116 ? 25.52297 60.96128 -2.64881 1.000 27.53548 116 LYS D C 1
ATOM 8719 O O . LYS D 1 116 ? 25.19112 59.86976 -3.13160 1.000 30.85816 116 LYS D O 1
ATOM 8725 N N . ASP D 1 117 ? 26.19411 61.87117 -3.35204 1.000 27.12801 117 ASP D N 1
ATOM 8726 C CA . ASP D 1 117 ? 26.59858 61.58373 -4.72732 1.000 33.23827 117 ASP D CA 1
ATOM 8727 C C . ASP D 1 117 ? 27.49166 60.34450 -4.80538 1.000 27.46730 117 ASP D C 1
ATOM 8728 O O . ASP D 1 117 ? 27.26780 59.45376 -5.63303 1.000 26.74134 117 ASP D O 1
ATOM 8733 N N . LEU D 1 118 ? 28.50557 60.25978 -3.94144 1.000 25.72910 118 LEU D N 1
ATOM 8734 C CA . LEU D 1 118 ? 29.38421 59.09089 -3.97641 1.000 23.35047 118 LEU D CA 1
ATOM 8735 C C . LEU D 1 118 ? 28.62975 57.80922 -3.62673 1.000 26.57704 118 LEU D C 1
ATOM 8736 O O . LEU D 1 118 ? 28.87676 56.75121 -4.22468 1.000 22.96049 118 LEU D O 1
ATOM 8741 N N . LEU D 1 119 ? 27.70287 57.87669 -2.66113 1.000 23.18120 119 LEU D N 1
ATOM 8742 C CA . LEU D 1 119 ? 26.94941 56.68319 -2.28240 1.000 20.54459 119 LEU D CA 1
ATOM 8743 C C . LEU D 1 119 ? 26.05034 56.19821 -3.41464 1.000 25.74902 119 LEU D C 1
ATOM 8744 O O . LEU D 1 119 ? 25.71577 55.00974 -3.47386 1.000 27.82304 119 LEU D O 1
ATOM 8749 N N . SER D 1 120 ? 25.63108 57.09426 -4.30889 1.000 25.99532 120 SER D N 1
ATOM 8750 C CA . SER D 1 120 ? 24.81428 56.66734 -5.44225 1.000 31.75329 120 SER D CA 1
ATOM 8751 C C . SER D 1 120 ? 25.56857 55.73495 -6.38787 1.000 33.22645 120 SER D C 1
ATOM 8752 O O . SER D 1 120 ? 24.94285 55.12986 -7.26106 1.000 37.08686 120 SER D O 1
ATOM 8755 N N . ARG D 1 121 ? 26.88251 55.57864 -6.21792 1.000 30.70531 121 ARG D N 1
ATOM 8756 C CA . ARG D 1 121 ? 27.66873 54.67932 -7.04545 1.000 28.90256 121 ARG D CA 1
ATOM 8757 C C . ARG D 1 121 ? 28.29578 53.51654 -6.28638 1.000 29.13563 121 ARG D C 1
ATOM 8758 O O . ARG D 1 121 ? 29.00968 52.71777 -6.89682 1.000 29.07396 121 ARG D O 1
ATOM 8766 N N . ILE D 1 122 ? 28.02716 53.37047 -4.99063 1.000 30.52065 122 ILE D N 1
ATOM 8767 C CA . ILE D 1 122 ? 28.77338 52.44363 -4.14949 1.000 26.68474 122 ILE D CA 1
ATOM 8768 C C . ILE D 1 122 ? 28.03574 51.11987 -4.01873 1.000 30.78824 122 ILE D C 1
ATOM 8769 O O . ILE D 1 122 ? 26.81029 51.03072 -4.17334 1.000 27.79731 122 ILE D O 1
ATOM 8774 N N . ASN D 1 123 ? 28.80111 50.06933 -3.74222 1.000 29.13459 123 ASN D N 1
ATOM 8775 C CA . ASN D 1 123 ? 28.24637 48.78894 -3.31442 1.000 31.01871 123 ASN D CA 1
ATOM 8776 C C . ASN D 1 123 ? 29.09246 48.31154 -2.14478 1.000 29.35723 123 ASN D C 1
ATOM 8777 O O . ASN D 1 123 ? 30.26221 47.96172 -2.33388 1.000 30.85489 123 ASN D O 1
ATOM 8782 N N . ILE D 1 124 ? 28.51932 48.30170 -0.94247 1.000 30.40286 124 ILE D N 1
ATOM 8783 C CA . ILE D 1 124 ? 29.25889 47.80451 0.21661 1.000 26.49505 124 ILE D CA 1
ATOM 8784 C C . ILE D 1 124 ? 29.32336 46.28384 0.11851 1.000 27.44788 124 ILE D C 1
ATOM 8785 O O . ILE D 1 124 ? 28.32552 45.59113 0.34285 1.000 27.93867 124 ILE D O 1
ATOM 8790 N N . ALA D 1 125 ? 30.50522 45.76215 -0.19314 1.000 28.68188 125 ALA D N 1
ATOM 8791 C CA . ALA D 1 125 ? 30.66946 44.38098 -0.61380 1.000 30.15295 125 ALA D CA 1
ATOM 8792 C C . ALA D 1 125 ? 31.18608 43.50343 0.52364 1.000 33.84160 125 ALA D C 1
ATOM 8793 O O . ALA D 1 125 ? 31.90842 43.95860 1.41705 1.000 29.80409 125 ALA D O 1
ATOM 8795 N N . ASP D 1 126 ? 30.81361 42.22501 0.46793 1.000 29.30669 126 ASP D N 1
ATOM 8796 C CA . ASP D 1 126 ? 31.23097 41.25524 1.47025 1.000 30.44333 126 ASP D CA 1
ATOM 8797 C C . ASP D 1 126 ? 32.70248 40.88654 1.29060 1.000 33.97177 126 ASP D C 1
ATOM 8798 O O . ASP D 1 126 ? 33.02393 39.89523 0.63252 1.000 38.65490 126 ASP D O 1
ATOM 8803 N N . LEU D 1 127 ? 33.60186 41.68481 1.86155 1.000 38.76207 127 LEU D N 1
ATOM 8804 C CA . LEU D 1 127 ? 35.04005 41.46032 1.77161 1.000 42.03830 127 LEU D CA 1
ATOM 8805 C C . LEU D 1 127 ? 35.63698 41.59442 3.16373 1.000 42.52327 127 LEU D C 1
ATOM 8806 O O . LEU D 1 127 ? 35.35883 42.57252 3.86554 1.000 45.02376 127 LEU D O 1
ATOM 8811 N N . ASN D 1 128 ? 36.45143 40.62333 3.56258 1.000 38.01523 128 ASN D N 1
ATOM 8812 C CA . ASN D 1 128 ? 37.05876 40.61936 4.88637 1.000 42.41922 128 ASN D CA 1
ATOM 8813 C C . ASN D 1 128 ? 38.50612 41.07352 4.81353 1.000 41.86655 128 ASN D C 1
ATOM 8814 O O . ASN D 1 128 ? 39.21222 40.78378 3.84510 1.000 37.50423 128 ASN D O 1
ATOM 8819 N N . PHE D 1 129 ? 38.93979 41.79447 5.84652 1.000 40.71912 129 PHE D N 1
ATOM 8820 C CA . PHE D 1 129 ? 40.33189 42.21617 5.91374 1.000 38.18264 129 PHE D CA 1
ATOM 8821 C C . PHE D 1 129 ? 41.26883 41.01420 5.82014 1.000 39.32248 129 PHE D C 1
ATOM 8822 O O . PHE D 1 129 ? 42.21492 41.01443 5.02991 1.000 37.21647 129 PHE D O 1
ATOM 8830 N N . SER D 1 130 ? 40.99382 39.96622 6.59534 1.000 47.42907 130 SER D N 1
ATOM 8831 C CA . SER D 1 130 ? 41.80519 38.75735 6.61797 1.000 47.98699 130 SER D CA 1
ATOM 8832 C C . SER D 1 130 ? 40.89204 37.57361 6.91073 1.000 53.64490 130 SER D C 1
ATOM 8833 O O . SER D 1 130 ? 39.68464 37.73074 7.11755 1.000 49.25711 130 SER D O 1
ATOM 8836 N N . GLU D 1 131 ? 41.47550 36.37380 6.91707 1.000 53.01331 131 GLU D N 1
ATOM 8837 C CA . GLU D 1 131 ? 40.74980 35.22539 7.44867 1.000 57.54325 131 GLU D CA 1
ATOM 8838 C C . GLU D 1 131 ? 40.65868 35.29262 8.96844 1.000 59.70244 131 GLU D C 1
ATOM 8839 O O . GLU D 1 131 ? 39.69090 34.79195 9.55373 1.000 63.08842 131 GLU D O 1
ATOM 8841 N N . LYS D 1 132 ? 41.64607 35.92226 9.61707 1.000 53.17376 132 LYS D N 1
ATOM 8842 C CA . LYS D 1 132 ? 41.60033 36.11352 11.06447 1.000 58.54305 132 LYS D CA 1
ATOM 8843 C C . LYS D 1 132 ? 40.60054 37.19894 11.45587 1.000 63.65907 132 LYS D C 1
ATOM 8844 O O . LYS D 1 132 ? 39.81149 37.01187 12.38948 1.000 67.83631 132 LYS D O 1
ATOM 8846 N N . MET D 1 133 ? 40.61386 38.33858 10.75430 1.000 62.18597 133 MET D N 1
ATOM 8847 C CA . MET D 1 133 ? 39.75880 39.48071 11.08953 1.000 58.58941 133 MET D CA 1
ATOM 8848 C C . MET D 1 133 ? 38.56934 39.52645 10.12684 1.000 56.85291 133 MET D C 1
ATOM 8849 O O . MET D 1 133 ? 38.57599 40.22805 9.11266 1.000 48.58817 133 MET D O 1
ATOM 8851 N N . GLN D 1 134 ? 37.53117 38.75509 10.46352 1.000 51.69618 134 GLN D N 1
ATOM 8852 C CA . GLN D 1 134 ? 36.26385 38.80596 9.74463 1.000 54.55164 134 GLN D CA 1
ATOM 8853 C C . GLN D 1 134 ? 35.58500 40.15945 9.96024 1.000 48.51689 134 GLN D C 1
ATOM 8854 O O . GLN D 1 134 ? 35.79461 40.82754 10.97427 1.000 49.16428 134 GLN D O 1
ATOM 8860 N N . ALA D 1 135 ? 34.75323 40.55885 8.99953 1.000 37.70458 135 ALA D N 1
ATOM 8861 C CA . ALA D 1 135 ? 34.20559 41.91122 9.02214 1.000 45.22226 135 ALA D CA 1
ATOM 8862 C C . ALA D 1 135 ? 33.15107 42.07197 10.12108 1.000 41.72452 135 ALA D C 1
ATOM 8863 O O . ALA D 1 135 ? 32.28411 41.21511 10.31068 1.000 31.58447 135 ALA D O 1
ATOM 8865 N N . SER D 1 136 ? 33.22070 43.18988 10.84176 1.000 39.19204 136 SER D N 1
ATOM 8866 C CA . SER D 1 136 ? 32.20042 43.47186 11.83748 1.000 37.09757 136 SER D CA 1
ATOM 8867 C C . SER D 1 136 ? 30.91748 43.95792 11.17111 1.000 33.90956 136 SER D C 1
ATOM 8868 O O . SER D 1 136 ? 30.91481 44.44383 10.03019 1.000 35.45122 136 SER D O 1
ATOM 8871 N N . SER D 1 137 ? 29.81548 43.82403 11.90496 1.000 33.68385 137 SER D N 1
ATOM 8872 C CA . SER D 1 137 ? 28.49351 44.23597 11.43415 1.000 30.96260 137 SER D CA 1
ATOM 8873 C C . SER D 1 137 ? 28.22407 45.65424 11.90885 1.000 27.62486 137 SER D C 1
ATOM 8874 O O . SER D 1 137 ? 28.04796 45.88827 13.10909 1.000 32.24821 137 SER D O 1
ATOM 8877 N N . LEU D 1 138 ? 28.19367 46.59436 10.97246 1.000 33.99210 138 LEU D N 1
ATOM 8878 C CA . LEU D 1 138 ? 28.17429 48.01667 11.28698 1.000 27.94748 138 LEU D CA 1
ATOM 8879 C C . LEU D 1 138 ? 27.08047 48.73071 10.51037 1.000 28.55147 138 LEU D C 1
ATOM 8880 O O . LEU D 1 138 ? 26.67747 48.29242 9.42747 1.000 30.63682 138 LEU D O 1
ATOM 8885 N N . HIS D 1 139 ? 26.60514 49.83805 11.07780 1.000 25.20152 139 HIS D N 1
ATOM 8886 C CA . HIS D 1 139 ? 25.95574 50.88664 10.30051 1.000 29.08000 139 HIS D CA 1
ATOM 8887 C C . HIS D 1 139 ? 26.65434 52.19976 10.62883 1.000 23.26418 139 HIS D C 1
ATOM 8888 O O . HIS D 1 139 ? 27.44650 52.28082 11.56950 1.000 23.39606 139 HIS D O 1
ATOM 8895 N N . TRP D 1 140 ? 26.40855 53.22910 9.82890 1.000 24.13983 140 TRP D N 1
ATOM 8896 C CA . TRP D 1 140 ? 27.24975 54.41731 9.91772 1.000 22.21862 140 TRP D CA 1
ATOM 8897 C C . TRP D 1 140 ? 26.43130 55.67688 10.13245 1.000 27.99560 140 TRP D C 1
ATOM 8898 O O . TRP D 1 140 ? 25.33017 55.82610 9.58082 1.000 24.79200 140 TRP D O 1
ATOM 8909 N N . LEU D 1 141 ? 26.97844 56.57232 10.95543 1.000 20.55233 141 LEU D N 1
ATOM 8910 C CA . LEU D 1 141 ? 26.51381 57.94593 11.06160 1.000 21.58611 141 LEU D CA 1
ATOM 8911 C C . LEU D 1 141 ? 27.55163 58.85217 10.41949 1.000 23.93122 141 LEU D C 1
ATOM 8912 O O . LEU D 1 141 ? 28.75291 58.72766 10.69722 1.000 23.85955 141 LEU D O 1
ATOM 8917 N N . ILE D 1 142 ? 27.09400 59.73281 9.53560 1.000 25.13556 142 ILE D N 1
ATOM 8918 C CA . ILE D 1 142 ? 27.95416 60.66524 8.82159 1.000 25.25203 142 ILE D CA 1
ATOM 8919 C C . ILE D 1 142 ? 27.40099 62.06477 9.05807 1.000 29.01473 142 ILE D C 1
ATOM 8920 O O . ILE D 1 142 ? 26.18555 62.27996 8.95014 1.000 27.70367 142 ILE D O 1
ATOM 8925 N N . ALA D 1 143 ? 28.28637 63.00762 9.38300 1.000 22.09497 143 ALA D N 1
ATOM 8926 C CA . ALA D 1 143 ? 27.89741 64.38533 9.67440 1.000 23.92818 143 ALA D CA 1
ATOM 8927 C C . ALA D 1 143 ? 28.98556 65.33984 9.18995 1.000 28.00599 143 ALA D C 1
ATOM 8928 O O . ALA D 1 143 ? 30.16876 64.98348 9.15596 1.000 28.85489 143 ALA D O 1
ATOM 8930 N N . ASP D 1 144 ? 28.58417 66.55952 8.81333 1.000 28.17501 144 ASP D N 1
ATOM 8931 C CA . ASP D 1 144 ? 29.53744 67.56387 8.35077 1.000 31.02866 144 ASP D CA 1
ATOM 8932 C C . ASP D 1 144 ? 29.35063 68.83478 9.16968 1.000 31.18714 144 ASP D C 1
ATOM 8933 O O . ASP D 1 144 ? 28.47514 68.91040 10.03896 1.000 27.59849 144 ASP D O 1
ATOM 8938 N N . LYS D 1 145 ? 30.19223 69.83826 8.90436 1.000 29.49391 145 LYS D N 1
ATOM 8939 C CA . LYS D 1 145 ? 30.28552 70.97483 9.81815 1.000 34.00179 145 LYS D CA 1
ATOM 8940 C C . LYS D 1 145 ? 29.16937 71.99679 9.64789 1.000 30.35124 145 LYS D C 1
ATOM 8941 O O . LYS D 1 145 ? 29.17867 73.01275 10.35096 1.000 39.83187 145 LYS D O 1
ATOM 8947 N N . THR D 1 146 ? 28.20827 71.76113 8.75890 1.000 30.89585 146 THR D N 1
ATOM 8948 C CA . THR D 1 146 ? 26.94873 72.49156 8.80776 1.000 29.82550 146 THR D CA 1
ATOM 8949 C C . THR D 1 146 ? 25.99287 71.94863 9.86260 1.000 35.49398 146 THR D C 1
ATOM 8950 O O . THR D 1 146 ? 24.89841 72.50181 10.02669 1.000 36.86714 146 THR D O 1
ATOM 8954 N N . GLY D 1 147 ? 26.36228 70.88154 10.57248 1.000 31.65836 147 GLY D N 1
ATOM 8955 C CA . GLY D 1 147 ? 25.46292 70.25002 11.51782 1.000 26.64114 147 GLY D CA 1
ATOM 8956 C C . GLY D 1 147 ? 24.52881 69.22257 10.91341 1.000 33.43285 147 GLY D C 1
ATOM 8957 O O . GLY D 1 147 ? 23.73789 68.61629 11.64989 1.000 33.63940 147 GLY D O 1
ATOM 8958 N N . THR D 1 148 ? 24.59507 69.00137 9.60343 1.000 29.81133 148 THR D N 1
ATOM 8959 C CA . THR D 1 148 ? 23.74113 68.01725 8.94706 1.000 34.81599 148 THR D CA 1
ATOM 8960 C C . THR D 1 148 ? 24.33620 66.61725 9.09247 1.000 29.96142 148 THR D C 1
ATOM 8961 O O . THR D 1 148 ? 25.55567 66.43365 9.02264 1.000 29.96020 148 THR D O 1
ATOM 8965 N N . SER D 1 149 ? 23.46973 65.62534 9.26273 1.000 28.16473 149 SER D N 1
ATOM 8966 C CA . SER D 1 149 ? 23.92155 64.26084 9.44952 1.000 24.92369 149 SER D CA 1
ATOM 8967 C C . SER D 1 149 ? 23.02880 63.28441 8.68133 1.000 25.36142 149 SER D C 1
ATOM 8968 O O . SER D 1 149 ? 21.87332 63.56897 8.35310 1.000 25.35825 149 SER D O 1
ATOM 8971 N N . LEU D 1 150 ? 23.58892 62.12272 8.35889 1.000 25.53065 150 LEU D N 1
ATOM 8972 C CA . LEU D 1 150 ? 22.80254 61.08249 7.72067 1.000 23.12432 150 LEU D CA 1
ATOM 8973 C C . LEU D 1 150 ? 23.28601 59.72555 8.19501 1.000 26.52132 150 LEU D C 1
ATOM 8974 O O . LEU D 1 150 ? 24.38958 59.57243 8.73682 1.000 26.27913 150 LEU D O 1
ATOM 8979 N N . VAL D 1 151 ? 22.44885 58.72925 7.94380 1.000 24.20134 151 VAL D N 1
ATOM 8980 C CA . VAL D 1 151 ? 22.66024 57.37409 8.42095 1.000 20.83560 151 VAL D CA 1
ATOM 8981 C C . VAL D 1 151 ? 22.69505 56.43991 7.22499 1.000 24.17153 151 VAL D C 1
ATOM 8982 O O . VAL D 1 151 ? 21.88794 56.58138 6.30109 1.000 22.07214 151 VAL D O 1
ATOM 8986 N N . VAL D 1 152 ? 23.62689 55.48698 7.24714 1.000 19.50491 152 VAL D N 1
ATOM 8987 C CA . VAL D 1 152 ? 23.74605 54.47043 6.20877 1.000 25.14726 152 VAL D CA 1
ATOM 8988 C C . VAL D 1 152 ? 23.56765 53.11189 6.86335 1.000 27.59507 152 VAL D C 1
ATOM 8989 O O . VAL D 1 152 ? 24.29689 52.76332 7.80468 1.000 24.54641 152 VAL D O 1
ATOM 8993 N N . GLU D 1 153 ? 22.59913 52.35005 6.36558 1.000 22.98350 153 GLU D N 1
ATOM 8994 C CA . GLU D 1 153 ? 22.34548 50.99537 6.82081 1.000 28.63394 153 GLU D CA 1
ATOM 8995 C C . GLU D 1 153 ? 22.29438 50.10021 5.59502 1.000 27.14132 153 GLU D C 1
ATOM 8996 O O . GLU D 1 153 ? 21.60653 50.41937 4.61834 1.000 24.17288 153 GLU D O 1
ATOM 9002 N N . THR D 1 154 ? 23.06423 49.01235 5.61881 1.000 26.69074 154 THR D N 1
ATOM 9003 C CA . THR D 1 154 ? 23.05382 48.03804 4.52898 1.000 28.66814 154 THR D CA 1
ATOM 9004 C C . THR D 1 154 ? 22.22169 46.85645 5.01539 1.000 29.95484 154 THR D C 1
ATOM 9005 O O . THR D 1 154 ? 22.72074 45.98188 5.72606 1.000 29.94413 154 THR D O 1
ATOM 9009 N N . ASP D 1 155 ? 20.93890 46.84736 4.65004 1.000 21.76037 155 ASP D N 1
ATOM 9010 C CA . ASP D 1 155 ? 20.01219 45.81818 5.09967 1.000 25.06317 155 ASP D CA 1
ATOM 9011 C C . ASP D 1 155 ? 19.92484 44.68536 4.07960 1.000 35.59417 155 ASP D C 1
ATOM 9012 O O . ASP D 1 155 ? 20.51502 44.74269 2.99439 1.000 31.51411 155 ASP D O 1
ATOM 9017 N N . LYS D 1 156 ? 19.16569 43.64053 4.42977 1.000 30.42662 156 LYS D N 1
ATOM 9018 C CA . LYS D 1 156 ? 19.06204 42.47949 3.54966 1.000 35.10876 156 LYS D CA 1
ATOM 9019 C C . LYS D 1 156 ? 18.48726 42.86666 2.19645 1.000 34.64215 156 LYS D C 1
ATOM 9020 O O . LYS D 1 156 ? 18.91925 42.34853 1.16281 1.000 32.51582 156 LYS D O 1
ATOM 9022 N N . ASP D 1 157 ? 17.52728 43.79171 2.17505 1.000 34.65310 157 ASP D N 1
ATOM 9023 C CA . ASP D 1 157 ? 16.92398 44.23806 0.92716 1.000 33.44978 157 ASP D CA 1
ATOM 9024 C C . ASP D 1 157 ? 17.65754 45.43506 0.30735 1.000 32.60730 157 ASP D C 1
ATOM 9025 O O . ASP D 1 157 ? 17.10302 46.11028 -0.57011 1.000 33.33567 157 ASP D O 1
ATOM 9030 N N . GLY D 1 158 ? 18.88099 45.70674 0.73537 1.000 31.87628 158 GLY D N 1
ATOM 9031 C CA . GLY D 1 158 ? 19.73874 46.68228 0.08863 1.000 30.29676 158 GLY D CA 1
ATOM 9032 C C . GLY D 1 158 ? 20.12760 47.81892 1.01810 1.000 34.90717 158 GLY D C 1
ATOM 9033 O O . GLY D 1 158 ? 19.77508 47.85230 2.19857 1.000 26.32808 158 GLY D O 1
ATOM 9034 N N . MET D 1 159 ? 20.87923 48.76213 0.44909 1.000 29.64744 159 MET D N 1
ATOM 9035 C CA . MET D 1 159 ? 21.37867 49.89625 1.20886 1.000 28.25361 159 MET D CA 1
ATOM 9036 C C . MET D 1 159 ? 20.30067 50.95860 1.34866 1.000 33.36957 159 MET D C 1
ATOM 9037 O O . MET D 1 159 ? 19.62818 51.31708 0.37683 1.000 25.66323 159 MET D O 1
ATOM 9042 N N . HIS D 1 160 ? 20.15079 51.47928 2.56325 1.000 29.23339 160 HIS D N 1
ATOM 9043 C CA . HIS D 1 160 ? 19.23915 52.58250 2.82024 1.000 29.48628 160 HIS D CA 1
ATOM 9044 C C . HIS D 1 160 ? 19.99741 53.75420 3.41510 1.000 30.54159 160 HIS D C 1
ATOM 9045 O O . HIS D 1 160 ? 20.88713 53.57515 4.25759 1.000 29.14340 160 HIS D O 1
ATOM 9052 N N . ILE D 1 161 ? 19.63433 54.94862 2.96776 1.000 29.08940 161 ILE D N 1
ATOM 9053 C CA . ILE D 1 161 ? 20.25170 56.19837 3.39370 1.000 27.12495 161 ILE D CA 1
ATOM 9054 C C . ILE D 1 161 ? 19.14486 57.08688 3.95246 1.000 31.69158 161 ILE D C 1
ATOM 9055 O O . ILE D 1 161 ? 18.07455 57.21338 3.34131 1.000 26.81321 161 ILE D O 1
ATOM 9060 N N . TYR D 1 162 ? 19.38878 57.67919 5.11924 1.000 21.66621 162 TYR D N 1
ATOM 9061 C CA . TYR D 1 162 ? 18.37623 58.46568 5.81859 1.000 31.23976 162 TYR D CA 1
ATOM 9062 C C . TYR D 1 162 ? 18.97380 59.78381 6.27421 1.000 32.75774 162 TYR D C 1
ATOM 9063 O O . TYR D 1 162 ? 20.02937 59.79551 6.91672 1.000 30.34063 162 TYR D O 1
ATOM 9072 N N . ASP D 1 163 ? 18.29332 60.88500 5.97512 1.000 28.27979 163 ASP D N 1
ATOM 9073 C CA . ASP D 1 163 ? 18.58013 62.11382 6.70099 1.000 24.91915 163 ASP D CA 1
ATOM 9074 C C . ASP D 1 163 ? 18.28165 61.89864 8.17883 1.000 27.26203 163 ASP D C 1
ATOM 9075 O O . ASP D 1 163 ? 17.31089 61.22695 8.54333 1.000 28.57971 163 ASP D O 1
ATOM 9080 N N . ASN D 1 164 ? 19.12718 62.46222 9.03038 1.000 30.17879 164 ASN D N 1
ATOM 9081 C CA . ASN D 1 164 ? 19.01447 62.27516 10.47072 1.000 22.47603 164 ASN D CA 1
ATOM 9082 C C . ASN D 1 164 ? 18.60545 63.58823 11.12170 1.000 25.93032 164 ASN D C 1
ATOM 9083 O O . ASN D 1 164 ? 19.45784 64.46646 11.32747 1.000 29.50988 164 ASN D O 1
ATOM 9088 N N . PRO D 1 165 ? 17.32633 63.77487 11.48097 1.000 24.19147 165 PRO D N 1
ATOM 9089 C CA . PRO D 1 165 ? 16.91497 65.06093 12.08168 1.000 26.44066 165 PRO D CA 1
ATOM 9090 C C . PRO D 1 165 ? 17.36361 65.26577 13.52560 1.000 26.95408 165 PRO D C 1
ATOM 9091 O O . PRO D 1 165 ? 17.31538 66.40202 14.00940 1.000 26.07833 165 PRO D O 1
ATOM 9095 N N . VAL D 1 166 ? 17.78863 64.22800 14.24083 1.000 26.92552 166 VAL D N 1
ATOM 9096 C CA . VAL D 1 166 ? 18.20324 64.38835 15.63071 1.000 23.88196 166 VAL D CA 1
ATOM 9097 C C . VAL D 1 166 ? 19.70232 64.21607 15.81280 1.000 26.18724 166 VAL D C 1
ATOM 9098 O O . VAL D 1 166 ? 20.20646 64.41988 16.92802 1.000 25.84023 166 VAL D O 1
ATOM 9102 N N . GLY D 1 167 ? 20.43571 63.87255 14.75573 1.000 24.95088 167 GLY D N 1
ATOM 9103 C CA . GLY D 1 167 ? 21.88908 63.84129 14.81948 1.000 23.13844 167 GLY D CA 1
ATOM 9104 C C . GLY D 1 167 ? 22.47102 62.88454 15.84226 1.000 25.92915 167 GLY D C 1
ATOM 9105 O O . GLY D 1 167 ? 23.52980 63.17212 16.41206 1.000 26.23631 167 GLY D O 1
ATOM 9106 N N . CYS D 1 168 ? 21.81361 61.74289 16.07705 1.000 29.42449 168 CYS D N 1
ATOM 9107 C CA . CYS D 1 168 ? 22.25888 60.71962 17.01816 1.000 22.49104 168 CYS D CA 1
ATOM 9108 C C . CYS D 1 168 ? 22.15124 59.34924 16.36034 1.000 23.73791 168 CYS D C 1
ATOM 9109 O O . CYS D 1 168 ? 21.28321 59.11410 15.51382 1.000 24.54412 168 CYS D O 1
ATOM 9112 N N . LEU D 1 169 ? 22.97636 58.40952 16.81885 1.000 22.17579 169 LEU D N 1
ATOM 9113 C CA . LEU D 1 169 ? 22.79199 57.02197 16.40227 1.000 24.25221 169 LEU D CA 1
ATOM 9114 C C . LEU D 1 169 ? 23.34957 56.08752 17.47693 1.000 22.90127 169 LEU D C 1
ATOM 9115 O O . LEU D 1 169 ? 24.34776 56.41918 18.12273 1.000 22.85318 169 LEU D O 1
ATOM 9120 N N . THR D 1 170 ? 22.69359 54.92938 17.68136 1.000 21.90716 170 THR D N 1
ATOM 9121 C CA . THR D 1 170 ? 23.23919 53.89322 18.55444 1.000 18.49118 170 THR D CA 1
ATOM 9122 C C . THR D 1 170 ? 23.33645 52.60002 17.74781 1.000 23.88432 170 THR D C 1
ATOM 9123 O O . THR D 1 170 ? 24.05310 52.56009 16.75073 1.000 23.32218 170 THR D O 1
ATOM 9127 N N . ASN D 1 171 ? 22.66042 51.53484 18.17106 1.000 22.70437 171 ASN D N 1
ATOM 9128 C CA . ASN D 1 171 ? 22.78799 50.26217 17.47967 1.000 23.90381 171 ASN D CA 1
ATOM 9129 C C . ASN D 1 171 ? 21.45368 49.85836 16.85365 1.000 25.49762 171 ASN D C 1
ATOM 9130 O O . ASN D 1 171 ? 20.83268 50.67284 16.16401 1.000 26.67862 171 ASN D O 1
ATOM 9135 N N . ASN D 1 172 ? 21.00322 48.62095 17.07738 1.000 28.43871 172 ASN D N 1
ATOM 9136 C CA . ASN D 1 172 ? 19.73432 48.15711 16.52918 1.000 27.06171 172 ASN D CA 1
ATOM 9137 C C . ASN D 1 172 ? 18.56071 48.86592 17.21058 1.000 23.51651 172 ASN D C 1
ATOM 9138 O O . ASN D 1 172 ? 18.68616 49.33931 18.33709 1.000 24.96883 172 ASN D O 1
ATOM 9143 N N . PRO D 1 173 ? 17.38586 48.93930 16.55035 1.000 22.74814 173 PRO D N 1
ATOM 9144 C CA . PRO D 1 173 ? 17.01131 48.43589 15.22799 1.000 24.62684 173 PRO D CA 1
ATOM 9145 C C . PRO D 1 173 ? 17.29930 49.43164 14.11047 1.000 25.91707 173 PRO D C 1
ATOM 9146 O O . PRO D 1 173 ? 17.94372 50.45417 14.35286 1.000 24.59925 173 PRO D O 1
ATOM 9150 N N . GLN D 1 174 ? 16.78777 49.12714 12.91425 1.000 28.16096 174 GLN D N 1
ATOM 9151 C CA A GLN D 1 174 ? 16.95887 50.00426 11.76105 0.560 26.51145 174 GLN D CA 1
ATOM 9152 C CA B GLN D 1 174 ? 16.96742 50.00140 11.76553 0.440 26.48805 174 GLN D CA 1
ATOM 9153 C C . GLN D 1 174 ? 16.45019 51.40318 12.08299 1.000 24.65169 174 GLN D C 1
ATOM 9154 O O . GLN D 1 174 ? 15.51458 51.58320 12.87463 1.000 24.16839 174 GLN D O 1
ATOM 9165 N N . PHE D 1 175 ? 17.07723 52.40229 11.45863 1.000 21.51405 175 PHE D N 1
ATOM 9166 C CA . PHE D 1 175 ? 16.83695 53.79511 11.83586 1.000 22.29063 175 PHE D CA 1
ATOM 9167 C C . PHE D 1 175 ? 15.37408 54.23087 11.82595 1.000 21.47600 175 PHE D C 1
ATOM 9168 O O . PHE D 1 175 ? 14.99166 54.99312 12.72897 1.000 22.05786 175 PHE D O 1
ATOM 9176 N N . PRO D 1 176 ? 14.52292 53.82966 10.87125 1.000 25.42422 176 PRO D N 1
ATOM 9177 C CA . PRO D 1 176 ? 13.10987 54.25483 10.95753 1.000 25.48395 176 PRO D CA 1
ATOM 9178 C C . PRO D 1 176 ? 12.44125 53.86509 12.27016 1.000 23.90788 176 PRO D C 1
ATOM 9179 O O . PRO D 1 176 ? 11.73351 54.68986 12.85873 1.000 24.87467 176 PRO D O 1
ATOM 9183 N N . LYS D 1 177 ? 12.64916 52.63230 12.75295 1.000 24.66989 177 LYS D N 1
ATOM 9184 C CA . LYS D 1 177 ? 12.05498 52.22768 14.02779 1.000 22.84945 177 LYS D CA 1
ATOM 9185 C C . LYS D 1 177 ? 12.69482 52.96411 15.19715 1.000 28.52082 177 LYS D C 1
ATOM 9186 O O . LYS D 1 177 ? 12.01012 53.34413 16.16614 1.000 20.72465 177 LYS D O 1
ATOM 9192 N N . GLN D 1 178 ? 14.01335 53.15582 15.12789 1.000 25.66457 178 GLN D N 1
ATOM 9193 C CA . GLN D 1 178 ? 14.74152 53.81288 16.21063 1.000 23.69279 178 GLN D CA 1
ATOM 9194 C C . GLN D 1 178 ? 14.28350 55.25327 16.36745 1.000 23.30331 178 GLN D C 1
ATOM 9195 O O . GLN D 1 178 ? 13.94790 55.70593 17.47065 1.000 27.30146 178 GLN D O 1
ATOM 9201 N N . LEU D 1 179 ? 14.23383 55.97775 15.25521 1.000 24.60884 179 LEU D N 1
ATOM 9202 C CA . LEU D 1 179 ? 13.76912 57.35631 15.26637 1.000 29.77204 179 LEU D CA 1
ATOM 9203 C C . LEU D 1 179 ? 12.32401 57.46305 15.74593 1.000 28.95703 179 LEU D C 1
ATOM 9204 O O . LEU D 1 179 ? 11.98990 58.35511 16.53606 1.000 23.00885 179 LEU D O 1
ATOM 9209 N N . PHE D 1 180 ? 11.44338 56.58495 15.25628 1.000 25.76511 180 PHE D N 1
ATOM 9210 C CA . PHE D 1 180 ? 10.03642 56.72614 15.61236 1.000 27.71919 180 PHE D CA 1
ATOM 9211 C C . PHE D 1 180 ? 9.80447 56.46930 17.09302 1.000 25.98632 180 PHE D C 1
ATOM 9212 O O . PHE D 1 180 ? 8.93368 57.10748 17.68819 1.000 25.49721 180 PHE D O 1
ATOM 9220 N N . ASN D 1 181 ? 10.59946 55.58201 17.71075 1.000 32.15650 181 ASN D N 1
ATOM 9221 C CA . ASN D 1 181 ? 10.45400 55.29413 19.14040 1.000 27.04743 181 ASN D CA 1
ATOM 9222 C C . ASN D 1 181 ? 10.58051 56.54750 20.00634 1.000 27.15703 181 ASN D C 1
ATOM 9223 O O . ASN D 1 181 ? 10.06063 56.57288 21.12651 1.000 27.88990 181 ASN D O 1
ATOM 9228 N N . LEU D 1 182 ? 11.27776 57.58372 19.52183 1.000 28.80534 182 LEU D N 1
ATOM 9229 C CA . LEU D 1 182 ? 11.41035 58.82630 20.28580 1.000 26.14886 182 LEU D CA 1
ATOM 9230 C C . LEU D 1 182 ? 10.06541 59.45382 20.60890 1.000 24.92090 182 LEU D C 1
ATOM 9231 O O . LEU D 1 182 ? 9.92404 60.11552 21.64664 1.000 23.96594 182 LEU D O 1
ATOM 9236 N N . ASN D 1 183 ? 9.08193 59.29086 19.71853 1.000 24.96343 183 ASN D N 1
ATOM 9237 C CA . ASN D 1 183 ? 7.76481 59.88609 19.91615 1.000 25.29234 183 ASN D CA 1
ATOM 9238 C C . ASN D 1 183 ? 7.13749 59.46118 21.23673 1.000 23.69959 183 ASN D C 1
ATOM 9239 O O . ASN D 1 183 ? 6.30099 60.18777 21.79543 1.000 35.12987 183 ASN D O 1
ATOM 9244 N N . ASN D 1 184 ? 7.50832 58.28958 21.74511 1.000 26.21443 184 ASN D N 1
ATOM 9245 C CA . ASN D 1 184 ? 7.00075 57.81012 23.02585 1.000 28.37187 184 ASN D CA 1
ATOM 9246 C C . ASN D 1 184 ? 7.55623 58.56851 24.22707 1.000 28.84631 184 ASN D C 1
ATOM 9247 O O . ASN D 1 184 ? 7.14157 58.29460 25.35557 1.000 28.84248 184 ASN D O 1
ATOM 9252 N N . TYR D 1 185 ? 8.48844 59.49856 24.04032 1.000 25.12007 185 TYR D N 1
ATOM 9253 C CA . TYR D 1 185 ? 9.07109 60.19340 25.18642 1.000 24.45749 185 TYR D CA 1
ATOM 9254 C C . TYR D 1 185 ? 8.81266 61.68990 25.14854 1.000 23.05205 185 TYR D C 1
ATOM 9255 O O . TYR D 1 185 ? 9.54585 62.45304 25.77824 1.000 27.08161 185 TYR D O 1
ATOM 9264 N N . ALA D 1 186 ? 7.75279 62.11826 24.44925 1.000 30.05180 186 ALA D N 1
ATOM 9265 C CA . ALA D 1 186 ? 7.40612 63.53949 24.39000 1.000 27.48708 186 ALA D CA 1
ATOM 9266 C C . ALA D 1 186 ? 7.27762 64.16838 25.77291 1.000 28.15945 186 ALA D C 1
ATOM 9267 O O . ALA D 1 186 ? 7.61557 65.34660 25.94473 1.000 27.50613 186 ALA D O 1
ATOM 9269 N N . ASP D 1 187 ? 6.80082 63.41478 26.77560 1.000 22.11657 187 ASP D N 1
ATOM 9270 C CA . ASP D 1 187 ? 6.53665 64.02995 28.07495 1.000 28.15727 187 ASP D CA 1
ATOM 9271 C C . ASP D 1 187 ? 7.72795 64.03034 29.03272 1.000 30.99070 187 ASP D C 1
ATOM 9272 O O . ASP D 1 187 ? 7.64033 64.65955 30.09626 1.000 30.42135 187 ASP D O 1
ATOM 9277 N N . VAL D 1 188 ? 8.82714 63.35070 28.70294 1.000 29.74993 188 VAL D N 1
ATOM 9278 C CA . VAL D 1 188 ? 10.01713 63.41483 29.55123 1.000 25.04508 188 VAL D CA 1
ATOM 9279 C C . VAL D 1 188 ? 10.52144 64.85016 29.55470 1.000 25.46082 188 VAL D C 1
ATOM 9280 O O . VAL D 1 188 ? 10.75643 65.44674 28.49457 1.000 25.16492 188 VAL D O 1
ATOM 9284 N N . SER D 1 189 ? 10.67136 65.42408 30.74593 1.000 29.34111 189 SER D N 1
ATOM 9285 C CA . SER D 1 189 ? 10.84329 66.86619 30.87713 1.000 28.72808 189 SER D CA 1
ATOM 9286 C C . SER D 1 189 ? 11.96686 67.22129 31.83687 1.000 24.64900 189 SER D C 1
ATOM 9287 O O . SER D 1 189 ? 12.17135 66.53600 32.84177 1.000 25.27392 189 SER D O 1
ATOM 9290 N N . PRO D 1 190 ? 12.69801 68.30491 31.56539 1.000 25.01752 190 PRO D N 1
ATOM 9291 C CA . PRO D 1 190 ? 13.58200 68.85173 32.60728 1.000 25.70022 190 PRO D CA 1
ATOM 9292 C C . PRO D 1 190 ? 12.82798 69.53186 33.73474 1.000 25.85177 190 PRO D C 1
ATOM 9293 O O . PRO D 1 190 ? 13.40768 69.69271 34.81760 1.000 30.95086 190 PRO D O 1
ATOM 9297 N N . LYS D 1 191 ? 11.54736 69.86084 33.55362 1.000 25.52884 191 LYS D N 1
ATOM 9298 C CA . LYS D 1 191 ? 10.76330 70.57149 34.55807 1.000 27.15363 191 LYS D CA 1
ATOM 9299 C C . LYS D 1 191 ? 9.76699 69.65857 35.27785 1.000 26.99073 191 LYS D C 1
ATOM 9300 O O . LYS D 1 191 ? 9.37740 68.59596 34.78646 1.000 28.05350 191 LYS D O 1
ATOM 9306 N N . MET D 1 192 ? 9.33668 70.10789 36.45320 1.000 27.07046 192 MET D N 1
ATOM 9307 C CA . MET D 1 192 ? 8.42398 69.31668 37.26028 1.000 26.33796 192 MET D CA 1
ATOM 9308 C C . MET D 1 192 ? 7.11309 69.11073 36.50722 1.000 26.42536 192 MET D C 1
ATOM 9309 O O . MET D 1 192 ? 6.65160 70.01953 35.81236 1.000 26.95021 192 MET D O 1
ATOM 9314 N N . PRO D 1 193 ? 6.49304 67.93616 36.62566 1.000 28.89358 193 PRO D N 1
ATOM 9315 C CA . PRO D 1 193 ? 5.22981 67.67974 35.92088 1.000 25.47122 193 PRO D CA 1
ATOM 9316 C C . PRO D 1 193 ? 4.05574 68.40830 36.54491 1.000 26.35842 193 PRO D C 1
ATOM 9317 O O . PRO D 1 193 ? 4.02738 68.68551 37.74643 1.000 28.87542 193 PRO D O 1
ATOM 9321 N N . LYS D 1 194 ? 3.06771 68.70667 35.71100 1.000 29.72665 194 LYS D N 1
ATOM 9322 C CA . LYS D 1 194 ? 1.77628 69.11170 36.23720 1.000 29.17941 194 LYS D CA 1
ATOM 9323 C C . LYS D 1 194 ? 1.03153 67.87953 36.73525 1.000 31.80279 194 LYS D C 1
ATOM 9324 O O . LYS D 1 194 ? 1.28122 66.75422 36.29634 1.000 30.10774 194 LYS D O 1
ATOM 9326 N N . ASN D 1 195 ? 0.10675 68.09375 37.66442 1.000 26.61862 195 ASN D N 1
ATOM 9327 C CA . ASN D 1 195 ? -0.77257 67.00367 38.06713 1.000 27.52563 195 ASN D CA 1
ATOM 9328 C C . ASN D 1 195 ? -1.85278 66.88390 37.00075 1.000 31.89695 195 ASN D C 1
ATOM 9329 O O . ASN D 1 195 ? -2.88464 67.54003 37.06726 1.000 31.75251 195 ASN D O 1
ATOM 9334 N N . ASN D 1 196 ? -1.61431 66.03183 36.00117 1.000 30.52086 196 ASN D N 1
ATOM 9335 C CA . ASN D 1 196 ? -2.65648 65.64344 35.05394 1.000 30.25436 196 ASN D CA 1
ATOM 9336 C C . ASN D 1 196 ? -3.44327 64.41574 35.49580 1.000 28.67702 196 ASN D C 1
ATOM 9337 O O . ASN D 1 196 ? -4.45221 64.07957 34.86610 1.000 29.17858 196 ASN D O 1
ATOM 9342 N N . PHE D 1 197 ? -2.98806 63.72703 36.53874 1.000 26.76231 197 PHE D N 1
ATOM 9343 C CA . PHE D 1 197 ? -3.61906 62.48453 36.97370 1.000 25.73651 197 PHE D CA 1
ATOM 9344 C C . PHE D 1 197 ? -5.07251 62.72471 37.39005 1.000 33.50639 197 PHE D C 1
ATOM 9345 O O . PHE D 1 197 ? -5.99710 62.06814 36.88811 1.000 24.14838 197 PHE D O 1
ATOM 9353 N N . SER D 1 198 ? -5.27979 63.66177 38.32875 1.000 29.21944 198 SER D N 1
ATOM 9354 C CA . SER D 1 198 ? -6.58538 64.16619 38.75166 1.000 31.74865 198 SER D CA 1
ATOM 9355 C C . SER D 1 198 ? -6.41696 65.31487 39.73834 1.000 31.56250 198 SER D C 1
ATOM 9356 O O . SER D 1 198 ? -5.61764 65.22298 40.68012 1.000 33.67696 198 SER D O 1
ATOM 9359 N N . ASP D 1 199 ? -7.17225 66.39795 39.54709 1.000 30.06197 199 ASP D N 1
ATOM 9360 C CA . ASP D 1 199 ? -7.08793 67.49696 40.50039 1.000 33.55368 199 ASP D CA 1
ATOM 9361 C C . ASP D 1 199 ? -7.73236 67.15667 41.84129 1.000 36.54426 199 ASP D C 1
ATOM 9362 O O . ASP D 1 199 ? -7.53595 67.90047 42.80555 1.000 39.96015 199 ASP D O 1
ATOM 9367 N N . LYS D 1 200 ? -8.45740 66.03937 41.93563 1.000 38.03003 200 LYS D N 1
ATOM 9368 C CA . LYS D 1 200 ? -9.00000 65.55732 43.20227 1.000 33.96243 200 LYS D CA 1
ATOM 9369 C C . LYS D 1 200 ? -8.00752 64.73031 44.01423 1.000 32.15645 200 LYS D C 1
ATOM 9370 O O . LYS D 1 200 ? -8.38936 64.22601 45.07270 1.000 36.18487 200 LYS D O 1
ATOM 9376 N N . VAL D 1 201 ? -6.76444 64.56812 43.55280 1.000 31.58682 201 VAL D N 1
ATOM 9377 C CA . VAL D 1 201 ? -5.72772 63.81707 44.26152 1.000 28.09581 201 VAL D CA 1
ATOM 9378 C C . VAL D 1 201 ? -4.54406 64.74799 44.48913 1.000 32.97621 201 VAL D C 1
ATOM 9379 O O . VAL D 1 201 ? -4.10299 65.42250 43.55276 1.000 32.75522 201 VAL D O 1
ATOM 9383 N N . ASN D 1 202 ? -4.00718 64.76968 45.71380 1.000 29.79140 202 ASN D N 1
ATOM 9384 C CA . ASN D 1 202 ? -2.84966 65.61860 45.98959 1.000 35.00618 202 ASN D CA 1
ATOM 9385 C C . ASN D 1 202 ? -1.57445 64.90852 45.54528 1.000 37.36203 202 ASN D C 1
ATOM 9386 O O . ASN D 1 202 ? -1.14002 63.93517 46.17129 1.000 46.21397 202 ASN D O 1
ATOM 9391 N N . MET D 1 203 ? -0.97183 65.39759 44.46697 1.000 33.90746 203 MET D N 1
ATOM 9392 C CA . MET D 1 203 ? 0.31158 64.90688 43.97980 1.000 28.91338 203 MET D CA 1
ATOM 9393 C C . MET D 1 203 ? 1.39737 65.81618 44.53223 1.000 32.11355 203 MET D C 1
ATOM 9394 O O . MET D 1 203 ? 1.45867 66.99413 44.17803 1.000 34.84850 203 MET D O 1
ATOM 9399 N N . ALA D 1 204 ? 2.26370 65.27484 45.38021 1.000 37.56396 204 ALA D N 1
ATOM 9400 C CA . ALA D 1 204 ? 3.33382 66.06624 45.97652 1.000 33.77725 204 ALA D CA 1
ATOM 9401 C C . ALA D 1 204 ? 4.58724 65.99704 45.10968 1.000 33.77191 204 ALA D C 1
ATOM 9402 O O . ALA D 1 204 ? 5.04806 64.90736 44.74887 1.000 31.38939 204 ALA D O 1
ATOM 9404 N N . GLY D 1 205 ? 5.13354 67.16346 44.77187 1.000 34.00386 205 GLY D N 1
ATOM 9405 C CA . GLY D 1 205 ? 6.37385 67.21615 44.01928 1.000 25.64726 205 GLY D CA 1
ATOM 9406 C C . GLY D 1 205 ? 7.54534 67.00954 44.95788 1.000 27.87775 205 GLY D C 1
ATOM 9407 O O . GLY D 1 205 ? 8.23704 67.96193 45.32190 1.000 26.96900 205 GLY D O 1
ATOM 9408 N N . TYR D 1 206 ? 7.75492 65.75870 45.37742 1.000 25.38090 206 TYR D N 1
ATOM 9409 C CA . TYR D 1 206 ? 8.62486 65.45345 46.50461 1.000 24.61843 206 TYR D CA 1
ATOM 9410 C C . TYR D 1 206 ? 10.10091 65.41663 46.13399 1.000 25.34237 206 TYR D C 1
ATOM 9411 O O . TYR D 1 206 ? 10.94886 65.39602 47.03206 1.000 25.10288 206 TYR D O 1
ATOM 9420 N N . SER D 1 207 ? 10.42956 65.41028 44.84525 1.000 24.53547 207 SER D N 1
ATOM 9421 C CA . SER D 1 207 ? 11.81711 65.41472 44.40557 1.000 25.86487 207 SER D CA 1
ATOM 9422 C C . SER D 1 207 ? 11.95542 66.33068 43.20785 1.000 28.18570 207 SER D C 1
ATOM 9423 O O . SER D 1 207 ? 11.17550 66.22561 42.25218 1.000 25.88876 207 SER D O 1
ATOM 9426 N N . ARG D 1 208 ? 12.96412 67.19675 43.23742 1.000 25.98566 208 ARG D N 1
ATOM 9427 C CA . ARG D 1 208 ? 13.38134 67.81368 41.98918 1.000 29.39567 208 ARG D CA 1
ATOM 9428 C C . ARG D 1 208 ? 13.77065 66.71124 41.00495 1.000 28.69251 208 ARG D C 1
ATOM 9429 O O . ARG D 1 208 ? 14.16345 65.60673 41.39876 1.000 25.30223 208 ARG D O 1
ATOM 9437 N N . GLY D 1 209 ? 13.60322 66.99760 39.71523 1.000 26.73487 209 GLY D N 1
ATOM 9438 C CA . GLY D 1 209 ? 13.91258 66.03776 38.67580 1.000 22.10613 209 GLY D CA 1
ATOM 9439 C C . GLY D 1 209 ? 12.79741 65.08451 38.28949 1.000 23.45007 209 GLY D C 1
ATOM 9440 O O . GLY D 1 209 ? 12.99017 64.27702 37.36724 1.000 21.39022 209 GLY D O 1
ATOM 9441 N N . LEU D 1 210 ? 11.64012 65.13719 38.96203 1.000 24.38901 210 LEU D N 1
ATOM 9442 C CA . LEU D 1 210 ? 10.56862 64.19792 38.65029 1.000 23.72470 210 LEU D CA 1
ATOM 9443 C C . LEU D 1 210 ? 10.11674 64.29010 37.19508 1.000 23.90518 210 LEU D C 1
ATOM 9444 O O . LEU D 1 210 ? 9.52282 63.33571 36.68485 1.000 23.69425 210 LEU D O 1
ATOM 9449 N N . GLY D 1 211 ? 10.39642 65.40551 36.51082 1.000 26.70260 211 GLY D N 1
ATOM 9450 C CA . GLY D 1 211 ? 10.05773 65.51006 35.09553 1.000 24.26046 211 GLY D CA 1
ATOM 9451 C C . GLY D 1 211 ? 10.67947 64.42812 34.22960 1.000 27.16718 211 GLY D C 1
ATOM 9452 O O . GLY D 1 211 ? 10.09556 64.03021 33.20315 1.000 21.43622 211 GLY D O 1
ATOM 9453 N N . SER D 1 212 ? 11.86128 63.93266 34.61841 1.000 20.15810 212 SER D N 1
ATOM 9454 C CA . SER D 1 212 ? 12.58182 62.91996 33.84932 1.000 20.69282 212 SER D CA 1
ATOM 9455 C C . SER D 1 212 ? 12.42246 61.50945 34.42266 1.000 25.11386 212 SER D C 1
ATOM 9456 O O . SER D 1 212 ? 13.17997 60.61257 34.04254 1.000 25.48594 212 SER D O 1
ATOM 9459 N N . HIS D 1 213 ? 11.45499 61.30925 35.32607 1.000 22.80904 213 HIS D N 1
ATOM 9460 C CA . HIS D 1 213 ? 11.18641 60.00266 35.94341 1.000 28.30223 213 HIS D CA 1
ATOM 9461 C C . HIS D 1 213 ? 11.10254 58.86093 34.93236 1.000 31.99257 213 HIS D C 1
ATOM 9462 O O . HIS D 1 213 ? 11.37064 57.70487 35.27906 1.000 29.56237 213 HIS D O 1
ATOM 9469 N N . ASN D 1 214 ? 10.70918 59.14409 33.69097 1.000 27.97856 214 ASN D N 1
ATOM 9470 C CA . ASN D 1 214 ? 10.54276 58.08900 32.70288 1.000 25.33975 214 ASN D CA 1
ATOM 9471 C C . ASN D 1 214 ? 11.65458 58.09891 31.65043 1.000 29.88789 214 ASN D C 1
ATOM 9472 O O . ASN D 1 214 ? 11.54135 57.41677 30.62070 1.000 26.93695 214 ASN D O 1
ATOM 9477 N N . LEU D 1 215 ? 12.72870 58.82706 31.89487 1.000 23.43045 215 LEU D N 1
ATOM 9478 C CA . LEU D 1 215 ? 13.91545 58.75333 31.03977 1.000 25.15165 215 LEU D CA 1
ATOM 9479 C C . LEU D 1 215 ? 14.53448 57.36797 31.14101 1.000 24.74024 215 LEU D C 1
ATOM 9480 O O . LEU D 1 215 ? 14.86575 56.92400 32.25158 1.000 26.81595 215 LEU D O 1
ATOM 9485 N N . PRO D 1 216 ? 14.71606 56.66009 30.03007 1.000 24.97317 216 PRO D N 1
ATOM 9486 C CA . PRO D 1 216 ? 15.30745 55.31955 30.10085 1.000 22.59536 216 PRO D CA 1
ATOM 9487 C C . PRO D 1 216 ? 16.73938 55.39600 30.60994 1.000 26.23460 216 PRO D C 1
ATOM 9488 O O . PRO D 1 216 ? 17.50952 56.27661 30.21537 1.000 22.28816 216 PRO D O 1
ATOM 9492 N N . GLY D 1 217 ? 17.09972 54.44822 31.47358 1.000 23.27148 217 GLY D N 1
ATOM 9493 C CA . GLY D 1 217 ? 18.42757 54.44942 32.05022 1.000 22.40777 217 GLY D CA 1
ATOM 9494 C C . GLY D 1 217 ? 19.24767 53.24871 31.62625 1.000 23.78936 217 GLY D C 1
ATOM 9495 O O . GLY D 1 217 ? 20.42393 53.12668 31.99404 1.000 19.39516 217 GLY D O 1
ATOM 9496 N N . GLY D 1 218 ? 18.63840 52.37701 30.82047 1.000 21.07766 218 GLY D N 1
ATOM 9497 C CA . GLY D 1 218 ? 19.23266 51.09812 30.49457 1.000 22.84464 218 GLY D CA 1
ATOM 9498 C C . GLY D 1 218 ? 20.46284 51.19952 29.61436 1.000 27.12425 218 GLY D C 1
ATOM 9499 O O . GLY D 1 218 ? 20.76449 52.23521 29.01016 1.000 22.24003 218 GLY D O 1
ATOM 9500 N N . MET D 1 219 ? 21.18652 50.06733 29.54873 1.000 22.89213 219 MET D N 1
ATOM 9501 C CA . MET D 1 219 ? 22.38679 49.95504 28.73151 1.000 24.07270 219 MET D CA 1
ATOM 9502 C C . MET D 1 219 ? 22.08409 49.62197 27.27748 1.000 24.25375 219 MET D C 1
ATOM 9503 O O . MET D 1 219 ? 23.01648 49.60634 26.46923 1.000 26.77385 219 MET D O 1
ATOM 9508 N N . ASP D 1 220 ? 20.82738 49.34727 26.92877 1.000 18.37582 220 ASP D N 1
ATOM 9509 C CA . ASP D 1 220 ? 20.48426 48.85013 25.60169 1.000 20.89672 220 ASP D CA 1
ATOM 9510 C C . ASP D 1 220 ? 20.45836 49.97446 24.56535 1.000 25.10835 220 ASP D C 1
ATOM 9511 O O . ASP D 1 220 ? 20.50505 51.16653 24.88520 1.000 23.18461 220 ASP D O 1
ATOM 9516 N N . SER D 1 221 ? 20.33778 49.56103 23.29606 1.000 25.03201 221 SER D N 1
ATOM 9517 C CA . SER D 1 221 ? 20.46029 50.48865 22.17475 1.000 24.01648 221 SER D CA 1
ATOM 9518 C C . SER D 1 221 ? 19.36822 51.55230 22.20113 1.000 23.69729 221 SER D C 1
ATOM 9519 O O . SER D 1 221 ? 19.64508 52.74534 22.01887 1.000 26.06987 221 SER D O 1
ATOM 9522 N N . GLU D 1 222 ? 18.11015 51.13818 22.39135 1.000 21.30894 222 GLU D N 1
ATOM 9523 C CA . GLU D 1 222 ? 17.02241 52.11177 22.35127 1.000 24.87653 222 GLU D CA 1
ATOM 9524 C C . GLU D 1 222 ? 17.08845 53.05808 23.54630 1.000 20.65321 222 GLU D C 1
ATOM 9525 O O . GLU D 1 222 ? 16.86796 54.26619 23.39405 1.000 25.85026 222 GLU D O 1
ATOM 9531 N N . SER D 1 223 ? 17.39388 52.53459 24.73988 1.000 24.45311 223 SER D N 1
ATOM 9532 C CA . SER D 1 223 ? 17.51577 53.39118 25.92443 1.000 24.39750 223 SER D CA 1
ATOM 9533 C C . SER D 1 223 ? 18.58331 54.44983 25.72783 1.000 24.95385 223 SER D C 1
ATOM 9534 O O . SER D 1 223 ? 18.39387 55.61573 26.10490 1.000 20.38341 223 SER D O 1
ATOM 9537 N N . ARG D 1 224 ? 19.72306 54.06644 25.14375 1.000 22.67731 224 ARG D N 1
ATOM 9538 C CA . ARG D 1 224 ? 20.78915 55.04760 24.99267 1.000 25.08027 224 ARG D CA 1
ATOM 9539 C C . ARG D 1 224 ? 20.44176 56.08042 23.91902 1.000 19.53976 224 ARG D C 1
ATOM 9540 O O . ARG D 1 224 ? 20.79844 57.25241 24.05666 1.000 20.07318 224 ARG D O 1
ATOM 9548 N N . PHE D 1 225 ? 19.73061 55.67377 22.86016 1.000 23.18569 225 PHE D N 1
ATOM 9549 C CA . PHE D 1 225 ? 19.30244 56.62655 21.83052 1.000 22.09655 225 PHE D CA 1
ATOM 9550 C C . PHE D 1 225 ? 18.42563 57.71062 22.44317 1.000 21.15693 225 PHE D C 1
ATOM 9551 O O . PHE D 1 225 ? 18.66259 58.90841 22.24803 1.000 22.40677 225 PHE D O 1
ATOM 9559 N N . VAL D 1 226 ? 17.43458 57.30559 23.23668 1.000 20.11659 226 VAL D N 1
ATOM 9560 C CA . VAL D 1 226 ? 16.54884 58.27926 23.86521 1.000 20.83303 226 VAL D CA 1
ATOM 9561 C C . VAL D 1 226 ? 17.32136 59.12934 24.86738 1.000 23.75990 226 VAL D C 1
ATOM 9562 O O . VAL D 1 226 ? 17.19055 60.36513 24.90335 1.000 21.41308 226 VAL D O 1
ATOM 9566 N N . ARG D 1 227 ? 18.14712 58.47925 25.69333 1.000 24.40046 227 ARG D N 1
ATOM 9567 C CA . ARG D 1 227 ? 18.86922 59.21999 26.72510 1.000 24.13965 227 ARG D CA 1
ATOM 9568 C C . ARG D 1 227 ? 19.84666 60.20556 26.09921 1.000 18.92772 227 ARG D C 1
ATOM 9569 O O . ARG D 1 227 ? 19.97309 61.33926 26.56768 1.000 22.43451 227 ARG D O 1
ATOM 9577 N N . VAL D 1 228 ? 20.51665 59.81622 25.01176 1.000 22.56794 228 VAL D N 1
ATOM 9578 C CA . VAL D 1 228 ? 21.50332 60.73537 24.44338 1.000 24.45139 228 VAL D CA 1
ATOM 9579 C C . VAL D 1 228 ? 20.80020 61.89230 23.75300 1.000 25.90374 228 VAL D C 1
ATOM 9580 O O . VAL D 1 228 ? 21.28577 63.03032 23.79066 1.000 21.40798 228 VAL D O 1
ATOM 9584 N N . ALA D 1 229 ? 19.63777 61.63126 23.13923 1.000 22.34937 229 ALA D N 1
ATOM 9585 C CA . ALA D 1 229 ? 18.86755 62.69979 22.51221 1.000 24.76479 229 ALA D CA 1
ATOM 9586 C C . ALA D 1 229 ? 18.40196 63.71599 23.54635 1.000 22.55457 229 ALA D C 1
ATOM 9587 O O . ALA D 1 229 ? 18.50819 64.92759 23.32754 1.000 23.67468 229 ALA D O 1
ATOM 9589 N N . PHE D 1 230 ? 17.88393 63.23244 24.68773 1.000 24.40110 230 PHE D N 1
ATOM 9590 C CA . PHE D 1 230 ? 17.43386 64.11615 25.76224 1.000 21.69634 230 PHE D CA 1
ATOM 9591 C C . PHE D 1 230 ? 18.58982 64.94784 26.30752 1.000 26.71486 230 PHE D C 1
ATOM 9592 O O . PHE D 1 230 ? 18.45832 66.15840 26.53692 1.000 22.56159 230 PHE D O 1
ATOM 9600 N N . ASN D 1 231 ? 19.72701 64.30282 26.54769 1.000 22.14769 231 ASN D N 1
ATOM 9601 C CA . ASN D 1 231 ? 20.89210 65.03235 27.02871 1.000 26.59477 231 ASN D CA 1
ATOM 9602 C C . ASN D 1 231 ? 21.38108 66.04084 26.00628 1.000 25.26567 231 ASN D C 1
ATOM 9603 O O . ASN D 1 231 ? 21.82798 67.13285 26.37143 1.000 27.03441 231 ASN D O 1
ATOM 9608 N N . LYS D 1 232 ? 21.33048 65.68658 24.72291 1.000 23.70176 232 LYS D N 1
ATOM 9609 C CA . LYS D 1 232 ? 21.93916 66.54196 23.70810 1.000 26.75091 232 LYS D CA 1
ATOM 9610 C C . LYS D 1 232 ? 21.11686 67.80068 23.49009 1.000 28.93416 232 LYS D C 1
ATOM 9611 O O . LYS D 1 232 ? 21.66149 68.90881 23.41635 1.000 23.76206 232 LYS D O 1
ATOM 9617 N N . PHE D 1 233 ? 19.79515 67.65157 23.39359 1.000 26.08885 233 PHE D N 1
ATOM 9618 C CA . PHE D 1 233 ? 18.95239 68.79694 23.09235 1.000 25.33735 233 PHE D CA 1
ATOM 9619 C C . PHE D 1 233 ? 18.61985 69.64774 24.31023 1.000 30.34094 233 PHE D C 1
ATOM 9620 O O . PHE D 1 233 ? 18.07555 70.74413 24.13682 1.000 28.65799 233 PHE D O 1
ATOM 9628 N N . ASN D 1 234 ? 18.95906 69.20055 25.52441 1.000 24.74355 234 ASN D N 1
ATOM 9629 C CA . ASN D 1 234 ? 18.77634 70.02026 26.71390 1.000 25.10903 234 ASN D CA 1
ATOM 9630 C C . ASN D 1 234 ? 20.08708 70.50711 27.30805 1.000 26.23225 234 ASN D C 1
ATOM 9631 O O . ASN D 1 234 ? 20.06202 71.25082 28.28946 1.000 29.59649 234 ASN D O 1
ATOM 9636 N N . ALA D 1 235 ? 21.22142 70.10965 26.74312 1.000 25.01086 235 ALA D N 1
ATOM 9637 C CA . ALA D 1 235 ? 22.51088 70.58441 27.21210 1.000 26.86810 235 ALA D CA 1
ATOM 9638 C C . ALA D 1 235 ? 22.64485 72.08984 26.96017 1.000 28.28647 235 ALA D C 1
ATOM 9639 O O . ALA D 1 235 ? 22.10402 72.61768 25.98322 1.000 29.93419 235 ALA D O 1
ATOM 9641 N N . PRO D 1 236 ? 23.36302 72.80711 27.81852 1.000 32.25449 236 PRO D N 1
ATOM 9642 C CA . PRO D 1 236 ? 23.50514 74.25333 27.61623 1.000 34.72364 236 PRO D CA 1
ATOM 9643 C C . PRO D 1 236 ? 24.43517 74.58898 26.45533 1.000 32.74559 236 PRO D C 1
ATOM 9644 O O . PRO D 1 236 ? 25.30352 73.80858 26.05828 1.000 25.64814 236 PRO D O 1
ATOM 9648 N N . ILE D 1 237 ? 24.23085 75.79264 25.92027 1.000 32.99304 237 ILE D N 1
ATOM 9649 C CA . ILE D 1 237 ? 24.99438 76.34031 24.80195 1.000 33.86479 237 ILE D CA 1
ATOM 9650 C C . ILE D 1 237 ? 25.90593 77.42995 25.34924 1.000 35.68586 237 ILE D C 1
ATOM 9651 O O . ILE D 1 237 ? 25.44501 78.31183 26.08209 1.000 32.96375 237 ILE D O 1
ATOM 9656 N N . ALA D 1 238 ? 27.18692 77.38764 24.97789 1.000 39.10308 238 ALA D N 1
ATOM 9657 C CA . ALA D 1 238 ? 28.17924 78.35197 25.43783 1.000 34.35647 238 ALA D CA 1
ATOM 9658 C C . ALA D 1 238 ? 28.94149 78.94185 24.24721 1.000 40.35799 238 ALA D C 1
ATOM 9659 O O . ALA D 1 238 ? 28.73824 78.54921 23.08898 1.000 37.61572 238 ALA D O 1
ATOM 9661 N N . GLU D 1 239 ? 29.82286 79.90823 24.53575 1.000 41.68318 239 GLU D N 1
ATOM 9662 C CA . GLU D 1 239 ? 30.59713 80.58098 23.49865 1.000 43.22946 239 GLU D CA 1
ATOM 9663 C C . GLU D 1 239 ? 32.00939 80.04009 23.34440 1.000 37.43224 239 GLU D C 1
ATOM 9664 O O . GLU D 1 239 ? 32.57119 80.13239 22.25127 1.000 39.76007 239 GLU D O 1
ATOM 9670 N N . THR D 1 240 ? 32.60597 79.50033 24.39895 1.000 36.72127 240 THR D N 1
ATOM 9671 C CA . THR D 1 240 ? 34.00599 79.10510 24.32677 1.000 37.68106 240 THR D CA 1
ATOM 9672 C C . THR D 1 240 ? 34.14413 77.64007 23.93245 1.000 38.24032 240 THR D C 1
ATOM 9673 O O . THR D 1 240 ? 33.24082 76.81938 24.13978 1.000 33.99816 240 THR D O 1
ATOM 9677 N N . GLU D 1 241 ? 35.31892 77.32208 23.37641 1.000 32.61799 241 GLU D N 1
ATOM 9678 C CA . GLU D 1 241 ? 35.67457 75.94044 23.06103 1.000 30.17575 241 GLU D CA 1
ATOM 9679 C C . GLU D 1 241 ? 35.72623 75.07815 24.31739 1.000 28.59320 241 GLU D C 1
ATOM 9680 O O . GLU D 1 241 ? 35.22281 73.95241 24.33113 1.000 32.26719 241 GLU D O 1
ATOM 9686 N N . GLU D 1 242 ? 36.34955 75.58868 25.37984 1.000 28.45896 242 GLU D N 1
ATOM 9687 C CA . GLU D 1 242 ? 36.49287 74.81554 26.60966 1.000 31.97226 242 GLU D CA 1
ATOM 9688 C C . GLU D 1 242 ? 35.13659 74.44936 27.20245 1.000 32.93277 242 GLU D C 1
ATOM 9689 O O . GLU D 1 242 ? 34.92645 73.31110 27.63507 1.000 31.24380 242 GLU D O 1
ATOM 9695 N N . GLU D 1 243 ? 34.19912 75.39571 27.22814 1.000 32.86149 243 GLU D N 1
ATOM 9696 C CA . GLU D 1 243 ? 32.88026 75.08801 27.77439 1.000 31.88869 243 GLU D CA 1
ATOM 9697 C C . GLU D 1 243 ? 32.14202 74.07822 26.90361 1.000 27.18695 243 GLU D C 1
ATOM 9698 O O . GLU D 1 243 ? 31.54294 73.13058 27.41872 1.000 27.13326 243 GLU D O 1
ATOM 9704 N N . ASN D 1 244 ? 32.18152 74.25198 25.58053 1.000 27.45345 244 ASN D N 1
ATOM 9705 C CA . ASN D 1 244 ? 31.35353 73.40595 24.73267 1.000 26.98441 244 ASN D CA 1
ATOM 9706 C C . ASN D 1 244 ? 31.88150 71.97895 24.66864 1.000 28.68830 244 ASN D C 1
ATOM 9707 O O . ASN D 1 244 ? 31.08557 71.04019 24.52406 1.000 23.83047 244 ASN D O 1
ATOM 9712 N N . ILE D 1 245 ? 33.20368 71.78963 24.78263 1.000 26.26669 245 ILE D N 1
ATOM 9713 C CA . ILE D 1 245 ? 33.74489 70.43280 24.78243 1.000 27.46018 245 ILE D CA 1
ATOM 9714 C C . ILE D 1 245 ? 33.48600 69.75431 26.12696 1.000 25.52436 245 ILE D C 1
ATOM 9715 O O . ILE D 1 245 ? 33.25124 68.54017 26.18035 1.000 25.67866 245 ILE D O 1
ATOM 9720 N N . ASP D 1 246 ? 33.53990 70.51201 27.22632 1.000 27.47797 246 ASP D N 1
ATOM 9721 C CA . ASP D 1 246 ? 33.09511 70.00549 28.52396 1.000 26.71214 246 ASP D CA 1
ATOM 9722 C C . ASP D 1 246 ? 31.65512 69.50035 28.43881 1.000 26.30917 246 ASP D C 1
ATOM 9723 O O . ASP D 1 246 ? 31.35865 68.35867 28.81109 1.000 25.69171 246 ASP D O 1
ATOM 9728 N N . THR D 1 247 ? 30.74860 70.33165 27.91539 1.000 25.67790 247 THR D N 1
ATOM 9729 C CA . THR D 1 247 ? 29.36836 69.89392 27.70994 1.000 27.84426 247 THR D CA 1
ATOM 9730 C C . THR D 1 247 ? 29.29986 68.66392 26.80789 1.000 26.98108 247 THR D C 1
ATOM 9731 O O . THR D 1 247 ? 28.54230 67.72365 27.08496 1.000 27.54703 247 THR D O 1
ATOM 9735 N N . TYR D 1 248 ? 30.09454 68.64690 25.73016 1.000 25.50687 248 TYR D N 1
ATOM 9736 C CA . TYR D 1 248 ? 30.04999 67.53254 24.78621 1.000 22.64202 248 TYR D CA 1
ATOM 9737 C C . TYR D 1 248 ? 30.30842 66.20689 25.49249 1.000 23.33899 248 TYR D C 1
ATOM 9738 O O . TYR D 1 248 ? 29.58956 65.22769 25.27625 1.000 28.26663 248 TYR D O 1
ATOM 9747 N N . PHE D 1 249 ? 31.32583 66.15675 26.35495 1.000 23.35197 249 PHE D N 1
ATOM 9748 C CA . PHE D 1 249 ? 31.64482 64.90202 27.02661 1.000 23.85993 249 PHE D CA 1
ATOM 9749 C C . PHE D 1 249 ? 30.63988 64.54035 28.11168 1.000 23.63115 249 PHE D C 1
ATOM 9750 O O . PHE D 1 249 ? 30.46979 63.35546 28.40908 1.000 26.24780 249 PHE D O 1
ATOM 9758 N N . HIS D 1 250 ? 29.94863 65.51311 28.69652 1.000 24.64786 250 HIS D N 1
ATOM 9759 C CA . HIS D 1 250 ? 28.84493 65.14145 29.57918 1.000 31.24814 250 HIS D CA 1
ATOM 9760 C C . HIS D 1 250 ? 27.71842 64.45741 28.80630 1.000 24.48144 250 HIS D C 1
ATOM 9761 O O . HIS D 1 250 ? 27.06918 63.55265 29.33799 1.000 25.59824 250 HIS D O 1
ATOM 9768 N N . ILE D 1 251 ? 27.50434 64.84375 27.54757 1.000 26.03907 251 ILE D N 1
ATOM 9769 C CA . ILE D 1 251 ? 26.47443 64.19705 26.73932 1.000 23.45921 251 ILE D CA 1
ATOM 9770 C C . ILE D 1 251 ? 26.82094 62.73237 26.50731 1.000 29.21108 251 ILE D C 1
ATOM 9771 O O . ILE D 1 251 ? 26.00508 61.83746 26.76857 1.000 26.16235 251 ILE D O 1
ATOM 9776 N N . LEU D 1 252 ? 28.03976 62.46201 26.01849 1.000 26.43670 252 LEU D N 1
ATOM 9777 C CA . LEU D 1 252 ? 28.42373 61.07907 25.76641 1.000 24.55073 252 LEU D CA 1
ATOM 9778 C C . LEU D 1 252 ? 28.55438 60.29422 27.06683 1.000 21.91959 252 LEU D C 1
ATOM 9779 O O . LEU D 1 252 ? 28.21938 59.10683 27.10708 1.000 21.88037 252 LEU D O 1
ATOM 9784 N N . HIS D 1 253 ? 29.06261 60.91935 28.13460 1.000 19.99476 253 HIS D N 1
ATOM 9785 C CA . HIS D 1 253 ? 29.20614 60.15355 29.36871 1.000 25.77619 253 HIS D CA 1
ATOM 9786 C C . HIS D 1 253 ? 27.85767 59.81021 29.97456 1.000 23.69860 253 HIS D C 1
ATOM 9787 O O . HIS D 1 253 ? 27.76337 58.82028 30.70831 1.000 26.00188 253 HIS D O 1
ATOM 9794 N N . SER D 1 254 ? 26.81062 60.57936 29.65626 1.000 21.79438 254 SER D N 1
ATOM 9795 C CA . SER D 1 254 ? 25.46790 60.25283 30.13421 1.000 25.46513 254 SER D CA 1
ATOM 9796 C C . SER D 1 254 ? 24.96235 58.91076 29.61055 1.000 28.34860 254 SER D C 1
ATOM 9797 O O . SER D 1 254 ? 24.04323 58.34235 30.20662 1.000 25.18413 254 SER D O 1
ATOM 9800 N N . VAL D 1 255 ? 25.52796 58.39161 28.51326 1.000 24.13799 255 VAL D N 1
ATOM 9801 C CA . VAL D 1 255 ? 25.08702 57.10636 27.97777 1.000 21.40118 255 VAL D CA 1
ATOM 9802 C C . VAL D 1 255 ? 26.26051 56.13891 27.97636 1.000 26.96833 255 VAL D C 1
ATOM 9803 O O . VAL D 1 255 ? 26.30187 55.18544 27.18846 1.000 23.61981 255 VAL D O 1
ATOM 9807 N N . GLU D 1 256 ? 27.21684 56.38139 28.86401 1.000 25.18952 256 GLU D N 1
ATOM 9808 C CA . GLU D 1 256 ? 28.28350 55.42476 29.08337 1.000 24.61501 256 GLU D CA 1
ATOM 9809 C C . GLU D 1 256 ? 27.71053 54.08983 29.56301 1.000 24.73734 256 GLU D C 1
ATOM 9810 O O . GLU D 1 256 ? 26.73119 54.04641 30.31789 1.000 22.94418 256 GLU D O 1
ATOM 9816 N N . GLN D 1 257 ? 28.31052 52.98658 29.09605 1.000 20.87410 257 GLN D N 1
ATOM 9817 C CA . GLN D 1 257 ? 27.99834 51.64710 29.59729 1.000 22.73103 257 GLN D CA 1
ATOM 9818 C C . GLN D 1 257 ? 29.00554 51.29880 30.68954 1.000 25.45327 257 GLN D C 1
ATOM 9819 O O . GLN D 1 257 ? 30.17809 51.04716 30.39648 1.000 22.53901 257 GLN D O 1
ATOM 9825 N N . GLN D 1 258 ? 28.55539 51.31361 31.94419 1.000 20.35787 258 GLN D N 1
ATOM 9826 C CA . GLN D 1 258 ? 29.44032 50.98305 33.06078 1.000 25.75647 258 GLN D CA 1
ATOM 9827 C C . GLN D 1 258 ? 29.74343 49.49062 33.07544 1.000 26.12120 258 GLN D C 1
ATOM 9828 O O . GLN D 1 258 ? 28.86529 48.66370 32.79846 1.000 24.58447 258 GLN D O 1
ATOM 9834 N N . LYS D 1 259 ? 30.99864 49.15050 33.39420 1.000 22.42828 259 LYS D N 1
ATOM 9835 C CA . LYS D 1 259 ? 31.41202 47.75468 33.51098 1.000 21.51159 259 LYS D CA 1
ATOM 9836 C C . LYS D 1 259 ? 30.52586 47.00767 34.49294 1.000 21.30768 259 LYS D C 1
ATOM 9837 O O . LYS D 1 259 ? 30.20856 47.51296 35.56838 1.000 25.76464 259 LYS D O 1
ATOM 9843 N N . GLY D 1 260 ? 30.14794 45.78516 34.11793 1.000 22.38837 260 GLY D N 1
ATOM 9844 C CA . GLY D 1 260 ? 29.31171 44.93361 34.92829 1.000 20.07592 260 GLY D CA 1
ATOM 9845 C C . GLY D 1 260 ? 27.82871 45.03549 34.63576 1.000 23.24694 260 GLY D C 1
ATOM 9846 O O . GLY D 1 260 ? 27.06640 44.16555 35.07821 1.000 23.13681 260 GLY D O 1
ATOM 9847 N N . LEU D 1 261 ? 27.39421 46.05443 33.89451 1.000 22.54541 261 LEU D N 1
ATOM 9848 C CA . LEU D 1 261 ? 25.96779 46.32485 33.74447 1.000 24.58711 261 LEU D CA 1
ATOM 9849 C C . LEU D 1 261 ? 25.39481 45.77072 32.45075 1.000 24.96704 261 LEU D C 1
ATOM 9850 O O . LEU D 1 261 ? 24.17399 45.57330 32.35307 1.000 26.02821 261 LEU D O 1
ATOM 9855 N N . ASP D 1 262 ? 26.24435 45.51332 31.46404 1.000 21.71298 262 ASP D N 1
ATOM 9856 C CA . ASP D 1 262 ? 25.86882 44.87693 30.20537 1.000 24.38998 262 ASP D CA 1
ATOM 9857 C C . ASP D 1 262 ? 26.72182 43.61871 30.08305 1.000 29.42878 262 ASP D C 1
ATOM 9858 O O . ASP D 1 262 ? 27.81394 43.65135 29.50873 1.000 26.15620 262 ASP D O 1
ATOM 9863 N N . GLU D 1 263 ? 26.22242 42.51330 30.62506 1.000 24.65114 263 GLU D N 1
ATOM 9864 C CA . GLU D 1 263 ? 26.97635 41.26890 30.65941 1.000 31.75947 263 GLU D CA 1
ATOM 9865 C C . GLU D 1 263 ? 26.70005 40.46759 29.39094 1.000 27.31629 263 GLU D C 1
ATOM 9866 O O . GLU D 1 263 ? 25.54212 40.18627 29.06420 1.000 29.63553 263 GLU D O 1
ATOM 9872 N N . VAL D 1 264 ? 27.75646 40.11056 28.66538 1.000 28.75129 264 VAL D N 1
ATOM 9873 C CA . VAL D 1 264 ? 27.59855 39.37881 27.40915 1.000 30.62375 264 VAL D CA 1
ATOM 9874 C C . VAL D 1 264 ? 28.11223 37.95562 27.49995 1.000 34.12734 264 VAL D C 1
ATOM 9875 O O . VAL D 1 264 ? 27.96003 37.18995 26.53975 1.000 39.11845 264 VAL D O 1
ATOM 9879 N N . GLY D 1 265 ? 28.70312 37.57301 28.62487 1.000 31.34799 265 GLY D N 1
ATOM 9880 C CA . GLY D 1 265 ? 29.24928 36.25200 28.81537 1.000 33.77066 265 GLY D CA 1
ATOM 9881 C C . GLY D 1 265 ? 29.92443 36.17945 30.17351 1.000 35.02557 265 GLY D C 1
ATOM 9882 O O . GLY D 1 265 ? 29.94456 37.16064 30.92444 1.000 29.61241 265 GLY D O 1
ATOM 9883 N N . PRO D 1 266 ? 30.48902 35.01309 30.51983 1.000 35.30503 266 PRO D N 1
ATOM 9884 C CA . PRO D 1 266 ? 31.15575 34.87293 31.82390 1.000 42.14407 266 PRO D CA 1
ATOM 9885 C C . PRO D 1 266 ? 32.26931 35.89189 32.01367 1.000 38.19703 266 PRO D C 1
ATOM 9886 O O . PRO D 1 266 ? 33.27418 35.85524 31.29981 1.000 37.18359 266 PRO D O 1
ATOM 9890 N N . ASN D 1 267 ? 32.07245 36.82783 32.94555 1.000 39.10663 267 ASN D N 1
ATOM 9891 C CA . ASN D 1 267 ? 33.05083 37.87258 33.25499 1.000 42.38163 267 ASN D CA 1
ATOM 9892 C C . ASN D 1 267 ? 33.39017 38.71290 32.02758 1.000 40.05566 267 ASN D C 1
ATOM 9893 O O . ASN D 1 267 ? 34.51111 39.21243 31.88665 1.000 40.74963 267 ASN D O 1
ATOM 9898 N N . SER D 1 268 ? 32.42380 38.85865 31.12439 1.000 35.98101 268 SER D N 1
ATOM 9899 C CA . SER D 1 268 ? 32.60586 39.57306 29.86972 1.000 34.80238 268 SER D CA 1
ATOM 9900 C C . SER D 1 268 ? 31.52416 40.64550 29.76850 1.000 32.36940 268 SER D C 1
ATOM 9901 O O . SER D 1 268 ? 30.32561 40.33560 29.78433 1.000 33.71504 268 SER D O 1
ATOM 9904 N N . PHE D 1 269 ? 31.94761 41.90153 29.67906 1.000 27.64458 269 PHE D N 1
ATOM 9905 C CA . PHE D 1 269 ? 31.06877 43.04866 29.87074 1.000 29.72183 269 PHE D CA 1
ATOM 9906 C C . PHE D 1 269 ? 31.29610 44.04451 28.74633 1.000 32.07575 269 PHE D C 1
ATOM 9907 O O . PHE D 1 269 ? 32.41855 44.53021 28.56543 1.000 31.92088 269 PHE D O 1
ATOM 9915 N N . GLU D 1 270 ? 30.24183 44.34280 27.98493 1.000 24.76527 270 GLU D N 1
ATOM 9916 C CA . GLU D 1 270 ? 30.31900 45.44884 27.04315 1.000 25.18729 270 GLU D CA 1
ATOM 9917 C C . GLU D 1 270 ? 30.36549 46.75744 27.82579 1.000 24.54953 270 GLU D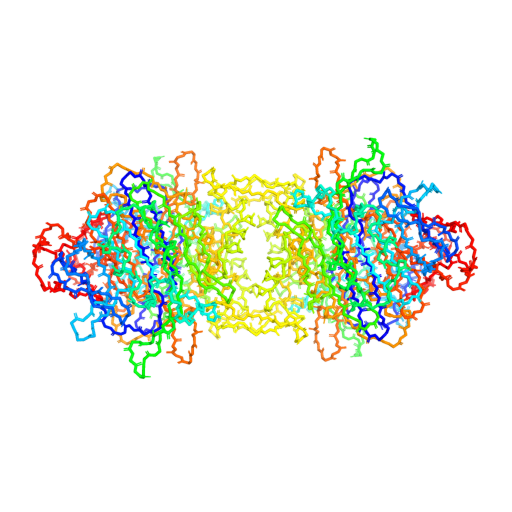 C 1
ATOM 9918 O O . GLU D 1 270 ? 29.51908 47.00089 28.69060 1.000 31.02125 270 GLU D O 1
ATOM 9924 N N . TYR D 1 271 ? 31.37064 47.58890 27.55540 1.000 25.09643 271 TYR D N 1
ATOM 9925 C CA . TYR D 1 271 ? 31.50827 48.85406 28.26898 1.000 27.71079 271 TYR D CA 1
ATOM 9926 C C . TYR D 1 271 ? 32.10294 49.88357 27.31954 1.000 24.32977 271 TYR D C 1
ATOM 9927 O O . TYR D 1 271 ? 32.61928 49.54456 26.25332 1.000 28.14882 271 TYR D O 1
ATOM 9936 N N . THR D 1 272 ? 32.03617 51.15519 27.72284 1.000 27.87774 272 THR D N 1
ATOM 9937 C CA . THR D 1 272 ? 32.50223 52.25124 26.87114 1.000 23.61174 272 THR D CA 1
ATOM 9938 C C . THR D 1 272 ? 34.02416 52.30639 26.95805 1.000 23.94405 272 THR D C 1
ATOM 9939 O O . THR D 1 272 ? 34.58829 52.84982 27.91315 1.000 28.18949 272 THR D O 1
ATOM 9943 N N . ILE D 1 273 ? 34.69385 51.71526 25.96939 1.000 25.08478 273 ILE D N 1
ATOM 9944 C CA . ILE D 1 273 ? 36.15593 51.79063 25.90724 1.000 28.03534 273 ILE D CA 1
ATOM 9945 C C . ILE D 1 273 ? 36.61269 53.24419 25.90770 1.000 22.31920 273 ILE D C 1
ATOM 9946 O O . ILE D 1 273 ? 37.49724 53.63161 26.67154 1.000 20.71150 273 ILE D O 1
ATOM 9951 N N . TYR D 1 274 ? 36.01091 54.07306 25.05472 1.000 23.65844 274 TYR D N 1
ATOM 9952 C CA . TYR D 1 274 ? 36.44201 55.45812 24.94901 1.000 24.25727 274 TYR D CA 1
ATOM 9953 C C . TYR D 1 274 ? 35.29279 56.31904 24.45803 1.000 26.43108 274 TYR D C 1
ATOM 9954 O O . TYR D 1 274 ? 34.30096 55.82348 23.91020 1.000 27.81189 274 TYR D O 1
ATOM 9963 N N . SER D 1 275 ? 35.47363 57.63101 24.63180 1.000 21.65740 275 SER D N 1
ATOM 9964 C CA . SER D 1 275 ? 34.59762 58.66358 24.09474 1.000 27.24638 275 SER D CA 1
ATOM 9965 C C . SER D 1 275 ? 35.45059 59.66335 23.32736 1.000 27.20420 275 SER D C 1
ATOM 9966 O O . SER D 1 275 ? 36.38996 60.22742 23.89595 1.000 25.50398 275 SER D O 1
ATOM 9969 N N . ASP D 1 276 ? 35.12602 59.91823 22.06040 1.000 23.54265 276 ASP D N 1
ATOM 9970 C CA . ASP D 1 276 ? 35.85271 60.95597 21.34096 1.000 25.16398 276 ASP D CA 1
ATOM 9971 C C . ASP D 1 276 ? 34.90756 61.99543 20.75170 1.000 30.23268 276 ASP D C 1
ATOM 9972 O O . ASP D 1 276 ? 33.69966 61.78474 20.63038 1.000 28.16364 276 ASP D O 1
ATOM 9977 N N . GLY D 1 277 ? 35.48271 63.14747 20.42467 1.000 25.39797 277 GLY D N 1
ATOM 9978 C CA . GLY D 1 277 ? 34.78337 64.20411 19.72842 1.000 27.34211 277 GLY D CA 1
ATOM 9979 C C . GLY D 1 277 ? 35.78267 65.04309 18.95767 1.000 31.17400 277 GLY D C 1
ATOM 9980 O O . GLY D 1 277 ? 36.88086 65.33084 19.45576 1.000 29.96395 277 GLY D O 1
ATOM 9981 N N . THR D 1 278 ? 35.44121 65.41392 17.72876 1.000 28.94592 278 THR D N 1
ATOM 9982 C CA . THR D 1 278 ? 36.27410 66.29777 16.91676 1.000 29.39696 278 THR D CA 1
ATOM 9983 C C . THR D 1 278 ? 35.52843 67.59967 16.65732 1.000 31.18288 278 THR D C 1
ATOM 9984 O O . THR D 1 278 ? 34.34216 67.58447 16.29739 1.000 33.20892 278 THR D O 1
ATOM 9988 N N . ASN D 1 279 ? 36.20870 68.71963 16.87352 1.000 31.37073 279 ASN D N 1
ATOM 9989 C CA . ASN D 1 279 ? 35.73046 70.01191 16.38692 1.000 28.51287 279 ASN D CA 1
ATOM 9990 C C . ASN D 1 279 ? 35.86893 70.00164 14.86816 1.000 33.90834 279 ASN D C 1
ATOM 9991 O O . ASN D 1 279 ? 36.97147 70.11855 14.33142 1.000 29.89466 279 ASN D O 1
ATOM 9996 N N . LEU D 1 280 ? 34.74245 69.83561 14.16956 1.000 27.53085 280 LEU D N 1
ATOM 9997 C CA . LEU D 1 280 ? 34.76992 69.75691 12.71269 1.000 29.52675 280 LEU D CA 1
ATOM 9998 C C . LEU D 1 280 ? 35.23372 71.06800 12.09182 1.000 33.20554 280 LEU D C 1
ATOM 9999 O O . LEU D 1 280 ? 35.79825 71.07341 10.98942 1.000 33.36231 280 LEU D O 1
ATOM 10004 N N . ASP D 1 281 ? 35.01610 72.18321 12.78839 1.000 30.29432 281 ASP D N 1
ATOM 10005 C CA . ASP D 1 281 ? 35.40541 73.48886 12.28194 1.000 36.49081 281 ASP D CA 1
ATOM 10006 C C . ASP D 1 281 ? 36.89376 73.75509 12.40573 1.000 38.95838 281 ASP D C 1
ATOM 10007 O O . ASP D 1 281 ? 37.41927 74.60362 11.68195 1.000 42.57095 281 ASP D O 1
ATOM 10012 N N . LYS D 1 282 ? 37.58367 73.05103 13.29212 1.000 33.99616 282 LYS D N 1
ATOM 10013 C CA . LYS D 1 282 ? 38.95946 73.38428 13.60603 1.000 37.10282 282 LYS D CA 1
ATOM 10014 C C . LYS D 1 282 ? 39.90452 72.20108 13.49462 1.000 35.82308 282 LYS D C 1
ATOM 10015 O O . LYS D 1 282 ? 41.12000 72.39768 13.58851 1.000 39.11721 282 LYS D O 1
ATOM 10021 N N . GLY D 1 283 ? 39.39598 70.99537 13.25920 1.000 36.17512 283 GLY D N 1
ATOM 10022 C CA . GLY D 1 283 ? 40.25346 69.83622 13.12135 1.000 37.54218 283 GLY D CA 1
ATOM 10023 C C . GLY D 1 283 ? 40.94052 69.40335 14.39804 1.000 35.85934 283 GLY D C 1
ATOM 10024 O O . GLY D 1 283 ? 42.02547 68.80871 14.33700 1.000 34.23461 283 GLY D O 1
ATOM 10025 N N . ILE D 1 284 ? 40.33254 69.67134 15.55558 1.000 30.29372 284 ILE D N 1
ATOM 10026 C CA . ILE D 1 284 ? 40.89525 69.29964 16.85410 1.000 31.61388 284 ILE D CA 1
ATOM 10027 C C . ILE D 1 284 ? 40.20177 68.04523 17.36953 1.000 34.09077 284 ILE D C 1
ATOM 10028 O O . ILE D 1 284 ? 38.96876 68.01524 17.49122 1.000 27.80737 284 ILE D O 1
ATOM 10033 N N . PHE D 1 285 ? 40.99305 67.01945 17.69258 1.000 27.72917 285 PHE D N 1
ATOM 10034 C CA . PHE D 1 285 ? 40.47962 65.72958 18.14471 1.000 30.30295 285 PHE D CA 1
ATOM 10035 C C . PHE D 1 285 ? 40.57522 65.64663 19.66395 1.000 26.72827 285 PHE D C 1
ATOM 10036 O O . PHE D 1 285 ? 41.64723 65.88365 20.23205 1.000 27.10503 285 PHE D O 1
ATOM 10044 N N . TYR D 1 286 ? 39.45968 65.31371 20.32135 1.000 25.11496 286 TYR D N 1
ATOM 10045 C CA . TYR D 1 286 ? 39.43523 65.14073 21.77080 1.000 23.64464 286 TYR D CA 1
ATOM 10046 C C . TYR D 1 286 ? 38.98190 63.72982 22.12724 1.000 30.64023 286 TYR D C 1
ATOM 10047 O O . TYR D 1 286 ? 38.11621 63.15801 21.45373 1.000 25.26242 286 TYR D O 1
ATOM 10056 N N . TYR D 1 287 ? 39.53270 63.17737 23.21190 1.000 23.27348 287 TYR D N 1
ATOM 10057 C CA . TYR D 1 287 ? 39.00469 61.91182 23.71252 1.000 26.82870 287 TYR D CA 1
ATOM 10058 C C . TYR D 1 287 ? 39.21971 61.75516 25.21807 1.000 27.85005 287 TYR D C 1
ATOM 10059 O O . TYR D 1 287 ? 40.16936 62.29294 25.79447 1.000 25.46717 287 TYR D O 1
ATOM 10068 N N . THR D 1 288 ? 38.30426 61.00689 25.83838 1.000 24.83688 288 THR D N 1
ATOM 10069 C CA . THR D 1 288 ? 38.46637 60.39994 27.15410 1.000 27.44969 288 THR D CA 1
ATOM 10070 C C . THR D 1 288 ? 38.43021 58.87866 26.99698 1.000 26.16231 288 THR D C 1
ATOM 10071 O O . THR D 1 288 ? 37.99019 58.35143 25.96493 1.000 25.41396 288 THR D O 1
ATOM 10075 N N . THR D 1 289 ? 38.91475 58.15945 28.00827 1.000 23.36627 289 THR D N 1
ATOM 10076 C CA . THR D 1 289 ? 38.73500 56.70804 28.05356 1.000 24.25541 289 THR D CA 1
ATOM 10077 C C . THR D 1 289 ? 37.99472 56.31312 29.32843 1.000 26.72447 289 THR D C 1
ATOM 10078 O O . THR D 1 289 ? 37.75340 57.13472 30.21719 1.000 26.53220 289 THR D O 1
ATOM 10082 N N . TYR D 1 290 ? 37.62208 55.03247 29.40276 1.000 24.76568 290 TYR D N 1
ATOM 10083 C CA . TYR D 1 290 ? 36.84773 54.55149 30.54247 1.000 25.25625 290 TYR D CA 1
ATOM 10084 C C . TYR D 1 290 ? 37.54549 54.90007 31.84858 1.000 26.24408 290 TYR D C 1
ATOM 10085 O O . TYR D 1 290 ? 36.93947 55.47010 32.75988 1.000 26.29538 290 TYR D O 1
ATOM 10094 N N . SER D 1 291 ? 38.83635 54.60294 31.93889 1.000 27.05483 291 SER D N 1
ATOM 10095 C CA . SER D 1 291 ? 39.56266 54.80800 33.17715 1.000 26.42731 291 SER D CA 1
ATOM 10096 C C . SER D 1 291 ? 40.27057 56.15299 33.24105 1.000 33.10385 291 SER D C 1
ATOM 10097 O O . SER D 1 291 ? 40.85354 56.47155 34.27243 1.000 32.35176 291 SER D O 1
ATOM 10100 N N . ASN D 1 292 ? 40.24638 56.95924 32.18390 1.000 29.93830 292 ASN D N 1
ATOM 10101 C CA . ASN D 1 292 ? 40.96005 58.23719 32.21741 1.000 31.53466 292 ASN D CA 1
ATOM 10102 C C . ASN D 1 292 ? 40.08223 59.29522 31.56115 1.000 33.26978 292 ASN D C 1
ATOM 10103 O O . ASN D 1 292 ? 40.00856 59.37588 30.33106 1.000 28.26277 292 ASN D O 1
ATOM 10108 N N . LYS D 1 293 ? 39.43504 60.11569 32.38367 1.000 25.18216 293 LYS D N 1
ATOM 10109 C CA . LYS D 1 293 ? 38.47853 61.09509 31.89619 1.000 26.69991 293 LYS D CA 1
ATOM 10110 C C . LYS D 1 293 ? 39.03181 62.51043 31.93029 1.000 31.12405 293 LYS D C 1
ATOM 10111 O O . LYS D 1 293 ? 38.27475 63.47467 31.79580 1.000 23.77116 293 LYS D O 1
ATOM 10117 N N . GLN D 1 294 ? 40.34250 62.65765 32.08348 1.000 28.68849 294 GLN D N 1
ATOM 10118 C CA . GLN D 1 294 ? 40.98337 63.87234 31.61676 1.000 27.55980 294 GLN D CA 1
ATOM 10119 C C . GLN D 1 294 ? 40.87761 63.92738 30.09614 1.000 29.41643 294 GLN D C 1
ATOM 10120 O O . GLN D 1 294 ? 41.06502 62.91503 29.41336 1.000 29.23965 294 GLN D O 1
ATOM 10126 N N . ILE D 1 295 ? 40.54323 65.10380 29.56250 1.000 23.45248 295 ILE D N 1
ATOM 10127 C CA . ILE D 1 295 ? 40.38830 65.26625 28.12088 1.000 30.01805 295 ILE D CA 1
ATOM 10128 C C . ILE D 1 295 ? 41.76986 65.35861 27.48087 1.000 27.88031 295 ILE D C 1
ATOM 10129 O O . ILE D 1 295 ? 42.57390 66.21751 27.85092 1.000 29.77568 295 ILE D O 1
ATOM 10134 N N . ASN D 1 296 ? 42.03531 64.48170 26.51039 1.000 32.45656 296 ASN D N 1
ATOM 10135 C CA . ASN D 1 296 ? 43.27649 64.47425 25.74350 1.000 25.85536 296 ASN D CA 1
ATOM 10136 C C . ASN D 1 296 ? 43.04491 65.07695 24.36390 1.000 31.95414 296 ASN D C 1
ATOM 10137 O O . ASN D 1 296 ? 42.00020 64.84862 23.74652 1.000 25.45081 296 ASN D O 1
ATOM 10142 N N . VAL D 1 297 ? 44.02229 65.85090 23.89093 1.000 28.10023 297 VAL D N 1
ATOM 10143 C CA . VAL D 1 297 ? 43.88091 66.68792 22.70532 1.000 26.87426 297 VAL D CA 1
ATOM 10144 C C . VAL D 1 297 ? 44.97308 66.31638 21.70485 1.000 36.29478 297 VAL D C 1
ATOM 10145 O O . VAL D 1 297 ? 46.16044 66.27957 22.05335 1.000 26.50860 297 VAL D O 1
ATOM 10149 N N . VAL D 1 298 ? 44.56421 66.02369 20.46957 1.000 34.46432 298 VAL D N 1
ATOM 10150 C CA . VAL D 1 298 ? 45.46549 65.85619 19.33721 1.000 23.91067 298 VAL D CA 1
ATOM 10151 C C . VAL D 1 298 ? 44.99133 66.79682 18.23985 1.000 31.63044 298 VAL D C 1
ATOM 10152 O O . VAL D 1 298 ? 43.85302 66.68062 17.76091 1.000 29.01453 298 VAL D O 1
ATOM 10156 N N . ASP D 1 299 ? 45.84882 67.73897 17.86182 1.000 26.05562 299 ASP D N 1
ATOM 10157 C CA . ASP D 1 299 ? 45.52893 68.73700 16.84344 1.000 30.81775 299 ASP D CA 1
ATOM 10158 C C . ASP D 1 299 ? 46.05411 68.22950 15.50724 1.000 34.37076 299 ASP D C 1
ATOM 10159 O O . ASP D 1 299 ? 47.26867 68.12999 15.31343 1.000 33.39758 299 ASP D O 1
ATOM 10164 N N . MET D 1 300 ? 45.13970 67.90224 14.58718 1.000 32.02787 300 MET D N 1
ATOM 10165 C CA . MET D 1 300 ? 45.55718 67.36740 13.29583 1.000 34.25994 300 MET D CA 1
ATOM 10166 C C . MET D 1 300 ? 46.36705 68.38955 12.50267 1.000 40.44739 300 MET D C 1
ATOM 10167 O O . MET D 1 300 ? 47.28415 68.01448 11.76068 1.000 41.71268 300 MET D O 1
ATOM 10172 N N . ASN D 1 301 ? 46.07325 69.67937 12.67291 1.000 31.72196 301 ASN D N 1
ATOM 10173 C CA . ASN D 1 301 ? 46.73671 70.72350 11.90138 1.000 36.12523 301 ASN D CA 1
ATOM 10174 C C . ASN D 1 301 ? 48.19020 70.94313 12.29695 1.000 42.13914 301 ASN D C 1
ATOM 10175 O O . ASN D 1 301 ? 48.91241 71.61127 11.55149 1.000 49.98080 301 ASN D O 1
ATOM 10180 N N . LYS D 1 302 ? 48.63647 70.42412 13.43708 1.000 39.59369 302 LYS D N 1
ATOM 10181 C CA . LYS D 1 302 ? 50.03638 70.52482 13.82548 1.000 37.26558 302 LYS D CA 1
ATOM 10182 C C . LYS D 1 302 ? 50.88207 69.39599 13.24958 1.000 43.07243 302 LYS D C 1
ATOM 10183 O O . LYS D 1 302 ? 52.03749 69.23303 13.65128 1.000 48.32496 302 LYS D O 1
ATOM 10189 N N . GLU D 1 303 ? 50.33124 68.60468 12.33738 1.000 37.91258 303 GLU D N 1
ATOM 10190 C CA . GLU D 1 303 ? 51.07584 67.56489 11.65329 1.000 39.73336 303 GLU D CA 1
ATOM 10191 C C . GLU D 1 303 ? 51.31986 67.97611 10.20966 1.000 42.14545 303 GLU D C 1
ATOM 10192 O O . GLU D 1 303 ? 50.67757 68.88851 9.68057 1.000 43.25961 303 GLU D O 1
ATOM 10198 N N . ASP D 1 304 ? 52.27499 67.29938 9.57817 1.000 38.83878 304 ASP D N 1
ATOM 10199 C CA . ASP D 1 304 ? 52.56342 67.53308 8.16443 1.000 42.15265 304 ASP D CA 1
ATOM 10200 C C . ASP D 1 304 ? 51.56820 66.71542 7.34981 1.000 37.16918 304 ASP D C 1
ATOM 10201 O O . ASP D 1 304 ? 51.77759 65.52618 7.09209 1.000 39.01311 304 ASP D O 1
ATOM 10206 N N . LEU D 1 305 ? 50.47545 67.35213 6.93690 1.000 34.48156 305 LEU D N 1
ATOM 10207 C CA . LEU D 1 305 ? 49.39669 66.62609 6.28366 1.000 33.51254 305 LEU D CA 1
ATOM 10208 C C . LEU D 1 305 ? 49.71725 66.27095 4.84251 1.000 37.52407 305 LEU D C 1
ATOM 10209 O O . LEU D 1 305 ? 48.90928 65.59624 4.19498 1.000 39.65168 305 LEU D O 1
ATOM 10214 N N . ASP D 1 306 ? 50.86107 66.71196 4.32299 1.000 41.67813 306 ASP D N 1
ATOM 10215 C CA . ASP D 1 306 ? 51.29533 66.35284 2.97871 1.000 37.33603 306 ASP D CA 1
ATOM 10216 C C . ASP D 1 306 ? 52.17501 65.11848 2.96517 1.000 39.06926 306 ASP D C 1
ATOM 10217 O O . ASP D 1 306 ? 52.54866 64.65352 1.88041 1.000 34.18036 306 ASP D O 1
ATOM 10222 N N . SER D 1 307 ? 52.52132 64.59293 4.13956 1.000 40.72083 307 SER D N 1
ATOM 10223 C CA . SER D 1 307 ? 53.34644 63.39876 4.23802 1.000 40.05842 307 SER D CA 1
ATOM 10224 C C . SER D 1 307 ? 52.56074 62.18055 3.76164 1.000 33.85143 307 SER D C 1
ATOM 10225 O O . SER D 1 307 ? 51.39233 62.26467 3.36168 1.000 33.42764 307 SER D O 1
ATOM 10228 N N . SER D 1 308 ? 53.21051 61.02220 3.81880 1.000 29.18401 308 SER D N 1
ATOM 10229 C CA . SER D 1 308 ? 52.70683 59.82182 3.16625 1.000 30.82221 308 SER D CA 1
ATOM 10230 C C . SER D 1 308 ? 52.72522 58.60661 4.08087 1.000 30.98397 308 SER D C 1
ATOM 10231 O O . SER D 1 308 ? 52.57031 57.48202 3.59876 1.000 31.12892 308 SER D O 1
ATOM 10234 N N . ASN D 1 309 ? 52.92076 58.78973 5.38094 1.000 34.96246 309 ASN D N 1
ATOM 10235 C CA . ASN D 1 309 ? 52.92286 57.66485 6.30048 1.000 30.22558 309 ASN D CA 1
ATOM 10236 C C . ASN D 1 309 ? 52.02050 57.97436 7.47996 1.000 28.61989 309 ASN D C 1
ATOM 10237 O O . ASN D 1 309 ? 51.77518 59.14043 7.80774 1.000 29.14146 309 ASN D O 1
ATOM 10242 N N . LEU D 1 310 ? 51.50924 56.91308 8.09701 1.000 28.42623 310 LEU D N 1
ATOM 10243 C CA . LEU D 1 310 ? 50.61183 57.07241 9.23454 1.000 29.09462 310 LEU D CA 1
ATOM 10244 C C . LEU D 1 310 ? 51.31270 57.78550 10.38885 1.000 30.64131 310 LEU D C 1
ATOM 10245 O O . LEU D 1 310 ? 52.49979 57.57439 10.65202 1.000 28.07733 310 LEU D O 1
ATOM 10250 N N . ILE D 1 311 ? 50.57135 58.65236 11.06639 1.000 32.97483 311 ILE D N 1
ATOM 10251 C CA . ILE D 1 311 ? 51.02930 59.32429 12.28047 1.000 31.20013 311 ILE D CA 1
ATOM 10252 C C . ILE D 1 311 ? 50.17080 58.81280 13.43524 1.000 34.02829 311 ILE D C 1
ATOM 10253 O O . ILE D 1 311 ? 48.93775 58.93142 13.40169 1.000 29.61393 311 ILE D O 1
ATOM 10258 N N . THR D 1 312 ? 50.80930 58.22211 14.44263 1.000 29.96403 312 THR D N 1
ATOM 10259 C CA . THR D 1 312 ? 50.09816 57.50998 15.49876 1.000 29.78054 312 THR D CA 1
ATOM 10260 C C . THR D 1 312 ? 50.43565 58.07749 16.87165 1.000 34.97061 312 THR D C 1
ATOM 10261 O O . THR D 1 312 ? 51.59197 58.42719 17.14751 1.000 29.31960 312 THR D O 1
ATOM 10265 N N . TYR D 1 313 ? 49.41013 58.16283 17.73110 1.000 34.11160 313 TYR D N 1
ATOM 10266 C CA . TYR D 1 313 ? 49.56006 58.48160 19.14487 1.000 30.63767 313 TYR D CA 1
ATOM 10267 C C . TYR D 1 313 ? 48.85964 57.41465 19.97525 1.000 35.19066 313 TYR D C 1
ATOM 10268 O O . TYR D 1 313 ? 47.79821 56.91254 19.59507 1.000 30.44512 313 TYR D O 1
ATOM 10277 N N . ASP D 1 314 ? 49.45502 57.07426 21.11258 1.000 31.58124 314 ASP D N 1
ATOM 10278 C CA . ASP D 1 314 ? 48.83157 56.12113 22.01695 1.000 35.08598 314 ASP D CA 1
ATOM 10279 C C . ASP D 1 314 ? 47.59651 56.73571 22.66608 1.000 33.00877 314 ASP D C 1
ATOM 10280 O O . ASP D 1 314 ? 47.57579 57.92816 22.98152 1.000 29.54429 314 ASP D O 1
ATOM 10285 N N . MET D 1 315 ? 46.55327 55.92181 22.84740 1.000 30.15130 315 MET D N 1
ATOM 10286 C CA . MET D 1 315 ? 45.41829 56.33786 23.66544 1.000 31.33502 315 MET D CA 1
ATOM 10287 C C . MET D 1 315 ? 45.81724 56.20380 25.12429 1.000 30.38738 315 MET D C 1
ATOM 10288 O O . MET D 1 315 ? 46.15498 55.10319 25.58219 1.000 31.14432 315 MET D O 1
ATOM 10293 N N . LEU D 1 316 ? 45.79876 57.32311 25.84311 1.000 28.04268 316 LEU D N 1
ATOM 10294 C CA . LEU D 1 316 ? 46.18872 57.36876 27.25307 1.000 32.77310 316 LEU D CA 1
ATOM 10295 C C . LEU D 1 316 ? 45.03523 56.81926 28.07646 1.000 37.25163 316 LEU D C 1
ATOM 10296 O O . LEU D 1 316 ? 44.14373 57.54837 28.51360 1.000 36.15459 316 LEU D O 1
ATOM 10301 N N . ASP D 1 317 ? 45.06366 55.50629 28.30550 1.000 36.56934 317 ASP D N 1
ATOM 10302 C CA . ASP D 1 317 ? 43.91441 54.79237 28.84271 1.000 36.77220 317 ASP D CA 1
ATOM 10303 C C . ASP D 1 317 ? 44.13354 54.29604 30.27080 1.000 37.14752 317 ASP D C 1
ATOM 10304 O O . ASP D 1 317 ? 43.40313 53.41512 30.73097 1.000 37.57927 317 ASP D O 1
ATOM 10309 N N . LYS D 1 318 ? 45.11474 54.84864 30.98168 1.000 38.11330 318 LYS D N 1
ATOM 10310 C CA . LYS D 1 318 ? 45.38705 54.49503 32.36828 1.000 39.21552 318 LYS D CA 1
ATOM 10311 C C . LYS D 1 318 ? 44.94114 55.62990 33.28032 1.000 40.05501 318 LYS D C 1
ATOM 10312 O O . LYS D 1 318 ? 45.07313 56.80707 32.92946 1.000 41.59183 318 LYS D O 1
ATOM 10318 N N . THR D 1 319 ? 44.41050 55.27224 34.44889 1.000 42.57622 319 THR D N 1
ATOM 10319 C CA . THR D 1 319 ? 43.98003 56.27035 35.42352 1.000 40.89886 319 THR D CA 1
ATOM 10320 C C . THR D 1 319 ? 45.15480 57.16441 35.80416 1.000 44.97103 319 THR D C 1
ATOM 10321 O O . THR D 1 319 ? 46.20504 56.67393 36.23029 1.000 44.99672 319 THR D O 1
ATOM 10325 N N . LYS D 1 320 ? 44.98365 58.46964 35.63720 1.000 43.72141 320 LYS D N 1
ATOM 10326 C CA . LYS D 1 320 ? 46.00904 59.44946 35.97135 1.000 48.13628 320 LYS D CA 1
ATOM 10327 C C . LYS D 1 320 ? 45.45695 60.33151 37.08425 1.000 43.68739 320 LYS D C 1
ATOM 10328 O O . LYS D 1 320 ? 44.49515 61.07541 36.87041 1.000 50.21777 320 LYS D O 1
ATOM 10334 N N . PHE D 1 321 ? 46.06085 60.24307 38.26757 1.000 39.91352 321 PHE D N 1
ATOM 10335 C CA . PHE D 1 321 ? 45.61723 60.98487 39.43686 1.000 36.16843 321 PHE D CA 1
ATOM 10336 C C . PHE D 1 321 ? 46.40065 62.27972 39.58356 1.000 46.32569 321 PHE D C 1
ATOM 10337 O O . PHE D 1 321 ? 47.60481 62.32108 39.31013 1.000 41.81327 321 PHE D O 1
ATOM 10345 N N . ASN D 1 322 ? 45.72111 63.32780 40.05760 1.000 36.63576 322 ASN D N 1
ATOM 10346 C CA . ASN D 1 322 ? 46.38019 64.57366 40.44316 1.000 41.33397 322 ASN D CA 1
ATOM 10347 C C . ASN D 1 322 ? 46.48437 64.61431 41.96916 1.000 41.19720 322 ASN D C 1
ATOM 10348 O O . ASN D 1 322 ? 45.49882 64.87405 42.66576 1.000 39.60505 322 ASN D O 1
ATOM 10353 N N . HIS D 1 323 ? 47.68449 64.36392 42.48723 1.000 35.36732 323 HIS D N 1
ATOM 10354 C CA . HIS D 1 323 ? 47.91719 64.32125 43.92527 1.000 40.27395 323 HIS D CA 1
ATOM 10355 C C . HIS D 1 323 ? 48.18571 65.73476 44.42747 1.000 40.49608 323 HIS D C 1
ATOM 10356 O O . HIS D 1 323 ? 49.19978 66.34333 44.07387 1.000 39.25121 323 HIS D O 1
ATOM 10363 N N . GLN D 1 324 ? 47.29036 66.25111 45.26924 1.000 36.22507 324 GLN D N 1
ATOM 10364 C CA . GLN D 1 324 ? 47.41451 67.62291 45.75121 1.000 38.22748 324 GLN D CA 1
ATOM 10365 C C . GLN D 1 324 ? 48.41186 67.77547 46.89833 1.000 41.25425 324 GLN D C 1
ATOM 10366 O O . GLN D 1 324 ? 48.62885 68.90514 47.35323 1.000 39.13582 324 GLN D O 1
ATOM 10372 N N . ASN D 1 325 ? 49.00906 66.68224 47.37701 1.000 44.86193 325 ASN D N 1
ATOM 10373 C CA . ASN D 1 325 ? 50.27019 66.74456 48.13857 1.000 53.05020 325 ASN D CA 1
ATOM 10374 C C . ASN D 1 325 ? 51.35269 65.89122 47.46147 1.000 55.42836 325 ASN D C 1
ATOM 10375 O O . ASN D 1 325 ? 51.66334 64.77651 47.89927 1.000 54.96763 325 ASN D O 1
#

B-factor: mean 31.94, std 8.31, range [15.89, 84.08]

Foldseek 3Di:
DKWFWFCLPFIKTWAFDWDLDDPFKWKKKAFQQAWADFPQDHIRRGFFIKIAMAHPDFPHGQHQWIATLLFKIKHWAAAPPFADAAADDPQAAEGEPSRVCCVQRRHDRAVVVSVVNVVRYGHHLDAPDPVGGDGGTKMWMAGRVRWIKIWGQGPVGIDIDTDPLRMFHYDDDVVVLVVVLVVCVQQDQAQDDPPVDPVDDDDSPDRNVSRVPQQQALDGSSLRNQLSVLRVPQDRDDDPVVVVVSVVVSNVSNWDDQPRADPDDSGHITRQKIKMARSVQQKIWIAGPQDPPIDIDRSVVDDSNDRGMDIDHDPHHYDDDDDD/DKWFWFPLPFIKTWAFDWFQDDQFKFKKKAFQQAWADFPQDDIRRGFFIKIAIADDDPQHGQHQWIATLLFKIKHWAAAPPFADAAADDPQAAAGEPSRVRCVQRRHDNAVVSSVVNVVRHGHHQDAPDDPGGDGGTKMWMHGRVRWIKIWGQGPVGIDIGTDPQRMAHYDDPPVVLVVVLVVCPQQDQAQDDPPVDPVDDDDSPDRNVSRVPQQQALDGSSLRNQLSVLSVPFDRDDDDVVVVVSVVVSNVSNWDDPPRADPDVNTHITRQKIWMARSVQQKIWMAGPADRDIDIDRSVVDDSNDHGMDTDGDPHHYDDDDPD/DKWFWFPLPFIKTWAFAWDFDDPQKFWKKFFQQAWADFPQDHINRGFFIKIAIARQDPQDGQGQWIATLLFKIKHWAAAPPFADAAADDPQAAEGEPSCVCVVQRRHDNDPVVSVVNVVRHGHHLDAPDPVGGDGHTKMWMAGGVRWIWIWGQGPVGIDIGTDPQRMFHYDDDVVVLVVVLVVCPQQDQAQDDPPVDPVDDDDSPDRRVSRVPQQQALDGSSLRNQLSVLSVPQDRDDDPVVVVVSVVVSNVSNWADPPRAAPDVVTGITRQKIWMARSVQQKIWMAGPADPPIDIDRSVVDDSNDHGMDTDHDPHHYDDDDPPD/DKWFWFPLPFIKTWAFAWFQDDDAKWWKKFFQQAWADFPQDHIRRGFFIKIAIAHQDPQHTQHQWIATLLFKIKHWAAAPPFADAAADDPQAAAGEPSRVCCVQRRHDNAVVVSVVNVVRYGHHLDAPDPVGHDGRTKMWMAGRVRWIKIWGQGPVGIDIGTDPLRMFHYDDDPVVLVVVLVVCVQQDQAQDDPPVDPVDDDDSPDRRVSRVPQQQALDGSSLRNQLSVLRVPQDRDDDPVVVVVSVVVSNVSNWQDFPRADDDDSTGTTRQKIWMARSVQQKIWIAGPQGRDIDIDRSVVDDSNDHGMDTGGDPHHHDDDDPD

Organism: Lactobacillus acidophilus (NCBI:txid1579)

Nearest PDB structures (foldseek):
  7sve-assembly1_B  TM=1.001E+00  e=9.579E-67  Lactobacillus acidophilus
  7svk-assembly1_A  TM=9.882E-01  e=4.354E-52  Limosilactobacillus reuteri
  8fao-assembly1_A  TM=9.860E-01  e=2.074E-50  Lactobacillus gasseri
  8blt-assembly1_A  TM=9.824E-01  e=2.980E-45  Ligilactobacillus salivarius
  8blt-assembly1_B  TM=9.809E-01  e=2.660E-45  Ligilactobacillus salivarius

CATH classification: 3.60.60.10

Secondary structure (DSSP, 8-state):
-EEEEE-SSS-EEEEEEEES----EEEEEE-TTS-B--SSS--BSS---EEEEEES-SSS--EEEEEETTS-EEEEEE-TTT---B---TTSEEEEGGGHHHHHHHH--SHHHHHHHHTTEEEE---SSSSSPPPPEEEEEE-TTS-EEEEEEETTEEEEEE-SS-EE-SSS-HHHHHHHGGGGTT--SSPPP--S-TTS-----STTGGGTT-B--SSHHHHHHHHHHHHHHS---SSHHHHHHHHHHHHHTT---TTSSEEETTEE-EEEEEEEEETTTTEEEEEETTEEEEEEEEGGGS-TT-SS-EEEE---S--EEE--/-EEEEE-SSS-EEEEEEEES--TT-EEEEE-TTSPBP-SSS--B-S---EEEEEEEETTEEEEEEEEETTSEEEEEEE-TTT---B---TTSEEEETTTHHHHHHHH-SSHHHHHHHHTTEEEE---SBTTBPPP-EEEEEEETTS-EEEEEEETTEEEEEE-TT-EE-SSS-HHHHHHHGGGGTT--SSPPP--S-TTS-----STTGGGTTSB--SSHHHHHHHHHHHHHHS---SSHHHHHHHHHHHHHTT---TTSSEEETTEE-EEEEEEEEETTTTEEEEEETTEEEEEEEEGGGS-TT-SS-EEEE---S---EE--/-EEEEE-SSS-EEEEEEEES---SEEEEEEPTTS-B--SSS--BSS---EEEEEEEETTEEEEEEEEETTS-EEEEEE-TTT---B---TTSEEEEGGGHHHHHHHH-SSHHHHHHHHTTEEEE---S-SSSPPP-EEEEEE-TTS-EEEEEEETTEEEEEE-SS-EE-SSS-HHHHHHHGGGGTT--SSPPP--S-TTS-----STTGGGTT-B--SSHHHHHHHHHHHHHHS---SSHHHHHHHHHHHHHHT---TTSSEEETTEE-EEEEEEEEETTTTEEEEEETTEEEEEEEEGGGS-TT--S-EEE----S---EETT-/-EEEEE-SSS-EEEEEEEES----EEEEEE-TTSPBP-SSS--BSS---EEEEEEEETTEEEEEEEEETTSEEEEEEE-TTT---BPP-TTSEEEEGGGHHHHHHHH-SSHHHHHHHHTTEEEE---S-SSSPPP-EEEEEEETTS-EEEEEEETTEEEEEE-SS-EE-SSS-HHHHHHHGGGGTT--SSPPP--S-TTS-----STTGGGTT-B--SSHHHHHHHHHHHHHHS---SSHHHHHHHHHHHHHTT---TTSSEEETTEE-EEEEEEEEETTTTEEEEEESS--SEEEEEGGGS-TT--S-EEEE---S--EEE--

Sequence (1297 aa):
CTSIIFSPKDHYFGRNLDLEITFGQQVVITPRNYTFKFRKMPSLKKHYAMIGISLDMDDYPLYFDATNEKGLGMAGLNYPGNATYYEEKENKDNIASFEFIPWILGQCSTISEVKDLLSRINIADLNFSEKMQASSLHWLIADKTGTSLVVETDKDGMHIYDNPVGCLTNNPQQFPKQLFNLNNYADVSPKMPKNNFSDKVNMAGYSRGLGSHNLPGGMDSESRFVRVAFNKFNAPIAETEEENIDTYFHILHSVEQQKGLDEVGPNSFEYTIYSDGTNLDKGIFYYTTYSNKQINVVDMNKEDLDSSNLITYDMLDKTKFNHQNCTSIIFSPKDHYFGRNLDLEITFGQQVVITPRNYTFKFRKMPSLKKHYAMIGISLDMDDYPLYFDATNEKGLGMAGLNYPGNATYYEEKENKDNIASFEFIPWILGQCSTISEVKDLLSRRINIADLNFSEKMQASSLHWLIADKTGTSLVVETDKDGMHIYDNPVGCLTNNPQFPKQLFNLNNYADVSPKMPKNNFSDKVNMAGYSRGLGSHNLPGGMDSESRFVRVAFNKFNAPIAETEEENIDTYFHILHSVEQQKGLDEVGPNSFEYTIYSDGTNLDKGIFYYTTYSNKQINVVDMNKEDLDSSNLITYDMLDKTKFNHQNCTSIIFSPKDHYFGRNLDLEITFGQQVVITPRNYTFKFRKMPSLKKHYAMIGISLDMDDYPLYFDATNEKGLGMAGLNNYPGNATYYEEKENKDNIASFEFIPWILGQCSTISEVKDLLSRRINIADLNFSEKMQASSLHWLIADKTGTSLVVETDKDGMHIYDNPVGCLTNNPQFPKQLFNLNNYADVSPKMPKNNFSDKVNMAGYSRGLGSHNLPGGMDSESRFVRVAFNKFNAPIAETEEENIDTYFHILHSVEQQKGLDEVGPNSFEYTIYSDGTNLDKGIFYYTTYSNKQINVVDMNKEDLDSSNLITYDMLDKTKFNHQNHCTSIIFSPKDHYFGRNLDLEITFGQQVVITPRNYTFKFRKMPSLKKHYAMIGISLDMDDYPLYFDATNEKGLGMAGLNYPGNATYYEEKENKDNIASFEFIPWILGQCSTISEVKDLLSRINIADLNFSEKMQASSLHWLIADKTGTSLVVETDKDGMHIYDNPVGCLTNNPQQFPKQLFNLNNYADVSPKMPKNNFSDKVNMAGYSRGLGSHNLPGGMDSESRFVRVAFNKFNAPIAETEEENIDTYFHILHSVEQQKGLDEVGPNSFEYTIYSDGTNLDKGIFYYTTYSNKQINVVDMNKEDLDSSNLITYDMLDKTKFNHQN